Protein 4KF7 (pdb70)

Nearest PDB structures (foldseek):
  4kf7-assembly1_A  TM=1.001E+00  e=0.000E+00  Thermothelomyces thermophilus
  7mvw-assembly1_A  TM=9.666E-01  e=2.489E-74  Thermochaetoides thermophila DSM 1495
  7mvx-assembly1_A  TM=9.685E-01  e=1.131E-71  Thermochaetoides thermophila DSM 1495
  7mvz-assembly1_A  TM=9.599E-01  e=2.080E-70  Thermochaetoides thermophila DSM 1495
  7tbi-assembly1_F1  TM=9.599E-01  e=2.899E-70  Saccharomyces cerevisiae

InterPro domains:
  IPR018864 Nucleoporin Nup188, N-terminal [PF10487] (181-431)
  IPR041634 Nuclear pore protein Nup188, C-terminal [PF18378] (1454-1822)
  IPR044840 Nucleoporin Nup188 [PTHR31431] (7-1796)
  IPR048883 Nucleoporin Nup188, N-terminal subdomain III [PF21093] (710-1151)

Radius of gyration: 33.19 Å; Cα contacts (8 Å, |Δi|>4): 1620; chains: 1; bounding box: 120×56×96 Å

Structure (mmCIF, N/CA/C/O backbone):
data_4KF7
#
_entry.id   4KF7
#
_cell.length_a   169.028
_cell.length_b   94.773
_cell.length_c   91.635
_cell.angle_alpha   90.00
_cell.angle_beta   98.94
_cell.angle_gamma   90.00
#
_symmetry.space_group_name_H-M   'C 1 2 1'
#
loop_
_entity.id
_entity.type
_entity.pdbx_description
1 polymer Nup188
2 water water
#
loop_
_atom_site.group_PDB
_atom_site.id
_atom_site.type_symbol
_atom_site.label_atom_id
_atom_site.label_alt_id
_atom_site.label_comp_id
_atom_site.label_asym_id
_atom_site.label_entity_id
_atom_site.label_seq_id
_atom_site.pdbx_PDB_ins_code
_atom_site.Cartn_x
_atom_site.Cartn_y
_atom_site.Cartn_z
_atom_site.occupancy
_atom_site.B_iso_or_equiv
_atom_site.auth_seq_id
_atom_site.auth_comp_id
_atom_site.auth_asym_id
_atom_site.auth_atom_id
_atom_site.pdbx_PDB_model_num
ATOM 1 N N . MET A 1 1 ? 51.094 13.730 21.985 1.00 146.02 1 MET A N 1
ATOM 2 C CA . MET A 1 1 ? 52.244 13.265 22.751 1.00 146.34 1 MET A CA 1
ATOM 3 C C . MET A 1 1 ? 52.661 14.281 23.810 1.00 145.49 1 MET A C 1
ATOM 4 O O . MET A 1 1 ? 52.232 14.204 24.961 1.00 141.87 1 MET A O 1
ATOM 9 N N . ALA A 1 2 ? 53.496 15.234 23.407 1.00 150.02 2 ALA A N 1
ATOM 10 C CA . ALA A 1 2 ? 54.068 16.211 24.331 1.00 148.54 2 ALA A CA 1
ATOM 11 C C . ALA A 1 2 ? 53.095 17.325 24.720 1.00 149.69 2 ALA A C 1
ATOM 12 O O . ALA A 1 2 ? 52.973 17.664 25.899 1.00 150.53 2 ALA A O 1
ATOM 14 N N . THR A 1 3 ? 52.411 17.893 23.730 1.00 148.04 3 THR A N 1
ATOM 15 C CA . THR A 1 3 ? 51.498 19.011 23.969 1.00 141.56 3 THR A CA 1
ATOM 16 C C . THR A 1 3 ? 50.330 18.610 24.867 1.00 136.56 3 THR A C 1
ATOM 17 O O . THR A 1 3 ? 49.519 17.756 24.504 1.00 142.69 3 THR A O 1
ATOM 21 N N . LEU A 1 4 ? 50.253 19.233 26.039 1.00 122.77 4 LEU A N 1
ATOM 22 C CA . LEU A 1 4 ? 49.190 18.947 26.997 1.00 108.41 4 LEU A CA 1
ATOM 23 C C . LEU A 1 4 ? 47.834 19.401 26.472 1.00 97.77 4 LEU A C 1
ATOM 24 O O . LEU A 1 4 ? 47.648 20.565 26.117 1.00 94.66 4 LEU A O 1
ATOM 29 N N . THR A 1 5 ? 46.889 18.468 26.425 1.00 91.80 5 THR A N 1
ATOM 30 C CA . THR A 1 5 ? 45.591 18.724 25.819 1.00 86.17 5 THR A CA 1
ATOM 31 C C . THR A 1 5 ? 44.682 19.608 26.666 1.00 79.89 5 THR A C 1
ATOM 32 O O . THR A 1 5 ? 44.846 19.718 27.878 1.00 73.29 5 THR A O 1
ATOM 36 N N . ASP A 1 6 ? 43.710 20.217 25.998 1.00 84.91 6 ASP A N 1
ATOM 37 C CA . ASP A 1 6 ? 42.797 21.179 26.601 1.00 79.21 6 ASP A CA 1
ATOM 38 C C . ASP A 1 6 ? 41.483 20.507 27.022 1.00 73.19 6 ASP A C 1
ATOM 39 O O . ASP A 1 6 ? 40.699 21.073 27.786 1.00 71.11 6 ASP A O 1
ATOM 44 N N . ARG A 1 7 ? 41.276 19.278 26.554 1.00 69.97 7 ARG A N 1
ATOM 45 C CA . ARG A 1 7 ? 39.978 18.601 26.659 1.00 83.99 7 ARG A CA 1
ATOM 46 C C . ARG A 1 7 ? 39.439 18.330 28.074 1.00 83.95 7 ARG A C 1
ATOM 47 O O . ARG A 1 7 ? 38.228 18.358 28.289 1.00 92.71 7 ARG A O 1
ATOM 55 N N . SER A 1 8 ? 40.317 18.062 29.033 1.00 73.16 8 SER A N 1
ATOM 56 C CA . SER A 1 8 ? 39.863 17.790 30.397 1.00 69.72 8 SER A CA 1
ATOM 57 C C . SER A 1 8 ? 39.453 19.072 31.129 1.00 68.87 8 SER A C 1
ATOM 58 O O . SER A 1 8 ? 38.520 19.074 31.930 1.00 67.81 8 SER A O 1
ATOM 61 N N . TYR A 1 9 ? 40.162 20.157 30.844 1.00 70.52 9 TYR A N 1
ATOM 62 C CA . TYR A 1 9 ? 39.877 21.467 31.420 1.00 60.19 9 TYR A CA 1
ATOM 63 C C . TYR A 1 9 ? 38.714 22.105 30.676 1.00 58.25 9 TYR A C 1
ATOM 64 O O . TYR A 1 9 ? 37.942 22.878 31.242 1.00 59.17 9 TYR A O 1
ATOM 73 N N . PHE A 1 10 ? 38.600 21.772 29.396 1.00 58.75 10 PHE A N 1
ATOM 74 C CA . PHE A 1 10 ? 37.525 22.281 28.557 1.00 63.59 10 PHE A CA 1
ATOM 75 C C . PHE A 1 10 ? 36.989 21.134 27.709 1.00 68.84 10 PHE A C 1
ATOM 76 O O . PHE A 1 10 ? 37.510 20.860 26.626 1.00 75.66 10 PHE A O 1
ATOM 84 N N . PRO A 1 11 ? 35.945 20.457 28.211 1.00 64.34 11 PRO A N 1
ATOM 85 C CA . PRO A 1 11 ? 35.289 19.328 27.544 1.00 62.25 11 PRO A CA 1
ATOM 86 C C . PRO A 1 11 ? 34.753 19.710 26.166 1.00 63.35 11 PRO A C 1
ATOM 87 O O . PRO A 1 11 ? 34.473 20.888 25.935 1.00 59.20 11 PRO A O 1
ATOM 91 N N . PRO A 1 12 ? 34.626 18.726 25.259 1.00 62.55 12 PRO A N 1
ATOM 92 C CA . PRO A 1 12 ? 34.072 18.954 23.921 1.00 64.52 12 PRO A CA 1
ATOM 93 C C . PRO A 1 12 ? 32.744 19.695 24.012 1.00 67.61 12 PRO A C 1
ATOM 94 O O . PRO A 1 12 ? 31.887 19.315 24.814 1.00 63.46 12 PRO A O 1
ATOM 98 N N . LEU A 1 13 ? 32.598 20.745 23.209 1.00 64.46 13 LEU A N 1
ATOM 99 C CA . LEU A 1 13 ? 31.445 21.640 23.273 1.00 65.98 13 LEU A CA 1
ATOM 100 C C . LEU A 1 13 ? 30.097 20.913 23.343 1.00 75.65 13 LEU A C 1
ATOM 101 O O . LEU A 1 13 ? 29.187 21.341 24.059 1.00 72.75 13 LEU A O 1
ATOM 106 N N . GLY A 1 14 ? 29.981 19.813 22.604 1.00 79.82 14 GLY A N 1
ATOM 107 C CA . GLY A 1 14 ? 28.752 19.040 22.563 1.00 77.74 14 GLY A CA 1
ATOM 108 C C . GLY A 1 14 ? 28.336 18.496 23.916 1.00 77.79 14 GLY A C 1
ATOM 109 O O . GLY A 1 14 ? 27.164 18.565 24.286 1.00 76.73 14 GLY A O 1
ATOM 110 N N . GLU A 1 15 ? 29.298 17.960 24.660 1.00 83.80 15 GLU A N 1
ATOM 111 C CA . GLU A 1 15 ? 29.026 17.402 25.983 1.00 90.60 15 GLU A CA 1
ATOM 112 C C . GLU A 1 15 ? 28.725 18.480 27.026 1.00 81.84 15 GLU A C 1
ATOM 113 O O . GLU A 1 15 ? 28.199 18.182 28.097 1.00 78.51 15 GLU A O 1
ATOM 119 N N . CYS A 1 16 ? 29.065 19.728 26.714 1.00 76.84 16 CYS A N 1
ATOM 120 C CA . CYS A 1 16 ? 28.799 20.841 27.621 1.00 69.90 16 CYS A CA 1
ATOM 121 C C . CYS A 1 16 ? 27.394 21.393 27.409 1.00 70.92 16 CYS A C 1
ATOM 122 O O . CYS A 1 16 ? 26.621 21.541 28.358 1.00 74.33 16 CYS A O 1
ATOM 125 N N . LEU A 1 17 ? 27.071 21.694 26.155 1.00 67.44 17 LEU A N 1
ATOM 126 C CA . LEU A 1 17 ? 25.767 22.247 25.803 1.00 71.31 17 LEU A CA 1
ATOM 127 C C . LEU A 1 17 ? 24.622 21.283 26.117 1.00 82.18 17 LEU A C 1
ATOM 128 O O . LEU A 1 17 ? 23.514 21.706 26.454 1.00 76.65 17 LEU A O 1
ATOM 133 N N . SER A 1 18 ? 24.896 19.987 26.008 1.00 89.28 18 SER A N 1
ATOM 134 C CA . SER A 1 18 ? 23.901 18.971 26.321 1.00 96.62 18 SER A CA 1
ATOM 135 C C . SER A 1 18 ? 23.581 18.967 27.813 1.00 100.62 18 SER A C 1
ATOM 136 O O . SER A 1 18 ? 22.416 18.901 28.209 1.00 104.63 18 SER A O 1
ATOM 139 N N . GLY A 1 19 ? 24.622 19.043 28.637 1.00 95.68 19 GLY A N 1
ATOM 140 C CA . GLY A 1 19 ? 24.457 18.991 30.078 1.00 86.67 19 GLY A CA 1
ATOM 141 C C . GLY A 1 19 ? 25.155 17.786 30.680 1.00 85.08 19 GLY A C 1
ATOM 142 O O . GLY A 1 19 ? 25.203 17.636 31.901 1.00 80.37 19 GLY A O 1
ATOM 143 N N . ASN A 1 20 ? 25.686 16.923 29.816 1.00 89.38 20 ASN A N 1
ATOM 144 C CA . ASN A 1 20 ? 26.470 15.768 30.244 1.00 89.07 20 ASN A CA 1
ATOM 145 C C . ASN A 1 20 ? 27.638 16.198 31.118 1.00 88.41 20 ASN A C 1
ATOM 146 O O . ASN A 1 20 ? 27.771 15.761 32.263 1.00 89.39 20 ASN A O 1
ATOM 151 N N . LYS A 1 21 ? 28.481 17.062 30.561 1.00 81.74 21 LYS A N 1
ATOM 152 C CA . LYS A 1 21 ? 29.629 17.596 31.276 1.00 78.45 21 LYS A CA 1
ATOM 153 C C . LYS A 1 21 ? 29.363 19.020 31.752 1.00 72.26 21 LYS A C 1
ATOM 154 O O . LYS A 1 21 ? 29.123 19.924 30.948 1.00 66.22 21 LYS A O 1
ATOM 160 N N . ILE A 1 22 ? 29.405 19.215 33.064 1.00 66.59 22 ILE A N 1
ATOM 161 C CA . ILE A 1 22 ? 29.326 20.553 33.629 1.00 64.13 22 ILE A CA 1
ATOM 162 C C . ILE A 1 22 ? 30.743 21.075 33.866 1.00 67.12 22 ILE A C 1
ATOM 163 O O . ILE A 1 22 ? 31.496 20.519 34.668 1.00 68.98 22 ILE A O 1
ATOM 168 N N . ILE A 1 23 ? 31.101 22.134 33.147 1.00 64.73 23 ILE A N 1
ATOM 169 C CA . ILE A 1 23 ? 32.445 22.703 33.208 1.00 54.83 23 ILE A CA 1
ATOM 170 C C . ILE A 1 23 ? 32.836 23.152 34.611 1.00 51.54 23 ILE A C 1
ATOM 171 O O . ILE A 1 23 ? 32.149 23.962 35.230 1.00 53.70 23 ILE A O 1
ATOM 176 N N . LEU A 1 24 ? 33.943 22.613 35.109 1.00 45.39 24 LEU A N 1
ATOM 177 C CA . LEU A 1 24 ? 34.492 23.038 36.389 1.00 48.93 24 LEU A CA 1
ATOM 178 C C . LEU A 1 24 ? 35.052 24.450 36.284 1.00 41.75 24 LEU A C 1
ATOM 179 O O . LEU A 1 24 ? 36.226 24.634 35.983 1.00 41.74 24 LEU A O 1
ATOM 184 N N . SER A 1 25 ? 34.207 25.444 36.522 1.00 40.86 25 SER A N 1
ATOM 185 C CA . SER A 1 25 ? 34.642 26.830 36.462 1.00 39.38 25 SER A CA 1
ATOM 186 C C . SER A 1 25 ? 35.571 27.107 37.629 1.00 40.64 25 SER A C 1
ATOM 187 O O . SER A 1 25 ? 35.563 26.375 38.617 1.00 48.86 25 SER A O 1
ATOM 190 N N . TRP A 1 26 ? 36.371 28.162 37.518 1.00 39.01 26 TRP A N 1
ATOM 191 C CA . TRP A 1 26 ? 37.279 28.530 38.598 1.00 37.76 26 TRP A CA 1
ATOM 192 C C . TRP A 1 26 ? 36.522 28.874 39.871 1.00 40.74 26 TRP A C 1
ATOM 193 O O . TRP A 1 26 ? 37.047 28.714 40.970 1.00 40.75 26 TRP A O 1
ATOM 204 N N . ARG A 1 27 ? 35.288 29.347 39.716 1.00 44.32 27 ARG A N 1
ATOM 205 C CA . ARG A 1 27 ? 34.449 29.673 40.862 1.00 38.45 27 ARG A CA 1
ATOM 206 C C . ARG A 1 27 ? 34.182 28.427 41.695 1.00 38.44 27 ARG A C 1
ATOM 207 O O . ARG A 1 27 ? 34.359 28.435 42.908 1.00 32.51 27 ARG A O 1
ATOM 215 N N . LEU A 1 28 ? 33.770 27.352 41.032 1.00 35.18 28 LEU A N 1
ATOM 216 C CA . LEU A 1 28 ? 33.532 26.084 41.709 1.00 45.99 28 LEU A CA 1
ATOM 217 C C . LEU A 1 28 ? 34.820 25.515 42.302 1.00 43.26 28 LEU A C 1
ATOM 218 O O . LEU A 1 28 ? 34.836 25.076 43.450 1.00 42.27 28 LEU A O 1
ATOM 223 N N . VAL A 1 29 ? 35.895 25.535 41.516 1.00 41.12 29 VAL A N 1
ATOM 224 C CA . VAL A 1 29 ? 37.210 25.105 41.987 1.00 40.24 29 VAL A CA 1
ATOM 225 C C . VAL A 1 29 ? 37.609 25.870 43.246 1.00 41.83 29 VAL A C 1
ATOM 226 O O . VAL A 1 29 ? 38.110 25.287 44.209 1.00 45.02 29 VAL A O 1
ATOM 230 N N . ALA A 1 30 ? 37.374 27.178 43.233 1.00 32.04 30 ALA A N 1
ATOM 231 C CA . ALA A 1 30 ? 37.674 28.019 44.382 1.00 30.36 30 ALA A CA 1
ATOM 232 C C . ALA A 1 30 ? 36.851 27.604 45.595 1.00 41.22 30 ALA A C 1
ATOM 233 O O . ALA A 1 30 ? 37.376 27.482 46.702 1.00 43.21 30 ALA A O 1
ATOM 235 N N . THR A 1 31 ? 35.559 27.384 45.382 1.00 35.61 31 THR A N 1
ATOM 236 C CA . THR A 1 31 ? 34.679 26.985 46.468 1.00 41.49 31 THR A CA 1
ATOM 237 C C . THR A 1 31 ? 35.077 25.616 47.009 1.00 43.85 31 THR A C 1
ATOM 238 O O . THR A 1 31 ? 34.993 25.369 48.207 1.00 52.48 31 THR A O 1
ATOM 242 N N . ALA A 1 32 ? 35.526 24.732 46.126 1.00 42.59 32 ALA A N 1
ATOM 243 C CA . ALA A 1 32 ? 35.960 23.403 46.538 1.00 42.65 32 ALA A CA 1
ATOM 244 C C . ALA A 1 32 ? 37.224 23.462 47.398 1.00 50.19 32 ALA A C 1
ATOM 245 O O . ALA A 1 32 ? 37.575 22.492 48.069 1.00 55.74 32 ALA A O 1
ATOM 247 N N . LEU A 1 33 ? 37.907 24.602 47.369 1.00 48.39 33 LEU A N 1
ATOM 248 C CA . LEU A 1 33 ? 39.150 24.764 48.111 1.00 48.56 33 LEU A CA 1
ATOM 249 C C . LEU A 1 33 ? 39.005 25.736 49.277 1.00 59.26 33 LEU A C 1
ATOM 250 O O . LEU A 1 33 ? 39.997 26.102 49.902 1.00 59.17 33 LEU A O 1
ATOM 255 N N . GLU A 1 34 ? 37.774 26.147 49.572 1.00 69.75 34 GLU A N 1
ATOM 256 C CA . GLU A 1 34 ? 37.524 27.111 50.645 1.00 84.58 34 GLU A CA 1
ATOM 257 C C . GLU A 1 34 ? 37.989 26.588 52.007 1.00 93.21 34 GLU A C 1
ATOM 258 O O . GLU A 1 34 ? 38.162 25.382 52.189 1.00 90.84 34 GLU A O 1
ATOM 264 N N . ASP A 1 35 ? 38.187 27.508 52.950 1.00 103.02 35 ASP A N 1
ATOM 265 C CA . ASP A 1 35 ? 38.774 27.203 54.258 1.00 113.98 35 ASP A CA 1
ATOM 266 C C . ASP A 1 35 ? 38.154 25.996 54.972 1.00 118.80 35 ASP A C 1
ATOM 267 O O . ASP A 1 35 ? 38.860 25.230 55.630 1.00 117.70 35 ASP A O 1
ATOM 272 N N . LEU A 1 36 ? 36.842 25.829 54.837 1.00 121.91 36 LEU A N 1
ATOM 273 C CA . LEU A 1 36 ? 36.155 24.672 55.405 1.00 121.28 36 LEU A CA 1
ATOM 274 C C . LEU A 1 36 ? 36.371 23.456 54.513 1.00 118.81 36 LEU A C 1
ATOM 275 O O . LEU A 1 36 ? 36.628 22.355 55.005 1.00 119.66 36 LEU A O 1
ATOM 280 N N . ALA A 1 37 ? 36.276 23.683 53.203 1.00 115.80 37 ALA A N 1
ATOM 281 C CA . ALA A 1 37 ? 36.164 22.622 52.198 1.00 115.40 37 ALA A CA 1
ATOM 282 C C . ALA A 1 37 ? 37.072 21.412 52.400 1.00 113.67 37 ALA A C 1
ATOM 283 O O . ALA A 1 37 ? 38.256 21.544 52.717 1.00 113.50 37 ALA A O 1
ATOM 285 N N . CYS A 1 38 ? 36.489 20.234 52.198 1.00 107.20 38 CYS A N 1
ATOM 286 C CA . CYS A 1 38 ? 37.159 18.966 52.445 1.00 100.62 38 CYS A CA 1
ATOM 287 C C . CYS A 1 38 ? 36.545 17.868 51.581 1.00 91.39 38 CYS A C 1
ATOM 288 O O . CYS A 1 38 ? 37.235 17.230 50.783 1.00 89.72 38 CYS A O 1
ATOM 291 N N . ASP A 1 39 ? 35.242 17.661 51.743 1.00 84.94 39 ASP A N 1
ATOM 292 C CA . ASP A 1 39 ? 34.513 16.660 50.974 1.00 80.74 39 ASP A CA 1
ATOM 293 C C . ASP A 1 39 ? 34.540 16.959 49.476 1.00 78.91 39 ASP A C 1
ATOM 294 O O . ASP A 1 39 ? 34.718 16.054 48.660 1.00 80.92 39 ASP A O 1
ATOM 299 N N . ARG A 1 40 ? 34.365 18.231 49.127 1.00 73.32 40 ARG A N 1
ATOM 300 C CA . ARG A 1 40 ? 34.375 18.672 47.735 1.00 63.54 40 ARG A CA 1
ATOM 301 C C . ARG A 1 40 ? 35.719 18.421 47.068 1.00 68.20 40 ARG A C 1
ATOM 302 O O . ARG A 1 40 ? 35.788 18.141 45.868 1.00 67.16 40 ARG A O 1
ATOM 310 N N . LEU A 1 41 ? 36.787 18.526 47.852 1.00 71.19 41 LEU A N 1
ATOM 311 C CA . LEU A 1 41 ? 38.135 18.367 47.326 1.00 68.63 41 LEU A CA 1
ATOM 312 C C . LEU A 1 41 ? 38.417 16.913 46.967 1.00 65.37 41 LEU A C 1
ATOM 313 O O . LEU A 1 41 ? 39.361 16.614 46.233 1.00 61.04 41 LEU A O 1
ATOM 318 N N . ARG A 1 42 ? 37.586 16.013 47.483 1.00 73.15 42 ARG A N 1
ATOM 319 C CA . ARG A 1 42 ? 37.743 14.585 47.228 1.00 77.96 42 ARG A CA 1
ATOM 320 C C . ARG A 1 42 ? 37.153 14.149 45.886 1.00 74.19 42 ARG A C 1
ATOM 321 O O . ARG A 1 42 ? 37.659 13.218 45.257 1.00 84.54 42 ARG A O 1
ATOM 329 N N . SER A 1 43 ? 36.080 14.816 45.465 1.00 60.92 43 SER A N 1
ATOM 330 C CA . SER A 1 43 ? 35.334 14.432 44.263 1.00 60.62 43 SER A CA 1
ATOM 331 C C . SER A 1 43 ? 36.217 14.196 43.038 1.00 57.75 43 SER A C 1
ATOM 332 O O . SER A 1 43 ? 37.217 14.886 42.840 1.00 60.24 43 SER A O 1
ATOM 335 N N . ALA A 1 44 ? 35.834 13.217 42.225 1.00 50.41 44 ALA A N 1
ATOM 336 C CA . ALA A 1 44 ? 36.596 12.835 41.038 1.00 53.05 44 ALA A CA 1
ATOM 337 C C . ALA A 1 44 ? 36.838 14.008 40.085 1.00 58.38 44 ALA A C 1
ATOM 338 O O . ALA A 1 44 ? 37.922 14.144 39.518 1.00 58.14 44 ALA A O 1
ATOM 340 N N . ALA A 1 45 ? 35.821 14.848 39.919 1.00 56.71 45 ALA A N 1
ATOM 341 C CA . ALA A 1 45 ? 35.906 16.007 39.037 1.00 52.01 45 ALA A CA 1
ATOM 342 C C . ALA A 1 45 ? 37.048 16.931 39.435 1.00 52.97 45 ALA A C 1
ATOM 343 O O . ALA A 1 45 ? 37.877 17.296 38.601 1.00 55.18 45 ALA A O 1
ATOM 345 N N . VAL A 1 46 ? 37.087 17.302 40.713 1.00 44.36 46 VAL A N 1
ATOM 346 C CA . VAL A 1 46 ? 38.112 18.209 41.216 1.00 48.53 46 VAL A CA 1
ATOM 347 C C . VAL A 1 46 ? 39.479 17.534 41.236 1.00 50.62 46 VAL A C 1
ATOM 348 O O . VAL A 1 46 ? 40.488 18.144 40.875 1.00 56.00 46 VAL A O 1
ATOM 352 N N . SER A 1 47 ? 39.506 16.272 41.651 1.00 54.67 47 SER A N 1
ATOM 353 C CA . SER A 1 47 ? 40.744 15.504 41.684 1.00 54.48 47 SER A CA 1
ATOM 354 C C . SER A 1 47 ? 41.364 15.445 40.295 1.00 54.32 47 SER A C 1
ATOM 355 O O . SER A 1 47 ? 42.558 15.668 40.133 1.00 64.09 47 SER A O 1
ATOM 358 N N . ALA A 1 48 ? 40.538 15.164 39.294 1.00 47.98 48 ALA A N 1
ATOM 359 C CA . ALA A 1 48 ? 40.994 15.115 37.909 1.00 48.46 48 ALA A CA 1
ATOM 360 C C . ALA A 1 48 ? 41.485 16.479 37.436 1.00 49.41 48 ALA A C 1
ATOM 361 O O . ALA A 1 48 ? 42.487 16.580 36.732 1.00 55.22 48 ALA A O 1
ATOM 363 N N . PHE A 1 49 ? 40.762 17.522 37.829 1.00 45.75 49 PHE A N 1
ATOM 364 C CA . PHE A 1 49 ? 41.078 18.883 37.431 1.00 44.55 49 PHE A CA 1
ATOM 365 C C . PHE A 1 49 ? 42.449 19.296 37.965 1.00 49.55 49 PHE A C 1
ATOM 366 O O . PHE A 1 49 ? 43.273 19.828 37.222 1.00 46.84 49 PHE A O 1
ATOM 374 N N . LEU A 1 50 ? 42.695 19.038 39.248 1.00 42.08 50 LEU A N 1
ATOM 375 C CA . LEU A 1 50 ? 43.956 19.438 39.871 1.00 54.75 50 LEU A CA 1
ATOM 376 C C . LEU A 1 50 ? 45.137 18.595 39.394 1.00 52.72 50 LEU A C 1
ATOM 377 O O . LEU A 1 50 ? 46.285 19.044 39.430 1.00 48.82 50 LEU A O 1
ATOM 382 N N . ARG A 1 51 ? 44.848 17.378 38.944 1.00 56.22 51 ARG A N 1
ATOM 383 C CA . ARG A 1 51 ? 45.885 16.467 38.477 1.00 45.35 51 ARG A CA 1
ATOM 384 C C . ARG A 1 51 ? 46.147 16.626 36.984 1.00 50.53 51 ARG A C 1
ATOM 385 O O . ARG A 1 51 ? 46.966 15.908 36.416 1.00 50.39 51 ARG A O 1
ATOM 393 N N . ASP A 1 52 ? 45.453 17.567 36.352 1.00 51.70 52 ASP A N 1
ATOM 394 C CA . ASP A 1 52 ? 45.614 17.800 34.920 1.00 55.23 52 ASP A CA 1
ATOM 395 C C . ASP A 1 52 ? 46.902 18.568 34.614 1.00 64.86 52 ASP A C 1
ATOM 396 O O . ASP A 1 52 ? 47.164 19.621 35.200 1.00 64.10 52 ASP A O 1
ATOM 401 N N . GLY A 1 53 ? 47.697 18.031 33.691 1.00 68.34 53 GLY A N 1
ATOM 402 C CA . GLY A 1 53 ? 48.943 18.655 33.283 1.00 63.37 53 GLY A CA 1
ATOM 403 C C . GLY A 1 53 ? 48.730 20.001 32.615 1.00 66.33 53 GLY A C 1
ATOM 404 O O . GLY A 1 53 ? 49.586 20.884 32.687 1.00 65.45 53 GLY A O 1
ATOM 405 N N . TYR A 1 54 ? 47.583 20.160 31.964 1.00 49.49 54 TYR A N 1
ATOM 406 C CA . TYR A 1 54 ? 47.226 21.431 31.352 1.00 59.25 54 TYR A CA 1
ATOM 407 C C . TYR A 1 54 ? 46.978 22.499 32.418 1.00 60.97 54 TYR A C 1
ATOM 408 O O . TYR A 1 54 ? 47.428 23.638 32.283 1.00 63.67 54 TYR A O 1
ATOM 417 N N . VAL A 1 55 ? 46.252 22.130 33.471 1.00 54.06 55 VAL A N 1
ATOM 418 C CA . VAL A 1 55 ? 45.981 23.049 34.573 1.00 48.62 55 VAL A CA 1
ATOM 419 C C . VAL A 1 55 ? 47.286 23.480 35.245 1.00 47.21 55 VAL A C 1
ATOM 420 O O . VAL A 1 55 ? 47.443 24.635 35.652 1.00 46.80 55 VAL A O 1
ATOM 424 N N . HIS A 1 56 ? 48.226 22.544 35.336 1.00 48.32 56 HIS A N 1
ATOM 425 C CA . HIS A 1 56 ? 49.525 22.804 35.938 1.00 41.67 56 HIS A CA 1
ATOM 426 C C . HIS A 1 56 ? 50.279 23.920 35.220 1.00 41.60 56 HIS A C 1
ATOM 427 O O . HIS A 1 56 ? 51.034 24.666 35.842 1.00 42.10 56 HIS A O 1
ATOM 434 N N . GLN A 1 57 ? 50.070 24.033 33.911 1.00 48.92 57 GLN A N 1
ATOM 435 C CA . GLN A 1 57 ? 50.713 25.086 33.133 1.00 48.97 57 GLN A CA 1
ATOM 436 C C . GLN A 1 57 ? 50.135 26.457 33.477 1.00 50.63 57 GLN A C 1
ATOM 437 O O . GLN A 1 57 ? 50.855 27.452 33.505 1.00 40.74 57 GLN A O 1
ATOM 443 N N . LEU A 1 58 ? 48.835 26.505 33.743 1.00 40.90 58 LEU A N 1
ATOM 444 C CA . LEU A 1 58 ? 48.192 27.754 34.134 1.00 46.79 58 LEU A CA 1
ATOM 445 C C . LEU A 1 58 ? 48.635 28.169 35.541 1.00 47.03 58 LEU A C 1
ATOM 446 O O . LEU A 1 58 ? 48.785 29.359 35.830 1.00 40.90 58 LEU A O 1
ATOM 451 N N . LEU A 1 59 ? 48.856 27.185 36.409 1.00 47.90 59 LEU A N 1
ATOM 452 C CA . LEU A 1 59 ? 49.330 27.458 37.763 1.00 47.41 59 LEU A CA 1
ATOM 453 C C . LEU A 1 59 ? 50.705 28.117 37.767 1.00 45.68 59 LEU A C 1
ATOM 454 O O . LEU A 1 59 ? 50.947 29.054 38.529 1.00 41.20 59 LEU A O 1
ATOM 459 N N . ARG A 1 60 ? 51.604 27.628 36.916 1.00 45.82 60 ARG A N 1
ATOM 460 C CA . ARG A 1 60 ? 52.956 28.172 36.851 1.00 42.41 60 ARG A CA 1
ATOM 461 C C . ARG A 1 60 ? 52.995 29.481 36.080 1.00 41.13 60 ARG A C 1
ATOM 462 O O . ARG A 1 60 ? 53.741 30.392 36.432 1.00 48.77 60 ARG A O 1
ATOM 470 N N . GLU A 1 61 ? 52.193 29.569 35.025 1.00 39.26 61 GLU A N 1
ATOM 471 C CA . GLU A 1 61 ? 52.131 30.785 34.228 1.00 45.16 61 GLU A CA 1
ATOM 472 C C . GLU A 1 61 ? 50.696 31.286 34.110 1.00 43.06 61 GLU A C 1
ATOM 473 O O . GLU A 1 61 ? 50.007 30.981 33.134 1.00 44.64 61 GLU A O 1
ATOM 479 N N . PRO A 1 62 ? 50.243 32.058 35.111 1.00 38.22 62 PRO A N 1
ATOM 480 C CA . PRO A 1 62 ? 48.860 32.553 35.194 1.00 39.41 62 PRO A CA 1
ATOM 481 C C . PRO A 1 62 ? 48.442 33.468 34.043 1.00 45.32 62 PRO A C 1
ATOM 482 O O . PRO A 1 62 ? 47.247 33.632 33.816 1.00 54.34 62 PRO A O 1
ATOM 486 N N . THR A 1 63 ? 49.401 34.053 33.333 1.00 50.69 63 THR A N 1
ATOM 487 C CA . THR A 1 63 ? 49.079 34.901 32.186 1.00 48.86 63 THR A CA 1
ATOM 488 C C . THR A 1 63 ? 48.449 34.102 31.053 1.00 46.30 63 THR A C 1
ATOM 489 O O . THR A 1 63 ? 47.788 34.666 30.188 1.00 38.91 63 THR A O 1
ATOM 493 N N . LYS A 1 64 ? 48.661 32.789 31.066 1.00 39.25 64 LYS A N 1
ATOM 494 C CA . LYS A 1 64 ? 48.070 31.901 30.066 1.00 49.73 64 LYS A CA 1
ATOM 495 C C . LYS A 1 64 ? 46.543 31.848 30.133 1.00 40.91 64 LYS A C 1
ATOM 496 O O . LYS A 1 64 ? 45.878 31.881 29.106 1.00 45.24 64 LYS A O 1
ATOM 502 N N . THR A 1 65 ? 46.008 31.782 31.350 1.00 39.25 65 THR A N 1
ATOM 503 C CA . THR A 1 65 ? 44.588 31.521 31.608 1.00 39.03 65 THR A CA 1
ATOM 504 C C . THR A 1 65 ? 43.587 32.366 30.811 1.00 39.36 65 THR A C 1
ATOM 505 O O . THR A 1 65 ? 42.667 31.829 30.199 1.00 40.60 65 THR A O 1
ATOM 509 N N . PHE A 1 66 ? 43.758 33.679 30.835 1.00 38.31 66 PHE A N 1
ATOM 510 C CA . PHE A 1 66 ? 42.938 34.571 30.034 1.00 38.67 66 PHE A CA 1
ATOM 511 C C . PHE A 1 66 ? 43.846 35.368 29.111 1.00 47.68 66 PHE A C 1
ATOM 512 O O . PHE A 1 66 ? 43.721 36.589 28.992 1.00 46.17 66 PHE A O 1
ATOM 520 N N . ALA A 1 67 ? 44.768 34.657 28.469 1.00 40.87 67 ALA A N 1
ATOM 521 C CA . ALA A 1 67 ? 45.754 35.255 27.570 1.00 61.93 67 ALA A CA 1
ATOM 522 C C . ALA A 1 67 ? 45.105 35.979 26.389 1.00 58.71 67 ALA A C 1
ATOM 523 O O . ALA A 1 67 ? 44.047 35.570 25.918 1.00 43.83 67 ALA A O 1
ATOM 525 N N . PRO A 1 68 ? 45.746 37.061 25.910 1.00 60.03 68 PRO A N 1
ATOM 526 C CA . PRO A 1 68 ? 45.280 37.846 24.760 1.00 63.38 68 PRO A CA 1
ATOM 527 C C . PRO A 1 68 ? 45.049 36.984 23.520 1.00 63.66 68 PRO A C 1
ATOM 528 O O . PRO A 1 68 ? 45.682 35.934 23.387 1.00 47.80 68 PRO A O 1
ATOM 532 N N . PRO A 1 69 ? 44.149 37.420 22.621 1.00 64.48 69 PRO A N 1
ATOM 533 C CA . PRO A 1 69 ? 43.836 36.621 21.429 1.00 70.19 69 PRO A CA 1
ATOM 534 C C . PRO A 1 69 ? 45.013 36.506 20.462 1.00 67.70 69 PRO A C 1
ATOM 535 O O . PRO A 1 69 ? 45.820 37.433 20.321 1.00 59.13 69 PRO A O 1
ATOM 539 N N . THR A 1 70 ? 45.113 35.347 19.822 1.00 70.03 70 THR A N 1
ATOM 540 C CA . THR A 1 70 ? 46.099 35.112 18.779 1.00 74.28 70 THR A CA 1
ATOM 541 C C . THR A 1 70 ? 45.450 34.301 17.664 1.00 84.11 70 THR A C 1
ATOM 542 O O . THR A 1 70 ? 44.313 33.835 17.800 1.00 79.10 70 THR A O 1
ATOM 546 N N . ASN A 1 71 ? 46.169 34.136 16.561 1.00 87.56 71 ASN A N 1
ATOM 547 C CA . ASN A 1 71 ? 45.669 33.322 15.466 1.00 89.99 71 ASN A CA 1
ATOM 548 C C . ASN A 1 71 ? 45.727 31.841 15.813 1.00 81.39 71 ASN A C 1
ATOM 549 O O . ASN A 1 71 ? 45.024 31.027 15.216 1.00 88.57 71 ASN A O 1
ATOM 554 N N . GLU A 1 72 ? 46.559 31.498 16.791 1.00 69.72 72 GLU A N 1
ATOM 555 C CA . GLU A 1 72 ? 46.639 30.121 17.259 1.00 66.88 72 GLU A CA 1
ATOM 556 C C . GLU A 1 72 ? 45.363 29.742 18.011 1.00 72.83 72 GLU A C 1
ATOM 557 O O . GLU A 1 72 ? 44.886 28.612 17.909 1.00 75.10 72 GLU A O 1
ATOM 563 N N . THR A 1 73 ? 44.810 30.696 18.756 1.00 69.41 73 THR A N 1
ATOM 564 C CA . THR A 1 73 ? 43.595 30.454 19.531 1.00 67.06 73 THR A CA 1
ATOM 565 C C . THR A 1 73 ? 42.339 30.679 18.702 1.00 73.58 73 THR A C 1
ATOM 566 O O . THR A 1 73 ? 41.297 30.079 18.971 1.00 78.98 73 THR A O 1
ATOM 570 N N . LYS A 1 74 ? 42.435 31.550 17.702 1.00 75.22 74 LYS A N 1
ATOM 571 C CA . LYS A 1 74 ? 41.319 31.766 16.786 1.00 73.14 74 LYS A CA 1
ATOM 572 C C . LYS A 1 74 ? 41.059 30.470 16.040 1.00 70.20 74 LYS A C 1
ATOM 573 O O . LYS A 1 74 ? 39.912 30.079 15.825 1.00 66.86 74 LYS A O 1
ATOM 579 N N . LEU A 1 75 ? 42.147 29.802 15.670 1.00 75.29 75 LEU A N 1
ATOM 580 C CA . LEU A 1 75 ? 42.090 28.515 14.995 1.00 82.24 75 LEU A CA 1
ATOM 581 C C . LEU A 1 75 ? 41.434 27.459 15.878 1.00 78.45 75 LEU A C 1
ATOM 582 O O . LEU A 1 75 ? 40.521 26.757 15.442 1.00 77.29 75 LEU A O 1
ATOM 587 N N . ASP A 1 76 ? 41.895 27.355 17.121 1.00 81.19 76 ASP A N 1
ATOM 588 C CA . ASP A 1 76 ? 41.341 26.377 18.054 1.00 82.33 76 ASP A CA 1
ATOM 589 C C . ASP A 1 76 ? 39.862 26.644 18.350 1.00 74.50 76 ASP A C 1
ATOM 590 O O . ASP A 1 76 ? 39.088 25.714 18.567 1.00 67.79 76 ASP A O 1
ATOM 595 N N . PHE A 1 77 ? 39.479 27.917 18.338 1.00 67.67 77 PHE A N 1
ATOM 596 C CA . PHE A 1 77 ? 38.096 28.319 18.571 1.00 64.61 77 PHE A CA 1
ATOM 597 C C . PHE A 1 77 ? 37.163 27.831 17.465 1.00 75.88 77 PHE A C 1
ATOM 598 O O . PHE A 1 77 ? 35.998 27.514 17.716 1.00 70.72 77 PHE A O 1
ATOM 606 N N . GLU A 1 78 ? 37.677 27.782 16.239 1.00 84.17 78 GLU A N 1
ATOM 607 C CA . GLU A 1 78 ? 36.898 27.294 15.109 1.00 79.16 78 GLU A CA 1
ATOM 608 C C . GLU A 1 78 ? 36.810 25.775 15.157 1.00 75.28 78 GLU A C 1
ATOM 609 O O . GLU A 1 78 ? 35.747 25.196 14.936 1.00 79.68 78 GLU A O 1
ATOM 615 N N . THR A 1 79 ? 37.938 25.139 15.453 1.00 68.33 79 THR A N 1
ATOM 616 C CA . THR A 1 79 ? 37.999 23.689 15.598 1.00 72.83 79 THR A CA 1
ATOM 617 C C . THR A 1 79 ? 37.131 23.202 16.761 1.00 79.19 79 THR A C 1
ATOM 618 O O . THR A 1 79 ? 36.407 22.214 16.634 1.00 78.91 79 THR A O 1
ATOM 622 N N . LYS A 1 80 ? 37.201 23.909 17.887 1.00 85.83 80 LYS A N 1
ATOM 623 C CA . LYS A 1 80 ? 36.471 23.541 19.101 1.00 82.85 80 LYS A CA 1
ATOM 624 C C . LYS A 1 80 ? 34.964 23.482 18.862 1.00 78.83 80 LYS A C 1
ATOM 625 O O . LYS A 1 80 ? 34.222 22.863 19.629 1.00 78.50 80 LYS A O 1
ATOM 631 N N . THR A 1 81 ? 34.519 24.130 17.791 1.00 75.46 81 THR A N 1
ATOM 632 C CA . THR A 1 81 ? 33.093 24.293 17.525 1.00 80.64 81 THR A CA 1
ATOM 633 C C . THR A 1 81 ? 32.718 23.891 16.096 1.00 95.06 81 THR A C 1
ATOM 634 O O . THR A 1 81 ? 31.641 24.232 15.600 1.00 92.46 81 THR A O 1
ATOM 638 N N . GLY A 1 82 ? 33.616 23.170 15.435 1.00 104.07 82 GLY A N 1
ATOM 639 C CA . GLY A 1 82 ? 33.335 22.619 14.125 1.00 110.64 82 GLY A CA 1
ATOM 640 C C . GLY A 1 82 ? 33.004 21.145 14.241 1.00 115.78 82 GLY A C 1
ATOM 641 O O . GLY A 1 82 ? 32.731 20.479 13.242 1.00 118.72 82 GLY A O 1
ATOM 642 N N . ALA A 1 83 ? 33.026 20.640 15.473 1.00 115.59 83 ALA A N 1
ATOM 643 C CA . ALA A 1 83 ? 32.772 19.229 15.742 1.00 118.64 83 ALA A CA 1
ATOM 644 C C . ALA A 1 83 ? 31.286 18.899 15.654 1.00 127.04 83 ALA A C 1
ATOM 645 O O . ALA A 1 83 ? 30.907 17.827 15.177 1.00 131.54 83 ALA A O 1
ATOM 647 N N . ILE A 1 84 ? 30.451 19.828 16.110 1.00 124.79 84 ILE A N 1
ATOM 648 C CA . ILE A 1 84 ? 29.006 19.618 16.161 1.00 119.27 84 ILE A CA 1
ATOM 649 C C . ILE A 1 84 ? 28.408 19.459 14.767 1.00 122.47 84 ILE A C 1
ATOM 650 O O . ILE A 1 84 ? 27.813 18.427 14.452 1.00 123.24 84 ILE A O 1
ATOM 655 N N . ASP A 1 92 ? 17.858 20.320 19.555 1.00 147.25 92 ASP A N 1
ATOM 656 C CA . ASP A 1 92 ? 17.237 21.639 19.607 1.00 145.55 92 ASP A CA 1
ATOM 657 C C . ASP A 1 92 ? 18.279 22.741 19.732 1.00 143.32 92 ASP A C 1
ATOM 658 O O . ASP A 1 92 ? 19.252 22.599 20.474 1.00 140.72 92 ASP A O 1
ATOM 663 N N . PRO A 1 93 ? 18.073 23.847 19.003 1.00 144.45 93 PRO A N 1
ATOM 664 C CA . PRO A 1 93 ? 19.037 24.951 18.999 1.00 140.40 93 PRO A CA 1
ATOM 665 C C . PRO A 1 93 ? 19.170 25.644 20.351 1.00 133.31 93 PRO A C 1
ATOM 666 O O . PRO A 1 93 ? 18.217 26.255 20.838 1.00 137.77 93 PRO A O 1
ATOM 670 N N . TYR A 1 94 ? 20.357 25.545 20.944 1.00 117.73 94 TYR A N 1
ATOM 671 C CA . TYR A 1 94 ? 20.737 26.409 22.053 1.00 100.58 94 TYR A CA 1
ATOM 672 C C . TYR A 1 94 ? 21.264 27.680 21.416 1.00 91.09 94 TYR A C 1
ATOM 673 O O . TYR A 1 94 ? 21.781 28.570 22.092 1.00 97.43 94 TYR A O 1
ATOM 682 N N . ASN A 1 95 ? 21.115 27.736 20.096 1.00 80.99 95 ASN A N 1
ATOM 683 C CA . ASN A 1 95 ? 21.666 28.783 19.251 1.00 84.82 95 ASN A CA 1
ATOM 684 C C . ASN A 1 95 ? 23.188 28.825 19.317 1.00 86.73 95 ASN A C 1
ATOM 685 O O . ASN A 1 95 ? 23.775 29.699 19.956 1.00 88.54 95 ASN A O 1
ATOM 690 N N . LEU A 1 96 ? 23.809 27.853 18.652 1.00 86.24 96 LEU A N 1
ATOM 691 C CA . LEU A 1 96 ? 25.256 27.791 18.492 1.00 79.87 96 LEU A CA 1
ATOM 692 C C . LEU A 1 96 ? 25.791 29.127 17.986 1.00 81.90 96 LEU A C 1
ATOM 693 O O . LEU A 1 96 ? 26.878 29.554 18.369 1.00 86.79 96 LEU A O 1
ATOM 698 N N . ASP A 1 97 ? 25.014 29.790 17.135 1.00 79.34 97 ASP A N 1
ATOM 699 C CA . ASP A 1 97 ? 25.421 31.078 16.586 1.00 86.04 97 ASP A CA 1
ATOM 700 C C . ASP A 1 97 ? 25.353 32.226 17.601 1.00 84.74 97 ASP A C 1
ATOM 701 O O . ASP A 1 97 ? 26.177 33.138 17.558 1.00 78.93 97 ASP A O 1
ATOM 706 N N . THR A 1 98 ? 24.380 32.184 18.508 1.00 67.80 98 THR A N 1
ATOM 707 C CA . THR A 1 98 ? 24.309 33.170 19.587 1.00 69.56 98 THR A CA 1
ATOM 708 C C . THR A 1 98 ? 25.506 33.008 20.527 1.00 69.85 98 THR A C 1
ATOM 709 O O . THR A 1 98 ? 26.142 33.986 20.923 1.00 62.28 98 THR A O 1
ATOM 713 N N . ILE A 1 99 ? 25.806 31.758 20.866 1.00 62.10 99 ILE A N 1
ATOM 714 C CA . ILE A 1 99 ? 26.956 31.417 21.689 1.00 59.59 99 ILE A CA 1
ATOM 715 C C . ILE A 1 99 ? 28.262 31.832 21.017 1.00 59.76 99 ILE A C 1
ATOM 716 O O . ILE A 1 99 ? 29.147 32.397 21.662 1.00 58.07 99 ILE A O 1
ATOM 721 N N . LYS A 1 100 ? 28.369 31.559 19.720 1.00 61.98 100 LYS A N 1
ATOM 722 C CA . LYS A 1 100 ? 29.528 31.975 18.936 1.00 70.65 100 LYS A CA 1
ATOM 723 C C . LYS A 1 100 ? 29.654 33.495 18.875 1.00 71.07 100 LYS A C 1
ATOM 724 O O . LYS A 1 100 ? 30.757 34.045 18.971 1.00 62.25 100 LYS A O 1
ATOM 730 N N . ASP A 1 101 ? 28.518 34.165 18.701 1.00 66.28 101 ASP A N 1
ATOM 731 C CA . ASP A 1 101 ? 28.477 35.621 18.642 1.00 74.80 101 ASP A CA 1
ATOM 732 C C . ASP A 1 101 ? 28.994 36.211 19.955 1.00 80.39 101 ASP A C 1
ATOM 733 O O . ASP A 1 101 ? 29.825 37.124 19.956 1.00 77.48 101 ASP A O 1
ATOM 738 N N . ASP A 1 102 ? 28.511 35.665 21.067 1.00 75.20 102 ASP A N 1
ATOM 739 C CA . ASP A 1 102 ? 28.903 36.122 22.394 1.00 68.30 102 ASP A CA 1
ATOM 740 C C . ASP A 1 102 ? 30.390 35.927 22.691 1.00 71.14 102 ASP A C 1
ATOM 741 O O . ASP A 1 102 ? 31.052 36.840 23.176 1.00 55.73 102 ASP A O 1
ATOM 746 N N . ALA A 1 103 ? 30.900 34.731 22.405 1.00 56.22 103 ALA A N 1
ATOM 747 C CA . ALA A 1 103 ? 32.306 34.411 22.639 1.00 60.76 103 ALA A CA 1
ATOM 748 C C . ALA A 1 103 ? 33.225 35.365 21.887 1.00 61.85 103 ALA A C 1
ATOM 749 O O . ALA A 1 103 ? 34.236 35.817 22.423 1.00 63.43 103 ALA A O 1
ATOM 751 N N . ARG A 1 104 ? 32.869 35.675 20.645 1.00 66.61 104 ARG A N 1
ATOM 752 C CA . ARG A 1 104 ? 33.653 36.615 19.851 1.00 69.63 104 ARG A CA 1
ATOM 753 C C . ARG A 1 104 ? 33.457 38.059 20.322 1.00 73.34 104 ARG A C 1
ATOM 754 O O . ARG A 1 104 ? 34.378 38.872 20.238 1.00 76.45 104 ARG A O 1
ATOM 762 N N . TRP A 1 105 ? 32.266 38.371 20.826 1.00 59.64 105 TRP A N 1
ATOM 763 C CA . TRP A 1 105 ? 32.018 39.673 21.441 1.00 59.47 105 TRP A CA 1
ATOM 764 C C . TRP A 1 105 ? 32.850 39.849 22.718 1.00 72.85 105 TRP A C 1
ATOM 765 O O . TRP A 1 105 ? 33.519 40.870 22.897 1.00 67.18 105 TRP A O 1
ATOM 776 N N . LEU A 1 106 ? 32.796 38.853 23.603 1.00 54.97 106 LEU A N 1
ATOM 777 C CA . LEU A 1 106 ? 33.532 38.903 24.863 1.00 65.41 106 LEU A CA 1
ATOM 778 C C . LEU A 1 106 ? 35.033 39.017 24.630 1.00 67.87 106 LEU A C 1
ATOM 779 O O . LEU A 1 106 ? 35.696 39.882 25.205 1.00 76.55 106 LEU A O 1
ATOM 784 N N . SER A 1 107 ? 35.557 38.139 23.780 1.00 61.01 107 SER A N 1
ATOM 785 C CA . SER A 1 107 ? 36.980 38.112 23.456 1.00 57.10 107 SER A CA 1
ATOM 786 C C . SER A 1 107 ? 37.486 39.456 22.945 1.00 59.00 107 SER A C 1
ATOM 787 O O . SER A 1 107 ? 38.637 39.820 23.169 1.00 63.99 107 SER A O 1
ATOM 790 N N . ARG A 1 108 ? 36.615 40.189 22.266 1.00 55.98 108 ARG A N 1
ATOM 791 C CA . ARG A 1 108 ? 36.960 41.490 21.711 1.00 57.63 108 ARG A CA 1
ATOM 792 C C . ARG A 1 108 ? 36.854 42.591 22.765 1.00 56.70 108 ARG A C 1
ATOM 793 O O . ARG A 1 108 ? 37.653 43.524 22.784 1.00 65.29 108 ARG A O 1
ATOM 801 N N . ASN A 1 109 ? 35.871 42.468 23.649 1.00 58.71 109 ASN A N 1
ATOM 802 C CA . ASN A 1 109 ? 35.587 43.517 24.626 1.00 63.26 109 ASN A CA 1
ATOM 803 C C . ASN A 1 109 ? 36.538 43.596 25.826 1.00 61.79 109 ASN A C 1
ATOM 804 O O . ASN A 1 109 ? 36.866 44.688 26.288 1.00 61.23 109 ASN A O 1
ATOM 809 N N . VAL A 1 110 ? 36.966 42.448 26.339 1.00 57.03 110 VAL A N 1
ATOM 810 C CA . VAL A 1 110 ? 37.916 42.432 27.448 1.00 63.07 110 VAL A CA 1
ATOM 811 C C . VAL A 1 110 ? 39.268 41.899 26.988 1.00 65.88 110 VAL A C 1
ATOM 812 O O . VAL A 1 110 ? 40.169 41.675 27.793 1.00 70.46 110 VAL A O 1
ATOM 816 N N . ASN A 1 111 ? 39.383 41.690 25.681 1.00 68.26 111 ASN A N 1
ATOM 817 C CA . ASN A 1 111 ? 40.634 41.291 25.041 1.00 65.01 111 ASN A CA 1
ATOM 818 C C . ASN A 1 111 ? 41.278 40.010 25.571 1.00 59.06 111 ASN A C 1
ATOM 819 O O . ASN A 1 111 ? 42.468 39.979 25.870 1.00 48.42 111 ASN A O 1
ATOM 824 N N . ILE A 1 112 ? 40.485 38.953 25.676 1.00 51.81 112 ILE A N 1
ATOM 825 C CA . ILE A 1 112 ? 41.026 37.639 25.987 1.00 50.06 112 ILE A CA 1
ATOM 826 C C . ILE A 1 112 ? 40.909 36.780 24.734 1.00 48.79 112 ILE A C 1
ATOM 827 O O . ILE A 1 112 ? 40.258 37.174 23.771 1.00 50.70 112 ILE A O 1
ATOM 832 N N . ASN A 1 113 ? 41.552 35.620 24.735 1.00 51.51 113 ASN A N 1
ATOM 833 C CA . ASN A 1 113 ? 41.511 34.752 23.570 1.00 49.91 113 ASN A CA 1
ATOM 834 C C . ASN A 1 113 ? 40.179 34.020 23.461 1.00 53.38 113 ASN A C 1
ATOM 835 O O . ASN A 1 113 ? 39.547 33.697 24.470 1.00 48.43 113 ASN A O 1
ATOM 840 N N . GLU A 1 114 ? 39.772 33.767 22.221 1.00 56.99 114 GLU A N 1
ATOM 841 C CA . GLU A 1 114 ? 38.456 33.227 21.896 1.00 64.18 114 GLU A CA 1
ATOM 842 C C . GLU A 1 114 ? 38.120 31.929 22.624 1.00 51.63 114 GLU A C 1
ATOM 843 O O . GLU A 1 114 ? 36.973 31.705 22.984 1.00 63.19 114 GLU A O 1
ATOM 849 N N . VAL A 1 115 ? 39.116 31.077 22.840 1.00 62.38 115 VAL A N 1
ATOM 850 C CA . VAL A 1 115 ? 38.894 29.839 23.579 1.00 57.26 115 VAL A CA 1
ATOM 851 C C . VAL A 1 115 ? 38.499 30.142 25.020 1.00 57.10 115 VAL A C 1
ATOM 852 O O . VAL A 1 115 ? 37.549 29.557 25.549 1.00 58.69 115 VAL A O 1
ATOM 856 N N . ALA A 1 116 ? 39.222 31.068 25.645 1.00 58.10 116 ALA A N 1
ATOM 857 C CA . ALA A 1 116 ? 38.929 31.469 27.019 1.00 54.63 116 ALA A CA 1
ATOM 858 C C . ALA A 1 116 ? 37.570 32.162 27.123 1.00 50.92 116 ALA A C 1
ATOM 859 O O . ALA A 1 116 ? 36.842 31.972 28.094 1.00 48.15 116 ALA A O 1
ATOM 861 N N . ALA A 1 117 ? 37.235 32.966 26.119 1.00 55.46 117 ALA A N 1
ATOM 862 C CA . ALA A 1 117 ? 35.933 33.618 26.070 1.00 55.77 117 ALA A CA 1
ATOM 863 C C . ALA A 1 117 ? 34.825 32.586 25.897 1.00 55.93 117 ALA A C 1
ATOM 864 O O . ALA A 1 117 ? 33.763 32.694 26.508 1.00 58.03 117 ALA A O 1
ATOM 866 N N . LEU A 1 118 ? 35.082 31.584 25.063 1.00 52.00 118 LEU A N 1
ATOM 867 C CA . LEU A 1 118 ? 34.120 30.514 24.839 1.00 54.79 118 LEU A CA 1
ATOM 868 C C . LEU A 1 118 ? 33.891 29.734 26.125 1.00 50.69 118 LEU A C 1
ATOM 869 O O . LEU A 1 118 ? 32.780 29.280 26.392 1.00 49.46 118 LEU A O 1
ATOM 874 N N . ARG A 1 119 ? 34.945 29.584 26.923 1.00 49.84 119 ARG A N 1
ATOM 875 C CA . ARG A 1 119 ? 34.825 28.876 28.189 1.00 43.58 119 ARG A CA 1
ATOM 876 C C . ARG A 1 119 ? 33.902 29.626 29.138 1.00 46.53 119 ARG A C 1
ATOM 877 O O . ARG A 1 119 ? 33.096 29.019 29.838 1.00 45.28 119 ARG A O 1
ATOM 885 N N . VAL A 1 120 ? 34.017 30.949 29.146 1.00 43.01 120 VAL A N 1
ATOM 886 C CA . VAL A 1 120 ? 33.181 31.780 30.001 1.00 42.62 120 VAL A CA 1
ATOM 887 C C . VAL A 1 120 ? 31.717 31.742 29.558 1.00 57.81 120 VAL A C 1
ATOM 888 O O . VAL A 1 120 ? 30.814 31.614 30.388 1.00 57.20 120 VAL A O 1
ATOM 892 N N . VAL A 1 121 ? 31.494 31.830 28.249 1.00 46.06 121 VAL A N 1
ATOM 893 C CA . VAL A 1 121 ? 30.153 31.821 27.674 1.00 47.84 121 VAL A CA 1
ATOM 894 C C . VAL A 1 121 ? 29.357 30.572 28.065 1.00 97.79 121 VAL A C 1
ATOM 895 O O . VAL A 1 121 ? 28.171 30.655 28.395 1.00 48.23 121 VAL A O 1
ATOM 899 N N . ILE A 1 122 ? 30.022 29.422 28.044 1.00 46.94 122 ILE A N 1
ATOM 900 C CA . ILE A 1 122 ? 29.397 28.173 28.449 1.00 46.74 122 ILE A CA 1
ATOM 901 C C . ILE A 1 122 ? 29.143 28.145 29.953 1.00 44.98 122 ILE A C 1
ATOM 902 O O . ILE A 1 122 ? 28.107 27.655 30.407 1.00 50.97 122 ILE A O 1
ATOM 907 N N . ILE A 1 123 ? 30.092 28.668 30.723 1.00 43.32 123 ILE A N 1
ATOM 908 C CA . ILE A 1 123 ? 29.936 28.746 32.167 1.00 41.78 123 ILE A CA 1
ATOM 909 C C . ILE A 1 123 ? 28.704 29.572 32.514 1.00 44.93 123 ILE A C 1
ATOM 910 O O . ILE A 1 123 ? 27.876 29.153 33.327 1.00 45.82 123 ILE A O 1
ATOM 915 N N . GLU A 1 124 ? 28.580 30.736 31.884 1.00 46.43 124 GLU A N 1
ATOM 916 C CA . GLU A 1 124 ? 27.390 31.563 32.048 1.00 50.49 124 GLU A CA 1
ATOM 917 C C . GLU A 1 124 ? 26.149 30.764 31.650 1.00 55.26 124 GLU A C 1
ATOM 918 O O . GLU A 1 124 ? 25.146 30.770 32.360 1.00 58.82 124 GLU A O 1
ATOM 924 N N . TYR A 1 125 ? 26.234 30.069 30.518 1.00 47.32 125 TYR A N 1
ATOM 925 C CA . TYR A 1 125 ? 25.113 29.303 29.982 1.00 48.95 125 TYR A CA 1
ATOM 926 C C . TYR A 1 125 ? 24.664 28.158 30.894 1.00 48.18 125 TYR A C 1
ATOM 927 O O . TYR A 1 125 ? 23.472 27.864 30.996 1.00 49.57 125 TYR A O 1
ATOM 936 N N . GLN A 1 126 ? 25.616 27.504 31.547 1.00 46.35 126 GLN A N 1
ATOM 937 C CA . GLN A 1 126 ? 25.292 26.369 32.399 1.00 45.67 126 GLN A CA 1
ATOM 938 C C . GLN A 1 126 ? 24.860 26.788 33.797 1.00 64.70 126 GLN A C 1
ATOM 939 O O . GLN A 1 126 ? 24.553 25.943 34.634 1.00 44.23 126 GLN A O 1
ATOM 945 N N . SER A 1 127 ? 24.827 28.091 34.047 1.00 44.73 127 SER A N 1
ATOM 946 C CA . SER A 1 127 ? 24.462 28.588 35.364 1.00 44.08 127 SER A CA 1
ATOM 947 C C . SER A 1 127 ? 23.380 29.667 35.309 1.00 53.18 127 SER A C 1
ATOM 948 O O . SER A 1 127 ? 23.304 30.521 36.195 1.00 49.70 127 SER A O 1
ATOM 951 N N . ARG A 1 128 ? 22.543 29.617 34.275 1.00 53.88 128 ARG A N 1
ATOM 952 C CA . ARG A 1 128 ? 21.460 30.585 34.112 1.00 58.77 128 ARG A CA 1
ATOM 953 C C . ARG A 1 128 ? 20.415 30.489 35.218 1.00 55.88 128 ARG A C 1
ATOM 954 O O . ARG A 1 128 ? 19.861 31.502 35.642 1.00 56.77 128 ARG A O 1
ATOM 962 N N . ALA A 1 129 ? 20.139 29.271 35.671 1.00 49.57 129 ALA A N 1
ATOM 963 C CA . ALA A 1 129 ? 19.205 29.059 36.771 1.00 50.06 129 ALA A CA 1
ATOM 964 C C . ALA A 1 129 ? 19.640 29.846 38.005 1.00 55.67 129 ALA A C 1
ATOM 965 O O . ALA A 1 129 ? 18.814 30.475 38.670 1.00 54.09 129 ALA A O 1
ATOM 967 N N . HIS A 1 130 ? 20.940 29.812 38.294 1.00 46.87 130 HIS A N 1
ATOM 968 C CA . HIS A 1 130 ? 21.515 30.580 39.394 1.00 45.75 130 HIS A CA 1
ATOM 969 C C . HIS A 1 130 ? 21.357 32.077 39.161 1.00 49.56 130 HIS A C 1
ATOM 970 O O . HIS A 1 130 ? 21.006 32.821 40.076 1.00 50.37 130 HIS A O 1
ATOM 977 N N . SER A 1 131 ? 21.616 32.511 37.930 1.00 50.41 131 SER A N 1
ATOM 978 C CA . SER A 1 131 ? 21.489 33.918 37.563 1.00 52.85 131 SER A CA 1
ATOM 979 C C . SER A 1 131 ? 20.078 34.459 37.792 1.00 53.31 131 SER A C 1
ATOM 980 O O . SER A 1 131 ? 19.912 35.604 38.210 1.00 56.97 131 SER A O 1
ATOM 983 N N . HIS A 1 132 ? 19.069 33.635 37.512 1.00 51.80 132 HIS A N 1
ATOM 984 C CA . HIS A 1 132 ? 17.678 34.019 37.732 1.00 54.06 132 HIS A CA 1
ATOM 985 C C . HIS A 1 132 ? 17.420 34.293 39.208 1.00 53.95 132 HIS A C 1
ATOM 986 O O . HIS A 1 132 ? 16.839 35.316 39.572 1.00 58.34 132 HIS A O 1
ATOM 993 N N . LEU A 1 133 ? 17.857 33.367 40.054 1.00 54.77 133 LEU A N 1
ATOM 994 C CA . LEU A 1 133 ? 17.584 33.445 41.483 1.00 60.31 133 LEU A CA 1
ATOM 995 C C . LEU A 1 133 ? 18.357 34.557 42.188 1.00 63.47 133 LEU A C 1
ATOM 996 O O . LEU A 1 133 ? 17.901 35.084 43.200 1.00 65.06 133 LEU A O 1
ATOM 1001 N N . THR A 1 134 ? 19.518 34.923 41.654 1.00 68.31 134 THR A N 1
ATOM 1002 C CA . THR A 1 134 ? 20.324 35.975 42.272 1.00 67.05 134 THR A CA 1
ATOM 1003 C C . THR A 1 134 ? 19.895 37.364 41.811 1.00 67.53 134 THR A C 1
ATOM 1004 O O . THR A 1 134 ? 20.386 38.372 42.318 1.00 69.56 134 THR A O 1
ATOM 1008 N N . GLY A 1 135 ? 18.975 37.411 40.852 1.00 71.35 135 GLY A N 1
ATOM 1009 C CA . GLY A 1 135 ? 18.408 38.671 40.404 1.00 80.51 135 GLY A CA 1
ATOM 1010 C C . GLY A 1 135 ? 17.448 39.249 41.429 1.00 88.20 135 GLY A C 1
ATOM 1011 O O . GLY A 1 135 ? 17.076 38.570 42.387 1.00 93.68 135 GLY A O 1
ATOM 1012 N N . PRO A 1 136 ? 17.033 40.510 41.233 1.00 91.19 136 PRO A N 1
ATOM 1013 C CA . PRO A 1 136 ? 16.130 41.178 42.176 1.00 89.95 136 PRO A CA 1
ATOM 1014 C C . PRO A 1 136 ? 14.757 40.509 42.229 1.00 90.39 136 PRO A C 1
ATOM 1015 O O . PRO A 1 136 ? 14.321 39.896 41.250 1.00 82.11 136 PRO A O 1
ATOM 1019 N N . LEU A 1 137 ? 14.092 40.625 43.376 1.00 92.51 137 LEU A N 1
ATOM 1020 C CA . LEU A 1 137 ? 12.766 40.051 43.574 1.00 87.44 137 LEU A CA 1
ATOM 1021 C C . LEU A 1 137 ? 11.729 40.739 42.694 1.00 83.49 137 LEU A C 1
ATOM 1022 O O . LEU A 1 137 ? 11.957 41.839 42.198 1.00 81.04 137 LEU A O 1
ATOM 1027 N N . SER A 1 138 ? 10.588 40.087 42.503 1.00 85.63 138 SER A N 1
ATOM 1028 C CA . SER A 1 138 ? 9.470 40.724 41.827 1.00 89.24 138 SER A CA 1
ATOM 1029 C C . SER A 1 138 ? 8.811 41.645 42.842 1.00 97.83 138 SER A C 1
ATOM 1030 O O . SER A 1 138 ? 9.083 41.547 44.040 1.00 100.85 138 SER A O 1
ATOM 1033 N N . THR A 1 139 ? 7.949 42.539 42.371 1.00 101.34 139 THR A N 1
ATOM 1034 C CA . THR A 1 139 ? 7.234 43.437 43.270 1.00 99.67 139 THR A CA 1
ATOM 1035 C C . THR A 1 139 ? 6.326 42.641 44.200 1.00 93.87 139 THR A C 1
ATOM 1036 O O . THR A 1 139 ? 6.211 42.950 45.388 1.00 83.99 139 THR A O 1
ATOM 1040 N N . GLN A 1 140 ? 5.699 41.604 43.655 1.00 90.58 140 GLN A N 1
ATOM 1041 C CA . GLN A 1 140 ? 4.790 40.769 44.433 1.00 94.46 140 GLN A CA 1
ATOM 1042 C C . GLN A 1 140 ? 5.516 40.025 45.548 1.00 89.66 140 GLN A C 1
ATOM 1043 O O . GLN A 1 140 ? 4.979 39.858 46.648 1.00 89.08 140 GLN A O 1
ATOM 1049 N N . ASP A 1 141 ? 6.735 39.581 45.257 1.00 84.29 141 ASP A N 1
ATOM 1050 C CA . ASP A 1 141 ? 7.563 38.905 46.248 1.00 82.56 141 ASP A CA 1
ATOM 1051 C C . ASP A 1 141 ? 7.843 39.837 47.421 1.00 83.68 141 ASP A C 1
ATOM 1052 O O . ASP A 1 141 ? 7.776 39.428 48.581 1.00 79.14 141 ASP A O 1
ATOM 1057 N N . VAL A 1 142 ? 8.145 41.093 47.107 1.00 89.99 142 VAL A N 1
ATOM 1058 C CA . VAL A 1 142 ? 8.384 42.119 48.119 1.00 89.44 142 VAL A CA 1
ATOM 1059 C C . VAL A 1 142 ? 7.154 42.331 49.000 1.00 94.36 142 VAL A C 1
ATOM 1060 O O . VAL A 1 142 ? 7.270 42.485 50.215 1.00 95.17 142 VAL A O 1
ATOM 1064 N N . ALA A 1 143 ? 5.977 42.331 48.380 1.00 84.78 143 ALA A N 1
ATOM 1065 C CA . ALA A 1 143 ? 4.724 42.455 49.118 1.00 96.00 143 ALA A CA 1
ATOM 1066 C C . ALA A 1 143 ? 4.551 41.308 50.113 1.00 94.92 143 ALA A C 1
ATOM 1067 O O . ALA A 1 143 ? 4.036 41.508 51.213 1.00 94.71 143 ALA A O 1
ATOM 1069 N N . ASN A 1 144 ? 4.985 40.111 49.725 1.00 85.12 144 ASN A N 1
ATOM 1070 C CA . ASN A 1 144 ? 4.926 38.951 50.611 1.00 100.53 144 ASN A CA 1
ATOM 1071 C C . ASN A 1 144 ? 5.824 39.097 51.840 1.00 83.06 144 ASN A C 1
ATOM 1072 O O . ASN A 1 144 ? 5.385 38.857 52.966 1.00 84.60 144 ASN A O 1
ATOM 1077 N N . VAL A 1 145 ? 7.079 39.486 51.616 1.00 80.34 145 VAL A N 1
ATOM 1078 C CA . VAL A 1 145 ? 8.036 39.702 52.700 1.00 79.00 145 VAL A CA 1
ATOM 1079 C C . VAL A 1 145 ? 7.526 40.780 53.650 1.00 91.10 145 VAL A C 1
ATOM 1080 O O . VAL A 1 145 ? 7.568 40.624 54.873 1.00 82.81 145 VAL A O 1
ATOM 1084 N N . GLN A 1 146 ? 7.041 41.871 53.065 1.00 91.60 146 GLN A N 1
ATOM 1085 C CA . GLN A 1 146 ? 6.458 42.981 53.808 1.00 94.73 146 GLN A CA 1
ATOM 1086 C C . GLN A 1 146 ? 5.318 42.523 54.713 1.00 90.72 146 GLN A C 1
ATOM 1087 O O . GLN A 1 146 ? 5.208 42.969 55.853 1.00 98.86 146 GLN A O 1
ATOM 1093 N N . GLU A 1 147 ? 4.472 41.632 54.203 1.00 103.78 147 GLU A N 1
ATOM 1094 C CA . GLU A 1 147 ? 3.326 41.142 54.967 1.00 104.43 147 GLU A CA 1
ATOM 1095 C C . GLU A 1 147 ? 3.756 40.136 56.032 1.00 92.77 147 GLU A C 1
ATOM 1096 O O . GLU A 1 147 ? 3.175 40.078 57.115 1.00 95.28 147 GLU A O 1
ATOM 1102 N N . ALA A 1 148 ? 4.781 39.349 55.720 1.00 94.71 148 ALA A N 1
ATOM 1103 C CA . ALA A 1 148 ? 5.347 38.414 56.685 1.00 95.54 148 ALA A CA 1
ATOM 1104 C C . ALA A 1 148 ? 5.954 39.170 57.862 1.00 100.04 148 ALA A C 1
ATOM 1105 O O . ALA A 1 148 ? 5.860 38.729 59.010 1.00 103.92 148 ALA A O 1
ATOM 1107 N N . ALA A 1 149 ? 6.584 40.304 57.569 1.00 98.79 149 ALA A N 1
ATOM 1108 C CA . ALA A 1 149 ? 7.125 41.172 58.608 1.00 101.83 149 ALA A CA 1
ATOM 1109 C C . ALA A 1 149 ? 5.986 41.811 59.396 1.00 110.05 149 ALA A C 1
ATOM 1110 O O . ALA A 1 149 ? 5.787 41.497 60.568 1.00 110.04 149 ALA A O 1
ATOM 1112 N N . GLY A 1 150 ? 5.255 42.710 58.738 1.00 121.39 150 GLY A N 1
ATOM 1113 C CA . GLY A 1 150 ? 4.020 43.282 59.257 1.00 135.66 150 GLY A CA 1
ATOM 1114 C C . GLY A 1 150 ? 4.009 43.772 60.694 1.00 146.89 150 GLY A C 1
ATOM 1115 O O . GLY A 1 150 ? 3.359 43.173 61.553 1.00 150.92 150 GLY A O 1
ATOM 1116 N N . VAL A 1 151 ? 4.724 44.862 60.960 1.00 151.36 151 VAL A N 1
ATOM 1117 C CA . VAL A 1 151 ? 4.754 45.463 62.292 1.00 156.24 151 VAL A CA 1
ATOM 1118 C C . VAL A 1 151 ? 4.458 46.962 62.193 1.00 161.19 151 VAL A C 1
ATOM 1119 O O . VAL A 1 151 ? 4.756 47.593 61.177 1.00 160.88 151 VAL A O 1
ATOM 1123 N N . GLY A 1 152 ? 3.863 47.525 63.242 1.00 166.09 152 GLY A N 1
ATOM 1124 C CA . GLY A 1 152 ? 3.549 48.943 63.277 1.00 171.47 152 GLY A CA 1
ATOM 1125 C C . GLY A 1 152 ? 4.762 49.839 63.470 1.00 173.54 152 GLY A C 1
ATOM 1126 O O . GLY A 1 152 ? 4.735 51.016 63.104 1.00 174.49 152 GLY A O 1
ATOM 1127 N N . ASP A 1 153 ? 5.826 49.287 64.047 1.00 174.26 153 ASP A N 1
ATOM 1128 C CA . ASP A 1 153 ? 7.064 50.035 64.267 1.00 172.94 153 ASP A CA 1
ATOM 1129 C C . ASP A 1 153 ? 8.260 49.360 63.608 1.00 167.48 153 ASP A C 1
ATOM 1130 O O . ASP A 1 153 ? 9.058 50.007 62.924 1.00 164.22 153 ASP A O 1
ATOM 1135 N N . ALA A 1 154 ? 8.382 48.054 63.823 1.00 166.56 154 ALA A N 1
ATOM 1136 C CA . ALA A 1 154 ? 9.577 47.317 63.416 1.00 165.28 154 ALA A CA 1
ATOM 1137 C C . ALA A 1 154 ? 9.614 46.962 61.929 1.00 169.57 154 ALA A C 1
ATOM 1138 O O . ALA A 1 154 ? 10.444 46.158 61.496 1.00 167.33 154 ALA A O 1
ATOM 1140 N N . GLN A 1 155 ? 8.719 47.562 61.149 1.00 175.62 155 GLN A N 1
ATOM 1141 C CA . GLN A 1 155 ? 8.769 47.405 59.702 1.00 173.84 155 GLN A CA 1
ATOM 1142 C C . GLN A 1 155 ? 9.860 48.291 59.109 1.00 174.40 155 GLN A C 1
ATOM 1143 O O . GLN A 1 155 ? 10.260 48.102 57.954 1.00 170.39 155 GLN A O 1
ATOM 1149 N N . ALA A 1 156 ? 10.343 49.247 59.900 1.00 179.15 156 ALA A N 1
ATOM 1150 C CA . ALA A 1 156 ? 11.457 50.095 59.485 1.00 178.03 156 ALA A CA 1
ATOM 1151 C C . ALA A 1 156 ? 12.708 49.259 59.225 1.00 176.06 156 ALA A C 1
ATOM 1152 O O . ALA A 1 156 ? 13.321 49.364 58.160 1.00 174.29 156 ALA A O 1
ATOM 1154 N N . SER A 1 157 ? 13.059 48.407 60.188 1.00 175.10 157 SER A N 1
ATOM 1155 C CA . SER A 1 157 ? 14.173 47.478 60.022 1.00 169.93 157 SER A CA 1
ATOM 1156 C C . SER A 1 157 ? 13.880 46.496 58.894 1.00 169.11 157 SER A C 1
ATOM 1157 O O . SER A 1 157 ? 14.791 46.027 58.207 1.00 166.52 157 SER A O 1
ATOM 1160 N N . ALA A 1 158 ? 12.601 46.181 58.715 1.00 170.13 158 ALA A N 1
ATOM 1161 C CA . ALA A 1 158 ? 12.174 45.349 57.601 1.00 165.47 158 ALA A CA 1
ATOM 1162 C C . ALA A 1 158 ? 12.276 46.142 56.299 1.00 163.44 158 ALA A C 1
ATOM 1163 O O . ALA A 1 158 ? 12.679 45.605 55.269 1.00 159.34 158 ALA A O 1
ATOM 1165 N N . ILE A 1 159 ? 11.932 47.427 56.355 1.00 165.39 159 ILE A N 1
ATOM 1166 C CA . ILE A 1 159 ? 12.028 48.291 55.179 1.00 164.62 159 ILE A CA 1
ATOM 1167 C C . ILE A 1 159 ? 13.469 48.496 54.704 1.00 160.83 159 ILE A C 1
ATOM 1168 O O . ILE A 1 159 ? 13.741 48.399 53.508 1.00 158.17 159 ILE A O 1
ATOM 1173 N N . VAL A 1 160 ? 14.393 48.761 55.627 1.00 161.77 160 VAL A N 1
ATOM 1174 C CA . VAL A 1 160 ? 15.787 48.961 55.231 1.00 160.85 160 VAL A CA 1
ATOM 1175 C C . VAL A 1 160 ? 16.350 47.703 54.574 1.00 158.19 160 VAL A C 1
ATOM 1176 O O . VAL A 1 160 ? 17.219 47.782 53.703 1.00 155.56 160 VAL A O 1
ATOM 1180 N N . ALA A 1 161 ? 15.834 46.547 54.980 1.00 158.82 161 ALA A N 1
ATOM 1181 C CA . ALA A 1 161 ? 16.274 45.278 54.417 1.00 157.06 161 ALA A CA 1
ATOM 1182 C C . ALA A 1 161 ? 15.676 45.063 53.031 1.00 159.53 161 ALA A C 1
ATOM 1183 O O . ALA A 1 161 ? 16.366 44.607 52.115 1.00 156.46 161 ALA A O 1
ATOM 1185 N N . LEU A 1 162 ? 14.397 45.401 52.876 1.00 165.11 162 LEU A N 1
ATOM 1186 C CA . LEU A 1 162 ? 13.744 45.282 51.576 1.00 168.54 162 LEU A CA 1
ATOM 1187 C C . LEU A 1 162 ? 14.321 46.281 50.574 1.00 173.26 162 LEU A C 1
ATOM 1188 O O . LEU A 1 162 ? 14.512 45.953 49.403 1.00 173.59 162 LEU A O 1
ATOM 1193 N N . LEU A 1 163 ? 14.611 47.493 51.040 1.00 175.79 163 LEU A N 1
ATOM 1194 C CA . LEU A 1 163 ? 15.218 48.506 50.180 1.00 175.47 163 LEU A CA 1
ATOM 1195 C C . LEU A 1 163 ? 16.551 48.011 49.621 1.00 176.03 163 LEU A C 1
ATOM 1196 O O . LEU A 1 163 ? 16.876 48.252 48.456 1.00 175.14 163 LEU A O 1
ATOM 1201 N N . ASN A 1 164 ? 17.307 47.302 50.454 1.00 178.41 164 ASN A N 1
ATOM 1202 C CA . ASN A 1 164 ? 18.609 46.775 50.055 1.00 179.87 164 ASN A CA 1
ATOM 1203 C C . ASN A 1 164 ? 18.531 45.505 49.207 1.00 177.04 164 ASN A C 1
ATOM 1204 O O . ASN A 1 164 ? 19.463 45.190 48.465 1.00 173.70 164 ASN A O 1
ATOM 1209 N N . VAL A 1 165 ? 17.421 44.779 49.307 1.00 177.64 165 VAL A N 1
ATOM 1210 C CA . VAL A 1 165 ? 17.257 43.555 48.525 1.00 173.99 165 VAL A CA 1
ATOM 1211 C C . VAL A 1 165 ? 17.069 43.880 47.042 1.00 170.57 165 VAL A C 1
ATOM 1212 O O . VAL A 1 165 ? 17.139 42.993 46.191 1.00 167.05 165 VAL A O 1
ATOM 1216 N N . THR A 1 166 ? 16.856 45.164 46.748 1.00 169.39 166 THR A N 1
ATOM 1217 C CA . THR A 1 166 ? 16.633 45.667 45.384 1.00 163.97 166 THR A CA 1
ATOM 1218 C C . THR A 1 166 ? 15.368 45.057 44.750 1.00 157.67 166 THR A C 1
ATOM 1219 O O . THR A 1 166 ? 15.287 43.852 44.519 1.00 156.30 166 THR A O 1
ATOM 1223 N N . THR A 1 167 ? 14.393 45.914 44.452 1.00 153.61 167 THR A N 1
ATOM 1224 C CA . THR A 1 167 ? 12.984 45.510 44.497 1.00 149.00 167 THR A CA 1
ATOM 1225 C C . THR A 1 167 ? 12.094 45.509 43.241 1.00 143.18 167 THR A C 1
ATOM 1226 O O . THR A 1 167 ? 11.092 44.797 43.211 1.00 142.96 167 THR A O 1
ATOM 1230 N N . VAL A 1 168 ? 12.417 46.306 42.229 1.00 137.71 168 VAL A N 1
ATOM 1231 C CA . VAL A 1 168 ? 11.440 46.569 41.167 1.00 132.17 168 VAL A CA 1
ATOM 1232 C C . VAL A 1 168 ? 11.414 45.523 40.046 1.00 123.77 168 VAL A C 1
ATOM 1233 O O . VAL A 1 168 ? 12.410 45.337 39.347 1.00 120.48 168 VAL A O 1
ATOM 1237 N N . ALA A 1 169 ? 10.265 44.863 39.874 1.00 121.24 169 ALA A N 1
ATOM 1238 C CA . ALA A 1 169 ? 10.074 43.883 38.801 1.00 122.11 169 ALA A CA 1
ATOM 1239 C C . ALA A 1 169 ? 8.636 43.380 38.665 1.00 130.17 169 ALA A C 1
ATOM 1240 O O . ALA A 1 169 ? 7.991 43.034 39.656 1.00 133.61 169 ALA A O 1
ATOM 1242 N N . ASP A 1 170 ? 8.139 43.344 37.431 1.00 133.58 170 ASP A N 1
ATOM 1243 C CA . ASP A 1 170 ? 6.996 42.496 37.107 1.00 135.18 170 ASP A CA 1
ATOM 1244 C C . ASP A 1 170 ? 7.565 41.245 36.437 1.00 131.32 170 ASP A C 1
ATOM 1245 O O . ASP A 1 170 ? 8.215 41.329 35.393 1.00 131.59 170 ASP A O 1
ATOM 1250 N N . ALA A 1 171 ? 7.332 40.093 37.061 1.00 127.91 171 ALA A N 1
ATOM 1251 C CA . ALA A 1 171 ? 8.016 38.847 36.707 1.00 123.96 171 ALA A CA 1
ATOM 1252 C C . ALA A 1 171 ? 8.013 38.504 35.215 1.00 126.16 171 ALA A C 1
ATOM 1253 O O . ALA A 1 171 ? 8.948 37.870 34.718 1.00 126.06 171 ALA A O 1
ATOM 1255 N N . ASP A 1 172 ? 6.967 38.921 34.509 1.00 126.95 172 ASP A N 1
ATOM 1256 C CA . ASP A 1 172 ? 6.857 38.639 33.083 1.00 125.71 172 ASP A CA 1
ATOM 1257 C C . ASP A 1 172 ? 7.924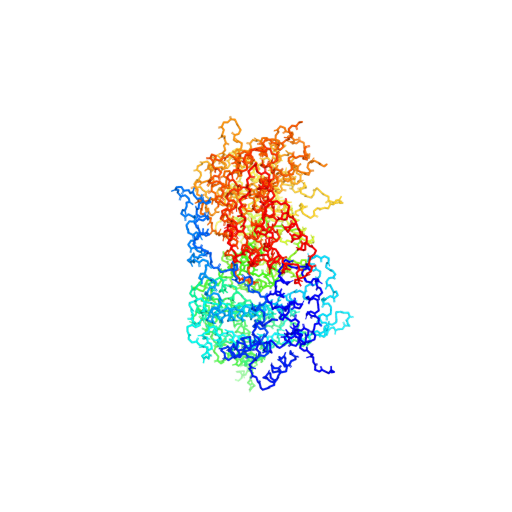 39.386 32.287 1.00 123.48 172 ASP A C 1
ATOM 1258 O O . ASP A 1 172 ? 8.555 38.819 31.394 1.00 122.50 172 ASP A O 1
ATOM 1263 N N . SER A 1 173 ? 8.125 40.659 32.617 1.00 124.38 173 SER A N 1
ATOM 1264 C CA . SER A 1 173 ? 9.109 41.484 31.921 1.00 126.01 173 SER A CA 1
ATOM 1265 C C . SER A 1 173 ? 10.523 41.199 32.416 1.00 117.22 173 SER A C 1
ATOM 1266 O O . SER A 1 173 ? 11.499 41.480 31.722 1.00 110.62 173 SER A O 1
ATOM 1269 N N . ALA A 1 174 ? 10.626 40.651 33.624 1.00 115.60 174 ALA A N 1
ATOM 1270 C CA . ALA A 1 174 ? 11.919 40.297 34.192 1.00 109.25 174 ALA A CA 1
ATOM 1271 C C . ALA A 1 174 ? 12.573 39.227 33.326 1.00 107.22 174 ALA A C 1
ATOM 1272 O O . ALA A 1 174 ? 13.794 39.204 33.161 1.00 108.66 174 ALA A O 1
ATOM 1274 N N . TRP A 1 175 ? 11.747 38.349 32.766 1.00 103.44 175 TRP A N 1
ATOM 1275 C CA . TRP A 1 175 ? 12.224 37.343 31.828 1.00 103.45 175 TRP A CA 1
ATOM 1276 C C . TRP A 1 175 ? 12.595 37.994 30.499 1.00 100.18 175 TRP A C 1
ATOM 1277 O O . TRP A 1 175 ? 13.518 37.549 29.816 1.00 97.38 175 TRP A O 1
ATOM 1288 N N . ALA A 1 176 ? 11.871 39.051 30.136 1.00 99.64 176 ALA A N 1
ATOM 1289 C CA . ALA A 1 176 ? 12.167 39.792 28.913 1.00 98.59 176 ALA A CA 1
ATOM 1290 C C . ALA A 1 176 ? 13.511 40.505 29.023 1.00 96.69 176 ALA A C 1
ATOM 1291 O O . ALA A 1 176 ? 14.272 40.557 28.057 1.00 98.31 176 ALA A O 1
ATOM 1293 N N . ASP A 1 177 ? 13.794 41.056 30.202 1.00 92.17 177 ASP A N 1
ATOM 1294 C CA . ASP A 1 177 ? 15.102 41.643 30.477 1.00 89.23 177 ASP A CA 1
ATOM 1295 C C . ASP A 1 177 ? 16.179 40.577 30.368 1.00 81.57 177 ASP A C 1
ATOM 1296 O O . ASP A 1 177 ? 17.120 40.711 29.595 1.00 65.82 177 ASP A O 1
ATOM 1301 N N . PHE A 1 178 ? 16.009 39.512 31.146 1.00 78.74 178 PHE A N 1
ATOM 1302 C CA . PHE A 1 178 ? 16.978 38.424 31.253 1.00 62.68 178 PHE A CA 1
ATOM 1303 C C . PHE A 1 178 ? 17.409 37.841 29.906 1.00 68.06 178 PHE A C 1
ATOM 1304 O O . PHE A 1 178 ? 18.548 37.404 29.749 1.00 72.97 178 PHE A O 1
ATOM 1312 N N . GLU A 1 179 ? 16.498 37.833 28.939 1.00 71.73 179 GLU A N 1
ATOM 1313 C CA . GLU A 1 179 ? 16.770 37.220 27.642 1.00 79.78 179 GLU A CA 1
ATOM 1314 C C . GLU A 1 179 ? 17.369 38.201 26.641 1.00 77.95 179 GLU A C 1
ATOM 1315 O O . GLU A 1 179 ? 17.770 37.809 25.545 1.00 74.11 179 GLU A O 1
ATOM 1321 N N . SER A 1 180 ? 17.430 39.473 27.024 1.00 67.03 180 SER A N 1
ATOM 1322 C CA . SER A 1 180 ? 17.955 40.517 26.153 1.00 68.07 180 SER A CA 1
ATOM 1323 C C . SER A 1 180 ? 19.424 40.275 25.822 1.00 82.71 180 SER A C 1
ATOM 1324 O O . SER A 1 180 ? 20.115 39.548 26.533 1.00 84.23 180 SER A O 1
ATOM 1327 N N . GLU A 1 181 ? 19.901 40.879 24.739 1.00 86.88 181 GLU A N 1
ATOM 1328 C CA . GLU A 1 181 ? 21.307 40.761 24.369 1.00 85.74 181 GLU A CA 1
ATOM 1329 C C . GLU A 1 181 ? 22.186 41.534 25.350 1.00 83.19 181 GLU A C 1
ATOM 1330 O O . GLU A 1 181 ? 23.294 41.105 25.677 1.00 77.68 181 GLU A O 1
ATOM 1336 N N . THR A 1 182 ? 21.682 42.674 25.815 1.00 83.96 182 THR A N 1
ATOM 1337 C CA . THR A 1 182 ? 22.422 43.531 26.735 1.00 80.44 182 THR A CA 1
ATOM 1338 C C . THR A 1 182 ? 22.594 42.869 28.097 1.00 76.63 182 THR A C 1
ATOM 1339 O O . THR A 1 182 ? 23.697 42.815 28.638 1.00 75.28 182 THR A O 1
ATOM 1343 N N . THR A 1 183 ? 21.493 42.363 28.641 1.00 62.40 183 THR A N 1
ATOM 1344 C CA . THR A 1 183 ? 21.512 41.750 29.960 1.00 59.02 183 THR A CA 1
ATOM 1345 C C . THR A 1 183 ? 22.358 40.484 29.977 1.00 61.51 183 THR A C 1
ATOM 1346 O O . THR A 1 183 ? 23.074 40.227 30.942 1.00 53.97 183 THR A O 1
ATOM 1350 N N . ARG A 1 184 ? 22.277 39.697 28.909 1.00 56.90 184 ARG A N 1
ATOM 1351 C CA . ARG A 1 184 ? 23.048 38.463 28.834 1.00 71.36 184 ARG A CA 1
ATOM 1352 C C . ARG A 1 184 ? 24.544 38.756 28.809 1.00 74.85 184 ARG A C 1
ATOM 1353 O O . ARG A 1 184 ? 25.339 38.032 29.411 1.00 80.97 184 ARG A O 1
ATOM 1361 N N . ARG A 1 185 ? 24.929 39.824 28.120 1.00 72.35 185 ARG A N 1
ATOM 1362 C CA . ARG A 1 185 ? 26.345 40.142 27.971 1.00 69.83 185 ARG A CA 1
ATOM 1363 C C . ARG A 1 185 ? 26.947 40.809 29.211 1.00 64.47 185 ARG A C 1
ATOM 1364 O O . ARG A 1 185 ? 28.139 40.677 29.470 1.00 66.38 185 ARG A O 1
ATOM 1372 N N . ARG A 1 186 ? 26.120 41.511 29.978 1.00 51.81 186 ARG A N 1
ATOM 1373 C CA . ARG A 1 186 ? 26.539 42.004 31.279 1.00 49.61 186 ARG A CA 1
ATOM 1374 C C . ARG A 1 186 ? 26.833 40.814 32.183 1.00 48.68 186 ARG A C 1
ATOM 1375 O O . ARG A 1 186 ? 27.806 40.821 32.951 1.00 47.90 186 ARG A O 1
ATOM 1383 N N . ARG A 1 187 ? 25.989 39.791 32.081 1.00 46.37 187 ARG A N 1
ATOM 1384 C CA . ARG A 1 187 ? 26.198 38.547 32.808 1.00 51.62 187 ARG A CA 1
ATOM 1385 C C . ARG A 1 187 ? 27.490 37.881 32.359 1.00 57.26 187 ARG A C 1
ATOM 1386 O O . ARG A 1 187 ? 28.179 37.251 33.161 1.00 60.88 187 ARG A O 1
ATOM 1394 N N . LEU A 1 188 ? 27.821 38.034 31.079 1.00 57.59 188 LEU A N 1
ATOM 1395 C CA . LEU A 1 188 ? 29.072 37.500 30.549 1.00 51.94 188 LEU A CA 1
ATOM 1396 C C . LEU A 1 188 ? 30.282 38.207 31.148 1.00 53.09 188 LEU A C 1
ATOM 1397 O O . LEU A 1 188 ? 31.250 37.560 31.549 1.00 58.24 188 LEU A O 1
ATOM 1402 N N . LEU A 1 189 ? 30.218 39.534 31.207 1.00 46.73 189 LEU A N 1
ATOM 1403 C CA . LEU A 1 189 ? 31.267 40.324 31.833 1.00 44.71 189 LEU A CA 1
ATOM 1404 C C . LEU A 1 189 ? 31.419 39.968 33.300 1.00 38.35 189 LEU A C 1
ATOM 1405 O O . LEU A 1 189 ? 32.533 39.871 33.806 1.00 36.41 189 LEU A O 1
ATOM 1410 N N . ALA A 1 190 ? 30.291 39.788 33.981 1.00 38.35 190 ALA A N 1
ATOM 1411 C CA . ALA A 1 190 ? 30.302 39.496 35.408 1.00 36.10 190 ALA A CA 1
ATOM 1412 C C . ALA A 1 190 ? 30.832 38.093 35.655 1.00 45.08 190 ALA A C 1
ATOM 1413 O O . ALA A 1 190 ? 31.518 37.851 36.646 1.00 42.49 190 ALA A O 1
ATOM 1415 N N . THR A 1 191 ? 30.513 37.176 34.746 1.00 43.49 191 THR A N 1
ATOM 1416 C CA . THR A 1 191 ? 31.028 35.810 34.809 1.00 40.73 191 THR A CA 1
ATOM 1417 C C . THR A 1 191 ? 32.536 35.794 34.570 1.00 39.41 191 THR A C 1
ATOM 1418 O O . THR A 1 191 ? 33.275 35.060 35.229 1.00 38.02 191 THR A O 1
ATOM 1422 N N . TYR A 1 192 ? 32.984 36.615 33.626 1.00 41.61 192 TYR A N 1
ATOM 1423 C CA . TYR A 1 192 ? 34.409 36.771 33.350 1.00 38.73 192 TYR A CA 1
ATOM 1424 C C . TYR A 1 192 ? 35.169 37.323 34.562 1.00 38.85 192 TYR A C 1
ATOM 1425 O O . TYR A 1 192 ? 36.208 36.790 34.953 1.00 29.98 192 TYR A O 1
ATOM 1434 N N . LEU A 1 193 ? 34.649 38.398 35.144 1.00 38.03 193 LEU A N 1
ATOM 1435 C CA . LEU A 1 193 ? 35.255 38.994 36.327 1.00 36.36 193 LEU A CA 1
ATOM 1436 C C . LEU A 1 193 ? 35.237 38.018 37.500 1.00 40.93 193 LEU A C 1
ATOM 1437 O O . LEU A 1 193 ? 36.187 37.958 38.282 1.00 40.15 193 LEU A O 1
ATOM 1442 N N . SER A 1 194 ? 34.156 37.250 37.609 1.00 40.57 194 SER A N 1
ATOM 1443 C CA . SER A 1 194 ? 34.050 36.217 38.630 1.00 26.94 194 SER A CA 1
ATOM 1444 C C . SER A 1 194 ? 35.132 35.155 38.460 1.00 29.68 194 SER A C 1
ATOM 1445 O O . SER A 1 194 ? 35.796 34.772 39.428 1.00 24.63 194 SER A O 1
ATOM 1448 N N . GLU A 1 195 ? 35.312 34.690 37.226 1.00 27.16 195 GLU A N 1
ATOM 1449 C CA . GLU A 1 195 ? 36.327 33.683 36.919 1.00 35.13 195 GLU A CA 1
ATOM 1450 C C . GLU A 1 195 ? 37.756 34.160 37.198 1.00 31.95 195 GLU A C 1
ATOM 1451 O O . GLU A 1 195 ? 38.583 33.391 37.680 1.00 36.99 195 GLU A O 1
ATOM 1457 N N . ARG A 1 196 ? 38.041 35.422 36.894 1.00 29.72 196 ARG A N 1
ATOM 1458 C CA . ARG A 1 196 ? 39.345 36.001 37.213 1.00 33.12 196 ARG A CA 1
ATOM 1459 C C . ARG A 1 196 ? 39.624 35.984 38.713 1.00 29.18 196 ARG A C 1
ATOM 1460 O O . ARG A 1 196 ? 40.691 35.545 39.137 1.00 28.71 196 ARG A O 1
ATOM 1468 N N . ARG A 1 197 ? 38.674 36.475 39.507 1.00 26.62 197 ARG A N 1
ATOM 1469 C CA . ARG A 1 197 ? 38.817 36.453 40.963 1.00 23.34 197 ARG A CA 1
ATOM 1470 C C . ARG A 1 197 ? 39.062 35.029 41.449 1.00 27.67 197 ARG A C 1
ATOM 1471 O O . ARG A 1 197 ? 39.973 34.776 42.234 1.00 24.04 197 ARG A O 1
ATOM 1479 N N . SER A 1 198 ? 38.248 34.102 40.961 1.00 21.95 198 SER A N 1
ATOM 1480 C CA . SER A 1 198 ? 38.292 32.726 41.426 1.00 21.75 198 SER A CA 1
ATOM 1481 C C . SER A 1 198 ? 39.572 32.005 41.014 1.00 33.88 198 SER A C 1
ATOM 1482 O O . SER A 1 198 ? 40.051 31.135 41.744 1.00 29.27 198 SER A O 1
ATOM 1485 N N . PHE A 1 199 ? 40.114 32.349 39.844 1.00 25.74 199 PHE A N 1
ATOM 1486 C CA . PHE A 1 199 ? 41.359 31.735 39.387 1.00 25.69 199 PHE A CA 1
ATOM 1487 C C . PHE A 1 199 ? 42.504 31.995 40.373 1.00 31.58 199 PHE A C 1
ATOM 1488 O O . PHE A 1 199 ? 43.132 31.057 40.861 1.00 27.73 199 PHE A O 1
ATOM 1496 N N . LEU A 1 200 ? 42.765 33.263 40.674 1.00 20.88 200 LEU A N 1
ATOM 1497 C CA . LEU A 1 200 ? 43.787 33.603 41.662 1.00 33.14 200 LEU A CA 1
ATOM 1498 C C . LEU A 1 200 ? 43.466 33.098 43.070 1.00 32.10 200 LEU A C 1
ATOM 1499 O O . LEU A 1 200 ? 44.371 32.724 43.820 1.00 29.71 200 LEU A O 1
ATOM 1504 N N . ALA A 1 201 ? 42.184 33.085 43.423 1.00 26.33 201 ALA A N 1
ATOM 1505 C CA . ALA A 1 201 ? 41.772 32.573 44.721 1.00 18.68 201 ALA A CA 1
ATOM 1506 C C . ALA A 1 201 ? 42.058 31.079 44.803 1.00 19.30 201 ALA A C 1
ATOM 1507 O O . ALA A 1 201 ? 42.490 30.574 45.838 1.00 30.03 201 ALA A O 1
ATOM 1509 N N . ALA A 1 202 ? 41.835 30.385 43.695 1.00 30.75 202 ALA A N 1
ATOM 1510 C CA . ALA A 1 202 ? 42.081 28.952 43.623 1.00 25.60 202 ALA A CA 1
ATOM 1511 C C . ALA A 1 202 ? 43.561 28.653 43.801 1.00 25.83 202 ALA A C 1
ATOM 1512 O O . ALA A 1 202 ? 43.934 27.793 44.593 1.00 29.92 202 ALA A O 1
ATOM 1514 N N . VAL A 1 203 ? 44.402 29.376 43.068 1.00 26.18 203 VAL A N 1
ATOM 1515 C CA . VAL A 1 203 ? 45.844 29.177 43.158 1.00 26.70 203 VAL A CA 1
ATOM 1516 C C . VAL A 1 203 ? 46.349 29.393 44.578 1.00 25.32 203 VAL A C 1
ATOM 1517 O O . VAL A 1 203 ? 47.058 28.548 45.122 1.00 28.36 203 VAL A O 1
ATOM 1521 N N . ASP A 1 204 ? 45.971 30.520 45.172 1.00 26.43 204 ASP A N 1
ATOM 1522 C CA . ASP A 1 204 ? 46.283 30.813 46.572 1.00 29.81 204 ASP A CA 1
ATOM 1523 C C . ASP A 1 204 ? 45.850 29.684 47.520 1.00 29.82 204 ASP A C 1
ATOM 1524 O O . ASP A 1 204 ? 46.658 29.173 48.297 1.00 28.57 204 ASP A O 1
ATOM 1529 N N . ALA A 1 205 ? 44.584 29.289 47.439 1.00 19.56 205 ALA A N 1
ATOM 1530 C CA . ALA A 1 205 ? 44.057 28.216 48.287 1.00 21.54 205 ALA A CA 1
ATOM 1531 C C . ALA A 1 205 ? 44.704 26.859 48.010 1.00 26.12 205 ALA A C 1
ATOM 1532 O O . ALA A 1 205 ? 44.827 26.027 48.914 1.00 25.43 205 ALA A O 1
ATOM 1534 N N . LEU A 1 206 ? 45.100 26.630 46.762 1.00 22.41 206 LEU A N 1
ATOM 1535 C CA . LEU A 1 206 ? 45.727 25.365 46.401 1.00 35.26 206 LEU A CA 1
ATOM 1536 C C . LEU A 1 206 ? 47.081 25.220 47.077 1.00 34.27 206 LEU A C 1
ATOM 1537 O O . LEU A 1 206 ? 47.406 24.159 47.607 1.00 33.94 206 LEU A O 1
ATOM 1542 N N . LEU A 1 207 ? 47.865 26.295 47.053 1.00 30.01 207 LEU A N 1
ATOM 1543 C CA . LEU A 1 207 ? 49.183 26.288 47.672 1.00 32.88 207 LEU A CA 1
ATOM 1544 C C . LEU A 1 207 ? 49.076 26.085 49.174 1.00 33.57 207 LEU A C 1
ATOM 1545 O O . LEU A 1 207 ? 49.854 25.334 49.764 1.00 25.28 207 LEU A O 1
ATOM 1550 N N . ALA A 1 208 ? 48.097 26.741 49.786 1.00 27.60 208 ALA A N 1
ATOM 1551 C CA . ALA A 1 208 ? 47.877 26.583 51.213 1.00 22.96 208 ALA A CA 1
ATOM 1552 C C . ALA A 1 208 ? 47.580 25.117 51.508 1.00 37.82 208 ALA A C 1
ATOM 1553 O O . ALA A 1 208 ? 48.021 24.566 52.515 1.00 34.66 208 ALA A O 1
ATOM 1555 N N . PHE A 1 209 ? 46.854 24.485 50.592 1.00 35.08 209 PHE A N 1
ATOM 1556 C CA . PHE A 1 209 ? 46.499 23.082 50.724 1.00 32.26 209 PHE A CA 1
ATOM 1557 C C . PHE A 1 209 ? 47.703 22.154 50.568 1.00 41.75 209 PHE A C 1
ATOM 1558 O O . PHE A 1 209 ? 47.835 21.177 51.307 1.00 44.82 209 PHE A O 1
ATOM 1566 N N . LEU A 1 210 ? 48.578 22.460 49.613 1.00 40.03 210 LEU A N 1
ATOM 1567 C CA . LEU A 1 210 ? 49.749 21.625 49.354 1.00 39.38 210 LEU A CA 1
ATOM 1568 C C . LEU A 1 210 ? 50.830 21.786 50.429 1.00 40.83 210 LEU A C 1
ATOM 1569 O O . LEU A 1 210 ? 51.420 20.806 50.890 1.00 40.03 210 LEU A O 1
ATOM 1574 N N . LEU A 1 211 ? 51.085 23.027 50.828 1.00 38.46 211 LEU A N 1
ATOM 1575 C CA . LEU A 1 211 ? 52.185 23.323 51.740 1.00 41.69 211 LEU A CA 1
ATOM 1576 C C . LEU A 1 211 ? 51.836 23.099 53.207 1.00 46.00 211 LEU A C 1
ATOM 1577 O O . LEU A 1 211 ? 52.615 23.448 54.088 1.00 52.41 211 LEU A O 1
ATOM 1582 N N . HIS A 1 212 ? 50.672 22.524 53.480 1.00 53.29 212 HIS A N 1
ATOM 1583 C CA . HIS A 1 212 ? 50.273 22.312 54.867 1.00 73.23 212 HIS A CA 1
ATOM 1584 C C . HIS A 1 212 ? 49.804 20.893 55.131 1.00 89.01 212 HIS A C 1
ATOM 1585 O O . HIS A 1 212 ? 48.603 20.627 55.198 1.00 91.43 212 HIS A O 1
ATOM 1592 N N . SER A 1 213 ? 50.766 19.988 55.288 1.00 102.94 213 SER A N 1
ATOM 1593 C CA . SER A 1 213 ? 50.468 18.587 55.556 1.00 115.07 213 SER A CA 1
ATOM 1594 C C . SER A 1 213 ? 49.835 18.419 56.934 1.00 125.01 213 SER A C 1
ATOM 1595 O O . SER A 1 213 ? 50.108 19.195 57.853 1.00 125.47 213 SER A O 1
ATOM 1598 N N . ARG A 1 214 ? 48.982 17.405 57.056 1.00 133.35 214 ARG A N 1
ATOM 1599 C CA . ARG A 1 214 ? 48.287 17.087 58.302 1.00 140.60 214 ARG A CA 1
ATOM 1600 C C . ARG A 1 214 ? 47.321 18.188 58.750 1.00 141.02 214 ARG A C 1
ATOM 1601 O O . ARG A 1 214 ? 47.174 18.451 59.944 1.00 140.57 214 ARG A O 1
ATOM 1609 N N . ALA A 1 215 ? 46.664 18.819 57.780 1.00 141.83 215 ALA A N 1
ATOM 1610 C CA . ALA A 1 215 ? 45.588 19.771 58.051 1.00 143.51 215 ALA A CA 1
ATOM 1611 C C . ALA A 1 215 ? 44.400 19.016 58.659 1.00 150.18 215 ALA A C 1
ATOM 1612 O O . ALA A 1 215 ? 44.362 17.792 58.597 1.00 153.43 215 ALA A O 1
ATOM 1614 N N . PRO A 1 216 ? 43.437 19.732 59.270 1.00 151.98 216 PRO A N 1
ATOM 1615 C CA . PRO A 1 216 ? 42.350 19.011 59.948 1.00 154.63 216 PRO A CA 1
ATOM 1616 C C . PRO A 1 216 ? 41.102 18.746 59.100 1.00 156.44 216 PRO A C 1
ATOM 1617 O O . PRO A 1 216 ? 40.005 18.735 59.659 1.00 157.50 216 PRO A O 1
ATOM 1621 N N . GLY A 1 217 ? 41.254 18.531 57.796 1.00 156.18 217 GLY A N 1
ATOM 1622 C CA . GLY A 1 217 ? 40.114 18.241 56.938 1.00 156.81 217 GLY A CA 1
ATOM 1623 C C . GLY A 1 217 ? 39.467 16.893 57.218 1.00 161.72 217 GLY A C 1
ATOM 1624 O O . GLY A 1 217 ? 39.777 16.242 58.216 1.00 164.47 217 GLY A O 1
ATOM 1625 N N . THR A 1 218 ? 38.559 16.469 56.342 1.00 162.71 218 THR A N 1
ATOM 1626 C CA . THR A 1 218 ? 37.895 15.175 56.501 1.00 164.14 218 THR A CA 1
ATOM 1627 C C . THR A 1 218 ? 38.758 14.063 55.920 1.00 165.50 218 THR A C 1
ATOM 1628 O O . THR A 1 218 ? 39.113 14.101 54.741 1.00 167.44 218 THR A O 1
ATOM 1632 N N . GLY A 1 219 ? 39.089 13.082 56.757 1.00 163.65 219 GLY A N 1
ATOM 1633 C CA . GLY A 1 219 ? 39.929 11.961 56.366 1.00 160.75 219 GLY A CA 1
ATOM 1634 C C . GLY A 1 219 ? 41.186 12.394 55.637 1.00 155.19 219 GLY A C 1
ATOM 1635 O O . GLY A 1 219 ? 41.371 12.065 54.463 1.00 153.89 219 GLY A O 1
ATOM 1636 N N . VAL A 1 220 ? 42.056 13.126 56.328 1.00 150.99 220 VAL A N 1
ATOM 1637 C CA . VAL A 1 220 ? 43.215 13.751 55.690 1.00 142.54 220 VAL A CA 1
ATOM 1638 C C . VAL A 1 220 ? 44.252 12.749 55.191 1.00 141.35 220 VAL A C 1
ATOM 1639 O O . VAL A 1 220 ? 45.432 12.817 55.540 1.00 141.58 220 VAL A O 1
ATOM 1643 N N . GLU A 1 221 ? 43.783 11.799 54.392 1.00 137.12 221 GLU A N 1
ATOM 1644 C CA . GLU A 1 221 ? 44.645 11.124 53.449 1.00 128.97 221 GLU A CA 1
ATOM 1645 C C . GLU A 1 221 ? 44.277 11.720 52.102 1.00 117.58 221 GLU A C 1
ATOM 1646 O O . GLU A 1 221 ? 43.962 11.017 51.145 1.00 119.44 221 GLU A O 1
ATOM 1652 N N . LEU A 1 222 ? 44.270 13.051 52.080 1.00 101.02 222 LEU A N 1
ATOM 1653 C CA . LEU A 1 222 ? 44.261 13.823 50.852 1.00 82.48 222 LEU A CA 1
ATOM 1654 C C . LEU A 1 222 ? 45.714 13.942 50.408 1.00 75.20 222 LEU A C 1
ATOM 1655 O O . LEU A 1 222 ? 46.023 14.593 49.409 1.00 70.65 222 LEU A O 1
ATOM 1660 N N . ASP A 1 223 ? 46.596 13.305 51.178 1.00 76.44 223 ASP A N 1
ATOM 1661 C CA . ASP A 1 223 ? 48.008 13.162 50.831 1.00 80.86 223 ASP A CA 1
ATOM 1662 C C . ASP A 1 223 ? 48.261 12.592 49.422 1.00 77.49 223 ASP A C 1
ATOM 1663 O O . ASP A 1 223 ? 49.166 13.062 48.734 1.00 78.89 223 ASP A O 1
ATOM 1668 N N . PRO A 1 224 ? 47.485 11.572 48.991 1.00 72.56 224 PRO A N 1
ATOM 1669 C CA . PRO A 1 224 ? 47.672 11.130 47.604 1.00 66.13 224 PRO A CA 1
ATOM 1670 C C . PRO A 1 224 ? 47.456 12.255 46.599 1.00 61.76 224 PRO A C 1
ATOM 1671 O O . PRO A 1 224 ? 48.175 12.324 45.606 1.00 72.77 224 PRO A O 1
ATOM 1675 N N . LEU A 1 225 ? 46.489 13.127 46.857 1.00 53.53 225 LEU A N 1
ATOM 1676 C CA . LEU A 1 225 ? 46.240 14.254 45.969 1.00 49.06 225 LEU A CA 1
ATOM 1677 C C . LEU A 1 225 ? 47.334 15.303 46.120 1.00 53.46 225 LEU A C 1
ATOM 1678 O O . LEU A 1 225 ? 47.803 15.872 45.134 1.00 58.27 225 LEU A O 1
ATOM 1683 N N . ARG A 1 226 ? 47.736 15.551 47.362 1.00 54.37 226 ARG A N 1
ATOM 1684 C CA . ARG A 1 226 ? 48.789 16.515 47.654 1.00 51.67 226 ARG A CA 1
ATOM 1685 C C . ARG A 1 226 ? 50.084 16.129 46.943 1.00 58.11 226 ARG A C 1
ATOM 1686 O O . ARG A 1 226 ? 50.628 16.917 46.169 1.00 58.85 226 ARG A O 1
ATOM 1694 N N . ASN A 1 227 ? 50.557 14.909 47.193 1.00 61.75 227 ASN A N 1
ATOM 1695 C CA . ASN A 1 227 ? 51.771 14.399 46.557 1.00 61.65 227 ASN A CA 1
ATOM 1696 C C . ASN A 1 227 ? 51.690 14.392 45.035 1.00 59.22 227 ASN A C 1
ATOM 1697 O O . ASN A 1 227 ? 52.675 14.679 44.355 1.00 68.04 227 ASN A O 1
ATOM 1702 N N . ALA A 1 228 ? 50.517 14.061 44.504 1.00 51.70 228 ALA A N 1
ATOM 1703 C CA . ALA A 1 228 ? 50.323 14.007 43.057 1.00 56.81 228 ALA A CA 1
ATOM 1704 C C . ALA A 1 228 ? 50.506 15.377 42.412 1.00 55.52 228 ALA A C 1
ATOM 1705 O O . ALA A 1 228 ? 51.127 15.498 41.357 1.00 63.05 228 ALA A O 1
ATOM 1707 N N . VAL A 1 229 ? 49.962 16.406 43.050 1.00 51.87 229 VAL A N 1
ATOM 1708 C CA . VAL A 1 229 ? 50.052 17.762 42.523 1.00 55.90 229 VAL A CA 1
ATOM 1709 C C . VAL A 1 229 ? 51.458 18.330 42.685 1.00 58.41 229 VAL A C 1
ATOM 1710 O O . VAL A 1 229 ? 51.987 18.971 41.778 1.00 59.43 229 VAL A O 1
ATOM 1714 N N . LEU A 1 230 ? 52.058 18.082 43.845 1.00 60.27 230 LEU A N 1
ATOM 1715 C CA . LEU A 1 230 ? 53.403 18.567 44.137 1.00 57.66 230 LEU A CA 1
ATOM 1716 C C . LEU A 1 230 ? 54.440 18.035 43.151 1.00 57.68 230 LEU A C 1
ATOM 1717 O O . LEU A 1 230 ? 55.227 18.804 42.602 1.00 59.90 230 LEU A O 1
ATOM 1722 N N . GLN A 1 231 ? 54.439 16.725 42.925 1.00 58.27 231 GLN A N 1
ATOM 1723 C CA . GLN A 1 231 ? 55.375 16.129 41.975 1.00 62.12 231 GLN A CA 1
ATOM 1724 C C . GLN A 1 231 ? 55.019 16.516 40.543 1.00 63.51 231 GLN A C 1
ATOM 1725 O O . GLN A 1 231 ? 55.889 16.893 39.758 1.00 65.57 231 GLN A O 1
ATOM 1731 N N . GLY A 1 232 ? 53.735 16.444 40.213 1.00 47.92 232 GLY A N 1
ATOM 1732 C CA . GLY A 1 232 ? 53.280 16.713 38.861 1.00 68.38 232 GLY A CA 1
ATOM 1733 C C . GLY A 1 232 ? 53.428 18.148 38.385 1.00 63.84 232 GLY A C 1
ATOM 1734 O O . GLY A 1 232 ? 53.753 18.395 37.222 1.00 63.86 232 GLY A O 1
ATOM 1735 N N . ALA A 1 233 ? 53.188 19.099 39.280 1.00 58.13 233 ALA A N 1
ATOM 1736 C CA . ALA A 1 233 ? 53.171 20.506 38.897 1.00 48.73 233 ALA A CA 1
ATOM 1737 C C . ALA A 1 233 ? 54.431 21.257 39.310 1.00 49.74 233 ALA A C 1
ATOM 1738 O O . ALA A 1 233 ? 54.761 22.290 38.729 1.00 49.03 233 ALA A O 1
ATOM 1740 N N . PHE A 1 234 ? 55.134 20.745 40.314 1.00 52.96 234 PHE A N 1
ATOM 1741 C CA . PHE A 1 234 ? 56.280 21.468 40.857 1.00 48.70 234 PHE A CA 1
ATOM 1742 C C . PHE A 1 234 ? 57.531 20.606 41.032 1.00 51.65 234 PHE A C 1
ATOM 1743 O O . PHE A 1 234 ? 58.542 21.074 41.551 1.00 61.34 234 PHE A O 1
ATOM 1751 N N . GLY A 1 235 ? 57.462 19.352 40.597 1.00 56.60 235 GLY A N 1
ATOM 1752 C CA . GLY A 1 235 ? 58.600 18.451 40.676 1.00 58.29 235 GLY A CA 1
ATOM 1753 C C . GLY A 1 235 ? 59.075 18.228 42.099 1.00 58.16 235 GLY A C 1
ATOM 1754 O O . GLY A 1 235 ? 60.238 17.899 42.337 1.00 57.75 235 GLY A O 1
ATOM 1755 N N . PHE A 1 236 ? 58.169 18.416 43.051 1.00 62.01 236 PHE A N 1
ATOM 1756 C CA . PHE A 1 236 ? 58.510 18.268 44.455 1.00 68.90 236 PHE A CA 1
ATOM 1757 C C . PHE A 1 236 ? 58.162 16.874 44.955 1.00 74.35 236 PHE A C 1
ATOM 1758 O O . PHE A 1 236 ? 56.989 16.524 45.097 1.00 66.63 236 PHE A O 1
ATOM 1766 N N . ASP A 1 237 ? 59.195 16.084 45.214 1.00 85.88 237 ASP A N 1
ATOM 1767 C CA . ASP A 1 237 ? 59.021 14.759 45.780 1.00 91.44 237 ASP A CA 1
ATOM 1768 C C . ASP A 1 237 ? 59.462 14.787 47.236 1.00 92.85 237 ASP A C 1
ATOM 1769 O O . ASP A 1 237 ? 60.651 14.906 47.531 1.00 96.03 237 A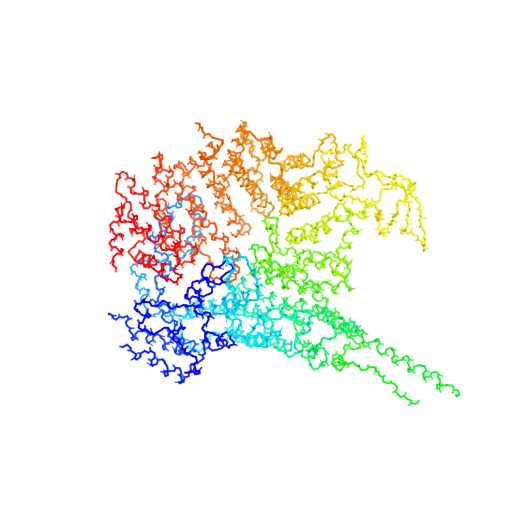SP A O 1
ATOM 1774 N N . GLN A 1 238 ? 58.494 14.696 48.141 1.00 94.31 238 GLN A N 1
ATOM 1775 C CA . GLN A 1 238 ? 58.775 14.697 49.571 1.00 101.56 238 GLN A CA 1
ATOM 1776 C C . GLN A 1 238 ? 59.600 13.478 49.963 1.00 110.18 238 GLN A C 1
ATOM 1777 O O . GLN A 1 238 ? 60.447 13.548 50.857 1.00 114.65 238 GLN A O 1
ATOM 1783 N N . ASN A 1 239 ? 59.357 12.367 49.276 1.00 110.79 239 ASN A N 1
ATOM 1784 C CA . ASN A 1 239 ? 60.039 11.114 49.571 1.00 112.09 239 ASN A CA 1
ATOM 1785 C C . ASN A 1 239 ? 61.417 11.021 48.924 1.00 112.28 239 ASN A C 1
ATOM 1786 O O . ASN A 1 239 ? 62.157 10.063 49.153 1.00 114.65 239 ASN A O 1
ATOM 1791 N N . ALA A 1 240 ? 61.755 12.017 48.111 1.00 110.02 240 ALA A N 1
ATOM 1792 C CA . ALA A 1 240 ? 63.079 12.084 47.504 1.00 110.36 240 ALA A CA 1
ATOM 1793 C C . ALA A 1 240 ? 64.112 12.476 48.557 1.00 113.01 240 ALA A C 1
ATOM 1794 O O . ALA A 1 240 ? 63.762 13.021 49.606 1.00 108.04 240 ALA A O 1
ATOM 1796 N N . ALA A 1 241 ? 65.380 12.187 48.275 1.00 117.76 241 ALA A N 1
ATOM 1797 C CA . ALA A 1 241 ? 66.468 12.521 49.188 1.00 120.13 241 ALA A CA 1
ATOM 1798 C C . ALA A 1 241 ? 66.472 14.014 49.498 1.00 118.55 241 ALA A C 1
ATOM 1799 O O . ALA A 1 241 ? 66.202 14.426 50.628 1.00 114.97 241 ALA A O 1
ATOM 1801 N N . LYS A 1 242 ? 66.770 14.817 48.483 1.00 120.04 242 LYS A N 1
ATOM 1802 C CA . LYS A 1 242 ? 66.728 16.268 48.615 1.00 115.48 242 LYS A CA 1
ATOM 1803 C C . LYS A 1 242 ? 65.776 16.865 47.580 1.00 106.27 242 LYS A C 1
ATOM 1804 O O . LYS A 1 242 ? 66.164 17.108 46.436 1.00 103.80 242 LYS A O 1
ATOM 1810 N N . PRO A 1 243 ? 64.517 17.092 47.991 1.00 99.36 243 PRO A N 1
ATOM 1811 C CA . PRO A 1 243 ? 63.406 17.553 47.148 1.00 91.71 243 PRO A CA 1
ATOM 1812 C C . PRO A 1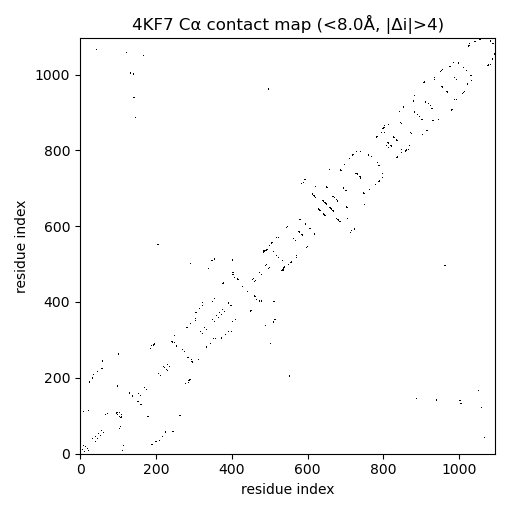 243 ? 63.727 18.827 46.375 1.00 80.63 243 PRO A C 1
ATOM 1813 O O . PRO A 1 243 ? 64.265 19.772 46.949 1.00 83.67 243 PRO A O 1
ATOM 1817 N N . ASP A 1 244 ? 63.390 18.849 45.090 1.00 70.13 244 ASP A N 1
ATOM 1818 C CA . ASP A 1 244 ? 63.637 20.019 44.257 1.00 69.48 244 ASP A CA 1
ATOM 1819 C C . ASP A 1 244 ? 62.544 21.071 44.443 1.00 71.58 244 ASP A C 1
ATOM 1820 O O . ASP A 1 244 ? 61.368 20.814 44.174 1.00 79.65 244 ASP A O 1
ATOM 1825 N N . THR A 1 245 ? 62.939 22.259 44.895 1.00 63.42 245 THR A N 1
ATOM 1826 C CA . THR A 1 245 ? 61.979 23.315 45.202 1.00 54.45 245 THR A CA 1
ATOM 1827 C C . THR A 1 245 ? 62.049 24.484 44.224 1.00 44.74 245 THR A C 1
ATOM 1828 O O . THR A 1 245 ? 61.377 25.498 44.419 1.00 42.21 245 THR A O 1
ATOM 1832 N N . THR A 1 246 ? 62.854 24.347 43.175 1.00 49.98 246 THR A N 1
ATOM 1833 C CA . THR A 1 246 ? 63.069 25.453 42.242 1.00 53.62 246 THR A CA 1
ATOM 1834 C C . THR A 1 246 ? 61.779 25.896 41.550 1.00 50.19 246 THR A C 1
ATOM 1835 O O . THR A 1 246 ? 61.596 27.078 41.265 1.00 48.58 246 THR A O 1
ATOM 1839 N N . GLN A 1 247 ? 60.880 24.952 41.302 1.00 37.73 247 GLN A N 1
ATOM 1840 C CA . GLN A 1 247 ? 59.603 25.280 40.673 1.00 58.44 247 GLN A CA 1
ATOM 1841 C C . GLN A 1 247 ? 58.684 26.064 41.608 1.00 47.54 247 GLN A C 1
ATOM 1842 O O . GLN A 1 247 ? 58.126 27.087 41.217 1.00 50.16 247 GLN A O 1
ATOM 1848 N N . LEU A 1 248 ? 58.528 25.576 42.836 1.00 35.91 248 LEU A N 1
ATOM 1849 C CA . LEU A 1 248 ? 57.765 26.288 43.855 1.00 30.65 248 LEU A CA 1
ATOM 1850 C C . LEU A 1 248 ? 58.328 27.683 44.062 1.00 41.74 248 LEU A C 1
ATOM 1851 O O . LEU A 1 248 ? 57.577 28.658 44.110 1.00 41.97 248 LEU A O 1
ATOM 1856 N N . ASP A 1 249 ? 59.650 27.774 44.183 1.00 38.48 249 ASP A N 1
ATOM 1857 C CA . ASP A 1 249 ? 60.310 29.063 44.357 1.00 35.66 249 ASP A CA 1
ATOM 1858 C C . ASP A 1 249 ? 59.966 30.011 43.218 1.00 31.20 249 ASP A C 1
ATOM 1859 O O . ASP A 1 249 ? 59.751 31.201 43.435 1.00 31.93 249 ASP A O 1
ATOM 1864 N N . ALA A 1 250 ? 59.891 29.466 42.008 1.00 34.55 250 ALA A N 1
ATOM 1865 C CA . ALA A 1 250 ? 59.655 30.272 40.815 1.00 36.21 250 ALA A CA 1
ATOM 1866 C C . ALA A 1 250 ? 58.281 30.950 40.795 1.00 34.32 250 ALA A C 1
ATOM 1867 O O . ALA A 1 250 ? 58.077 31.912 40.052 1.00 33.87 250 ALA A O 1
ATOM 1869 N N . LEU A 1 251 ? 57.350 30.451 41.609 1.00 31.33 251 LEU A N 1
ATOM 1870 C CA . LEU A 1 251 ? 56.016 31.047 41.719 1.00 30.21 251 LEU A CA 1
ATOM 1871 C C . LEU A 1 251 ? 56.058 32.507 42.168 1.00 31.90 251 LEU A C 1
ATOM 1872 O O . LEU A 1 251 ? 55.281 33.334 41.687 1.00 32.35 251 LEU A O 1
ATOM 1877 N N . ALA A 1 252 ? 56.967 32.822 43.085 1.00 22.57 252 ALA A N 1
ATOM 1878 C CA . ALA A 1 252 ? 57.044 34.177 43.633 1.00 21.13 252 ALA A CA 1
ATOM 1879 C C . ALA A 1 252 ? 57.372 35.271 42.607 1.00 23.76 252 ALA A C 1
ATOM 1880 O O . ALA A 1 252 ? 56.615 36.236 42.498 1.00 28.96 252 ALA A O 1
ATOM 1882 N N . PRO A 1 253 ? 58.483 35.133 41.846 1.00 29.36 253 PRO A N 1
ATOM 1883 C CA . PRO A 1 253 ? 58.734 36.162 40.829 1.00 30.26 253 PRO A CA 1
ATOM 1884 C C . PRO A 1 253 ? 57.621 36.194 39.786 1.00 31.99 253 PRO A C 1
ATOM 1885 O O . PRO A 1 253 ? 57.268 37.257 39.273 1.00 36.82 253 PRO A O 1
ATOM 1889 N N . THR A 1 254 ? 57.074 35.025 39.480 1.00 24.25 254 THR A N 1
ATOM 1890 C CA . THR A 1 254 ? 56.003 34.920 38.500 1.00 31.74 254 THR A CA 1
ATOM 1891 C C . THR A 1 254 ? 54.772 35.725 38.912 1.00 27.61 254 THR A C 1
ATOM 1892 O O . THR A 1 254 ? 54.307 36.592 38.173 1.00 28.87 254 THR A O 1
ATOM 1896 N N . TYR A 1 255 ? 54.253 35.451 40.102 1.00 23.35 255 TYR A N 1
ATOM 1897 C CA . TYR A 1 255 ? 53.046 36.138 40.554 1.00 29.01 255 TYR A CA 1
ATOM 1898 C C . TYR A 1 255 ? 53.281 37.594 40.948 1.00 33.12 255 TYR A C 1
ATOM 1899 O O . TYR A 1 255 ? 52.348 38.397 40.937 1.00 35.58 255 TYR A O 1
ATOM 1908 N N . ILE A 1 256 ? 54.524 37.938 41.274 1.00 25.82 256 ILE A N 1
ATOM 1909 C CA . ILE A 1 256 ? 54.864 39.339 41.474 1.00 22.34 256 ILE A CA 1
ATOM 1910 C C . ILE A 1 256 ? 54.655 40.112 40.178 1.00 32.24 256 ILE A C 1
ATOM 1911 O O . ILE A 1 256 ? 54.147 41.230 40.197 1.00 38.44 256 ILE A O 1
ATOM 1916 N N . ARG A 1 257 ? 55.018 39.506 39.049 1.00 36.33 257 ARG A N 1
ATOM 1917 C CA . ARG A 1 257 ? 54.779 40.136 37.751 1.00 37.94 257 ARG A CA 1
ATOM 1918 C C . ARG A 1 257 ? 53.302 40.445 37.500 1.00 35.62 257 ARG A C 1
ATOM 1919 O O . ARG A 1 257 ? 52.980 41.502 36.966 1.00 41.70 257 ARG A O 1
ATOM 1927 N N . THR A 1 258 ? 52.406 39.547 37.901 1.00 23.03 258 THR A N 1
ATOM 1928 C CA . THR A 1 258 ? 50.973 39.774 37.672 1.00 23.14 258 THR A CA 1
ATOM 1929 C C . THR A 1 258 ? 50.436 41.013 38.396 1.00 34.07 258 THR A C 1
ATOM 1930 O O . THR A 1 258 ? 49.371 41.520 38.051 1.00 36.34 258 THR A O 1
ATOM 1934 N N . LEU A 1 259 ? 51.165 41.495 39.400 1.00 32.86 259 LEU A N 1
ATOM 1935 C CA . LEU A 1 259 ? 50.677 42.591 40.234 1.00 25.87 259 LEU A CA 1
ATOM 1936 C C . LEU A 1 259 ? 50.630 43.927 39.507 1.00 22.16 259 LEU A C 1
ATOM 1937 O O . LEU A 1 259 ? 49.747 44.742 39.762 1.00 36.18 259 LEU A O 1
ATOM 1942 N N . GLU A 1 260 ? 51.588 44.153 38.613 1.00 33.16 260 GLU A N 1
ATOM 1943 C CA . GLU A 1 260 ? 51.597 45.353 37.782 1.00 40.45 260 GLU A CA 1
ATOM 1944 C C . GLU A 1 260 ? 50.299 45.437 36.976 1.00 42.49 260 GLU A C 1
ATOM 1945 O O . GLU A 1 260 ? 49.667 46.493 36.894 1.00 36.71 260 GLU A O 1
ATOM 1951 N N . GLY A 1 261 ? 49.905 44.308 36.396 1.00 35.35 261 GLY A N 1
ATOM 1952 C CA . GLY A 1 261 ? 48.631 44.203 35.709 1.00 43.82 261 GLY A CA 1
ATOM 1953 C C . GLY A 1 261 ? 47.442 44.624 36.557 1.00 44.95 261 GLY A C 1
ATOM 1954 O O . GLY A 1 261 ? 46.680 45.504 36.155 1.00 45.76 261 GLY A O 1
ATOM 1955 N N . CYS A 1 262 ? 47.286 44.004 37.728 1.00 36.82 262 CYS A N 1
ATOM 1956 C CA . CYS A 1 262 ? 46.195 44.338 38.651 1.00 31.33 262 CYS A CA 1
ATOM 1957 C C . CYS A 1 262 ? 46.129 45.831 38.944 1.00 36.05 262 CYS A C 1
ATOM 1958 O O . CYS A 1 262 ? 45.045 46.408 39.052 1.00 42.51 262 CYS A O 1
ATOM 1961 N N . PHE A 1 263 ? 47.296 46.450 39.083 1.00 34.23 263 PHE A N 1
ATOM 1962 C CA . PHE A 1 263 ? 47.357 47.871 39.390 1.00 34.63 263 PHE A CA 1
ATOM 1963 C C . PHE A 1 263 ? 46.900 48.717 38.201 1.00 32.48 263 PHE A C 1
ATOM 1964 O O . PHE A 1 263 ? 46.226 49.728 38.380 1.00 34.37 263 PHE A O 1
ATOM 1972 N N . ASP A 1 264 ? 47.268 48.298 36.994 1.00 29.82 264 ASP A N 1
ATOM 1973 C CA . ASP A 1 264 ? 46.825 48.972 35.775 1.00 48.42 264 ASP A CA 1
ATOM 1974 C C . ASP A 1 264 ? 45.300 48.904 35.619 1.00 52.88 264 ASP A C 1
ATOM 1975 O O . ASP A 1 264 ? 44.638 49.925 35.426 1.00 59.34 264 ASP A O 1
ATOM 1980 N N . ARG A 1 265 ? 44.753 47.694 35.704 1.00 45.48 265 ARG A N 1
ATOM 1981 C CA . ARG A 1 265 ? 43.318 47.478 35.553 1.00 44.61 265 ARG A CA 1
ATOM 1982 C C . ARG A 1 265 ? 42.512 48.230 36.603 1.00 46.24 265 ARG A C 1
ATOM 1983 O O . ARG A 1 265 ? 41.399 48.683 36.349 1.00 51.65 265 ARG A O 1
ATOM 1991 N N . MET A 1 266 ? 43.092 48.366 37.786 1.00 45.94 266 MET A N 1
ATOM 1992 C CA . MET A 1 266 ? 42.459 49.072 38.887 1.00 46.81 266 MET A CA 1
ATOM 1993 C C . MET A 1 266 ? 42.303 50.562 38.575 1.00 53.67 266 MET A C 1
ATOM 1994 O O . MET A 1 266 ? 41.577 51.276 39.268 1.00 56.42 266 MET A O 1
ATOM 1999 N N . GLN A 1 267 ? 42.987 51.028 37.532 1.00 55.95 267 GLN A N 1
ATOM 2000 C CA . GLN A 1 267 ? 42.928 52.435 37.147 1.00 64.92 267 GLN A CA 1
ATOM 2001 C C . GLN A 1 267 ? 42.060 52.686 35.913 1.00 67.09 267 GLN A C 1
ATOM 2002 O O . GLN A 1 267 ? 41.593 53.806 35.700 1.00 71.24 267 GLN A O 1
ATOM 2008 N N . MET A 1 268 ? 41.851 51.657 35.096 1.00 62.46 268 MET A N 1
ATOM 2009 C CA . MET A 1 268 ? 41.030 51.814 33.895 1.00 70.66 268 MET A CA 1
ATOM 2010 C C . MET A 1 268 ? 40.419 50.511 33.375 1.00 64.47 268 MET A C 1
ATOM 2011 O O . MET A 1 268 ? 41.072 49.466 33.346 1.00 61.95 268 MET A O 1
ATOM 2016 N N . ALA A 1 269 ? 39.156 50.585 32.968 1.00 58.54 269 ALA A N 1
ATOM 2017 C CA . ALA A 1 269 ? 38.528 49.501 32.230 1.00 55.99 269 ALA A CA 1
ATOM 2018 C C . ALA A 1 269 ? 39.176 49.472 30.852 1.00 64.60 269 ALA A C 1
ATOM 2019 O O . ALA A 1 269 ? 39.666 50.500 30.386 1.00 74.47 269 ALA A O 1
ATOM 2021 N N . PRO A 1 270 ? 39.187 48.303 30.189 1.00 66.04 270 PRO A N 1
ATOM 2022 C CA . PRO A 1 270 ? 39.836 48.240 28.873 1.00 61.60 270 PRO A CA 1
ATOM 2023 C C . PRO A 1 270 ? 39.121 49.135 27.870 1.00 67.06 270 PRO A C 1
ATOM 2024 O O . PRO A 1 270 ? 37.934 48.925 27.620 1.00 65.29 270 PRO A O 1
ATOM 2028 N N . GLU A 1 271 ? 39.819 50.120 27.312 1.00 78.64 271 GLU A N 1
ATOM 2029 C CA . GLU A 1 271 ? 39.228 50.969 26.280 1.00 95.55 271 GLU A CA 1
ATOM 2030 C C . GLU A 1 271 ? 39.062 50.183 24.981 1.00 93.59 271 GLU A C 1
ATOM 2031 O O . GLU A 1 271 ? 39.672 50.497 23.959 1.00 100.70 271 GLU A O 1
ATOM 2037 N N . SER A 1 272 ? 38.221 49.156 25.057 1.00 83.46 272 SER A N 1
ATOM 2038 C CA . SER A 1 272 ? 37.942 48.238 23.966 1.00 76.99 272 SER A CA 1
ATOM 2039 C C . SER A 1 272 ? 36.616 47.592 24.320 1.00 77.17 272 SER A C 1
ATOM 2040 O O . SER A 1 272 ? 36.160 46.650 23.668 1.00 82.79 272 SER A O 1
ATOM 2043 N N . LEU A 1 273 ? 36.007 48.120 25.376 1.00 69.78 273 LEU A N 1
ATOM 2044 C CA . LEU A 1 273 ? 34.743 47.615 25.887 1.00 66.08 273 LEU A CA 1
ATOM 2045 C C . LEU A 1 273 ? 33.613 48.552 25.473 1.00 66.35 273 LEU A C 1
ATOM 2046 O O . LEU A 1 273 ? 33.757 49.774 25.540 1.00 66.49 273 LEU A O 1
ATOM 2051 N N . ASP A 1 274 ? 32.496 47.975 25.040 1.00 68.61 274 ASP A N 1
ATOM 2052 C CA . ASP A 1 274 ? 31.358 48.758 24.567 1.00 72.29 274 ASP A CA 1
ATOM 2053 C C . ASP A 1 274 ? 30.764 49.643 25.666 1.00 73.70 274 ASP A C 1
ATOM 2054 O O . ASP A 1 274 ? 30.632 49.217 26.812 1.00 77.25 274 ASP A O 1
ATOM 2059 N N . ASN A 1 275 ? 30.420 50.876 25.308 1.00 76.91 275 ASN A N 1
ATOM 2060 C CA . ASN A 1 275 ? 29.822 51.815 26.248 1.00 78.39 275 ASN A CA 1
ATOM 2061 C C . ASN A 1 275 ? 28.508 51.279 26.812 1.00 86.72 275 ASN A C 1
ATOM 2062 O O . ASN A 1 275 ? 27.851 50.443 26.187 1.00 93.14 275 ASN A O 1
ATOM 2067 N N . GLN A 1 276 ? 28.142 51.760 27.997 1.00 89.05 276 GLN A N 1
ATOM 2068 C CA . GLN A 1 276 ? 26.926 51.336 28.702 1.00 96.76 276 GLN A CA 1
ATOM 2069 C C . GLN A 1 276 ? 26.912 49.853 29.092 1.00 90.97 276 GLN A C 1
ATOM 2070 O O . GLN A 1 276 ? 25.883 49.312 29.501 1.00 91.99 276 GLN A O 1
ATOM 2076 N N . MET A 1 277 ? 28.062 49.204 28.946 1.00 84.41 277 MET A N 1
ATOM 2077 C CA . MET A 1 277 ? 28.363 48.009 29.712 1.00 75.27 277 MET A CA 1
ATOM 2078 C C . MET A 1 277 ? 28.894 48.577 31.009 1.00 73.71 277 MET A C 1
ATOM 2079 O O . MET A 1 277 ? 28.814 47.960 32.072 1.00 76.02 277 MET A O 1
ATOM 2084 N N . LEU A 1 278 ? 29.418 49.792 30.889 1.00 71.82 278 LEU A N 1
ATOM 2085 C CA . LEU A 1 278 ? 30.027 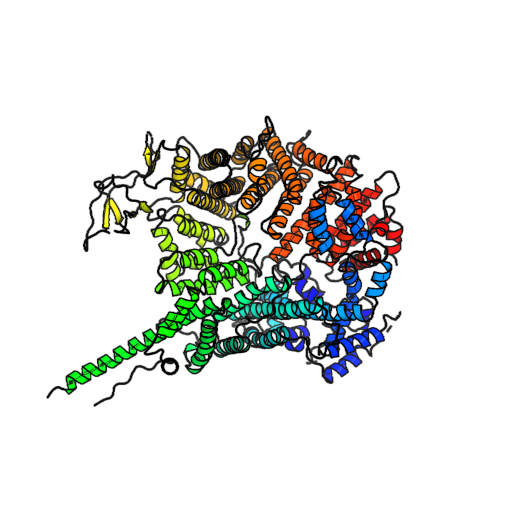50.527 31.982 1.00 67.62 278 LEU A CA 1
ATOM 2086 C C . LEU A 1 278 ? 28.993 51.123 32.934 1.00 62.83 278 LEU A C 1
ATOM 2087 O O . LEU A 1 278 ? 28.931 52.337 33.112 1.00 61.04 278 LEU A O 1
ATOM 2092 N N . THR A 1 279 ? 28.185 50.264 33.545 1.00 64.51 279 THR A N 1
ATOM 2093 C CA . THR A 1 279 ? 27.267 50.691 34.594 1.00 69.69 279 THR A CA 1
ATOM 2094 C C . THR A 1 279 ? 28.036 51.003 35.877 1.00 80.02 279 THR A C 1
ATOM 2095 O O . THR A 1 279 ? 29.247 50.779 35.960 1.00 52.69 279 THR A O 1
ATOM 2099 N N . GLU A 1 280 ? 27.330 51.522 36.876 1.00 83.17 280 GLU A N 1
ATOM 2100 C CA . GLU A 1 280 ? 27.926 51.737 38.186 1.00 80.34 280 GLU A CA 1
ATOM 2101 C C . GLU A 1 280 ? 28.293 50.389 38.798 1.00 77.55 280 GLU A C 1
ATOM 2102 O O . GLU A 1 280 ? 29.307 50.265 39.484 1.00 74.11 280 GLU A O 1
ATOM 2108 N N . GLN A 1 281 ? 27.466 49.381 38.533 1.00 77.65 281 GLN A N 1
ATOM 2109 C CA . GLN A 1 281 ? 27.701 48.037 39.046 1.00 45.96 281 GLN A CA 1
ATOM 2110 C C . GLN A 1 281 ? 28.951 47.421 38.430 1.00 59.27 281 GLN A C 1
ATOM 2111 O O . GLN A 1 281 ? 29.725 46.752 39.119 1.00 57.14 281 GLN A O 1
ATOM 2117 N N . PHE A 1 282 ? 29.156 47.651 37.137 1.00 56.59 282 PHE A N 1
ATOM 2118 C CA . PHE A 1 282 ? 30.334 47.109 36.468 1.00 56.59 282 PHE A CA 1
ATOM 2119 C C . PHE A 1 282 ? 31.652 47.734 36.952 1.00 52.01 282 PHE A C 1
ATOM 2120 O O . PHE A 1 282 ? 32.650 47.031 37.106 1.00 46.73 282 PHE A O 1
ATOM 2128 N N . GLU A 1 283 ? 31.660 49.046 37.175 1.00 53.39 283 GLU A N 1
ATOM 2129 C CA . GLU A 1 283 ? 32.875 49.724 37.616 1.00 55.93 283 GLU A CA 1
ATOM 2130 C C . GLU A 1 283 ? 33.352 49.177 38.957 1.00 50.97 283 GLU A C 1
ATOM 2131 O O . GLU A 1 283 ? 34.542 48.922 39.143 1.00 42.89 283 GLU A O 1
ATOM 2137 N N . VAL A 1 284 ? 32.415 48.994 39.882 1.00 39.86 284 VAL A N 1
ATOM 2138 C CA . VAL A 1 284 ? 32.724 48.433 41.190 1.00 50.02 284 VAL A CA 1
ATOM 2139 C C . VAL A 1 284 ? 33.266 47.015 41.051 1.00 51.65 284 VAL A C 1
ATOM 2140 O O . VAL A 1 284 ? 34.280 46.668 41.653 1.00 46.68 284 VAL A O 1
ATOM 2144 N N . ASP A 1 285 ? 32.594 46.205 40.243 1.00 52.32 285 ASP A N 1
ATOM 2145 C CA . ASP A 1 285 ? 33.004 44.823 40.041 1.00 45.56 285 ASP A CA 1
ATOM 2146 C C . ASP A 1 285 ? 34.390 44.751 39.407 1.00 46.24 285 ASP A C 1
ATOM 2147 O O . ASP A 1 285 ? 35.204 43.900 39.767 1.00 46.12 285 ASP A O 1
ATOM 2152 N N . TRP A 1 286 ? 34.648 45.651 38.464 1.00 42.79 286 TRP A N 1
ATOM 2153 C CA . TRP A 1 286 ? 35.936 45.704 37.781 1.00 42.18 286 TRP A CA 1
ATOM 2154 C C . TRP A 1 286 ? 37.078 45.978 38.763 1.00 35.23 286 TRP A C 1
ATOM 2155 O O . TRP A 1 286 ? 38.089 45.279 38.762 1.00 34.01 286 TRP A O 1
ATOM 2166 N N . ILE A 1 287 ? 36.899 46.998 39.595 1.00 32.13 287 ILE A N 1
ATOM 2167 C CA . ILE A 1 287 ? 37.884 47.369 40.604 1.00 42.65 287 ILE A CA 1
ATOM 2168 C C . ILE A 1 287 ? 38.038 46.280 41.671 1.00 43.49 287 ILE A C 1
ATOM 2169 O O . ILE A 1 287 ? 39.155 45.907 42.030 1.00 40.88 287 ILE A O 1
ATOM 2174 N N . ARG A 1 288 ? 36.910 45.768 42.157 1.00 28.03 288 ARG A N 1
ATOM 2175 C CA . ARG A 1 288 ? 36.891 44.712 43.166 1.00 28.10 288 ARG A CA 1
ATOM 2176 C C . ARG A 1 288 ? 37.668 43.479 42.719 1.00 30.78 288 ARG A C 1
ATOM 2177 O O . ARG A 1 288 ? 38.294 42.795 43.534 1.00 22.94 288 ARG A O 1
ATOM 2185 N N . THR A 1 289 ? 37.627 43.200 41.419 1.00 30.39 289 THR A N 1
ATOM 2186 C CA . THR A 1 289 ? 38.304 42.031 40.865 1.00 27.38 289 THR A CA 1
ATOM 2187 C C . THR A 1 289 ? 39.812 42.232 40.839 1.00 27.70 289 THR A C 1
ATOM 2188 O O . THR A 1 289 ? 40.580 41.346 41.235 1.00 22.33 289 THR A O 1
ATOM 2192 N N . ALA A 1 290 ? 40.223 43.405 40.369 1.00 24.80 290 ALA A N 1
ATOM 2193 C CA . ALA A 1 290 ? 41.631 43.774 40.340 1.00 24.23 290 ALA A CA 1
ATOM 2194 C C . ALA A 1 290 ? 42.255 43.688 41.743 1.00 33.59 290 ALA A C 1
ATOM 2195 O O . ALA A 1 290 ? 43.329 43.116 41.918 1.00 30.79 290 ALA A O 1
ATOM 2197 N N . LEU A 1 291 ? 41.562 44.244 42.735 1.00 32.85 291 LEU A N 1
ATOM 2198 C CA . LEU A 1 291 ? 42.013 44.206 44.123 1.00 31.18 291 LEU A CA 1
ATOM 2199 C C . LEU A 1 291 ? 42.094 42.783 44.669 1.00 28.60 291 LEU A C 1
ATOM 2200 O O . LEU A 1 291 ? 43.068 42.422 45.334 1.00 30.65 291 LEU A O 1
ATOM 2205 N N . THR A 1 292 ? 41.061 41.991 44.395 1.00 21.85 292 THR A N 1
ATOM 2206 C CA . THR A 1 292 ? 40.998 40.597 44.833 1.00 23.87 292 THR A CA 1
ATOM 2207 C C . THR A 1 292 ? 42.136 39.782 44.233 1.00 27.73 292 THR A C 1
ATOM 2208 O O . THR A 1 292 ? 42.754 38.970 44.918 1.00 33.02 292 THR A O 1
ATOM 2212 N N . GLU A 1 293 ? 42.407 40.003 42.951 1.00 27.78 293 GLU A N 1
ATOM 2213 C CA . GLU A 1 293 ? 43.513 39.338 42.281 1.00 22.19 293 GLU A CA 1
ATOM 2214 C C . GLU A 1 293 ? 44.828 39.710 42.946 1.00 22.22 293 GLU A C 1
ATOM 2215 O O . GLU A 1 293 ? 45.670 38.854 43.188 1.00 30.95 293 GLU A O 1
ATOM 2221 N N . ALA A 1 294 ? 44.995 40.994 43.246 1.00 19.26 294 ALA A N 1
ATOM 2222 C CA . ALA A 1 294 ? 46.180 41.468 43.949 1.00 17.69 294 ALA A CA 1
ATOM 2223 C C . ALA A 1 294 ? 46.341 40.792 45.324 1.00 33.36 294 ALA A C 1
ATOM 2224 O O . ALA A 1 294 ? 47.428 40.313 45.671 1.00 20.96 294 ALA A O 1
ATOM 2226 N N . ILE A 1 295 ? 45.254 40.740 46.090 1.00 16.42 295 ILE A N 1
ATOM 2227 C CA . ILE A 1 295 ? 45.273 40.131 47.417 1.00 15.67 295 ILE A CA 1
ATOM 2228 C C . ILE A 1 295 ? 45.648 38.643 47.414 1.00 19.83 295 ILE A C 1
ATOM 2229 O O . ILE A 1 295 ? 46.480 38.209 48.205 1.00 27.45 295 ILE A O 1
ATOM 2234 N N . HIS A 1 296 ? 45.053 37.866 46.518 1.00 20.59 296 HIS A N 1
ATOM 2235 C CA . HIS A 1 296 ? 45.334 36.431 46.462 1.00 21.43 296 HIS A CA 1
ATOM 2236 C C . HIS A 1 296 ? 46.725 36.132 45.906 1.00 23.93 296 HIS A C 1
ATOM 2237 O O . HIS A 1 296 ? 47.367 35.167 46.316 1.00 26.68 296 HIS A O 1
ATOM 2244 N N . ALA A 1 297 ? 47.190 36.963 44.979 1.00 16.45 297 ALA A N 1
ATOM 2245 C CA . ALA A 1 297 ? 48.552 36.839 44.470 1.00 16.73 297 ALA A CA 1
ATOM 2246 C C . ALA A 1 297 ? 49.557 37.088 45.591 1.00 26.79 297 ALA A C 1
ATOM 2247 O O . ALA A 1 297 ? 50.484 36.312 45.790 1.00 24.51 297 ALA A O 1
ATOM 2249 N N . MET A 1 298 ? 49.367 38.179 46.322 1.00 15.47 298 MET A N 1
ATOM 2250 C CA . MET A 1 298 ? 50.222 38.483 47.458 1.00 18.30 298 MET A CA 1
ATOM 2251 C C . MET A 1 298 ? 50.200 37.401 48.540 1.00 16.69 298 MET A C 1
ATOM 2252 O O . MET A 1 298 ? 51.233 37.111 49.139 1.00 23.60 298 MET A O 1
ATOM 2257 N N . SER A 1 299 ? 49.038 36.798 48.780 1.00 14.88 299 SER A N 1
ATOM 2258 C CA . SER A 1 299 ? 48.949 35.686 49.725 1.00 20.28 299 SER A CA 1
ATOM 2259 C C . SER A 1 299 ? 49.853 34.551 49.260 1.00 26.60 299 SER A C 1
ATOM 2260 O O . SER A 1 299 ? 50.630 34.011 50.042 1.00 37.36 299 SER A O 1
ATOM 2263 N N . LEU A 1 300 ? 49.750 34.207 47.977 1.00 19.52 300 LEU A N 1
ATOM 2264 C CA . LEU A 1 300 ? 50.597 33.184 47.372 1.00 21.17 300 LEU A CA 1
ATOM 2265 C C . LEU A 1 300 ? 52.076 33.534 47.538 1.00 30.90 300 LEU A C 1
ATOM 2266 O O . LEU A 1 300 ? 52.880 32.694 47.957 1.00 18.19 300 LEU A O 1
ATOM 2271 N N . ILE A 1 301 ? 52.427 34.768 47.192 1.00 16.79 301 ILE A N 1
ATOM 2272 C CA . ILE A 1 301 ? 53.812 35.217 47.247 1.00 17.95 301 ILE A CA 1
ATOM 2273 C C . ILE A 1 301 ? 54.373 35.045 48.649 1.00 17.82 301 ILE A C 1
ATOM 2274 O O . ILE A 1 301 ? 55.493 34.560 48.822 1.00 17.57 301 ILE A O 1
ATOM 2279 N N . PHE A 1 302 ? 53.569 35.410 49.644 1.00 20.56 302 PHE A N 1
ATOM 2280 C CA . PHE A 1 302 ? 53.971 35.252 51.035 1.00 20.75 302 PHE A CA 1
ATOM 2281 C C . PHE A 1 302 ? 54.232 33.795 51.409 1.00 20.10 302 PHE A C 1
ATOM 2282 O O . PHE A 1 302 ? 55.241 33.495 52.043 1.00 24.23 302 PHE A O 1
ATOM 2290 N N . GLN A 1 303 ? 53.319 32.903 51.033 1.00 18.93 303 GLN A N 1
ATOM 2291 C CA . GLN A 1 303 ? 53.473 31.482 51.331 1.00 23.21 303 GLN A CA 1
ATOM 2292 C C . GLN A 1 303 ? 54.776 30.950 50.763 1.00 24.82 303 GLN A C 1
ATOM 2293 O O . GLN A 1 303 ? 55.433 30.118 51.380 1.00 38.68 303 GLN A O 1
ATOM 2299 N N . ILE A 1 304 ? 55.142 31.436 49.580 1.00 20.11 304 ILE A N 1
ATOM 2300 C CA . ILE A 1 304 ? 56.381 31.025 48.939 1.00 24.95 304 ILE A CA 1
ATOM 2301 C C . ILE A 1 304 ? 57.597 31.596 49.664 1.00 23.42 304 ILE A C 1
ATOM 2302 O O . ILE A 1 304 ? 58.540 30.870 49.951 1.00 31.00 304 ILE A O 1
ATOM 2307 N N . LEU A 1 305 ? 57.575 32.892 49.960 1.00 19.96 305 LEU A N 1
ATOM 2308 C CA . LEU A 1 305 ? 58.652 33.504 50.731 1.00 19.96 305 LEU A CA 1
ATOM 2309 C C . LEU A 1 305 ? 58.819 32.802 52.071 1.00 24.39 305 LEU A C 1
ATOM 2310 O O . LEU A 1 305 ? 59.939 32.597 52.540 1.00 26.43 305 LEU A O 1
ATOM 2315 N N . ASP A 1 306 ? 57.699 32.423 52.679 1.00 27.58 306 ASP A N 1
ATOM 2316 C CA . ASP A 1 306 ? 57.720 31.857 54.020 1.00 33.92 306 ASP A CA 1
ATOM 2317 C C . ASP A 1 306 ? 58.220 30.425 54.006 1.00 29.91 306 ASP A C 1
ATOM 2318 O O . ASP A 1 306 ? 58.439 29.819 55.053 1.00 41.82 306 ASP A O 1
ATOM 2323 N N . LEU A 1 307 ? 58.408 29.892 52.809 1.00 26.23 307 LEU A N 1
ATOM 2324 C CA . LEU A 1 307 ? 58.986 28.569 52.641 1.00 33.16 307 LEU A CA 1
ATOM 2325 C C . LEU A 1 307 ? 60.462 28.565 53.018 1.00 41.98 307 LEU A C 1
ATOM 2326 O O . LEU A 1 307 ? 61.000 27.537 53.423 1.00 51.40 307 LEU A O 1
ATOM 2331 N N . LYS A 1 308 ? 61.114 29.717 52.876 1.00 50.30 308 LYS A N 1
ATOM 2332 C CA . LYS A 1 308 ? 62.542 29.845 53.166 1.00 55.64 308 LYS A CA 1
ATOM 2333 C C . LYS A 1 308 ? 62.802 30.841 54.289 1.00 63.34 308 LYS A C 1
ATOM 2334 O O . LYS A 1 308 ? 63.821 31.532 54.290 1.00 66.02 308 LYS A O 1
ATOM 2340 N N . ALA A 1 309 ? 61.876 30.905 55.241 1.00 71.53 309 ALA A N 1
ATOM 2341 C CA . ALA A 1 309 ? 61.959 31.854 56.351 1.00 70.97 309 ALA A CA 1
ATOM 2342 C C . ALA A 1 309 ? 63.218 31.653 57.192 1.00 78.19 309 ALA A C 1
ATOM 2343 O O . ALA A 1 309 ? 63.877 30.613 57.102 1.00 82.37 309 ALA A O 1
ATOM 2345 N N . SER A 1 310 ? 63.536 32.657 58.007 1.00 76.30 310 SER A N 1
ATOM 2346 C CA . SER A 1 310 ? 64.769 32.683 58.790 1.00 80.02 310 SER A CA 1
ATOM 2347 C C . SER A 1 310 ? 65.989 32.575 57.880 1.00 74.25 310 SER A C 1
ATOM 2348 O O . SER A 1 310 ? 66.926 31.825 58.169 1.00 81.89 310 SER A O 1
ATOM 2351 N N . GLN A 1 311 ? 65.970 33.337 56.790 1.00 55.62 311 GLN A N 1
ATOM 2352 C CA . GLN A 1 311 ? 67.003 33.270 55.759 1.00 42.19 311 GLN A CA 1
ATOM 2353 C C . GLN A 1 311 ? 66.740 34.364 54.735 1.00 40.37 311 GLN A C 1
ATOM 2354 O O . GLN A 1 311 ? 65.591 34.601 54.361 1.00 47.57 311 GLN A O 1
ATOM 2360 N N . PHE A 1 312 ? 67.798 35.033 54.291 1.00 37.71 312 PHE A N 1
ATOM 2361 C CA . PHE A 1 312 ? 67.676 36.081 53.280 1.00 28.51 312 PHE A CA 1
ATOM 2362 C C . PHE A 1 312 ? 67.022 35.582 51.990 1.00 31.66 312 PHE A C 1
ATOM 2363 O O . PHE A 1 312 ? 67.356 34.511 51.484 1.00 38.57 312 PHE A O 1
ATOM 2371 N N . ALA A 1 313 ? 66.077 36.361 51.476 1.00 23.13 313 ALA A N 1
ATOM 2372 C CA . ALA A 1 313 ? 65.489 36.095 50.174 1.00 23.04 313 ALA A CA 1
ATOM 2373 C C . ALA A 1 313 ? 66.544 36.357 49.110 1.00 33.32 313 ALA A C 1
ATOM 2374 O O . ALA A 1 313 ? 67.550 37.014 49.384 1.00 38.59 313 ALA A O 1
ATOM 2376 N N . ALA A 1 314 ? 66.331 35.844 47.901 1.00 29.56 314 ALA A N 1
ATOM 2377 C CA . ALA A 1 314 ? 67.235 36.159 46.798 1.00 26.06 314 ALA A CA 1
ATOM 2378 C C . ALA A 1 314 ? 67.148 37.656 46.542 1.00 29.93 314 ALA A C 1
ATOM 2379 O O . ALA A 1 314 ? 66.052 38.218 46.514 1.00 24.74 314 ALA A O 1
ATOM 2381 N N . PRO A 1 315 ? 68.305 38.315 46.381 1.00 27.29 315 PRO A N 1
ATOM 2382 C CA . PRO A 1 315 ? 68.320 39.773 46.218 1.00 27.62 315 PRO A CA 1
ATOM 2383 C C . PRO A 1 315 ? 67.469 40.229 45.040 1.00 27.56 315 PRO A C 1
ATOM 2384 O O . PRO A 1 315 ? 66.842 41.282 45.113 1.00 37.48 315 PRO A O 1
ATOM 2388 N N . ALA A 1 316 ? 67.435 39.430 43.980 1.00 28.60 316 ALA A N 1
ATOM 2389 C CA . ALA A 1 316 ? 66.636 39.747 42.803 1.00 28.37 316 ALA A CA 1
ATOM 2390 C C . ALA A 1 316 ? 65.163 39.834 43.182 1.00 33.58 316 ALA A C 1
ATOM 2391 O O . ALA A 1 316 ? 64.425 40.689 42.686 1.00 37.88 316 ALA A O 1
ATOM 2393 N N . LEU A 1 317 ? 64.744 38.953 44.080 1.00 23.28 317 LEU A N 1
ATOM 2394 C CA . LEU A 1 317 ? 63.373 38.960 44.565 1.00 23.23 317 LEU A CA 1
ATOM 2395 C C . LEU A 1 317 ? 63.112 40.235 45.361 1.00 24.44 317 LEU A C 1
ATOM 2396 O O . LEU A 1 317 ? 62.058 40.857 45.229 1.00 24.88 317 LEU A O 1
ATOM 2401 N N . VAL A 1 318 ? 64.088 40.631 46.175 1.00 24.83 318 VAL A N 1
ATOM 2402 C CA . VAL A 1 318 ? 63.940 41.806 47.027 1.00 19.35 318 VAL A CA 1
ATOM 2403 C C . VAL A 1 318 ? 63.797 43.079 46.193 1.00 24.70 318 VAL A C 1
ATOM 2404 O O . VAL A 1 318 ? 62.937 43.909 46.461 1.00 35.82 318 VAL A O 1
ATOM 2408 N N . THR A 1 319 ? 64.627 43.221 45.169 1.00 22.12 319 THR A N 1
ATOM 2409 C CA . THR A 1 319 ? 64.567 44.408 44.324 1.00 21.34 319 THR A CA 1
ATOM 2410 C C . THR A 1 319 ? 63.388 44.394 43.350 1.00 21.48 319 THR A C 1
ATOM 2411 O O . THR A 1 319 ? 62.829 45.441 43.037 1.00 21.98 319 THR A O 1
ATOM 2415 N N . GLN A 1 320 ? 63.009 43.215 42.872 1.00 21.73 320 GLN A N 1
ATOM 2416 C CA . GLN A 1 320 ? 61.821 43.111 42.042 1.00 21.85 320 GLN A CA 1
ATOM 2417 C C . GLN A 1 320 ? 60.602 43.661 42.784 1.00 34.94 320 GLN A C 1
ATOM 2418 O O . GLN A 1 320 ? 59.862 44.486 42.252 1.00 32.08 320 GLN A O 1
ATOM 2424 N N . TRP A 1 321 ? 60.409 43.215 44.021 1.00 19.24 321 TRP A N 1
ATOM 2425 C CA . TRP A 1 321 ? 59.293 43.684 44.836 1.00 18.12 321 TRP A CA 1
ATOM 2426 C C . TRP A 1 321 ? 59.295 45.195 45.069 1.00 32.82 321 TRP A C 1
ATOM 2427 O O . TRP A 1 321 ? 58.258 45.848 44.946 1.00 18.13 321 TRP A O 1
ATOM 2438 N N . PHE A 1 322 ? 60.446 45.758 45.413 1.00 18.42 322 PHE A N 1
ATOM 2439 C CA . PHE A 1 322 ? 60.483 47.191 45.701 1.00 23.02 322 PHE A CA 1
ATOM 2440 C C . PHE A 1 322 ? 60.413 48.059 44.453 1.00 24.66 322 PHE A C 1
ATOM 2441 O O . PHE A 1 322 ? 59.960 49.200 44.510 1.00 33.56 322 PHE A O 1
ATOM 2449 N N . ALA A 1 323 ? 60.847 47.511 43.324 1.00 22.72 323 ALA A N 1
ATOM 2450 C CA . ALA A 1 323 ? 60.636 48.168 42.043 1.00 22.60 323 ALA A CA 1
ATOM 2451 C C . ALA A 1 323 ? 59.132 48.205 41.756 1.00 48.53 323 ALA A C 1
ATOM 2452 O O . ALA A 1 323 ? 58.602 49.208 41.288 1.00 23.60 323 ALA A O 1
ATOM 2454 N N . LEU A 1 324 ? 58.444 47.112 42.066 1.00 21.42 324 LEU A N 1
ATOM 2455 C CA . LEU A 1 324 ? 56.997 47.057 41.905 1.00 24.52 324 LEU A CA 1
ATOM 2456 C C . LEU A 1 324 ? 56.269 48.046 42.821 1.00 26.75 324 LEU A C 1
ATOM 2457 O O . LEU A 1 324 ? 55.357 48.751 42.375 1.00 23.40 324 LEU A O 1
ATOM 2462 N N . MET A 1 325 ? 56.666 48.093 44.095 1.00 19.65 325 MET A N 1
ATOM 2463 C CA . MET A 1 325 ? 56.082 49.054 45.031 1.00 22.96 325 MET A CA 1
ATOM 2464 C C . MET A 1 325 ? 56.336 50.483 44.566 1.00 25.94 325 MET A C 1
ATOM 2465 O O . MET A 1 325 ? 55.564 51.384 44.877 1.00 33.31 325 MET A O 1
ATOM 2470 N N . ASP A 1 326 ? 57.425 50.690 43.833 1.00 21.85 326 ASP A N 1
ATOM 2471 C CA . ASP A 1 326 ? 57.765 52.024 43.363 1.00 30.29 326 ASP A CA 1
ATOM 2472 C C . ASP A 1 326 ? 56.828 52.440 42.236 1.00 33.70 326 ASP A C 1
ATOM 2473 O O . ASP A 1 326 ? 56.315 53.556 42.232 1.00 35.61 326 ASP A O 1
ATOM 2478 N N . THR A 1 327 ? 56.598 51.537 41.286 1.00 34.79 327 THR A N 1
ATOM 2479 C CA . THR A 1 327 ? 55.751 51.859 40.144 1.00 37.28 327 THR A CA 1
ATOM 2480 C C . THR A 1 327 ? 54.281 51.891 40.541 1.00 31.40 327 THR A C 1
ATOM 2481 O O . THR A 1 327 ? 53.493 52.646 39.970 1.00 34.70 327 THR A O 1
ATOM 2485 N N . CYS A 1 328 ? 53.919 51.092 41.537 1.00 30.83 328 CYS A N 1
ATOM 2486 C CA . CYS A 1 328 ? 52.530 51.021 41.978 1.00 34.33 328 CYS A CA 1
ATOM 2487 C C . CYS A 1 328 ? 52.255 51.904 43.190 1.00 35.53 328 CYS A C 1
ATOM 2488 O O . CYS A 1 328 ? 51.153 51.874 43.740 1.00 31.81 328 CYS A O 1
ATOM 2491 N N . GLU A 1 329 ? 53.256 52.685 43.594 1.00 34.02 329 GLU A N 1
ATOM 2492 C CA . GLU A 1 329 ? 53.158 53.558 44.765 1.00 27.29 329 GLU A CA 1
ATOM 2493 C C . GLU A 1 329 ? 52.639 52.805 45.986 1.00 25.86 329 GLU A C 1
ATOM 2494 O O . GLU A 1 329 ? 51.734 53.264 46.679 1.00 25.41 329 GLU A O 1
ATOM 2500 N N . PHE A 1 330 ? 53.210 51.632 46.219 1.00 18.44 330 PHE A N 1
ATOM 2501 C CA . PHE A 1 330 ? 52.851 50.797 47.363 1.00 25.82 330 PHE A CA 1
ATOM 2502 C C . PHE A 1 330 ? 51.380 50.369 47.414 1.00 28.29 330 PHE A C 1
ATOM 2503 O O . PHE A 1 330 ? 50.878 49.978 48.472 1.00 27.11 330 PHE A O 1
ATOM 2511 N N . PHE A 1 331 ? 50.714 50.426 46.263 1.00 27.21 331 PHE A N 1
ATOM 2512 C CA . PHE A 1 331 ? 49.297 50.069 46.150 1.00 33.54 331 PHE A CA 1
ATOM 2513 C C . PHE A 1 331 ? 48.389 50.959 46.983 1.00 39.54 331 PHE A C 1
ATOM 2514 O O . PHE A 1 331 ? 47.312 50.541 47.400 1.00 42.54 331 PHE A O 1
ATOM 2522 N N . GLU A 1 332 ? 48.829 52.187 47.218 1.00 44.94 332 GLU A N 1
ATOM 2523 C CA . GLU A 1 332 ? 48.019 53.155 47.948 1.00 55.64 332 GLU A CA 1
ATOM 2524 C C . GLU A 1 332 ? 46.972 53.898 47.089 1.00 54.04 332 GLU A C 1
ATOM 2525 O O . GLU A 1 332 ? 45.849 54.112 47.544 1.00 61.69 332 GLU A O 1
ATOM 2531 N N . PRO A 1 333 ? 47.325 54.300 45.852 1.00 48.43 333 PRO A N 1
ATOM 2532 C CA . PRO A 1 333 ? 46.306 55.047 45.104 1.00 50.94 333 PRO A CA 1
ATOM 2533 C C . PRO A 1 333 ? 45.268 54.156 44.424 1.00 61.49 333 PRO A C 1
ATOM 2534 O O . PRO A 1 333 ? 45.470 53.728 43.288 1.00 61.99 333 PRO A O 1
ATOM 2538 N N . VAL A 1 334 ? 44.165 53.882 45.115 1.00 64.61 334 VAL A N 1
ATOM 2539 C CA . VAL A 1 334 ? 43.085 53.093 44.534 1.00 71.76 334 VAL A CA 1
ATOM 2540 C C . VAL A 1 334 ? 41.753 53.839 44.646 1.00 82.91 334 VAL A C 1
ATOM 2541 O O . VAL A 1 334 ? 41.521 54.568 45.615 1.00 87.55 334 VAL A O 1
ATOM 2545 N N . PRO A 1 335 ? 40.887 53.689 43.630 1.00 87.73 335 PRO A N 1
ATOM 2546 C CA . PRO A 1 335 ? 39.532 54.256 43.667 1.00 89.54 335 PRO A CA 1
ATOM 2547 C C . PRO A 1 335 ? 38.699 53.521 44.710 1.00 92.66 335 PRO A C 1
ATOM 2548 O O . PRO A 1 335 ? 38.494 52.317 44.571 1.00 96.22 335 PRO A O 1
ATOM 2552 N N . ARG A 1 336 ? 38.220 54.232 45.728 1.00 96.10 336 ARG A N 1
ATOM 2553 C CA . ARG A 1 336 ? 37.716 53.584 46.940 1.00 99.23 336 ARG A CA 1
ATOM 2554 C C . ARG A 1 336 ? 36.267 53.902 47.307 1.00 104.91 336 ARG A C 1
ATOM 2555 O O . ARG A 1 336 ? 35.911 53.900 48.487 1.00 110.83 336 ARG A O 1
ATOM 2563 N N . GLY A 1 337 ? 35.433 54.161 46.307 1.00 98.31 337 GLY A N 1
ATOM 2564 C CA . GLY A 1 337 ? 34.050 54.534 46.552 1.00 98.11 337 GLY A CA 1
ATOM 2565 C C . GLY A 1 337 ? 33.236 53.545 47.372 1.00 92.40 337 GLY A C 1
ATOM 2566 O O . GLY A 1 337 ? 32.932 53.795 48.539 1.00 93.43 337 GLY A O 1
ATOM 2567 N N . HIS A 1 338 ? 32.894 52.415 46.761 1.00 85.03 338 HIS A N 1
ATOM 2568 C CA . HIS A 1 338 ? 31.936 51.470 47.337 1.00 79.14 338 HIS A CA 1
ATOM 2569 C C . HIS A 1 338 ? 32.440 50.742 48.589 1.00 71.33 338 HIS A C 1
ATOM 2570 O O . HIS A 1 338 ? 33.624 50.792 48.917 1.00 73.96 338 HIS A O 1
ATOM 2577 N N . GLU A 1 339 ? 31.525 50.068 49.280 1.00 68.23 339 GLU A N 1
ATOM 2578 C CA . GLU A 1 339 ? 31.848 49.324 50.492 1.00 69.17 339 GLU A CA 1
ATOM 2579 C C . GLU A 1 339 ? 32.582 48.026 50.164 1.00 71.89 339 GLU A C 1
ATOM 2580 O O . GLU A 1 339 ? 33.480 47.600 50.904 1.00 64.27 339 GLU A O 1
ATOM 2586 N N . LEU A 1 340 ? 32.183 47.401 49.057 1.00 68.22 340 LEU A N 1
ATOM 2587 C CA . LEU A 1 340 ? 32.838 46.193 48.563 1.00 57.61 340 LEU A CA 1
ATOM 2588 C C . LEU A 1 340 ? 34.328 46.437 48.378 1.00 51.93 340 LEU A C 1
ATOM 2589 O O . LEU A 1 340 ? 35.149 45.582 48.704 1.00 48.92 340 LEU A O 1
ATOM 2594 N N . ILE A 1 341 ? 34.661 47.612 47.847 1.00 49.90 341 ILE A N 1
ATOM 2595 C CA . ILE A 1 341 ? 36.044 48.005 47.625 1.00 34.34 341 ILE A CA 1
ATOM 2596 C C . ILE A 1 341 ? 36.713 48.339 48.949 1.00 36.14 341 ILE A C 1
ATOM 2597 O O . ILE A 1 341 ? 37.880 48.028 49.164 1.00 36.50 341 ILE A O 1
ATOM 2602 N N . ALA A 1 342 ? 35.947 48.960 49.838 1.00 44.76 342 ALA A N 1
ATOM 2603 C CA . ALA A 1 342 ? 36.452 49.447 51.116 1.00 32.02 342 ALA A CA 1
ATOM 2604 C C . ALA A 1 342 ? 36.993 48.341 52.026 1.00 33.32 342 ALA A C 1
ATOM 2605 O O . ALA A 1 342 ? 38.030 48.506 52.663 1.00 38.47 342 ALA A O 1
ATOM 2607 N N . GLU A 1 343 ? 36.286 47.221 52.098 1.00 35.75 343 GLU A N 1
ATOM 2608 C CA . GLU A 1 343 ? 36.664 46.156 53.020 1.00 33.89 343 GLU A CA 1
ATOM 2609 C C . GLU A 1 343 ? 37.873 45.353 52.521 1.00 39.43 343 GLU A C 1
ATOM 2610 O O . GLU A 1 343 ? 38.354 44.455 53.212 1.00 33.07 343 GLU A O 1
ATOM 2616 N N . LEU A 1 344 ? 38.358 45.682 51.326 1.00 41.27 344 LEU A N 1
ATOM 2617 C CA . LEU A 1 344 ? 39.510 45.002 50.742 1.00 25.42 344 LEU A CA 1
ATOM 2618 C C . LEU A 1 344 ? 40.807 45.792 50.935 1.00 29.70 344 LEU A C 1
ATOM 2619 O O . LEU A 1 344 ? 41.899 45.258 50.751 1.00 32.43 344 LEU A O 1
ATOM 2624 N N . LEU A 1 345 ? 40.680 47.061 51.306 1.00 27.45 345 LEU A N 1
ATOM 2625 C CA . LEU A 1 345 ? 41.835 47.930 51.489 1.00 22.83 345 LEU A CA 1
ATOM 2626 C C . LEU A 1 345 ? 42.777 47.465 52.599 1.00 26.86 345 LEU A C 1
ATOM 2627 O O . LEU A 1 345 ? 43.973 47.294 52.362 1.00 24.34 345 LEU A O 1
ATOM 2632 N N . MET A 1 346 ? 42.245 47.250 53.799 1.00 21.02 346 MET A N 1
ATOM 2633 C CA . MET A 1 346 ? 43.066 46.762 54.907 1.00 19.54 346 MET A CA 1
ATOM 2634 C C . MET A 1 346 ? 43.794 45.430 54.627 1.00 29.03 346 MET A C 1
ATOM 2635 O O . MET A 1 346 ? 45.005 45.342 54.839 1.00 25.76 346 MET A O 1
ATOM 2640 N N . PRO A 1 347 ? 43.070 44.397 54.147 1.00 19.84 347 PRO A N 1
ATOM 2641 C CA . PRO A 1 347 ? 43.767 43.164 53.756 1.00 28.34 347 PRO A CA 1
ATOM 2642 C C . PRO A 1 347 ? 44.886 43.396 52.734 1.00 37.34 347 PRO A C 1
ATOM 2643 O O . PRO A 1 347 ? 45.970 42.828 52.872 1.00 36.31 347 PRO A O 1
ATOM 2647 N N . LEU A 1 348 ? 44.625 44.217 51.723 1.00 18.62 348 LEU A N 1
ATOM 2648 C CA . LEU A 1 348 ? 45.629 44.501 50.705 1.00 21.66 348 LEU A CA 1
ATOM 2649 C C . LEU A 1 348 ? 46.861 45.170 51.300 1.00 22.32 348 LEU A C 1
ATOM 2650 O O . LEU A 1 348 ? 48.000 44.777 51.022 1.00 23.94 348 LEU A O 1
ATOM 2655 N N . HIS A 1 349 ? 46.618 46.193 52.113 1.00 16.76 349 HIS A N 1
ATOM 2656 C CA . HIS A 1 349 ? 47.683 46.916 52.782 1.00 15.70 349 HIS A CA 1
ATOM 2657 C C . HIS A 1 349 ? 48.456 46.047 53.778 1.00 25.94 349 HIS A C 1
ATOM 2658 O O . HIS A 1 349 ? 49.676 46.168 53.889 1.00 28.17 349 HIS A O 1
ATOM 2665 N N . SER A 1 350 ? 47.751 45.167 54.482 1.00 14.82 350 SER A N 1
ATOM 2666 C CA . SER A 1 350 ? 48.387 44.243 55.409 1.00 16.10 350 SER A CA 1
ATOM 2667 C C . SER A 1 350 ? 49.383 43.349 54.683 1.00 18.95 350 SER A C 1
ATOM 2668 O O . SER A 1 350 ? 50.517 43.190 55.120 1.00 19.01 350 SER A O 1
ATOM 2671 N N . LEU A 1 351 ? 48.961 42.763 53.572 1.00 15.21 351 LEU A N 1
ATOM 2672 C CA . LEU A 1 351 ? 49.856 41.913 52.800 1.00 14.37 351 LEU A CA 1
ATOM 2673 C C . LEU A 1 351 ? 51.049 42.696 52.259 1.00 16.63 351 LEU A C 1
ATOM 2674 O O . LEU A 1 351 ? 52.176 42.212 52.281 1.00 20.15 351 LEU A O 1
ATOM 2679 N N . VAL A 1 352 ? 50.791 43.909 51.786 1.00 19.08 352 VAL A N 1
ATOM 2680 C CA . VAL A 1 352 ? 51.843 44.790 51.288 1.00 19.13 352 VAL A CA 1
ATOM 2681 C C . VAL A 1 352 ? 52.899 45.084 52.358 1.00 20.86 352 VAL A C 1
ATOM 2682 O O . VAL A 1 352 ? 54.097 45.032 52.090 1.00 21.31 352 VAL A O 1
ATOM 2686 N N . ALA A 1 353 ? 52.447 45.383 53.572 1.00 21.00 353 ALA A N 1
ATOM 2687 C CA . ALA A 1 353 ? 53.356 45.646 54.685 1.00 21.07 353 ALA A CA 1
ATOM 2688 C C . ALA A 1 353 ? 54.127 44.387 55.070 1.00 25.99 353 ALA A C 1
ATOM 2689 O O . ALA A 1 353 ? 55.353 44.401 55.146 1.00 29.10 353 ALA A O 1
ATOM 2691 N N . ALA A 1 354 ? 53.398 43.300 55.301 1.00 19.81 354 ALA A N 1
ATOM 2692 C CA . ALA A 1 354 ? 53.999 42.031 55.692 1.00 16.20 354 ALA A CA 1
ATOM 2693 C C . ALA A 1 354 ? 55.037 41.518 54.691 1.00 18.20 354 ALA A C 1
ATOM 2694 O O . ALA A 1 354 ? 56.127 41.106 55.092 1.00 17.70 354 ALA A O 1
ATOM 2696 N N . ILE A 1 355 ? 54.712 41.548 53.398 1.00 16.15 355 ILE A N 1
ATOM 2697 C CA . ILE A 1 355 ? 55.656 41.087 52.372 1.00 15.94 355 ILE A CA 1
ATOM 2698 C C . ILE A 1 355 ? 56.918 41.964 52.337 1.00 23.71 355 ILE A C 1
ATOM 2699 O O . ILE A 1 355 ? 58.043 41.460 52.302 1.00 23.79 355 ILE A O 1
ATOM 2704 N N . SER A 1 356 ? 56.724 43.277 52.350 1.00 14.94 356 SER A N 1
ATOM 2705 C CA . SER A 1 356 ? 57.849 44.203 52.392 1.00 20.43 356 SER A CA 1
ATOM 2706 C C . SER A 1 356 ? 58.759 43.950 53.608 1.00 20.54 356 SER A C 1
ATOM 2707 O O . SER A 1 356 ? 59.984 43.914 53.482 1.00 18.41 356 SER A O 1
ATOM 2710 N N . LEU A 1 357 ? 58.151 43.765 54.777 1.00 18.45 357 LEU A N 1
ATOM 2711 C CA . LEU A 1 357 ? 58.892 43.467 55.997 1.00 11.03 357 LEU A CA 1
ATOM 2712 C C . LEU A 1 357 ? 59.620 42.134 55.909 1.00 18.37 357 LEU A C 1
ATOM 2713 O O . LEU A 1 357 ? 60.780 42.033 56.292 1.00 23.33 357 LEU A O 1
ATOM 2718 N N . LYS A 1 358 ? 58.919 41.115 55.426 1.00 14.35 358 LYS A N 1
ATOM 2719 C CA . LYS A 1 358 ? 59.486 39.790 55.226 1.00 17.80 358 LYS A CA 1
ATOM 2720 C C . LYS A 1 358 ? 60.771 39.897 54.415 1.00 23.97 358 LYS A C 1
ATOM 2721 O O . LYS A 1 358 ? 61.780 39.282 54.750 1.00 30.88 358 LYS A O 1
ATOM 2727 N N . LEU A 1 359 ? 60.725 40.701 53.356 1.00 21.92 359 LEU A N 1
ATOM 2728 C CA . LEU A 1 359 ? 61.858 40.853 52.445 1.00 23.47 359 LEU A CA 1
ATOM 2729 C C . LEU A 1 359 ? 62.981 41.740 52.995 1.00 24.91 359 LEU A C 1
ATOM 2730 O O . LEU A 1 359 ? 64.157 41.498 52.715 1.00 22.01 359 LEU A O 1
ATOM 2735 N N . LEU A 1 360 ? 62.624 42.765 53.766 1.00 20.29 360 LEU A N 1
ATOM 2736 C CA . LEU A 1 360 ? 63.633 43.574 54.445 1.00 18.96 360 LEU A CA 1
ATOM 2737 C C . LEU A 1 360 ? 64.328 42.722 55.496 1.00 25.20 360 LEU A C 1
ATOM 2738 O O . LEU A 1 360 ? 65.538 42.832 55.706 1.00 27.60 360 LEU A O 1
ATOM 2743 N N . ASN A 1 361 ? 63.538 41.870 56.144 1.00 23.43 361 ASN A N 1
ATOM 2744 C CA . ASN A 1 361 ? 64.027 40.942 57.151 1.00 23.15 361 ASN A CA 1
ATOM 2745 C C . ASN A 1 361 ? 64.866 41.652 58.205 1.00 25.81 361 ASN A C 1
ATOM 2746 O O . ASN A 1 361 ? 66.035 41.317 58.410 1.00 24.21 361 ASN A O 1
ATOM 2751 N N . VAL A 1 362 ? 64.256 42.633 58.867 1.00 20.17 362 VAL A N 1
ATOM 2752 C CA . VAL A 1 362 ? 64.984 43.542 59.744 1.00 13.28 362 VAL A CA 1
ATOM 2753 C C . VAL A 1 362 ? 65.848 42.820 60.789 1.00 26.82 362 VAL A C 1
ATOM 2754 O O . VAL A 1 362 ? 66.934 43.285 61.128 1.00 20.26 362 VAL A O 1
ATOM 2758 N N . ASP A 1 363 ? 65.379 41.668 61.262 1.00 21.26 363 ASP A N 1
ATOM 2759 C CA . ASP A 1 363 ? 66.070 40.928 62.312 1.00 22.85 363 ASP A CA 1
ATOM 2760 C C . ASP A 1 363 ? 67.385 40.328 61.819 1.00 26.95 363 ASP A C 1
ATOM 2761 O O . ASP A 1 363 ? 68.441 40.555 62.410 1.00 36.99 363 ASP A O 1
ATOM 2766 N N . ARG A 1 364 ? 67.325 39.568 60.735 1.00 22.72 364 ARG A N 1
ATOM 2767 C CA . ARG A 1 364 ? 68.531 38.968 60.171 1.00 23.36 364 ARG A CA 1
ATOM 2768 C C . ARG A 1 364 ? 69.450 40.030 59.570 1.00 19.06 364 ARG A C 1
ATOM 2769 O O . ARG A 1 364 ? 70.664 39.862 59.519 1.00 27.54 364 ARG A O 1
ATOM 2777 N N . THR A 1 365 ? 68.861 41.129 59.120 1.00 23.48 365 THR A N 1
ATOM 2778 C CA . THR A 1 365 ? 69.634 42.206 58.523 1.00 17.37 365 THR A CA 1
ATOM 2779 C C . THR A 1 365 ? 70.509 42.893 59.573 1.00 23.56 365 THR A C 1
ATOM 2780 O O . THR A 1 365 ? 71.711 43.048 59.373 1.00 26.26 365 THR A O 1
ATOM 2784 N N . LEU A 1 366 ? 69.905 43.290 60.692 1.00 18.48 366 LEU A N 1
ATOM 2785 C CA . LEU A 1 366 ? 70.651 43.868 61.812 1.00 22.06 366 LEU A CA 1
ATOM 2786 C C . LEU A 1 366 ? 71.730 42.927 62.357 1.00 27.40 366 LEU A C 1
ATOM 2787 O O . LEU A 1 366 ? 72.844 43.361 62.646 1.00 32.44 366 LEU A O 1
ATOM 2792 N N . SER A 1 367 ? 71.406 41.646 62.491 1.00 22.90 367 SER A N 1
ATOM 2793 C CA . SER A 1 367 ? 72.385 40.665 62.958 1.00 29.49 367 SER A CA 1
ATOM 2794 C C . SER A 1 367 ? 73.565 40.540 62.004 1.00 29.99 367 SER A C 1
ATOM 2795 O O . SER A 1 367 ? 74.712 40.464 62.435 1.00 27.06 367 SER A O 1
ATOM 2798 N N . TYR A 1 368 ? 73.274 40.516 60.708 1.00 30.87 368 TYR A N 1
ATOM 2799 C CA . TYR A 1 368 ? 74.313 40.425 59.692 1.00 24.39 368 TYR A CA 1
ATOM 2800 C C . TYR A 1 368 ? 75.202 41.664 59.708 1.00 29.85 368 TYR A C 1
ATOM 2801 O O . TYR A 1 368 ? 76.422 41.560 59.561 1.00 32.52 368 TYR A O 1
ATOM 2810 N N . LEU A 1 369 ? 74.591 42.832 59.890 1.00 22.83 369 LEU A N 1
ATOM 2811 C CA . LEU A 1 369 ? 75.352 44.074 59.963 1.00 32.34 369 LEU A CA 1
ATOM 2812 C C . LEU A 1 369 ? 76.312 44.077 61.165 1.00 37.05 369 LEU A C 1
ATOM 2813 O O . LEU A 1 369 ? 77.386 44.667 61.105 1.00 36.32 369 LEU A O 1
ATOM 2818 N N . ASP A 1 370 ? 75.921 43.403 62.245 1.00 33.61 370 ASP A N 1
ATOM 2819 C CA . ASP A 1 370 ? 76.777 43.262 63.414 1.00 43.56 370 ASP A CA 1
ATOM 2820 C C . ASP A 1 370 ? 77.675 42.038 63.311 1.00 46.79 370 ASP A C 1
ATOM 2821 O O . ASP A 1 370 ? 78.204 41.567 64.318 1.00 51.94 370 ASP A O 1
ATOM 2826 N N . GLN A 1 371 ? 77.837 41.531 62.091 1.00 39.74 371 GLN A N 1
ATOM 2827 C CA . GLN A 1 371 ? 78.693 40.376 61.821 1.00 45.50 371 GLN A CA 1
ATOM 2828 C C . GLN A 1 371 ? 78.422 39.235 62.793 1.00 42.30 371 GLN A C 1
ATOM 2829 O O . GLN A 1 371 ? 79.332 38.534 63.220 1.00 47.74 371 GLN A O 1
ATOM 2835 N N . ASP A 1 372 ? 77.149 39.056 63.120 1.00 45.13 372 ASP A N 1
ATOM 2836 C CA . ASP A 1 372 ? 76.728 38.139 64.166 1.00 56.50 372 ASP A CA 1
ATOM 2837 C C . ASP A 1 372 ? 75.905 36.989 63.585 1.00 61.66 372 ASP A C 1
ATOM 2838 O O . ASP A 1 372 ? 75.180 36.301 64.305 1.00 72.86 372 ASP A O 1
ATOM 2843 N N . VAL A 1 373 ? 76.009 36.783 62.277 1.00 52.22 373 VAL A N 1
ATOM 2844 C CA . VAL A 1 373 ? 75.307 35.672 61.648 1.00 50.62 373 VAL A CA 1
ATOM 2845 C C . VAL A 1 373 ? 76.124 35.068 60.506 1.00 54.52 373 VAL A C 1
ATOM 2846 O O . VAL A 1 373 ? 76.835 35.777 59.787 1.00 54.41 373 VAL A O 1
ATOM 2850 N N . ASP A 1 374 ? 76.032 33.750 60.364 1.00 56.60 374 ASP A N 1
ATOM 2851 C CA . ASP A 1 374 ? 76.749 33.029 59.319 1.00 65.17 374 ASP A CA 1
ATOM 2852 C C . ASP A 1 374 ? 75.798 32.575 58.215 1.00 59.80 374 ASP A C 1
ATOM 2853 O O . ASP A 1 374 ? 74.875 31.795 58.457 1.00 61.94 374 ASP A O 1
ATOM 2858 N N . LEU A 1 375 ? 76.025 33.073 57.003 1.00 53.85 375 LEU A N 1
ATOM 2859 C CA . LEU A 1 375 ? 75.156 32.766 55.875 1.00 48.04 375 LEU A CA 1
ATOM 2860 C C . LEU A 1 375 ? 75.181 31.280 55.539 1.00 58.09 375 LEU A C 1
ATOM 2861 O O . LEU A 1 375 ? 76.178 30.598 55.771 1.00 64.49 375 LEU A O 1
ATOM 2866 N N . LEU A 1 376 ? 74.079 30.783 54.989 1.00 60.28 376 LEU A N 1
ATOM 2867 C CA . LEU A 1 376 ? 74.013 29.396 54.552 1.00 71.70 376 LEU A CA 1
ATOM 2868 C C . LEU A 1 376 ? 74.562 29.290 53.129 1.00 83.47 376 LEU A C 1
ATOM 2869 O O . LEU A 1 376 ? 75.002 30.291 52.560 1.00 84.53 376 LEU A O 1
ATOM 2874 N N . GLU A 1 377 ? 74.532 28.082 52.567 1.00 90.66 377 GLU A N 1
ATOM 2875 C CA . GLU A 1 377 ? 75.152 27.789 51.269 1.00 97.64 377 GLU A CA 1
ATOM 2876 C C . GLU A 1 377 ? 74.897 28.826 50.175 1.00 92.09 377 GLU A C 1
ATOM 2877 O O . GLU A 1 377 ? 75.826 29.483 49.700 1.00 89.02 377 GLU A O 1
ATOM 2883 N N . GLU A 1 378 ? 73.638 28.968 49.780 1.00 88.29 378 GLU A N 1
ATOM 2884 C CA . GLU A 1 378 ? 73.290 29.830 48.656 1.00 88.55 378 GLU A CA 1
ATOM 2885 C C . GLU A 1 378 ? 72.543 31.078 49.121 1.00 77.56 378 GLU A C 1
ATOM 2886 O O . GLU A 1 378 ? 71.762 31.664 48.370 1.00 74.31 378 GLU A O 1
ATOM 2892 N N . GLU A 1 379 ? 72.789 31.480 50.363 1.00 68.29 379 GLU A N 1
ATOM 2893 C CA . GLU A 1 379 ? 72.156 32.667 50.919 1.00 49.95 379 GLU A CA 1
ATOM 2894 C C . GLU A 1 379 ? 72.943 33.919 50.533 1.00 41.39 379 GLU A C 1
ATOM 2895 O O . GLU A 1 379 ? 74.169 33.940 50.592 1.00 40.28 379 GLU A O 1
ATOM 2901 N N . GLU A 1 380 ? 72.230 34.961 50.127 1.00 38.91 380 GLU A N 1
ATOM 2902 C CA . GLU A 1 380 ? 72.865 36.211 49.735 1.00 39.19 380 GLU A CA 1
ATOM 2903 C C . GLU A 1 380 ? 71.960 37.388 50.090 1.00 38.05 380 GLU A C 1
ATOM 2904 O O . GLU A 1 380 ? 70.864 37.518 49.551 1.00 40.85 380 GLU A O 1
ATOM 2910 N N . PRO A 1 381 ? 72.412 38.245 51.015 1.00 34.11 381 PRO A N 1
ATOM 2911 C CA . PRO A 1 381 ? 71.559 39.351 51.455 1.00 28.77 381 PRO A CA 1
ATOM 2912 C C . PRO A 1 381 ? 71.584 40.492 50.449 1.00 29.50 381 PRO A C 1
ATOM 2913 O O . PRO A 1 381 ? 72.597 40.706 49.787 1.00 27.75 381 PRO A O 1
ATOM 2917 N N . TYR A 1 382 ? 70.481 41.222 50.337 1.00 29.76 382 TYR A N 1
ATOM 2918 C CA . TYR A 1 382 ? 70.420 42.354 49.425 1.00 30.33 382 TYR A CA 1
ATOM 2919 C C . TYR A 1 382 ? 71.415 43.446 49.830 1.00 31.05 382 TYR A C 1
ATOM 2920 O O . TYR A 1 382 ? 71.750 44.322 49.033 1.00 37.90 382 TYR A O 1
ATOM 2929 N N . LEU A 1 383 ? 71.890 43.378 51.069 1.00 36.37 383 LEU A N 1
ATOM 2930 C CA . LEU A 1 383 ? 72.816 44.369 51.611 1.00 38.93 383 LEU A CA 1
ATOM 2931 C C . LEU A 1 383 ? 74.188 44.289 50.978 1.00 31.60 383 LEU A C 1
ATOM 2932 O O . LEU A 1 383 ? 74.951 45.248 51.023 1.00 38.07 383 LEU A O 1
ATOM 2937 N N . ALA A 1 384 ? 74.504 43.136 50.403 1.00 34.10 384 ALA A N 1
ATOM 2938 C CA . ALA A 1 384 ? 75.788 42.935 49.741 1.00 32.58 384 ALA A CA 1
ATOM 2939 C C . ALA A 1 384 ? 76.045 43.946 48.620 1.00 36.99 384 ALA A C 1
ATOM 2940 O O . ALA A 1 384 ? 77.194 44.235 48.298 1.00 50.19 384 ALA A O 1
ATOM 2942 N N . SER A 1 385 ? 74.976 44.485 48.037 1.00 28.94 385 SER A N 1
ATOM 2943 C CA . SER A 1 385 ? 75.099 45.440 46.941 1.00 34.96 385 SER A CA 1
ATOM 2944 C C . SER A 1 385 ? 74.576 46.829 47.287 1.00 38.87 385 SER A C 1
ATOM 2945 O O . SER A 1 385 ? 73.461 46.980 47.784 1.00 40.40 385 SER A O 1
ATOM 2948 N N . SER A 1 386 ? 75.390 47.841 47.007 1.00 25.19 386 SER A N 1
ATOM 2949 C CA . SER A 1 386 ? 74.998 49.229 47.206 1.00 31.00 386 SER A CA 1
ATOM 2950 C C . SER A 1 386 ? 73.939 49.656 46.198 1.00 33.93 386 SER A C 1
ATOM 2951 O O . SER A 1 386 ? 73.100 50.504 46.499 1.00 29.06 386 SER A O 1
ATOM 2954 N N . ASP A 1 387 ? 73.986 49.069 45.003 1.00 25.17 387 ASP A N 1
ATOM 2955 C CA . ASP A 1 387 ? 73.013 49.378 43.957 1.00 35.28 387 ASP A CA 1
ATOM 2956 C C . ASP A 1 387 ? 71.599 48.982 44.374 1.00 32.00 387 ASP A C 1
ATOM 2957 O O . ASP A 1 387 ? 70.656 49.758 44.212 1.00 23.49 387 ASP A O 1
ATOM 2962 N N . ASN A 1 388 ? 71.464 47.774 44.915 1.00 22.79 388 ASN A N 1
ATOM 2963 C CA . ASN A 1 388 ? 70.210 47.330 45.508 1.00 25.27 388 ASN A CA 1
ATOM 2964 C C . ASN A 1 388 ? 69.678 48.323 46.535 1.00 22.64 388 ASN A C 1
ATOM 2965 O O . ASN A 1 388 ? 68.520 48.744 46.472 1.00 35.70 388 ASN A O 1
ATOM 2970 N N . LEU A 1 389 ? 70.543 48.703 47.467 1.00 24.28 389 LEU A N 1
ATOM 2971 C CA . LEU A 1 389 ? 70.162 49.601 48.545 1.00 25.84 389 LEU A CA 1
ATOM 2972 C C . LEU A 1 389 ? 69.716 50.956 48.021 1.00 22.82 389 LEU A C 1
ATOM 2973 O O . LEU A 1 389 ? 68.771 51.546 48.537 1.00 33.19 389 LEU A O 1
ATOM 2978 N N . ALA A 1 390 ? 70.390 51.441 46.987 1.00 20.15 390 ALA A N 1
ATOM 2979 C CA . ALA A 1 390 ? 70.067 52.747 46.429 1.00 30.74 390 ALA A CA 1
ATOM 2980 C C . ALA A 1 390 ? 68.636 52.785 45.884 1.00 23.45 390 ALA A C 1
ATOM 2981 O O . ALA A 1 390 ? 67.911 53.752 46.100 1.00 24.95 390 ALA A O 1
ATOM 2983 N N . GLN A 1 391 ? 68.232 51.720 45.200 1.00 20.32 391 GLN A N 1
ATOM 2984 C CA . GLN A 1 391 ? 66.881 51.619 44.639 1.00 33.49 391 GLN A CA 1
ATOM 2985 C C . GLN A 1 391 ? 65.822 51.501 45.729 1.00 24.04 391 GLN A C 1
ATOM 2986 O O . GLN A 1 391 ? 64.866 52.266 45.760 1.00 30.83 391 GLN A O 1
ATOM 2992 N N . MET A 1 392 ? 66.009 50.546 46.629 1.00 20.09 392 MET A N 1
ATOM 2993 C CA . MET A 1 392 ? 65.105 50.369 47.757 1.00 18.95 392 MET A CA 1
ATOM 2994 C C . MET A 1 392 ? 64.961 51.638 48.582 1.00 20.85 392 MET A C 1
ATOM 2995 O O . MET A 1 392 ? 63.857 51.987 49.008 1.00 16.28 392 MET A O 1
ATOM 3000 N N . HIS A 1 393 ? 66.072 52.339 48.792 1.00 16.88 393 HIS A N 1
ATOM 3001 C CA . HIS A 1 393 ? 66.041 53.546 49.606 1.00 18.45 393 HIS A CA 1
ATOM 3002 C C . HIS A 1 393 ? 65.095 54.627 49.088 1.00 16.95 393 HIS A C 1
ATOM 3003 O O . HIS A 1 393 ? 64.245 55.110 49.827 1.00 24.31 393 HIS A O 1
ATOM 3010 N N . THR A 1 394 ? 65.253 55.012 47.828 1.00 23.26 394 THR A N 1
ATOM 3011 C CA . THR A 1 394 ? 64.437 56.085 47.263 1.00 29.80 394 THR A CA 1
ATOM 3012 C C . THR A 1 394 ? 62.949 55.735 47.260 1.00 29.04 394 THR A C 1
ATOM 3013 O O . THR A 1 394 ? 62.108 56.605 47.451 1.00 25.69 394 THR A O 1
ATOM 3017 N N . THR A 1 395 ? 62.631 54.461 47.062 1.00 17.80 395 THR A N 1
ATOM 3018 C CA . THR A 1 395 ? 61.253 54.003 47.150 1.00 27.38 395 THR A CA 1
ATOM 3019 C C . THR A 1 395 ? 60.682 54.195 48.560 1.00 24.57 395 THR A C 1
ATOM 3020 O O . THR A 1 395 ? 59.636 54.825 48.734 1.00 20.76 395 THR A O 1
ATOM 3024 N N . ILE A 1 396 ? 61.369 53.645 49.560 1.00 19.85 396 ILE A N 1
ATOM 3025 C CA . ILE A 1 396 ? 60.903 53.730 50.940 1.00 14.42 396 ILE A CA 1
ATOM 3026 C C . ILE A 1 396 ? 60.922 55.170 51.449 1.00 25.31 396 ILE A C 1
ATOM 3027 O O . ILE A 1 396 ? 60.048 55.580 52.214 1.00 22.44 396 ILE A O 1
ATOM 3032 N N . ALA A 1 397 ? 61.917 55.937 51.017 1.00 16.07 397 ALA A N 1
ATOM 3033 C CA . ALA A 1 397 ? 62.015 57.334 51.407 1.00 18.37 397 ALA A CA 1
ATOM 3034 C C . ALA A 1 397 ? 60.864 58.141 50.807 1.00 27.79 397 ALA A C 1
ATOM 3035 O O . ALA A 1 397 ? 60.336 59.059 51.443 1.00 26.00 397 ALA A O 1
ATOM 3037 N N . ALA A 1 398 ? 60.468 57.789 49.588 1.00 23.61 398 ALA A N 1
ATOM 3038 C CA . ALA A 1 398 ? 59.352 58.470 48.932 1.00 25.83 398 ALA A CA 1
ATOM 3039 C C . ALA A 1 398 ? 58.046 58.199 49.676 1.00 24.38 398 ALA A C 1
ATOM 3040 O O . ALA A 1 398 ? 57.237 59.103 49.885 1.00 24.25 398 ALA A O 1
ATOM 3042 N N . ALA A 1 399 ? 57.852 56.949 50.084 1.00 22.59 399 ALA A N 1
ATOM 3043 C CA . ALA A 1 399 ? 56.682 56.575 50.869 1.00 17.40 399 ALA A CA 1
ATOM 3044 C C . ALA A 1 399 ? 56.633 57.341 52.193 1.00 28.59 399 ALA A C 1
ATOM 3045 O O . ALA A 1 399 ? 55.566 57.760 52.639 1.00 41.82 399 ALA A O 1
ATOM 3047 N N . ALA A 1 400 ? 57.795 57.533 52.810 1.00 24.32 400 ALA A N 1
ATOM 3048 C CA . ALA A 1 400 ? 57.876 58.237 54.087 1.00 23.36 400 ALA A CA 1
ATOM 3049 C C . ALA A 1 400 ? 57.618 59.728 53.924 1.00 27.19 400 ALA A C 1
ATOM 3050 O O . ALA A 1 400 ? 57.107 60.369 54.838 1.00 34.19 400 ALA A O 1
ATOM 3052 N N . SER A 1 401 ? 57.976 60.269 52.760 1.00 29.12 401 SER A N 1
ATOM 3053 C CA . SER A 1 401 ? 57.811 61.694 52.467 1.00 24.39 401 SER A CA 1
ATOM 3054 C C . SER A 1 401 ? 56.382 62.043 52.070 1.00 32.21 401 SER A C 1
ATOM 3055 O O . SER A 1 401 ? 55.925 63.162 52.293 1.00 37.57 401 SER A O 1
ATOM 3058 N N . ALA A 1 402 ? 55.694 61.084 51.457 1.00 28.31 402 ALA A N 1
ATOM 3059 C CA . ALA A 1 402 ? 54.309 61.262 51.040 1.00 29.96 402 ALA A CA 1
ATOM 3060 C C . ALA A 1 402 ? 53.380 60.935 52.194 1.00 39.44 402 ALA A C 1
ATOM 3061 O O . ALA A 1 402 ? 52.189 61.236 52.150 1.00 44.05 402 ALA A O 1
ATOM 3063 N N . GLY A 1 403 ? 53.936 60.303 53.223 1.00 41.49 403 GLY A N 1
ATOM 3064 C CA . GLY A 1 403 ? 53.165 59.898 54.381 1.00 35.04 403 GLY A CA 1
ATOM 3065 C C . GLY A 1 403 ? 52.116 58.846 54.075 1.00 34.08 403 GLY A C 1
ATOM 3066 O O . GLY A 1 403 ? 51.020 58.891 54.624 1.00 39.89 403 GLY A O 1
ATOM 3067 N N . LEU A 1 404 ? 52.442 57.902 53.197 1.00 29.93 404 LEU A N 1
ATOM 3068 C CA . LEU A 1 404 ? 51.536 56.790 52.922 1.00 25.93 404 LEU A CA 1
ATOM 3069 C C . LEU A 1 404 ? 51.396 55.943 54.181 1.00 26.12 404 LEU A C 1
ATOM 3070 O O . LEU A 1 404 ? 52.316 55.214 54.558 1.00 29.20 404 LEU A O 1
ATOM 3075 N N . ILE A 1 405 ? 50.239 56.046 54.825 1.00 36.77 405 ILE A N 1
ATOM 3076 C CA . ILE A 1 405 ? 49.992 55.384 56.102 1.00 43.53 405 ILE A CA 1
ATOM 3077 C C . ILE A 1 405 ? 50.365 53.903 56.134 1.00 40.08 405 ILE A C 1
ATOM 3078 O O . ILE A 1 405 ? 51.102 53.465 57.016 1.00 41.07 405 ILE A O 1
ATOM 3083 N N . SER A 1 406 ? 49.870 53.137 55.170 1.00 31.21 406 SER A N 1
ATOM 3084 C CA . SER A 1 406 ? 50.059 51.688 55.190 1.00 29.17 406 SER A CA 1
ATOM 3085 C C . SER A 1 406 ? 51.525 51.246 55.104 1.00 26.06 406 SER A C 1
ATOM 3086 O O . SER A 1 406 ? 51.839 50.085 55.358 1.00 31.09 406 SER A O 1
ATOM 3089 N N . THR A 1 407 ? 52.418 52.165 54.750 1.00 21.32 407 THR A N 1
ATOM 3090 C CA . THR A 1 407 ? 53.819 51.807 54.553 1.00 23.21 407 THR A CA 1
ATOM 3091 C C . THR A 1 407 ? 54.683 52.106 55.773 1.00 21.89 407 THR A C 1
ATOM 3092 O O . THR A 1 407 ? 55.876 51.810 55.780 1.00 15.98 407 THR A O 1
ATOM 3096 N N . MET A 1 408 ? 54.073 52.696 56.796 1.00 20.35 408 MET A N 1
ATOM 3097 C CA . MET A 1 408 ? 54.788 53.091 58.005 1.00 17.55 408 MET A CA 1
ATOM 3098 C C . MET A 1 408 ? 55.618 51.981 58.675 1.00 19.09 408 MET A C 1
ATOM 3099 O O . MET A 1 408 ? 56.738 52.239 59.122 1.00 20.06 408 MET A O 1
ATOM 3104 N N . PRO A 1 409 ? 55.088 50.746 58.742 1.00 17.11 409 PRO A N 1
ATOM 3105 C CA . PRO A 1 409 ? 55.955 49.677 59.253 1.00 11.23 409 PRO A CA 1
ATOM 3106 C C . PRO A 1 409 ? 57.224 49.496 58.419 1.00 23.55 409 PRO A C 1
ATOM 3107 O O . PRO A 1 409 ? 58.280 49.222 58.977 1.00 26.65 409 PRO A O 1
ATOM 3111 N N . VAL A 1 410 ? 57.112 49.644 57.103 1.00 19.85 410 VAL A N 1
ATOM 3112 C CA . VAL A 1 410 ? 58.254 49.484 56.210 1.00 15.56 410 VAL A CA 1
ATOM 3113 C C . VAL A 1 410 ? 59.236 50.634 56.416 1.00 21.44 410 VAL A C 1
ATOM 3114 O O . VAL A 1 410 ? 60.453 50.439 56.434 1.00 17.67 410 VAL A O 1
ATOM 3118 N N . VAL A 1 411 ? 58.689 51.832 56.590 1.00 18.14 411 VAL A N 1
ATOM 3119 C CA . VAL A 1 411 ? 59.489 53.016 56.873 1.00 12.19 411 VAL A CA 1
ATOM 3120 C C . VAL A 1 411 ? 60.241 52.855 58.195 1.00 22.15 411 VAL A C 1
ATOM 3121 O O . VAL A 1 411 ? 61.441 53.123 58.277 1.00 19.19 411 VAL A O 1
ATOM 3125 N N . PHE A 1 412 ? 59.525 52.403 59.220 1.00 15.22 412 PHE A N 1
ATOM 3126 C CA . PHE A 1 412 ? 60.097 52.176 60.537 1.00 12.09 412 PHE A CA 1
ATOM 3127 C C . PHE A 1 412 ? 61.241 51.156 60.471 1.00 20.49 412 PHE A C 1
ATOM 3128 O O . PHE A 1 412 ? 62.345 51.424 60.940 1.00 16.76 412 PHE A O 1
ATOM 3136 N N . ALA A 1 413 ? 60.977 49.991 59.886 1.00 16.11 413 ALA A N 1
ATOM 3137 C CA . ALA A 1 413 ? 61.993 48.945 59.778 1.00 17.66 413 ALA A CA 1
ATOM 3138 C C . ALA A 1 413 ? 63.233 49.437 59.046 1.00 15.33 413 ALA A C 1
ATOM 3139 O O . ALA A 1 413 ? 64.354 49.152 59.449 1.00 25.13 413 ALA A O 1
ATOM 3141 N N . TRP A 1 414 ? 63.019 50.185 57.972 1.00 14.39 414 TRP A N 1
ATOM 3142 C CA . TRP A 1 414 ? 64.111 50.712 57.176 1.00 11.95 414 TRP A CA 1
ATOM 3143 C C . TRP A 1 414 ? 64.938 51.746 57.934 1.00 30.53 414 TRP A C 1
ATOM 3144 O O . TRP A 1 414 ? 66.154 51.816 57.757 1.00 31.02 414 TRP A O 1
ATOM 3155 N N . SER A 1 415 ? 64.290 52.549 58.773 1.00 12.75 415 SER A N 1
ATOM 3156 C CA . SER A 1 415 ? 65.027 53.528 59.568 1.00 19.44 415 SER A CA 1
ATOM 3157 C C . SER A 1 415 ? 66.038 52.849 60.499 1.00 23.21 415 SER A C 1
ATOM 3158 O O . SER A 1 415 ? 67.110 53.397 60.751 1.00 25.75 415 SER A O 1
ATOM 3161 N N . LEU A 1 416 ? 65.701 51.655 60.984 1.00 13.44 416 LEU A N 1
ATOM 3162 C CA . LEU A 1 416 ? 66.597 50.883 61.844 1.00 13.98 416 LEU A CA 1
ATOM 3163 C C . LEU A 1 416 ? 67.801 50.390 61.062 1.00 21.49 416 LEU A C 1
ATOM 3164 O O . LEU A 1 416 ? 68.940 50.498 61.514 1.00 31.70 416 LEU A O 1
ATOM 3169 N N . ILE A 1 417 ? 67.533 49.836 59.887 1.00 24.44 417 ILE A N 1
ATOM 3170 C CA . ILE A 1 417 ? 68.569 49.342 58.996 1.00 16.83 417 ILE A CA 1
ATOM 3171 C C . ILE A 1 417 ? 69.533 50.461 58.606 1.00 21.29 417 ILE A C 1
ATOM 3172 O O . ILE A 1 417 ? 70.747 50.268 58.596 1.00 25.91 417 ILE A O 1
ATOM 3177 N N . LEU A 1 418 ? 68.992 51.636 58.312 1.00 14.88 418 LEU A N 1
ATOM 3178 C CA . LEU A 1 418 ? 69.815 52.799 57.991 1.00 23.39 418 LEU A CA 1
ATOM 3179 C C . LEU A 1 418 ? 70.713 53.195 59.157 1.00 26.47 418 LEU A C 1
ATOM 3180 O O . LEU A 1 418 ? 71.915 53.395 58.990 1.00 25.92 418 LEU A O 1
ATOM 3185 N N . HIS A 1 419 ? 70.117 53.304 60.339 1.00 21.03 419 HIS A N 1
ATOM 3186 C CA . HIS A 1 419 ? 70.856 53.687 61.525 1.00 17.72 419 HIS A CA 1
ATOM 3187 C C . HIS A 1 419 ? 72.003 52.712 61.792 1.00 30.40 419 HIS A C 1
ATOM 3188 O O . HIS A 1 419 ? 73.123 53.123 62.093 1.00 28.87 419 HIS A O 1
ATOM 3195 N N . GLN A 1 420 ? 71.727 51.422 61.656 1.00 17.86 420 GLN A N 1
ATOM 3196 C CA . GLN A 1 420 ? 72.749 50.409 61.880 1.00 18.84 420 GLN A CA 1
ATOM 3197 C C . GLN A 1 420 ? 73.899 50.494 60.883 1.00 19.73 420 GLN A C 1
ATOM 3198 O O . GLN A 1 420 ? 75.036 50.178 61.222 1.00 36.09 420 GLN A O 1
ATOM 3204 N N . MET A 1 421 ? 73.606 50.913 59.655 1.00 19.11 421 MET A N 1
ATOM 3205 C CA . MET A 1 421 ? 74.661 51.073 58.657 1.00 23.87 421 MET A CA 1
ATOM 3206 C C . MET A 1 421 ? 75.514 52.280 58.997 1.00 23.78 421 MET A C 1
ATOM 3207 O O . MET A 1 421 ? 76.728 52.266 58.819 1.00 28.84 421 MET A O 1
ATOM 3212 N N . HIS A 1 422 ? 74.858 53.320 59.496 1.00 20.96 422 HIS A N 1
ATOM 3213 C CA . HIS A 1 422 ? 75.525 54.544 59.888 1.00 22.25 422 HIS A CA 1
ATOM 3214 C C . HIS A 1 422 ? 76.463 54.282 61.061 1.00 30.49 422 HIS A C 1
ATOM 3215 O O . HIS A 1 422 ? 77.588 54.778 61.091 1.00 33.13 422 HIS A O 1
ATOM 3222 N N . VAL A 1 423 ? 75.990 53.494 62.020 1.00 23.10 423 VAL A N 1
ATOM 3223 C CA . VAL A 1 423 ? 76.781 53.140 63.189 1.00 26.61 423 VAL A CA 1
ATOM 3224 C C . VAL A 1 423 ? 78.020 52.339 62.780 1.00 27.49 423 VAL A C 1
ATOM 3225 O O . VAL A 1 423 ? 79.135 52.650 63.204 1.00 27.71 423 VAL A O 1
ATOM 3229 N N . GLY A 1 424 ? 77.810 51.318 61.950 1.00 25.09 424 GLY A N 1
ATOM 3230 C CA . GLY A 1 424 ? 78.890 50.512 61.416 1.00 26.45 424 GLY A CA 1
ATOM 3231 C C . GLY A 1 424 ? 79.940 51.363 60.728 1.00 41.50 424 GLY A C 1
ATOM 3232 O O . GLY A 1 424 ? 81.140 51.115 60.857 1.00 46.16 424 GLY A O 1
ATOM 3233 N N . TYR A 1 425 ? 79.493 52.382 60.004 1.00 26.98 425 TYR A N 1
ATOM 3234 C CA . TYR A 1 425 ? 80.416 53.243 59.284 1.00 28.37 425 TYR A CA 1
ATOM 3235 C C . TYR A 1 425 ? 81.225 54.112 60.242 1.00 39.16 425 TYR A C 1
ATOM 3236 O O . TYR A 1 425 ? 82.435 54.268 60.077 1.00 34.59 425 TYR A O 1
ATOM 3245 N N . GLN A 1 426 ? 80.549 54.686 61.232 1.00 29.48 426 GLN A N 1
ATOM 3246 C CA . GLN A 1 426 ? 81.208 55.529 62.222 1.00 34.04 426 GLN A CA 1
ATOM 3247 C C . GLN A 1 426 ? 82.242 54.749 63.034 1.00 36.25 426 GLN A C 1
ATOM 3248 O O . GLN A 1 426 ? 83.296 55.280 63.391 1.00 35.49 426 GLN A O 1
ATOM 3254 N N . GLU A 1 427 ? 81.927 53.490 63.318 1.00 32.32 427 GLU A N 1
ATOM 3255 C CA . GLU A 1 427 ? 82.822 52.601 64.043 1.00 34.15 427 GLU A CA 1
ATOM 3256 C C . GLU A 1 427 ? 84.107 52.365 63.249 1.00 50.97 427 GLU A C 1
ATOM 3257 O O . GLU A 1 427 ? 85.211 52.514 63.779 1.00 57.64 427 GLU A O 1
ATOM 3263 N N . ARG A 1 428 ? 83.960 52.011 61.976 1.00 41.25 428 ARG A N 1
ATOM 3264 C CA . ARG A 1 428 ? 85.107 51.798 61.102 1.00 36.98 428 ARG A CA 1
ATOM 3265 C C . ARG A 1 428 ? 85.873 53.093 60.831 1.00 63.99 428 ARG A C 1
ATOM 3266 O O . ARG A 1 428 ? 87.088 53.075 60.621 1.00 40.79 428 ARG A O 1
ATOM 3274 N N . ALA A 1 429 ? 85.158 54.213 60.840 1.00 37.16 429 ALA A N 1
ATOM 3275 C CA . ALA A 1 429 ? 85.775 55.514 60.612 1.00 38.59 429 ALA A CA 1
ATOM 3276 C C . ALA A 1 429 ? 86.646 55.935 61.794 1.00 40.85 429 ALA A C 1
ATOM 3277 O O . ALA A 1 429 ? 87.712 56.520 61.610 1.00 53.45 429 ALA A O 1
ATOM 3279 N N . GLU A 1 430 ? 86.185 55.639 63.006 1.00 45.46 430 GLU A N 1
ATOM 3280 C CA . GLU A 1 430 ? 86.955 55.940 64.207 1.00 51.42 430 GLU A CA 1
ATOM 3281 C C . GLU A 1 430 ? 88.122 54.974 64.355 1.00 48.60 430 GLU A C 1
ATOM 3282 O O . GLU A 1 430 ? 89.236 55.383 6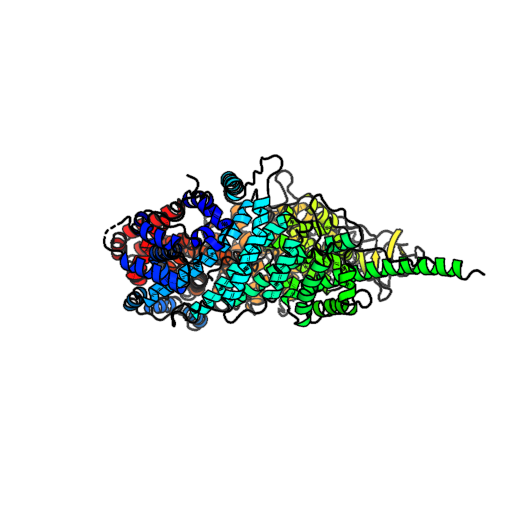4.683 1.00 51.41 430 GLU A O 1
ATOM 3288 N N . ARG A 1 431 ? 87.859 53.696 64.099 1.00 47.03 431 ARG A N 1
ATOM 3289 C CA . ARG A 1 431 ? 88.908 52.682 64.082 1.00 50.17 431 ARG A CA 1
ATOM 3290 C C . ARG A 1 431 ? 90.049 53.098 63.144 1.00 48.34 431 ARG A C 1
ATOM 3291 O O . ARG A 1 431 ? 91.218 52.888 63.451 1.00 64.68 431 ARG A O 1
ATOM 3299 N N . ARG A 1 432 ? 89.702 53.714 62.018 1.00 47.01 432 ARG A N 1
ATOM 3300 C CA . ARG A 1 432 ? 90.688 54.150 61.034 1.00 48.90 432 ARG A CA 1
ATOM 3301 C C . ARG A 1 432 ? 91.341 55.465 61.425 1.00 63.81 432 ARG A C 1
ATOM 3302 O O . ARG A 1 432 ? 92.539 55.654 61.218 1.00 69.40 432 ARG A O 1
ATOM 3310 N N . ASP A 1 433 ? 90.552 56.380 61.975 1.00 65.88 433 ASP A N 1
ATOM 3311 C CA . ASP A 1 433 ? 91.068 57.691 62.348 1.00 81.81 433 ASP A CA 1
ATOM 3312 C C . ASP A 1 433 ? 91.967 57.572 63.575 1.00 83.32 433 ASP A C 1
ATOM 3313 O O . ASP A 1 433 ? 92.767 58.463 63.871 1.00 85.74 433 ASP A O 1
ATOM 3318 N N . LEU A 1 434 ? 91.830 56.453 64.278 1.00 75.78 434 LEU A N 1
ATOM 3319 C CA . LEU A 1 434 ? 92.663 56.152 65.431 1.00 70.09 434 LEU A CA 1
ATOM 3320 C C . LEU A 1 434 ? 94.068 55.780 64.976 1.00 66.94 434 LEU A C 1
ATOM 3321 O O . LEU A 1 434 ? 95.056 56.231 65.550 1.00 73.19 434 LEU A O 1
ATOM 3326 N N . LEU A 1 435 ? 94.144 54.944 63.945 1.00 58.84 435 LEU A N 1
ATOM 3327 C CA . LEU A 1 435 ? 95.416 54.548 63.350 1.00 61.81 435 LEU A CA 1
ATOM 3328 C C . LEU A 1 435 ? 96.105 55.766 62.766 1.00 63.44 435 LEU A C 1
ATOM 3329 O O . LEU A 1 435 ? 97.327 55.863 62.768 1.00 66.81 435 LEU A O 1
ATOM 3334 N N . GLN A 1 436 ? 95.301 56.693 62.261 1.00 77.89 436 GLN A N 1
ATOM 3335 C CA . GLN A 1 436 ? 95.802 57.915 61.650 1.00 83.03 436 GLN A CA 1
ATOM 3336 C C . GLN A 1 436 ? 96.467 58.804 62.697 1.00 84.89 436 GLN A C 1
ATOM 3337 O O . GLN A 1 436 ? 97.399 59.552 62.393 1.00 85.84 436 GLN A O 1
ATOM 3343 N N . ASN A 1 437 ? 95.988 58.710 63.935 1.00 80.20 437 ASN A N 1
ATOM 3344 C CA . ASN A 1 437 ? 96.531 59.506 65.030 1.00 78.70 437 ASN A CA 1
ATOM 3345 C C . ASN A 1 437 ? 97.720 58.850 65.724 1.00 81.59 437 ASN A C 1
ATOM 3346 O O . ASN A 1 437 ? 98.578 59.543 66.273 1.00 87.81 437 ASN A O 1
ATOM 3351 N N . GLN A 1 438 ? 97.769 57.520 65.712 1.00 77.34 438 GLN A N 1
ATOM 3352 C CA . GLN A 1 438 ? 98.929 56.808 66.244 1.00 81.72 438 GLN A CA 1
ATOM 3353 C C . GLN A 1 438 ? 100.122 57.043 65.327 1.00 89.64 438 GLN A C 1
ATOM 3354 O O . GLN A 1 438 ? 101.244 57.262 65.785 1.00 80.45 438 GLN A O 1
ATOM 3360 N N . ARG A 1 439 ? 99.866 56.996 64.024 1.00 87.00 439 ARG A N 1
ATOM 3361 C CA . ARG A 1 439 ? 100.902 57.256 63.034 1.00 88.27 439 ARG A CA 1
ATOM 3362 C C . ARG A 1 439 ? 101.215 58.748 62.952 1.00 96.03 439 ARG A C 1
ATOM 3363 O O . ARG A 1 439 ? 102.278 59.143 62.475 1.00 100.38 439 ARG A O 1
ATOM 3371 N N . ALA A 1 440 ? 100.286 59.571 63.429 1.00 100.70 440 ALA A N 1
ATOM 3372 C CA . ALA A 1 440 ? 100.536 61.000 63.567 1.00 104.22 440 ALA A CA 1
ATOM 3373 C C . ALA A 1 440 ? 101.548 61.233 64.680 1.00 104.06 440 ALA A C 1
ATOM 3374 O O . ALA A 1 440 ? 102.551 61.912 64.478 1.00 104.08 440 ALA A O 1
ATOM 3376 N N . GLN A 1 441 ? 101.285 60.652 65.849 1.00 105.97 441 GLN A N 1
ATOM 3377 C CA . GLN A 1 441 ? 102.170 60.793 67.006 1.00 110.45 441 GLN A CA 1
ATOM 3378 C C . GLN A 1 441 ? 103.596 60.322 66.731 1.00 111.00 441 GLN A C 1
ATOM 3379 O O . GLN A 1 441 ? 104.559 60.977 67.127 1.00 117.53 441 GLN A O 1
ATOM 3385 N N . ALA A 1 442 ? 103.726 59.184 66.056 1.00 106.42 442 ALA A N 1
ATOM 3386 C CA . ALA A 1 442 ? 105.038 58.619 65.758 1.00 106.04 442 ALA A CA 1
ATOM 3387 C C . ALA A 1 442 ? 105.775 59.437 64.703 1.00 103.38 442 ALA A C 1
ATOM 3388 O O . ALA A 1 442 ? 106.996 59.359 64.586 1.00 103.63 442 ALA A O 1
ATOM 3390 N N . GLY A 1 443 ? 105.024 60.226 63.941 1.00 101.77 443 GLY A N 1
ATOM 3391 C CA . GLY A 1 443 ? 105.585 60.999 62.848 1.00 101.88 443 GLY A CA 1
ATOM 3392 C C . GLY A 1 443 ? 106.067 62.384 63.238 1.00 101.57 443 GLY A C 1
ATOM 3393 O O . GLY A 1 443 ? 107.019 62.902 62.650 1.00 105.07 443 GLY A O 1
ATOM 3394 N N . PHE A 1 444 ? 105.411 62.993 64.224 1.00 100.00 444 PHE A N 1
ATOM 3395 C CA . PHE A 1 444 ? 105.803 64.322 64.684 1.00 101.60 444 PHE A CA 1
ATOM 3396 C C . PHE A 1 444 ? 106.973 64.229 65.664 1.00 106.57 444 PHE A C 1
ATOM 3397 O O . PHE A 1 444 ? 107.425 65.238 66.209 1.00 104.67 444 PHE A O 1
ATOM 3405 N N . GLU A 1 445 ? 107.458 63.010 65.882 1.00 108.93 445 GLU A N 1
ATOM 3406 C CA . GLU A 1 445 ? 108.681 62.793 66.640 1.00 118.05 445 GLU A CA 1
ATOM 3407 C C . GLU A 1 445 ? 109.853 63.343 65.832 1.00 121.60 445 GLU A C 1
ATOM 3408 O O . GLU A 1 445 ? 109.984 63.044 64.644 1.00 121.49 445 GLU A O 1
ATOM 3414 N N . LEU A 1 446 ? 110.694 64.144 66.483 1.00 128.01 446 LEU A N 1
ATOM 3415 C CA . LEU A 1 446 ? 111.782 64.861 65.814 1.00 132.37 446 LEU A CA 1
ATOM 3416 C C . LEU A 1 446 ? 111.284 65.706 64.644 1.00 130.20 446 LEU A C 1
ATOM 3417 O O . LEU A 1 446 ? 110.581 66.697 64.837 1.00 129.19 446 LEU A O 1
ATOM 3422 N N . GLY A 1 460 ? 104.022 58.168 56.464 1.00 99.27 460 GLY A N 1
ATOM 3423 C CA . GLY A 1 460 ? 103.740 58.530 55.087 1.00 104.95 460 GLY A CA 1
ATOM 3424 C C . GLY A 1 460 ? 102.667 57.664 54.453 1.00 106.87 460 GLY A C 1
ATOM 3425 O O . GLY A 1 460 ? 102.301 57.862 53.294 1.00 103.81 460 GLY A O 1
ATOM 3426 N N . SER A 1 461 ? 102.161 56.701 55.216 1.00 112.46 461 SER A N 1
ATOM 3427 C CA . SER A 1 461 ? 101.142 55.781 54.721 1.00 115.84 461 SER A CA 1
ATOM 3428 C C . SER A 1 461 ? 99.735 56.313 54.973 1.00 108.94 461 SER A C 1
ATOM 3429 O O . SER A 1 461 ? 99.308 56.437 56.123 1.00 111.64 461 SER A O 1
ATOM 3432 N N . ILE A 1 462 ? 99.014 56.621 53.899 1.00 99.90 462 ILE A N 1
ATOM 3433 C CA . ILE A 1 462 ? 97.643 57.112 54.023 1.00 95.01 462 ILE A CA 1
ATOM 3434 C C . ILE A 1 462 ? 96.662 55.971 54.327 1.00 86.35 462 ILE A C 1
ATOM 3435 O O . ILE A 1 462 ? 96.196 55.265 53.430 1.00 79.75 462 ILE A O 1
ATOM 3440 N N . VAL A 1 463 ? 96.369 55.795 55.613 1.00 87.43 463 VAL A N 1
ATOM 3441 C CA . VAL A 1 463 ? 95.536 54.690 56.081 1.00 85.59 463 VAL A CA 1
ATOM 3442 C C . VAL A 1 463 ? 94.063 54.860 55.709 1.00 81.32 463 VAL A C 1
ATOM 3443 O O . VAL A 1 463 ? 93.418 55.840 56.090 1.00 87.19 463 VAL A O 1
ATOM 3447 N N . SER A 1 464 ? 93.536 53.895 54.962 1.00 69.78 464 SER A N 1
ATOM 3448 C CA . SER A 1 464 ? 92.148 53.946 54.520 1.00 64.46 464 SER A CA 1
ATOM 3449 C C . SER A 1 464 ? 91.205 53.218 55.475 1.00 63.13 464 SER A C 1
ATOM 3450 O O . SER A 1 464 ? 91.639 52.522 56.399 1.00 59.85 464 SER A O 1
ATOM 3453 N N . ILE A 1 465 ? 89.909 53.383 55.234 1.00 58.01 465 ILE A N 1
ATOM 3454 C CA . ILE A 1 465 ? 88.885 52.771 56.064 1.00 49.01 465 ILE A CA 1
ATOM 3455 C C . ILE A 1 465 ? 88.655 51.314 55.665 1.00 46.59 465 ILE A C 1
ATOM 3456 O O . ILE A 1 465 ? 88.907 50.919 54.527 1.00 56.69 465 ILE A O 1
ATOM 3461 N N . GLU A 1 466 ? 88.198 50.516 56.622 1.00 51.44 466 GLU A N 1
ATOM 3462 C CA . GLU A 1 466 ? 87.797 49.143 56.358 1.00 53.07 466 GLU A CA 1
ATOM 3463 C C . GLU A 1 466 ? 86.589 49.156 55.428 1.00 48.90 466 GLU A C 1
ATOM 3464 O O . GLU A 1 466 ? 85.652 49.933 55.623 1.00 41.56 466 GLU A O 1
ATOM 3470 N N . ALA A 1 467 ? 86.619 48.304 54.409 1.00 55.62 467 ALA A N 1
ATOM 3471 C CA . ALA A 1 467 ? 85.602 48.328 53.361 1.00 46.49 467 ALA A CA 1
ATOM 3472 C C . ALA A 1 467 ? 84.333 47.597 53.760 1.00 48.65 467 ALA A C 1
ATOM 3473 O O . ALA A 1 467 ? 84.389 46.507 54.326 1.00 54.84 467 ALA A O 1
ATOM 3475 N N . SER A 1 468 ? 83.187 48.199 53.465 1.00 33.67 468 SER A N 1
ATOM 3476 C CA . SER A 1 468 ? 81.924 47.498 53.621 1.00 34.06 468 SER A CA 1
ATOM 3477 C C . SER A 1 468 ? 81.234 47.412 52.266 1.00 37.66 468 SER A C 1
ATOM 3478 O O . SER A 1 468 ? 81.644 48.063 51.308 1.00 34.52 468 SER A O 1
ATOM 3481 N N . SER A 1 469 ? 80.186 46.603 52.193 1.00 35.79 469 SER A N 1
ATOM 3482 C CA . SER A 1 469 ? 79.462 46.418 50.950 1.00 31.91 469 SER A CA 1
ATOM 3483 C C . SER A 1 469 ? 78.288 47.391 50.823 1.00 33.07 469 SER A C 1
ATOM 3484 O O . SER A 1 469 ? 77.432 47.217 49.960 1.00 28.10 469 SER A O 1
ATOM 3487 N N . TYR A 1 470 ? 78.244 48.411 51.676 1.00 26.76 470 TYR A N 1
ATOM 3488 C CA . TYR A 1 470 ? 77.140 49.365 51.646 1.00 24.33 470 TYR A CA 1
ATOM 3489 C C . TYR A 1 470 ? 77.583 50.824 51.718 1.00 24.85 470 TYR A C 1
ATOM 3490 O O . TYR A 1 470 ? 76.753 51.730 51.709 1.00 34.76 470 TYR A O 1
ATOM 3499 N N . ASP A 1 471 ? 78.890 51.052 51.780 1.00 36.04 471 ASP A N 1
ATOM 3500 C CA . ASP A 1 471 ? 79.413 52.397 52.000 1.00 27.48 471 ASP A CA 1
ATOM 3501 C C . ASP A 1 471 ? 79.081 53.395 50.894 1.00 57.22 471 ASP A C 1
ATOM 3502 O O . ASP A 1 471 ? 78.673 54.525 51.167 1.00 27.34 471 ASP A O 1
ATOM 3507 N N . VAL A 1 472 ? 79.251 52.981 49.646 1.00 28.53 472 VAL A N 1
ATOM 3508 C CA . VAL A 1 472 ? 79.072 53.909 48.538 1.00 37.23 472 VAL A CA 1
ATOM 3509 C C . VAL A 1 472 ? 77.598 54.328 48.402 1.00 27.48 472 VAL A C 1
ATOM 3510 O O . VAL A 1 472 ? 77.304 55.448 47.996 1.00 39.51 472 VAL A O 1
ATOM 3514 N N . PHE A 1 473 ? 76.679 53.450 48.794 1.00 25.74 473 PHE A N 1
ATOM 3515 C CA . PHE A 1 473 ? 75.282 53.854 48.967 1.00 24.11 473 PHE A CA 1
ATOM 3516 C C . PHE A 1 473 ? 75.108 54.888 50.084 1.00 31.31 473 PHE A C 1
ATOM 3517 O O . PHE A 1 473 ? 74.425 55.900 49.908 1.00 28.31 473 PHE A O 1
ATOM 3525 N N . LEU A 1 474 ? 75.705 54.611 51.237 1.00 23.59 474 LEU A N 1
ATOM 3526 C CA . LEU A 1 474 ? 75.688 55.545 52.358 1.00 26.98 474 LEU A CA 1
ATOM 3527 C C . LEU A 1 474 ? 76.155 56.948 51.972 1.00 29.06 474 LEU A C 1
ATOM 3528 O O . LEU A 1 474 ? 75.476 57.935 52.256 1.00 29.61 474 LEU A O 1
ATOM 3533 N N . VAL A 1 475 ? 77.315 57.036 51.334 1.00 26.76 475 VAL A N 1
ATOM 3534 C CA . VAL A 1 475 ? 77.841 58.328 50.905 1.00 28.53 475 VAL A CA 1
ATOM 3535 C C . VAL A 1 475 ? 76.914 59.050 49.911 1.00 28.55 475 VAL A C 1
ATOM 3536 O O . VAL A 1 475 ? 76.757 60.272 49.972 1.00 33.81 475 VAL A O 1
ATOM 3540 N N . SER A 1 476 ? 76.284 58.294 49.015 1.00 30.15 476 SER A N 1
ATOM 3541 C CA . SER A 1 476 ? 75.436 58.891 47.980 1.00 29.70 476 SER A CA 1
ATOM 3542 C C . SER A 1 476 ? 74.252 59.662 48.558 1.00 36.19 476 SER A C 1
ATOM 3543 O O . SER A 1 476 ? 73.754 60.600 47.934 1.00 39.32 476 SER A O 1
ATOM 3546 N N . GLN A 1 477 ? 73.810 59.265 49.749 1.00 38.86 477 GLN A N 1
ATOM 3547 C CA . GLN A 1 477 ? 72.686 59.915 50.417 1.00 32.93 477 GLN A CA 1
ATOM 3548 C C . GLN A 1 477 ? 73.132 60.740 51.619 1.00 31.20 477 GLN A C 1
ATOM 3549 O O . GLN A 1 477 ? 72.303 61.285 52.342 1.00 40.77 477 GLN A O 1
ATOM 3555 N N . GLN A 1 478 ? 74.445 60.821 51.819 1.00 31.38 478 GLN A N 1
ATOM 3556 C CA . GLN A 1 478 ? 75.048 61.522 52.957 1.00 38.13 478 GLN A CA 1
ATOM 3557 C C . GLN A 1 478 ? 74.700 60.914 54.318 1.00 41.50 478 GLN A C 1
ATOM 3558 O O . GLN A 1 478 ? 74.841 61.571 55.348 1.00 40.41 478 GLN A O 1
ATOM 3564 N N . LEU A 1 479 ? 74.263 59.659 54.328 1.00 24.45 479 LEU A N 1
ATOM 3565 C CA . LEU A 1 479 ? 73.903 58.996 55.574 1.00 25.98 479 LEU A CA 1
ATOM 3566 C C . LEU A 1 479 ? 75.115 58.563 56.413 1.00 35.08 479 LEU A C 1
ATOM 3567 O O . LEU A 1 479 ? 74.962 58.101 57.542 1.00 42.95 479 LEU A O 1
ATOM 3572 N N . GLU A 1 480 ? 76.318 58.706 55.872 1.00 31.68 480 GLU A N 1
ATOM 3573 C CA . GLU A 1 480 ? 77.504 58.330 56.629 1.00 28.52 480 GLU A CA 1
ATOM 3574 C C . GLU A 1 480 ? 77.896 59.449 57.586 1.00 27.89 480 GLU A C 1
ATOM 3575 O O . GLU A 1 480 ? 78.447 59.198 58.652 1.00 51.88 480 GLU A O 1
ATOM 3581 N N . ARG A 1 481 ? 77.589 60.683 57.206 1.00 33.67 481 ARG A N 1
ATOM 3582 C CA . ARG A 1 481 ? 77.940 61.837 58.018 1.00 33.72 481 ARG A CA 1
ATOM 3583 C C . ARG A 1 481 ? 76.699 62.537 58.573 1.00 40.01 481 ARG A C 1
ATOM 3584 O O . ARG A 1 481 ? 76.801 63.424 59.417 1.00 49.54 481 ARG A O 1
ATOM 3592 N N . ASN A 1 482 ? 75.527 62.130 58.099 1.00 38.18 482 ASN A N 1
ATOM 3593 C CA . ASN A 1 482 ? 74.278 62.753 58.517 1.00 32.34 482 ASN A CA 1
ATOM 3594 C C . ASN A 1 482 ? 73.133 61.745 58.568 1.00 26.50 482 ASN A C 1
ATOM 3595 O O . ASN A 1 482 ? 72.600 61.346 57.536 1.00 37.68 482 ASN A O 1
ATOM 3600 N N . ILE A 1 483 ? 72.757 61.342 59.776 1.00 28.89 483 ILE A N 1
ATOM 3601 C CA . ILE A 1 483 ? 71.755 60.300 59.947 1.00 24.52 483 ILE A CA 1
ATOM 3602 C C . ILE A 1 483 ? 70.341 60.853 60.223 1.00 30.04 483 ILE A C 1
ATOM 3603 O O . ILE A 1 483 ? 69.405 60.091 60.473 1.00 30.32 483 ILE A O 1
ATOM 3608 N N . GLU A 1 484 ? 70.185 62.175 60.149 1.00 34.90 484 GLU A N 1
ATOM 3609 C CA . GLU A 1 484 ? 68.877 62.817 60.346 1.00 38.33 484 GLU A CA 1
ATOM 3610 C C . GLU A 1 484 ? 67.725 62.255 59.497 1.00 39.47 484 GLU A C 1
ATOM 3611 O O . GLU A 1 484 ? 66.618 62.095 60.012 1.00 44.74 484 GLU A O 1
ATOM 3617 N N . PRO A 1 485 ? 67.966 61.972 58.200 1.00 36.00 485 PRO A N 1
ATOM 3618 C CA . PRO A 1 485 ? 66.898 61.332 57.420 1.00 31.43 485 PRO A CA 1
ATOM 3619 C C . PRO A 1 485 ? 66.337 60.056 58.050 1.00 30.46 485 PRO A C 1
ATOM 3620 O O . PRO A 1 485 ? 65.120 59.866 58.035 1.00 29.79 485 PRO A O 1
ATOM 3624 N N . ALA A 1 486 ? 67.196 59.211 58.609 1.00 27.56 486 ALA A N 1
ATOM 3625 C CA . ALA A 1 486 ? 66.726 57.978 59.240 1.00 27.73 486 ALA A CA 1
ATOM 3626 C C . ALA A 1 486 ? 65.981 58.245 60.541 1.00 28.55 486 ALA A C 1
ATOM 3627 O O . ALA A 1 486 ? 65.006 57.568 60.856 1.00 35.40 486 ALA A O 1
ATOM 3629 N N . GLU A 1 487 ? 66.450 59.224 61.301 1.00 28.32 487 GLU A N 1
ATOM 3630 C CA . GLU A 1 487 ? 65.795 59.585 62.550 1.00 25.35 487 GLU A CA 1
ATOM 3631 C C . GLU A 1 487 ? 64.412 60.156 62.268 1.00 25.17 487 GLU A C 1
ATOM 3632 O O . GLU A 1 487 ? 63.449 59.853 62.971 1.00 29.85 487 GLU A O 1
ATOM 3638 N N . ASN A 1 488 ? 64.319 60.971 61.223 1.00 24.66 488 ASN A N 1
ATOM 3639 C CA . ASN A 1 488 ? 63.042 61.539 60.808 1.00 24.08 488 ASN A CA 1
ATOM 3640 C C . ASN A 1 488 ? 62.023 60.512 60.308 1.00 24.48 488 ASN A C 1
ATOM 3641 O O . ASN A 1 488 ? 60.829 60.646 60.568 1.00 27.77 488 ASN A O 1
ATOM 3646 N N . MET A 1 489 ? 62.486 59.487 59.599 1.00 19.03 489 MET A N 1
ATOM 3647 C CA . MET A 1 489 ? 61.591 58.415 59.169 1.00 20.20 489 MET A CA 1
ATOM 3648 C C . MET A 1 489 ? 60.952 57.719 60.368 1.00 26.48 489 MET A C 1
ATOM 3649 O O . MET A 1 489 ? 59.765 57.402 60.348 1.00 28.03 489 MET A O 1
ATOM 3654 N N . ALA A 1 490 ? 61.744 57.481 61.409 1.00 26.85 490 ALA A N 1
ATOM 3655 C CA . ALA A 1 490 ? 61.240 56.827 62.607 1.00 16.05 490 ALA A CA 1
ATOM 3656 C C . ALA A 1 490 ? 60.275 57.759 63.317 1.00 24.82 490 ALA A C 1
ATOM 3657 O O . ALA A 1 490 ? 59.295 57.318 63.919 1.00 27.11 490 ALA A O 1
ATOM 3659 N N . ARG A 1 491 ? 60.557 59.055 63.237 1.00 21.61 491 ARG A N 1
ATOM 3660 C CA . ARG A 1 491 ? 59.706 60.063 63.851 1.00 33.31 491 ARG A CA 1
ATOM 3661 C C . ARG A 1 491 ? 58.355 60.152 63.142 1.00 37.48 491 ARG A C 1
ATOM 3662 O O . ARG A 1 491 ? 57.313 60.266 63.787 1.00 39.77 491 ARG A O 1
ATOM 3670 N N . ILE A 1 492 ? 58.382 60.104 61.814 1.00 31.90 492 ILE A N 1
ATOM 3671 C CA . ILE A 1 492 ? 57.163 60.116 61.013 1.00 28.33 492 ILE A CA 1
ATOM 3672 C C . ILE A 1 492 ? 56.314 58.895 61.340 1.00 37.10 492 ILE A C 1
ATOM 3673 O O . ILE A 1 492 ? 55.112 59.013 61.594 1.00 45.84 492 ILE A O 1
ATOM 3678 N N . ALA A 1 493 ? 56.948 57.725 61.352 1.00 22.09 493 ALA A N 1
ATOM 3679 C CA . ALA A 1 493 ? 56.228 56.470 61.540 1.00 16.07 493 ALA A CA 1
ATOM 3680 C C . ALA A 1 493 ? 55.649 56.281 62.943 1.00 25.76 493 ALA A C 1
ATOM 3681 O O . ALA A 1 493 ? 54.550 55.747 63.098 1.00 31.84 493 ALA A O 1
ATOM 3683 N N . THR A 1 494 ? 56.375 56.709 63.965 1.00 23.86 494 THR A N 1
ATOM 3684 C CA . THR A 1 494 ? 55.869 56.548 65.326 1.00 28.17 494 THR A CA 1
ATOM 3685 C C . THR A 1 494 ? 54.929 57.691 65.709 1.00 37.99 494 THR A C 1
ATOM 3686 O O . THR A 1 494 ? 54.092 57.549 66.599 1.00 48.94 494 THR A O 1
ATOM 3690 N N . GLY A 1 495 ? 55.061 58.820 65.021 1.00 35.23 495 GLY A N 1
ATOM 3691 C CA . GLY A 1 495 ? 54.255 59.990 65.319 1.00 28.80 495 GLY A CA 1
ATOM 3692 C C . GLY A 1 495 ? 52.973 60.056 64.512 1.00 36.08 495 GLY A C 1
ATOM 3693 O O . GLY A 1 495 ? 52.022 59.322 64.785 1.00 37.57 495 GLY A O 1
ATOM 3694 N N . ARG A 1 496 ? 52.953 60.935 63.512 1.00 42.32 496 ARG A N 1
ATOM 3695 C CA . ARG A 1 496 ? 51.783 61.118 62.658 1.00 45.33 496 ARG A CA 1
ATOM 3696 C C . ARG A 1 496 ? 51.432 59.854 61.870 1.00 44.68 496 ARG A C 1
ATOM 3697 O O . ARG A 1 496 ? 50.282 59.656 61.487 1.00 49.90 496 ARG A O 1
ATOM 3705 N N . GLY A 1 497 ? 52.424 58.999 61.636 1.00 43.28 497 GLY A N 1
ATOM 3706 C CA . GLY A 1 497 ? 52.213 57.761 60.907 1.00 34.09 497 GLY A CA 1
ATOM 3707 C C . GLY A 1 497 ? 51.474 56.695 61.700 1.00 34.42 497 GLY A C 1
ATOM 3708 O O . GLY A 1 497 ? 50.997 55.716 61.126 1.00 30.42 497 GLY A O 1
ATOM 3709 N N . GLN A 1 498 ? 51.390 56.888 63.015 1.00 32.78 498 GLN A N 1
ATOM 3710 C CA . GLN A 1 498 ? 50.694 55.973 63.925 1.00 32.16 498 GLN A CA 1
ATOM 3711 C C . GLN A 1 498 ? 50.933 54.485 63.659 1.00 23.38 498 GLN A C 1
ATOM 3712 O O . GLN A 1 498 ? 49.990 53.696 63.658 1.00 19.91 498 GLN A O 1
ATOM 3718 N N . VAL A 1 499 ? 52.194 54.109 63.455 1.00 18.89 499 VAL A N 1
ATOM 3719 C CA . VAL A 1 499 ? 52.550 52.746 63.064 1.00 15.17 499 VAL A CA 1
ATOM 3720 C C . VAL A 1 499 ? 52.138 51.687 64.093 1.00 29.46 499 VAL A C 1
ATOM 3721 O O . VAL A 1 499 ? 51.869 50.540 63.737 1.00 28.49 499 VAL A O 1
ATOM 3725 N N . TYR A 1 500 ? 52.071 52.076 65.363 1.00 25.68 500 TYR A N 1
ATOM 3726 C CA . TYR A 1 500 ? 51.720 51.140 66.432 1.00 26.25 500 TYR A CA 1
ATOM 3727 C C . TYR A 1 500 ? 50.246 50.752 66.397 1.00 21.26 500 TYR A C 1
ATOM 3728 O O . TYR A 1 500 ? 49.898 49.576 66.519 1.00 27.90 500 TYR A O 1
ATOM 3737 N N . GLU A 1 501 ? 49.380 51.746 66.245 1.00 20.64 501 GLU A N 1
ATOM 3738 C CA . GLU A 1 501 ? 47.964 51.478 66.052 1.00 27.26 501 GLU A CA 1
ATOM 3739 C C . GLU A 1 501 ? 47.753 50.769 64.720 1.00 30.31 501 GLU A C 1
ATOM 3740 O O . GLU A 1 501 ? 46.921 49.865 64.615 1.00 25.64 501 GLU A O 1
ATOM 3746 N N . LEU A 1 502 ? 48.518 51.173 63.706 1.00 21.07 502 LEU A N 1
ATOM 3747 C CA . LEU A 1 502 ? 48.382 50.581 62.384 1.00 18.04 502 LEU A CA 1
ATOM 3748 C C . LEU A 1 502 ? 48.639 49.077 62.406 1.00 21.90 502 LEU A C 1
ATOM 3749 O O . LEU A 1 502 ? 47.821 48.299 61.918 1.00 24.09 502 LEU A O 1
ATOM 3754 N N . MET A 1 503 ? 49.764 48.671 62.986 1.00 14.74 503 MET A N 1
ATOM 3755 C CA . MET A 1 503 ? 50.100 47.254 63.064 1.00 20.03 503 MET A CA 1
ATOM 3756 C C . MET A 1 503 ? 49.068 46.470 63.869 1.00 25.72 503 MET A C 1
ATOM 3757 O O . MET A 1 503 ? 48.783 45.318 63.552 1.00 28.02 503 MET A O 1
ATOM 3762 N N . ALA A 1 504 ? 48.504 47.100 64.899 1.00 20.49 504 ALA A N 1
ATOM 3763 C CA . ALA A 1 504 ? 47.447 46.464 65.694 1.00 28.55 504 ALA A CA 1
ATOM 3764 C C . ALA A 1 504 ? 46.211 46.134 64.851 1.00 30.09 504 ALA A C 1
ATOM 3765 O O . ALA A 1 504 ? 45.635 45.057 64.987 1.00 28.02 504 ALA A O 1
ATOM 3767 N N . ASP A 1 505 ? 45.807 47.063 63.988 1.00 17.91 505 ASP A N 1
ATOM 3768 C CA . ASP A 1 505 ? 44.741 46.802 63.019 1.00 18.43 505 ASP A CA 1
ATOM 3769 C C . ASP A 1 505 ? 45.110 45.718 62.004 1.00 28.30 505 ASP A C 1
ATOM 3770 O O . ASP A 1 505 ? 44.311 44.828 61.723 1.00 24.44 505 ASP A O 1
ATOM 3775 N N . MET A 1 506 ? 46.307 45.795 61.436 1.00 16.19 506 MET A N 1
ATOM 3776 C CA . MET A 1 506 ? 46.726 44.769 60.496 1.00 15.50 506 MET A CA 1
ATOM 3777 C C . MET A 1 506 ? 46.756 43.406 61.167 1.00 27.92 506 MET A C 1
ATOM 3778 O O . MET A 1 506 ? 46.526 42.385 60.519 1.00 27.20 506 MET A O 1
ATOM 3783 N N . ALA A 1 507 ? 47.028 43.391 62.468 1.00 15.94 507 ALA A N 1
ATOM 3784 C CA . ALA A 1 507 ? 47.082 42.133 63.204 1.00 28.12 507 ALA A CA 1
ATOM 3785 C C . ALA A 1 507 ? 45.698 41.515 63.402 1.00 30.09 507 ALA A C 1
ATOM 3786 O O . ALA A 1 507 ? 45.581 40.302 63.492 1.00 30.17 507 ALA A O 1
ATOM 3788 N N . VAL A 1 508 ? 44.658 42.341 63.483 1.00 18.56 508 VAL A N 1
ATOM 3789 C CA . VAL A 1 508 ? 43.289 41.831 63.525 1.00 25.38 508 VAL A CA 1
ATOM 3790 C C . VAL A 1 508 ? 42.909 41.244 62.167 1.00 25.14 508 VAL A C 1
ATOM 3791 O O . VAL A 1 508 ? 42.380 40.132 62.071 1.00 28.54 508 VAL A O 1
ATOM 3795 N N . CYS A 1 509 ? 43.186 42.017 61.125 1.00 19.19 509 CYS A N 1
ATOM 3796 C CA . CYS A 1 509 ? 43.022 41.586 59.751 1.00 26.22 509 CYS A CA 1
ATOM 3797 C C . CYS A 1 509 ? 43.760 40.275 59.478 1.00 21.14 509 CYS A C 1
ATOM 3798 O O . CYS A 1 509 ? 43.241 39.377 58.811 1.00 27.49 509 CYS A O 1
ATOM 3801 N N . LEU A 1 510 ? 44.980 40.175 59.990 1.00 21.79 510 LEU A N 1
ATOM 3802 C CA . LEU A 1 510 ? 45.772 38.962 59.840 1.00 25.68 510 LEU A CA 1
ATOM 3803 C C . LEU A 1 510 ? 45.629 38.091 61.085 1.00 29.36 510 LEU A C 1
ATOM 3804 O O . LEU A 1 510 ? 46.515 37.305 61.420 1.00 29.93 510 LEU A O 1
ATOM 3809 N N . GLY A 1 511 ? 44.502 38.234 61.772 1.00 26.85 511 GLY A N 1
ATOM 3810 C CA . GLY A 1 511 ? 44.326 37.594 63.059 1.00 20.60 511 GLY A CA 1
ATOM 3811 C C . GLY A 1 511 ? 43.687 36.230 63.009 1.00 28.51 511 GLY A C 1
ATOM 3812 O O . GLY A 1 511 ? 43.730 35.539 61.991 1.00 33.29 511 GLY A O 1
ATOM 3813 N N . SER A 1 512 ? 43.084 35.850 64.128 1.00 34.85 512 SER A N 1
ATOM 3814 C CA . SER A 1 512 ? 42.440 34.557 64.259 1.00 43.28 512 SER A CA 1
ATOM 3815 C C . SER A 1 512 ? 41.074 34.757 64.887 1.00 46.52 512 SER A C 1
ATOM 3816 O O . SER A 1 512 ? 40.548 33.867 65.554 1.00 57.94 512 SER A O 1
ATOM 3819 N N . GLY A 1 513 ? 40.510 35.941 64.680 1.00 40.58 513 GLY A N 1
ATOM 3820 C CA . GLY A 1 513 ? 39.182 36.244 65.177 1.00 44.83 513 GLY A CA 1
ATOM 3821 C C . GLY A 1 513 ? 38.166 36.264 64.054 1.00 47.66 513 GLY A C 1
ATOM 3822 O O . GLY A 1 513 ? 38.483 35.941 62.910 1.00 47.20 513 GLY A O 1
ATOM 3823 N N . GLN A 1 514 ? 36.942 36.662 64.379 1.00 48.74 514 GLN A N 1
ATOM 3824 C CA . GLN A 1 514 ? 35.851 36.630 63.417 1.00 43.89 514 GLN A CA 1
ATOM 3825 C C . GLN A 1 514 ? 35.956 37.728 62.362 1.00 46.13 514 GLN A C 1
ATOM 3826 O O . GLN A 1 514 ? 35.304 37.653 61.317 1.00 41.58 514 GLN A O 1
ATOM 3832 N N . LEU A 1 515 ? 36.768 38.745 62.633 1.00 38.68 515 LEU A N 1
ATOM 3833 C CA . LEU A 1 515 ? 36.945 39.838 61.681 1.00 30.24 515 LEU A CA 1
ATOM 3834 C C . LEU A 1 515 ? 38.168 39.603 60.817 1.00 28.13 515 LEU A C 1
ATOM 3835 O O . LEU A 1 515 ? 38.558 40.468 60.035 1.00 32.19 515 LEU A O 1
ATOM 3840 N N . ALA A 1 516 ? 38.778 38.432 60.962 1.00 27.10 516 ALA A N 1
ATOM 3841 C CA . ALA A 1 516 ? 39.982 38.117 60.204 1.00 25.42 516 ALA A CA 1
ATOM 3842 C C . ALA A 1 516 ? 39.667 37.917 58.726 1.00 24.18 516 ALA A C 1
ATOM 3843 O O . ALA A 1 516 ? 38.673 37.291 58.373 1.00 35.09 516 ALA A O 1
ATOM 3845 N N . ALA A 1 517 ? 40.524 38.457 57.870 1.00 22.85 517 ALA A N 1
ATOM 3846 C CA . ALA A 1 517 ? 40.350 38.350 56.426 1.00 31.31 517 ALA A CA 1
ATOM 3847 C C . ALA A 1 517 ? 40.957 37.074 55.842 1.00 23.24 517 ALA A C 1
ATOM 3848 O O . ALA A 1 517 ? 40.487 36.561 54.836 1.00 28.80 517 ALA A O 1
ATOM 3850 N N . PHE A 1 518 ? 42.001 36.562 56.477 1.00 27.13 518 PHE A N 1
ATOM 3851 C CA . PHE A 1 518 ? 42.773 35.469 55.898 1.00 22.81 518 PHE A CA 1
ATOM 3852 C C . PHE A 1 518 ? 42.664 34.188 56.710 1.00 23.57 518 PHE A C 1
ATOM 3853 O O . PHE A 1 518 ? 42.185 34.205 57.841 1.00 33.09 518 PHE A O 1
ATOM 3861 N N . ARG A 1 519 ? 43.103 33.079 56.119 1.00 28.79 519 ARG A N 1
ATOM 3862 C CA . ARG A 1 519 ? 43.301 31.833 56.858 1.00 30.34 519 ARG A CA 1
ATOM 3863 C C . ARG A 1 519 ? 44.182 32.102 58.066 1.00 28.74 519 ARG A C 1
ATOM 3864 O O . ARG A 1 519 ? 45.177 32.820 57.953 1.00 32.21 519 ARG A O 1
ATOM 3872 N N . PRO A 1 520 ? 43.828 31.516 59.221 1.00 32.59 520 PRO A N 1
ATOM 3873 C CA . PRO A 1 520 ? 44.590 31.702 60.463 1.00 24.93 520 PRO A CA 1
ATOM 3874 C C . PRO A 1 520 ? 46.070 31.379 60.281 1.00 24.28 520 PRO A C 1
ATOM 3875 O O . PRO A 1 520 ? 46.916 32.061 60.858 1.00 42.77 520 PRO A O 1
ATOM 3879 N N . VAL A 1 521 ? 46.372 30.364 59.479 1.00 25.28 521 VAL A N 1
ATOM 3880 C CA . VAL A 1 521 ? 47.751 29.963 59.227 1.00 27.81 521 VAL A CA 1
ATOM 3881 C C . VAL A 1 521 ? 48.554 31.072 58.569 1.00 34.64 521 VAL A C 1
ATOM 3882 O O . VAL A 1 521 ? 49.657 31.405 59.014 1.00 37.18 521 VAL A O 1
ATOM 3886 N N . LEU A 1 522 ? 48.004 31.634 57.500 1.00 22.55 522 LEU A N 1
ATOM 3887 C CA . LEU A 1 522 ? 48.659 32.734 56.818 1.00 20.90 522 LEU A CA 1
ATOM 3888 C C . LEU A 1 522 ? 48.838 33.917 57.761 1.00 23.45 522 LEU A C 1
ATOM 3889 O O . LEU A 1 522 ? 49.911 34.505 57.829 1.00 31.90 522 LEU A O 1
ATOM 3894 N N . GLY A 1 523 ? 47.782 34.257 58.490 1.00 23.05 523 GLY A N 1
ATOM 3895 C CA . GLY A 1 523 ? 47.824 35.388 59.395 1.00 32.15 523 GLY A CA 1
ATOM 3896 C C . GLY A 1 523 ? 48.858 35.242 60.497 1.00 30.62 523 GLY A C 1
ATOM 3897 O O . GLY A 1 523 ? 49.560 36.198 60.838 1.00 25.22 523 GLY A O 1
ATOM 3898 N N . ALA A 1 524 ? 48.954 34.035 61.046 1.00 28.85 524 ALA A N 1
ATOM 3899 C CA . ALA A 1 524 ? 49.900 33.738 62.114 1.00 20.14 524 ALA A CA 1
ATOM 3900 C C . ALA A 1 524 ? 51.354 33.841 61.651 1.00 34.81 524 ALA A C 1
ATOM 3901 O O . ALA A 1 524 ? 52.225 34.265 62.411 1.00 39.88 524 ALA A O 1
ATOM 3903 N N . ARG A 1 525 ? 51.616 33.454 60.406 1.00 38.94 525 ARG A N 1
ATOM 3904 C CA . ARG A 1 525 ? 52.957 33.583 59.838 1.00 18.85 525 ARG A CA 1
ATOM 3905 C C . ARG A 1 525 ? 53.262 35.020 59.422 1.00 17.12 525 ARG A C 1
ATOM 3906 O O . ARG A 1 525 ? 54.413 35.444 59.449 1.00 36.53 525 ARG A O 1
ATOM 3914 N N . ALA A 1 526 ? 52.237 35.767 59.030 1.00 16.50 526 ALA A N 1
ATOM 3915 C CA . ALA A 1 526 ? 52.439 37.148 58.605 1.00 23.07 526 ALA A CA 1
ATOM 3916 C C . ALA A 1 526 ? 52.695 38.063 59.796 1.00 21.02 526 ALA A C 1
ATOM 3917 O O . ALA A 1 526 ? 53.567 38.930 59.738 1.00 31.34 526 ALA A O 1
ATOM 3919 N N . ARG A 1 527 ? 51.941 37.861 60.877 1.00 18.51 527 ARG A N 1
ATOM 3920 C CA . ARG A 1 527 ? 52.068 38.696 62.071 1.00 25.89 527 ARG A CA 1
ATOM 3921 C C . ARG A 1 527 ? 53.486 38.619 62.629 1.00 24.91 527 ARG A C 1
ATOM 3922 O O . ARG A 1 527 ? 53.947 39.532 63.314 1.00 18.73 527 ARG A O 1
ATOM 3930 N N . LEU A 1 528 ? 54.163 37.521 62.304 1.00 15.48 528 LEU A N 1
ATOM 3931 C CA . LEU A 1 528 ? 55.566 37.301 62.625 1.00 18.11 528 LEU A CA 1
ATOM 3932 C C . LEU A 1 528 ? 56.471 38.441 62.156 1.00 24.85 528 LEU A C 1
ATOM 3933 O O . LEU A 1 528 ? 57.429 38.802 62.845 1.00 31.42 528 LEU A O 1
ATOM 3938 N N . THR A 1 529 ? 56.178 39.000 60.984 1.00 16.14 529 THR A N 1
ATOM 3939 C CA . THR A 1 529 ? 56.973 40.109 60.464 1.00 20.29 529 THR A CA 1
ATOM 3940 C C . THR A 1 529 ? 56.826 41.325 61.374 1.00 24.83 529 THR A C 1
ATOM 3941 O O . THR A 1 529 ? 57.778 42.068 61.603 1.00 22.19 529 THR A O 1
ATOM 3945 N N . PHE A 1 530 ? 55.622 41.523 61.891 1.00 25.45 530 PHE A N 1
ATOM 3946 C CA . PHE A 1 530 ? 55.347 42.677 62.728 1.00 17.67 530 PHE A CA 1
ATOM 3947 C C . PHE A 1 530 ? 56.066 42.537 64.061 1.00 22.79 530 PHE A C 1
ATOM 3948 O O . PHE A 1 530 ? 56.607 43.502 64.594 1.00 20.96 530 PHE A O 1
ATOM 3956 N N . GLN A 1 531 ? 56.052 41.321 64.595 1.00 20.29 531 GLN A N 1
ATOM 3957 C CA . GLN A 1 531 ? 56.751 41.000 65.830 1.00 25.23 531 GLN A CA 1
ATOM 3958 C C . GLN A 1 531 ? 58.269 41.219 65.722 1.00 30.29 531 GLN A C 1
ATOM 3959 O O . GLN A 1 531 ? 58.910 41.651 66.680 1.00 28.26 531 GLN A O 1
ATOM 3965 N N . ASP A 1 532 ? 58.843 40.917 64.559 1.00 28.68 532 ASP A N 1
ATOM 3966 C CA . ASP A 1 532 ? 60.270 41.150 64.338 1.00 18.19 532 ASP A CA 1
ATOM 3967 C C . ASP A 1 532 ? 60.622 42.637 64.399 1.00 16.00 532 ASP A C 1
ATOM 3968 O O . ASP A 1 532 ? 61.664 43.023 64.927 1.00 27.35 532 ASP A O 1
ATOM 3973 N N . LEU A 1 533 ? 59.744 43.471 63.860 1.00 12.84 533 LEU A N 1
ATOM 3974 C CA . LEU A 1 533 ? 59.940 44.912 63.922 1.00 12.48 533 LEU A CA 1
ATOM 3975 C C . LEU A 1 533 ? 59.964 45.414 65.370 1.00 22.25 533 LEU A C 1
ATOM 3976 O O . LEU A 1 533 ? 60.753 46.296 65.708 1.00 26.38 533 LEU A O 1
ATOM 3981 N N . LEU A 1 534 ? 59.103 44.853 66.217 1.00 13.83 534 LEU A N 1
ATOM 3982 C CA . LEU A 1 534 ? 59.018 45.276 67.614 1.00 23.06 534 LEU A CA 1
ATOM 3983 C C . LEU A 1 534 ? 60.163 44.700 68.447 1.00 30.75 534 LEU A C 1
ATOM 3984 O O . LEU A 1 534 ? 60.627 45.323 69.403 1.00 33.32 534 LEU A O 1
ATOM 3989 N N . LYS A 1 535 ? 60.606 43.505 68.067 1.00 25.26 535 LYS A N 1
ATOM 3990 C CA . LYS A 1 535 ? 61.787 42.891 68.643 1.00 17.95 535 LYS A CA 1
ATOM 3991 C C . LYS A 1 535 ? 62.996 43.805 68.507 1.00 27.58 535 LYS A C 1
ATOM 3992 O O . LYS A 1 535 ? 63.761 43.982 69.454 1.00 33.55 535 LYS A O 1
ATOM 3998 N N . ARG A 1 536 ? 63.154 44.399 67.327 1.00 23.94 536 ARG A N 1
ATOM 3999 C CA . ARG A 1 536 ? 64.325 45.220 67.030 1.00 21.15 536 ARG A CA 1
ATOM 4000 C C . ARG A 1 536 ? 64.191 46.678 67.445 1.00 25.32 536 ARG A C 1
ATOM 4001 O O . ARG A 1 536 ? 65.180 47.314 67.792 1.00 40.93 536 ARG A O 1
ATOM 4009 N N . SER A 1 537 ? 62.981 47.216 67.400 1.00 15.35 537 SER A N 1
ATOM 4010 C CA . SER A 1 537 ? 62.787 48.621 67.745 1.00 16.33 537 SER A CA 1
ATOM 4011 C C . SER A 1 537 ? 62.891 48.836 69.253 1.00 19.24 537 SER A C 1
ATOM 4012 O O . SER A 1 537 ? 63.049 49.969 69.718 1.00 22.63 537 SER A O 1
ATOM 4015 N N . ALA A 1 538 ? 62.809 47.745 70.011 1.00 25.71 538 ALA A N 1
ATOM 4016 C CA . ALA A 1 538 ? 62.916 47.814 71.470 1.00 33.74 538 ALA A CA 1
ATOM 4017 C C . ALA A 1 538 ? 64.282 48.315 71.915 1.00 32.39 538 ALA A C 1
ATOM 4018 O O . ALA A 1 538 ? 64.445 48.784 73.031 1.00 32.50 538 ALA A O 1
ATOM 4020 N N . HIS A 1 539 ? 65.274 48.194 71.047 1.00 40.34 539 HIS A N 1
ATOM 4021 C CA . HIS A 1 539 ? 66.600 48.695 71.368 1.00 36.22 539 HIS A CA 1
ATOM 4022 C C . HIS A 1 539 ? 66.588 50.221 71.437 1.00 39.15 539 HIS A C 1
ATOM 4023 O O . HIS A 1 539 ? 67.216 50.810 72.310 1.00 38.79 539 HIS A O 1
ATOM 4030 N N . TYR A 1 540 ? 65.846 50.850 70.526 1.00 41.31 540 TYR A N 1
ATOM 4031 C CA . TYR A 1 540 ? 65.787 52.309 70.435 1.00 29.31 540 TYR A CA 1
ATOM 4032 C C . TYR A 1 540 ? 64.667 52.894 71.296 1.00 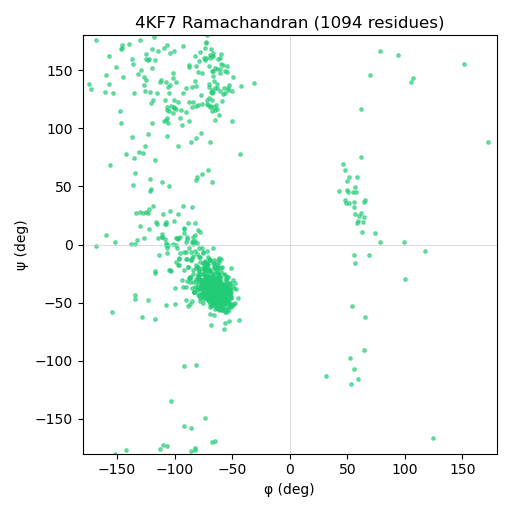26.73 540 TYR A C 1
ATOM 4033 O O . TYR A 1 540 ? 64.804 53.970 71.873 1.00 34.80 540 TYR A O 1
ATOM 4042 N N . VAL A 1 541 ? 63.548 52.189 71.358 1.00 33.26 541 VAL A N 1
ATOM 4043 C CA . VAL A 1 541 ? 62.412 52.623 72.162 1.00 35.03 541 VAL A CA 1
ATOM 4044 C C . VAL A 1 541 ? 62.452 51.803 73.435 1.00 43.11 541 VAL A C 1
ATOM 4045 O O . VAL A 1 541 ? 62.809 50.637 73.399 1.00 60.83 541 VAL A O 1
ATOM 4049 N N . GLY A 1 542 ? 62.096 52.384 74.568 1.00 32.51 542 GLY A N 1
ATOM 4050 C CA . GLY A 1 542 ? 62.140 51.609 75.792 1.00 44.95 542 GLY A CA 1
ATOM 4051 C C . GLY A 1 542 ? 61.022 50.584 75.895 1.00 46.16 542 GLY A C 1
ATOM 4052 O O . GLY A 1 542 ? 60.553 50.038 74.900 1.00 32.88 542 GLY A O 1
ATOM 4053 N N . TYR A 1 543 ? 60.602 50.309 77.121 1.00 53.38 543 TYR A N 1
ATOM 4054 C CA . TYR A 1 543 ? 59.398 49.539 77.349 1.00 36.54 543 TYR A CA 1
ATOM 4055 C C . TYR A 1 543 ? 58.325 50.592 77.589 1.00 45.76 543 TYR A C 1
ATOM 4056 O O . TYR A 1 543 ? 58.049 50.984 78.719 1.00 57.16 543 TYR A O 1
ATOM 4065 N N . GLN A 1 544 ? 57.764 51.086 76.491 1.00 41.33 544 GLN A N 1
ATOM 4066 C CA . GLN A 1 544 ? 56.809 52.184 76.528 1.00 30.98 544 GLN A CA 1
ATOM 4067 C C . GLN A 1 544 ? 55.406 51.650 76.321 1.00 27.92 544 GLN A C 1
ATOM 4068 O O . GLN A 1 544 ? 55.236 50.515 75.882 1.00 36.85 544 GLN A O 1
ATOM 4074 N N . ALA A 1 545 ? 54.403 52.469 76.627 1.00 30.40 545 ALA A N 1
ATOM 4075 C CA . ALA A 1 545 ? 53.004 52.051 76.525 1.00 27.81 545 ALA A CA 1
ATOM 4076 C C . ALA A 1 545 ? 52.608 51.590 75.121 1.00 33.45 545 ALA A C 1
ATOM 4077 O O . ALA A 1 545 ? 51.960 50.557 74.965 1.00 36.26 545 ALA A O 1
ATOM 4079 N N . GLU A 1 546 ? 53.001 52.348 74.101 1.00 31.75 546 GLU A N 1
ATOM 4080 C CA . GLU A 1 546 ? 52.614 52.019 72.728 1.00 27.94 546 GLU A CA 1
ATOM 4081 C C . GLU A 1 546 ? 53.176 50.705 72.165 1.00 28.56 546 GLU A C 1
ATOM 4082 O O . GLU A 1 546 ? 52.396 49.864 71.717 1.00 30.65 546 GLU A O 1
ATOM 4088 N N . PRO A 1 547 ? 54.514 50.518 72.178 1.00 32.41 547 PRO A N 1
ATOM 4089 C CA . PRO A 1 547 ? 55.034 49.256 71.625 1.00 27.52 547 PRO A CA 1
ATOM 4090 C C . PRO A 1 547 ? 54.498 48.038 72.371 1.00 28.26 547 PRO A C 1
ATOM 4091 O O . PRO A 1 547 ? 54.157 47.037 71.747 1.00 34.78 547 PRO A O 1
ATOM 4095 N N . VAL A 1 548 ? 54.418 48.136 73.694 1.00 28.19 548 VAL A N 1
ATOM 4096 C CA . VAL A 1 548 ? 53.908 47.045 74.513 1.00 31.30 548 VAL A CA 1
ATOM 4097 C C . VAL A 1 548 ? 52.468 46.699 74.146 1.00 29.65 548 VAL A C 1
ATOM 4098 O O . VAL A 1 548 ? 52.160 45.552 73.830 1.00 29.73 548 VAL A O 1
ATOM 4102 N N . SER A 1 549 ? 51.595 47.698 74.181 1.00 23.43 549 SER A N 1
ATOM 4103 C CA . SER A 1 549 ? 50.208 47.515 73.784 1.00 28.06 549 SER A CA 1
ATOM 4104 C C . SER A 1 549 ? 50.095 46.929 72.376 1.00 28.77 549 SER A C 1
ATOM 4105 O O . SER A 1 549 ? 49.288 46.029 72.131 1.00 27.88 549 SER A O 1
ATOM 4108 N N . CYS A 1 550 ? 50.912 47.437 71.458 1.00 20.34 550 CYS A N 1
ATOM 4109 C CA . CYS A 1 550 ? 50.892 46.972 70.080 1.00 18.80 550 CYS A CA 1
ATOM 4110 C C . CYS A 1 550 ? 51.290 45.504 70.005 1.00 26.21 550 CYS A C 1
ATOM 4111 O O . CYS A 1 550 ? 50.663 44.716 69.300 1.00 26.44 550 CYS A O 1
ATOM 4114 N N . LEU A 1 551 ? 52.338 45.141 70.736 1.00 19.11 551 LEU A N 1
ATOM 4115 C CA . LEU A 1 551 ? 52.792 43.758 70.787 1.00 18.86 551 LEU A CA 1
ATOM 4116 C C . LEU A 1 551 ? 51.700 42.827 71.311 1.00 26.64 551 LEU A C 1
ATOM 4117 O O . LEU A 1 551 ? 51.486 41.747 70.765 1.00 25.55 551 LEU A O 1
ATOM 4122 N N . LEU A 1 552 ? 51.015 43.248 72.371 1.00 21.49 552 LEU A N 1
ATOM 4123 C CA . LEU A 1 552 ? 49.895 42.484 72.905 1.00 22.89 552 LEU A CA 1
ATOM 4124 C C . LEU A 1 552 ? 48.795 42.278 71.849 1.00 28.29 552 LEU A C 1
ATOM 4125 O O . LEU A 1 552 ? 48.201 41.199 71.752 1.00 25.74 552 LEU A O 1
ATOM 4130 N N . SER A 1 553 ? 48.551 43.312 71.046 1.00 31.33 553 SER A N 1
ATOM 4131 C CA . SER A 1 553 ? 47.562 43.255 69.975 1.00 20.82 553 SER A CA 1
ATOM 4132 C C . SER A 1 553 ? 47.982 42.297 68.862 1.00 31.04 553 SER A C 1
ATOM 4133 O O . SER A 1 553 ? 47.172 41.522 68.354 1.00 35.59 553 SER A O 1
ATOM 4136 N N . ILE A 1 554 ? 49.249 42.369 68.478 1.00 18.50 554 ILE A N 1
ATOM 4137 C CA . ILE A 1 554 ? 49.806 41.469 67.475 1.00 28.35 554 ILE A CA 1
ATOM 4138 C C . ILE A 1 554 ? 49.700 40.012 67.910 1.00 28.25 554 ILE A C 1
ATOM 4139 O O . ILE A 1 554 ? 49.409 39.130 67.101 1.00 36.34 554 ILE A O 1
ATOM 4144 N N . LEU A 1 555 ? 49.927 39.763 69.194 1.00 30.99 555 LEU A N 1
ATOM 4145 C CA . LEU A 1 555 ? 49.787 38.421 69.740 1.00 29.82 555 LEU A CA 1
ATOM 4146 C C . LEU A 1 555 ? 48.327 38.003 69.776 1.00 28.69 555 LEU A C 1
ATOM 4147 O O . LEU A 1 555 ? 47.977 36.900 69.363 1.00 31.10 555 LEU A O 1
ATOM 4152 N N . SER A 1 556 ? 47.482 38.893 70.283 1.00 34.47 556 SER A N 1
ATOM 4153 C CA . SER A 1 556 ? 46.065 38.602 70.447 1.00 33.70 556 SER A CA 1
ATOM 4154 C C . SER A 1 556 ? 45.399 38.333 69.104 1.00 30.25 556 SER A C 1
ATOM 4155 O O . SER A 1 556 ? 44.594 37.414 68.978 1.00 39.68 556 SER A O 1
ATOM 4158 N N . GLY A 1 557 ? 45.747 39.136 68.103 1.00 33.13 557 GLY A N 1
ATOM 4159 C CA . GLY A 1 557 ? 45.209 38.980 66.762 1.00 38.49 557 GLY A CA 1
ATOM 4160 C C . GLY A 1 557 ? 43.690 39.016 66.701 1.00 40.22 557 GLY A C 1
ATOM 4161 O O . GLY A 1 557 ? 43.075 38.354 65.868 1.00 29.74 557 GLY A O 1
ATOM 4162 N N . GLY A 1 558 ? 43.081 39.784 67.598 1.00 38.44 558 GLY A N 1
ATOM 4163 C CA . GLY A 1 558 ? 41.641 39.942 67.603 1.00 24.92 558 GLY A CA 1
ATOM 4164 C C . GLY A 1 558 ? 40.869 38.745 68.123 1.00 36.76 558 GLY A C 1
ATOM 4165 O O . GLY A 1 558 ? 39.648 38.697 68.000 1.00 40.91 558 GLY A O 1
ATOM 4166 N N . SER A 1 559 ? 41.568 37.777 68.704 1.00 40.78 559 SER A N 1
ATOM 4167 C CA . SER A 1 559 ? 40.900 36.628 69.310 1.00 47.82 559 SER A CA 1
ATOM 4168 C C . SER A 1 559 ? 40.204 37.011 70.609 1.00 54.31 559 SER A C 1
ATOM 4169 O O . SER A 1 559 ? 40.345 38.133 71.097 1.00 61.54 559 SER A O 1
ATOM 4172 N N . GLN A 1 560 ? 39.449 36.070 71.160 1.00 51.30 560 GLN A N 1
ATOM 4173 C CA . GLN A 1 560 ? 38.795 36.264 72.445 1.00 49.83 560 GLN A CA 1
ATOM 4174 C C . GLN A 1 560 ? 38.621 34.914 73.131 1.00 47.17 560 GLN A C 1
ATOM 4175 O O . GLN A 1 560 ? 39.023 33.883 72.590 1.00 41.61 560 GLN A O 1
ATOM 4181 N N . TYR A 1 561 ? 38.034 34.919 74.322 1.00 39.40 561 TYR A N 1
ATOM 4182 C CA . TYR A 1 561 ? 37.886 33.688 75.095 1.00 41.71 561 TYR A CA 1
ATOM 4183 C C . TYR A 1 561 ? 37.118 32.594 74.341 1.00 50.72 561 TYR A C 1
ATOM 4184 O O . TYR A 1 561 ? 37.418 31.411 74.479 1.00 52.68 561 TYR A O 1
ATOM 4193 N N . TRP A 1 562 ? 36.138 32.991 73.539 1.00 42.53 562 TRP A N 1
ATOM 4194 C CA . TRP A 1 562 ? 35.273 32.023 72.869 1.00 55.75 562 TRP A CA 1
ATOM 4195 C C . TRP A 1 562 ? 35.979 31.270 71.749 1.00 45.97 562 TRP A C 1
ATOM 4196 O O . TRP A 1 562 ? 35.527 30.204 71.331 1.00 47.55 562 TRP A O 1
ATOM 4207 N N . ASP A 1 563 ? 37.095 31.823 71.285 1.00 46.42 563 ASP A N 1
ATOM 4208 C CA . ASP A 1 563 ? 37.874 31.228 70.205 1.00 38.26 563 ASP A CA 1
ATOM 4209 C C . ASP A 1 563 ? 38.838 30.147 70.681 1.00 47.49 563 ASP A C 1
ATOM 4210 O O . ASP A 1 563 ? 39.429 29.449 69.858 1.00 46.64 563 ASP A O 1
ATOM 4215 N N . ILE A 1 564 ? 39.002 30.016 71.998 1.00 48.12 564 ILE A N 1
ATOM 4216 C CA . ILE A 1 564 ? 39.959 29.061 72.564 1.00 48.18 564 ILE A CA 1
ATOM 4217 C C . ILE A 1 564 ? 39.702 27.637 72.084 1.00 54.21 564 ILE A C 1
ATOM 4218 O O . ILE A 1 564 ? 38.574 27.148 72.132 1.00 58.33 564 ILE A O 1
ATOM 4223 N N . SER A 1 565 ? 40.760 26.987 71.610 1.00 59.93 565 SER A N 1
ATOM 4224 C CA . SER A 1 565 ? 40.641 25.688 70.963 1.00 66.16 565 SER A CA 1
ATOM 4225 C C . SER A 1 565 ? 41.713 24.713 71.426 1.00 66.78 565 SER A C 1
ATOM 4226 O O . SER A 1 565 ? 42.792 25.117 71.858 1.00 67.61 565 SER A O 1
ATOM 4229 N N . ALA A 1 566 ? 41.411 23.424 71.318 1.00 74.98 566 ALA A N 1
ATOM 4230 C CA . ALA A 1 566 ? 42.354 22.382 71.698 1.00 80.33 566 ALA A CA 1
ATOM 4231 C C . ALA A 1 566 ? 43.382 22.131 70.597 1.00 82.42 566 ALA A C 1
ATOM 4232 O O . ALA A 1 566 ? 44.355 21.405 70.796 1.00 85.05 566 ALA A O 1
ATOM 4234 N N . GLU A 1 567 ? 43.166 22.741 69.439 1.00 84.89 567 GLU A N 1
ATOM 4235 C CA . GLU A 1 567 ? 44.017 22.492 68.284 1.00 89.83 567 GLU A CA 1
ATOM 4236 C C . GLU A 1 567 ? 44.755 23.755 67.847 1.00 86.09 567 GLU A C 1
ATOM 4237 O O . GLU A 1 567 ? 44.343 24.870 68.174 1.00 87.05 567 GLU A O 1
ATOM 4243 N N . ALA A 1 568 ? 45.856 23.569 67.123 1.00 79.77 568 ALA A N 1
ATOM 4244 C CA . ALA A 1 568 ? 46.615 24.678 66.556 1.00 72.53 568 ALA A CA 1
ATOM 4245 C C . ALA A 1 568 ? 45.962 25.113 65.246 1.00 69.61 568 ALA A C 1
ATOM 4246 O O . ALA A 1 568 ? 45.164 24.363 64.686 1.00 66.91 568 ALA A O 1
ATOM 4248 N N . PRO A 1 569 ? 46.276 26.333 64.767 1.00 72.83 569 PRO A N 1
ATOM 4249 C CA . PRO A 1 569 ? 45.815 26.792 63.448 1.00 76.27 569 PRO A CA 1
ATOM 4250 C C . PRO A 1 569 ? 46.108 25.780 62.340 1.00 78.68 569 PRO A C 1
ATOM 4251 O O . PRO A 1 569 ? 47.263 25.631 61.936 1.00 76.65 569 PRO A O 1
ATOM 4255 N N . SER A 1 570 ? 45.064 25.100 61.867 1.00 84.92 570 SER A N 1
ATOM 4256 C CA . SER A 1 570 ? 45.183 24.041 60.861 1.00 93.23 570 SER A CA 1
ATOM 4257 C C . SER A 1 570 ? 46.228 22.982 61.218 1.00 98.01 570 SER A C 1
ATOM 4258 O O . SER A 1 570 ? 46.919 22.462 60.340 1.00 102.08 570 SER A O 1
ATOM 4261 N N . ASN A 1 571 ? 46.338 22.680 62.509 1.00 97.88 571 ASN A N 1
ATOM 4262 C CA . ASN A 1 571 ? 47.266 21.665 63.007 1.00 93.34 571 ASN A CA 1
ATOM 4263 C C . ASN A 1 571 ? 48.728 21.917 62.620 1.00 73.16 571 ASN A C 1
ATOM 4264 O O . ASN A 1 571 ? 49.528 20.984 62.540 1.00 60.34 571 ASN A O 1
ATOM 4269 N N . GLU A 1 572 ? 49.073 23.180 62.389 1.00 73.88 572 GLU A N 1
ATOM 4270 C CA . GLU A 1 572 ? 50.435 23.539 61.999 1.00 82.34 572 GLU A CA 1
ATOM 4271 C C . GLU A 1 572 ? 51.320 23.903 63.193 1.00 77.00 572 GLU A C 1
ATOM 4272 O O . GLU A 1 572 ? 50.946 24.717 64.038 1.00 69.44 572 GLU A O 1
ATOM 4278 N N . LYS A 1 573 ? 52.499 23.291 63.243 1.00 81.06 573 LYS A N 1
ATOM 4279 C CA . LYS A 1 573 ? 53.435 23.472 64.349 1.00 79.93 573 LYS A CA 1
ATOM 4280 C C . LYS A 1 573 ? 54.113 24.839 64.298 1.00 69.01 573 LYS A C 1
ATOM 4281 O O . LYS A 1 573 ? 54.276 25.504 65.322 1.00 59.52 573 LYS A O 1
ATOM 4287 N N . SER A 1 574 ? 54.511 25.247 63.097 1.00 58.34 574 SER A N 1
ATOM 4288 C CA . SER A 1 574 ? 55.238 26.495 62.914 1.00 51.43 574 SER A CA 1
ATOM 4289 C C . SER A 1 574 ? 54.310 27.708 62.952 1.00 48.30 574 SER A C 1
ATOM 4290 O O . SER A 1 574 ? 54.766 28.851 63.014 1.00 49.34 574 SER A O 1
ATOM 4293 N N . ALA A 1 575 ? 53.007 27.459 62.920 1.00 41.43 575 ALA A N 1
ATOM 4294 C CA . ALA A 1 575 ? 52.029 28.537 62.991 1.00 31.96 575 ALA A CA 1
ATOM 4295 C C . ALA A 1 575 ? 52.019 29.178 64.377 1.00 39.52 575 ALA A C 1
ATOM 4296 O O . ALA A 1 575 ? 51.588 30.319 64.539 1.00 42.40 575 ALA A O 1
ATOM 4298 N N . LEU A 1 576 ? 52.500 28.436 65.372 1.00 40.26 576 LEU A N 1
ATOM 4299 C CA . LEU A 1 576 ? 52.533 28.916 66.750 1.00 37.87 576 LEU A CA 1
ATOM 4300 C C . LEU A 1 576 ? 53.823 29.665 67.110 1.00 33.28 576 LEU A C 1
ATOM 4301 O O . LEU A 1 576 ? 54.025 30.021 68.275 1.00 34.49 576 LEU A O 1
ATOM 4306 N N . ASP A 1 577 ? 54.684 29.898 66.119 1.00 26.93 577 ASP A N 1
ATOM 4307 C CA . ASP A 1 577 ? 55.969 30.561 66.349 1.00 26.21 577 ASP A CA 1
ATOM 4308 C C . ASP A 1 577 ? 55.787 31.895 67.054 1.00 27.54 577 ASP A C 1
ATOM 4309 O O . ASP A 1 577 ? 56.434 32.164 68.057 1.00 36.33 577 ASP A O 1
ATOM 4314 N N . ILE A 1 578 ? 54.883 32.719 66.537 1.00 23.14 578 ILE A N 1
ATOM 4315 C CA . ILE A 1 578 ? 54.668 34.055 67.079 1.00 35.18 578 ILE A CA 1
ATOM 4316 C C . ILE A 1 578 ? 54.355 34.013 68.576 1.00 36.95 578 ILE A C 1
ATOM 4317 O O . ILE A 1 578 ? 54.678 34.938 69.320 1.00 39.04 578 ILE A O 1
ATOM 4322 N N . TYR A 1 579 ? 53.741 32.918 69.009 1.00 41.26 579 TYR A N 1
ATOM 4323 C CA . TYR A 1 579 ? 53.418 32.727 70.409 1.00 34.61 579 TYR A CA 1
ATOM 4324 C C . TYR A 1 579 ? 54.603 32.141 71.168 1.00 31.98 579 TYR A C 1
ATOM 4325 O O . TYR A 1 579 ? 54.975 32.652 72.221 1.00 32.80 579 TYR A O 1
ATOM 4334 N N . THR A 1 580 ? 55.202 31.080 70.631 1.00 31.14 580 THR A N 1
ATOM 4335 C CA . THR A 1 580 ? 56.326 30.428 71.306 1.00 31.28 580 THR A CA 1
ATOM 4336 C C . THR A 1 580 ? 57.578 31.302 71.377 1.00 30.75 580 THR A C 1
ATOM 4337 O O . THR A 1 580 ? 58.386 31.150 72.290 1.00 40.04 580 THR A O 1
ATOM 4341 N N . ARG A 1 581 ? 57.737 32.217 70.423 1.00 31.14 581 ARG A N 1
ATOM 4342 C CA . ARG A 1 581 ? 58.900 33.104 70.413 1.00 34.35 581 ARG A CA 1
ATOM 4343 C C . ARG A 1 581 ? 58.930 34.030 71.634 1.00 33.40 581 ARG A C 1
ATOM 4344 O O . ARG A 1 581 ? 59.987 34.534 72.008 1.00 30.24 581 ARG A O 1
ATOM 4352 N N . MET A 1 582 ? 57.778 34.250 72.262 1.00 32.67 582 MET A N 1
ATOM 4353 C CA . MET A 1 582 ? 57.745 35.056 73.479 1.00 35.36 582 MET A CA 1
ATOM 4354 C C . MET A 1 582 ? 58.506 34.360 74.604 1.00 46.62 582 MET A C 1
ATOM 4355 O O . MET A 1 582 ? 58.911 34.997 75.576 1.00 52.29 582 MET A O 1
ATOM 4360 N N . LEU A 1 583 ? 58.703 33.053 74.460 1.00 42.59 583 LEU A N 1
ATOM 4361 C CA . LEU A 1 583 ? 59.482 32.283 75.420 1.00 40.03 583 LEU A CA 1
ATOM 4362 C C . LEU A 1 583 ? 60.900 32.043 74.910 1.00 46.33 583 LEU A C 1
ATOM 4363 O O . LEU A 1 583 ? 61.875 32.320 75.607 1.00 52.81 583 LEU A O 1
ATOM 4368 N N . SER A 1 584 ? 61.006 31.542 73.682 1.00 50.91 584 SER A N 1
ATOM 4369 C CA . SER A 1 584 ? 62.275 31.033 73.166 1.00 47.80 584 SER A CA 1
ATOM 4370 C C . SER A 1 584 ? 63.242 32.107 72.674 1.00 45.96 584 SER A C 1
ATOM 4371 O O . SER A 1 584 ? 64.454 31.887 72.660 1.00 53.65 584 SER A O 1
ATOM 4374 N N . ASP A 1 585 ? 62.720 33.260 72.269 1.00 36.57 585 ASP A N 1
ATOM 4375 C CA . ASP A 1 585 ? 63.577 34.308 71.716 1.00 30.01 585 ASP A CA 1
ATOM 4376 C C . ASP A 1 585 ? 64.141 35.229 72.792 1.00 34.34 585 ASP A C 1
ATOM 4377 O O . ASP A 1 585 ? 63.390 35.856 73.540 1.00 41.41 585 ASP A O 1
ATOM 4382 N N . ASP A 1 586 ? 65.468 35.321 72.840 1.00 33.53 586 ASP A N 1
ATOM 4383 C CA . ASP A 1 586 ? 66.158 36.027 73.915 1.00 39.15 586 ASP A CA 1
ATOM 4384 C C . ASP A 1 586 ? 65.756 37.490 74.048 1.00 37.75 586 ASP A C 1
ATOM 4385 O O . ASP A 1 586 ? 65.632 38.001 75.157 1.00 53.93 586 ASP A O 1
ATOM 4390 N N . THR A 1 587 ? 65.545 38.159 72.922 1.00 30.87 587 THR A N 1
ATOM 4391 C CA . THR A 1 587 ? 65.231 39.583 72.942 1.00 29.06 587 THR A CA 1
ATOM 4392 C C . THR A 1 587 ? 63.793 39.851 73.375 1.00 37.49 587 THR A C 1
ATOM 4393 O O . THR A 1 587 ? 63.553 40.678 74.249 1.00 46.73 587 THR A O 1
ATOM 4397 N N . LEU A 1 588 ? 62.840 39.158 72.756 1.00 35.63 588 LEU A N 1
ATOM 4398 C CA . LEU A 1 588 ? 61.427 39.342 73.075 1.00 28.55 588 LEU A CA 1
ATOM 4399 C C . LEU A 1 588 ? 61.171 38.938 74.517 1.00 35.16 588 LEU A C 1
ATOM 4400 O O . LEU A 1 588 ? 60.487 39.644 75.263 1.00 28.31 588 LEU A O 1
ATOM 4405 N N . ASN A 1 589 ? 61.734 37.799 74.907 1.00 28.41 589 ASN A N 1
ATOM 4406 C CA . ASN A 1 589 ? 61.533 37.298 76.254 1.00 39.09 589 ASN A CA 1
ATOM 4407 C C . ASN A 1 589 ? 62.050 38.253 77.315 1.00 40.88 589 ASN A C 1
ATOM 4408 O O . ASN A 1 589 ? 61.370 38.503 78.303 1.00 49.23 589 ASN A O 1
ATOM 4413 N N . VAL A 1 590 ? 63.247 38.791 77.104 1.00 42.14 590 VAL A N 1
ATOM 4414 C CA . VAL A 1 590 ? 63.866 39.676 78.087 1.00 41.52 590 VAL A CA 1
ATOM 4415 C C . VAL A 1 590 ? 63.312 41.095 78.024 1.00 38.69 590 VAL A C 1
ATOM 4416 O O . VAL A 1 590 ? 63.029 41.704 79.053 1.00 47.25 590 VAL A O 1
ATOM 4420 N N . GLN A 1 591 ? 63.140 41.619 76.818 1.00 39.23 591 GLN A N 1
ATOM 4421 C CA . GLN A 1 591 ? 62.719 43.007 76.671 1.00 37.02 591 GLN A CA 1
ATOM 4422 C C . GLN A 1 591 ? 61.218 43.216 76.883 1.00 40.53 591 GLN A C 1
ATOM 4423 O O . GLN A 1 591 ? 60.795 44.296 77.286 1.00 39.18 591 GLN A O 1
ATOM 4429 N N . TYR A 1 592 ? 60.415 42.190 76.619 1.00 34.49 592 TYR A N 1
ATOM 4430 C CA . TYR A 1 592 ? 58.964 42.325 76.757 1.00 37.29 592 TYR A CA 1
ATOM 4431 C C . TYR A 1 592 ? 58.334 41.416 77.809 1.00 33.69 592 TYR A C 1
ATOM 4432 O O . TYR A 1 592 ? 57.755 41.893 78.782 1.00 33.82 592 TYR A O 1
ATOM 4441 N N . ALA A 1 593 ? 58.428 40.111 77.585 1.00 33.68 593 ALA A N 1
ATOM 4442 C CA . ALA A 1 593 ? 57.755 39.133 78.425 1.00 33.79 593 ALA A CA 1
ATOM 4443 C C . ALA A 1 593 ? 58.231 39.185 79.875 1.00 36.95 593 ALA A C 1
ATOM 4444 O O . ALA A 1 593 ? 57.422 39.346 80.794 1.00 35.73 593 ALA A O 1
ATOM 4446 N N . SER A 1 594 ? 59.539 39.046 80.084 1.00 35.31 594 SER A N 1
ATOM 4447 C CA . SER A 1 594 ? 60.084 39.041 81.433 1.00 36.24 594 SER A CA 1
ATOM 4448 C C . SER A 1 594 ? 60.016 40.444 82.021 1.00 40.19 594 SER A C 1
ATOM 4449 O O . SER A 1 594 ? 59.913 40.617 83.237 1.00 41.88 594 SER A O 1
ATOM 4452 N N . GLN A 1 595 ? 60.051 41.444 81.146 1.00 41.00 595 GLN A N 1
ATOM 4453 C CA . GLN A 1 595 ? 59.926 42.833 81.568 1.00 35.89 595 GLN A CA 1
ATOM 4454 C C . GLN A 1 595 ? 58.557 43.119 82.170 1.00 43.81 595 GLN A C 1
ATOM 4455 O O . GLN A 1 595 ? 58.434 43.919 83.090 1.00 36.42 595 GLN A O 1
ATOM 4461 N N . SER A 1 596 ? 57.528 42.467 81.640 1.00 36.18 596 SER A N 1
ATOM 4462 C CA . SER A 1 596 ? 56.168 42.667 82.124 1.00 35.18 596 SER A CA 1
ATOM 4463 C C . SER A 1 596 ? 56.005 42.010 83.488 1.00 36.09 596 SER A C 1
ATOM 4464 O O . SER A 1 596 ? 55.310 42.531 84.359 1.00 44.48 596 SER A O 1
ATOM 4467 N N . ARG A 1 597 ? 56.654 40.863 83.663 1.00 47.62 597 ARG A N 1
ATOM 4468 C CA . ARG A 1 597 ? 56.590 40.147 84.927 1.00 47.67 597 ARG A CA 1
ATOM 4469 C C . ARG A 1 597 ? 57.301 40.933 86.028 1.00 42.23 597 ARG A C 1
ATOM 4470 O O . ARG A 1 597 ? 56.822 40.995 87.158 1.00 44.76 597 ARG A O 1
ATOM 4478 N N . ASN A 1 598 ? 58.428 41.549 85.680 1.00 38.29 598 ASN A N 1
ATOM 4479 C CA . ASN A 1 598 ? 59.202 42.356 86.622 1.00 39.20 598 ASN A CA 1
ATOM 4480 C C . ASN A 1 598 ? 58.441 43.557 87.173 1.00 41.38 598 ASN A C 1
ATOM 4481 O O . ASN A 1 598 ? 58.896 44.201 88.123 1.00 45.12 598 ASN A O 1
ATOM 4486 N N . ARG A 1 599 ? 57.292 43.869 86.579 1.00 38.95 599 ARG A N 1
ATOM 4487 C CA . ARG A 1 599 ? 56.495 44.992 87.057 1.00 46.49 599 ARG A CA 1
ATOM 4488 C C . ARG A 1 599 ? 55.062 44.630 87.396 1.00 51.47 599 ARG A C 1
ATOM 4489 O O . ARG A 1 599 ? 54.165 45.463 87.332 1.00 59.17 599 ARG A O 1
ATOM 4497 N N . PHE A 1 600 ? 54.874 43.376 87.782 1.00 40.11 600 PHE A N 1
ATOM 4498 C CA . PHE A 1 600 ? 53.573 42.857 88.167 1.00 41.34 600 PHE A CA 1
ATOM 4499 C C . PHE A 1 600 ? 53.565 42.528 89.665 1.00 42.45 600 PHE A C 1
ATOM 4500 O O . PHE A 1 600 ? 54.543 41.987 90.178 1.00 49.59 600 PHE A O 1
ATOM 4508 N N . PRO A 1 601 ? 52.459 42.834 90.368 1.00 51.78 601 PRO A N 1
ATOM 4509 C CA . PRO A 1 601 ? 51.226 43.431 89.846 1.00 46.59 601 PRO A CA 1
ATOM 4510 C C . PRO A 1 601 ? 51.169 44.955 89.905 1.00 43.65 601 PRO A C 1
ATOM 4511 O O . PRO A 1 601 ? 50.088 45.493 89.666 1.00 47.39 601 PRO A O 1
ATOM 4515 N N . TYR A 1 602 ? 52.269 45.633 90.224 1.00 43.89 602 TYR A N 1
ATOM 4516 C CA . TYR A 1 602 ? 52.253 47.096 90.263 1.00 57.36 602 TYR A CA 1
ATOM 4517 C C . TYR A 1 602 ? 51.665 47.661 88.974 1.00 55.38 602 TYR A C 1
ATOM 4518 O O . TYR A 1 602 ? 50.842 48.575 88.999 1.00 50.89 602 TYR A O 1
ATOM 4527 N N . GLU A 1 603 ? 52.114 47.110 87.853 1.00 55.71 603 GLU A N 1
ATOM 4528 C CA . GLU A 1 603 ? 51.431 47.278 86.583 1.00 40.45 603 GLU A CA 1
ATOM 4529 C C . GLU A 1 603 ? 50.773 45.939 86.299 1.00 42.24 603 GLU A C 1
ATOM 4530 O O . GLU A 1 603 ? 51.453 44.927 86.145 1.00 39.10 603 GLU A O 1
ATOM 4536 N N . PHE A 1 604 ? 49.446 45.928 86.257 1.00 42.28 604 PHE A N 1
ATOM 4537 C CA . PHE A 1 604 ? 48.711 44.673 86.193 1.00 42.06 604 PHE A CA 1
ATOM 4538 C C . PHE A 1 604 ? 48.442 44.203 84.762 1.00 47.79 604 PHE A C 1
ATOM 4539 O O . PHE A 1 604 ? 48.669 43.038 84.440 1.00 46.15 604 PHE A O 1
ATOM 4547 N N . LEU A 1 605 ? 47.953 45.101 83.913 1.00 37.73 605 LEU A N 1
ATOM 4548 C CA . LEU A 1 605 ? 47.478 44.701 82.589 1.00 46.24 605 LEU A CA 1
ATOM 4549 C C . LEU A 1 605 ? 48.475 43.902 81.734 1.00 42.84 605 LEU A C 1
ATOM 4550 O O . LEU A 1 605 ? 48.161 42.784 81.330 1.00 43.90 605 LEU A O 1
ATOM 4555 N N . PRO A 1 606 ? 49.674 44.455 81.466 1.00 34.95 606 PRO A N 1
ATOM 4556 C CA . PRO A 1 606 ? 50.513 43.803 80.451 1.00 34.91 606 PRO A CA 1
ATOM 4557 C C . PRO A 1 606 ? 50.887 42.359 80.767 1.00 33.77 606 PRO A C 1
ATOM 4558 O O . PRO A 1 606 ? 50.763 41.506 79.894 1.00 39.20 606 PRO A O 1
ATOM 4562 N N . PHE A 1 607 ? 51.334 42.083 81.985 1.00 41.49 607 PHE A N 1
ATOM 4563 C CA . PHE A 1 607 ? 51.722 40.721 82.326 1.00 37.43 607 PHE A CA 1
ATOM 4564 C C . PHE A 1 607 ? 50.529 39.771 82.305 1.00 39.24 607 PHE A C 1
ATOM 4565 O O . PHE A 1 607 ? 50.648 38.619 81.888 1.00 46.04 607 PHE A O 1
ATOM 4573 N N . ALA A 1 608 ? 49.380 40.253 82.760 1.00 36.26 608 ALA A N 1
ATOM 4574 C CA . ALA A 1 608 ? 48.201 39.408 82.836 1.00 35.57 608 ALA A CA 1
ATOM 4575 C C . ALA A 1 608 ? 47.635 39.145 81.442 1.00 34.30 608 ALA A C 1
ATOM 4576 O O . ALA A 1 608 ? 47.216 38.027 81.139 1.00 38.81 608 ALA A O 1
ATOM 4578 N N . SER A 1 609 ? 47.637 40.173 80.596 1.00 41.71 609 SER A N 1
ATOM 4579 C CA . SER A 1 609 ? 47.205 40.035 79.206 1.00 39.68 609 SER A CA 1
ATOM 4580 C C . SER A 1 609 ? 48.042 39.002 78.483 1.00 31.85 609 SER A C 1
ATOM 4581 O O . SER A 1 609 ? 47.517 38.165 77.755 1.00 58.87 609 SER A O 1
ATOM 4584 N N . MET A 1 610 ? 49.350 39.062 78.695 1.00 39.37 610 MET A N 1
ATOM 4585 C CA . MET A 1 610 ? 50.276 38.221 77.953 1.00 31.64 610 MET A CA 1
ATOM 4586 C C . MET A 1 610 ? 50.179 36.751 78.329 1.00 38.01 610 MET A C 1
ATOM 4587 O O . MET A 1 610 ? 50.291 35.882 77.471 1.00 42.82 610 MET A O 1
ATOM 4592 N N . CYS A 1 611 ? 49.961 36.462 79.603 1.00 33.05 611 CYS A N 1
ATOM 4593 C CA . CYS A 1 611 ? 49.817 35.073 80.007 1.00 35.85 611 CYS A CA 1
ATOM 4594 C C . CYS A 1 611 ? 48.503 34.504 79.488 1.00 39.08 611 CYS A C 1
ATOM 4595 O O . CYS A 1 611 ? 48.449 33.361 79.027 1.00 39.79 611 CYS A O 1
ATOM 4598 N N . ARG A 1 612 ? 47.449 35.308 79.562 1.00 33.25 612 ARG A N 1
ATOM 4599 C CA . ARG A 1 612 ? 46.150 34.900 79.050 1.00 49.31 612 ARG A CA 1
ATOM 4600 C C . ARG A 1 612 ? 46.244 34.568 77.563 1.00 50.88 612 ARG A C 1
ATOM 4601 O O . ARG A 1 612 ? 45.837 33.487 77.133 1.00 59.45 612 ARG A O 1
ATOM 4609 N N . ILE A 1 613 ? 46.803 35.498 76.791 1.00 45.01 613 ILE A N 1
ATOM 4610 C CA . ILE A 1 613 ? 46.915 35.351 75.344 1.00 30.17 613 ILE A CA 1
ATOM 4611 C C . ILE A 1 613 ? 47.745 34.136 74.952 1.00 33.15 613 ILE A C 1
ATOM 4612 O O . ILE A 1 613 ? 47.347 33.358 74.087 1.00 32.90 613 ILE A O 1
ATOM 4617 N N . LEU A 1 614 ? 48.898 33.968 75.590 1.00 33.56 614 LEU A N 1
ATOM 4618 C CA . LEU A 1 614 ? 49.782 32.860 75.246 1.00 35.66 614 LEU A CA 1
ATOM 4619 C C . LEU A 1 614 ? 49.192 31.500 75.620 1.00 43.32 614 LEU A C 1
ATOM 4620 O O . LEU A 1 614 ? 49.220 30.571 74.813 1.00 50.70 614 LEU A O 1
ATOM 4625 N N . SER A 1 615 ? 48.652 31.380 76.831 1.00 46.85 615 SER A N 1
ATOM 4626 C CA . SER A 1 615 ? 48.076 30.108 77.273 1.00 53.42 615 SER A CA 1
ATOM 4627 C C . SER A 1 615 ? 46.855 29.715 76.436 1.00 52.80 615 SER A C 1
ATOM 4628 O O . SER A 1 615 ? 46.644 28.537 76.142 1.00 52.95 615 SER A O 1
ATOM 4631 N N . ALA A 1 616 ? 46.061 30.707 76.048 1.00 47.85 616 ALA A N 1
ATOM 4632 C CA . ALA A 1 616 ? 44.909 30.465 75.188 1.00 44.10 616 ALA A CA 1
ATOM 4633 C C . ALA A 1 616 ? 45.353 29.935 73.830 1.00 44.01 616 ALA A C 1
ATOM 4634 O O . ALA A 1 616 ? 44.691 29.089 73.233 1.00 51.94 616 ALA A O 1
ATOM 4636 N N . ALA A 1 617 ? 46.485 30.435 73.352 1.00 30.90 617 ALA A N 1
ATOM 4637 C CA . ALA A 1 617 ? 46.960 30.119 72.014 1.00 36.73 617 ALA A CA 1
ATOM 4638 C C . ALA A 1 617 ? 47.828 28.867 71.969 1.00 41.04 617 ALA A C 1
ATOM 4639 O O . ALA A 1 617 ? 48.017 28.276 70.905 1.00 41.54 617 ALA A O 1
ATOM 4641 N N . LEU A 1 618 ? 48.359 28.464 73.119 1.00 43.10 618 LEU A N 1
ATOM 4642 C CA . LEU A 1 618 ? 49.350 27.390 73.152 1.00 45.35 618 LEU A CA 1
ATOM 4643 C C . LEU A 1 618 ? 48.821 26.076 73.713 1.00 35.11 618 LEU A C 1
ATOM 4644 O O . LEU A 1 618 ? 49.600 25.210 74.114 1.00 48.33 618 LEU A O 1
ATOM 4649 N N . VAL A 1 619 ? 47.498 25.932 73.715 1.00 40.57 619 VAL A N 1
ATOM 4650 C CA . VAL A 1 619 ? 46.841 24.746 74.259 1.00 46.18 619 VAL A CA 1
ATOM 4651 C C . VAL A 1 619 ? 47.385 23.452 73.657 1.00 53.02 619 VAL A C 1
ATOM 4652 O O . VAL A 1 619 ? 47.616 22.476 74.373 1.00 62.81 619 VAL A O 1
ATOM 4656 N N . SER A 1 620 ? 47.603 23.455 72.346 1.00 46.73 620 SER A N 1
ATOM 4657 C CA . SER A 1 620 ? 48.068 22.261 71.642 1.00 44.89 620 SER A CA 1
ATOM 4658 C C . SER A 1 620 ? 49.542 21.919 71.894 1.00 46.63 620 SER A C 1
ATOM 4659 O O . SER A 1 620 ? 49.984 20.817 71.568 1.00 52.59 620 SER A O 1
ATOM 4662 N N . ASP A 1 621 ? 50.302 22.852 72.463 1.00 47.15 621 ASP A N 1
ATOM 4663 C CA . ASP A 1 621 ? 51.708 22.586 72.775 1.00 53.13 621 ASP A CA 1
ATOM 4664 C C . ASP A 1 621 ? 51.937 22.427 74.282 1.00 55.18 621 ASP A C 1
ATOM 4665 O O . ASP A 1 621 ? 51.908 23.404 75.038 1.00 48.15 621 ASP A O 1
ATOM 4670 N N . ASN A 1 622 ? 52.172 21.187 74.703 1.00 56.21 622 ASN A N 1
ATOM 4671 C CA . ASN A 1 622 ? 52.329 20.857 76.118 1.00 55.16 622 ASN A CA 1
ATOM 4672 C C . ASN A 1 622 ? 53.518 21.539 76.785 1.00 51.53 622 ASN A C 1
ATOM 4673 O O . ASN A 1 622 ? 53.394 22.095 77.875 1.00 52.15 622 ASN A O 1
ATOM 4678 N N . GLU A 1 623 ? 54.666 21.488 76.120 1.00 53.42 623 GLU A N 1
ATOM 4679 C CA . GLU A 1 623 ? 55.910 22.017 76.666 1.00 49.28 623 GLU A CA 1
ATOM 4680 C C . GLU A 1 623 ? 55.834 23.525 76.869 1.00 53.37 623 GLU A C 1
ATOM 4681 O O . GLU A 1 623 ? 56.490 24.075 77.751 1.00 58.83 623 GLU A O 1
ATOM 4687 N N . SER A 1 624 ? 55.026 24.188 76.049 1.00 58.78 624 SER A N 1
ATOM 4688 C CA . SER A 1 624 ? 54.846 25.630 76.165 1.00 58.19 624 SER A CA 1
ATOM 4689 C C . SER A 1 624 ? 53.812 25.967 77.230 1.00 50.10 624 SER A C 1
ATOM 4690 O O . SER A 1 624 ? 53.991 26.910 77.999 1.00 42.09 624 SER A O 1
ATOM 4693 N N . SER A 1 625 ? 52.729 25.196 77.269 1.00 50.86 625 SER A N 1
ATOM 4694 C CA . SER A 1 625 ? 51.682 25.410 78.263 1.00 49.71 625 SER A CA 1
ATOM 4695 C C . SER A 1 625 ? 52.206 25.238 79.687 1.00 49.89 625 SER A C 1
ATOM 4696 O O . SER A 1 625 ? 51.861 26.017 80.577 1.00 49.02 625 SER A O 1
ATOM 4699 N N . GLU A 1 626 ? 53.042 24.222 79.894 1.00 46.38 626 GLU A N 1
ATOM 4700 C CA . GLU A 1 626 ? 53.615 23.954 81.208 1.00 53.65 626 GLU A CA 1
ATOM 4701 C C . GLU A 1 626 ? 54.514 25.091 81.676 1.00 51.72 626 GLU A C 1
ATOM 4702 O O . GLU A 1 626 ? 54.567 25.398 82.866 1.00 52.53 626 GLU A O 1
ATOM 4708 N N . LEU A 1 627 ? 55.218 25.717 80.739 1.00 45.68 627 LEU A N 1
ATOM 4709 C CA . LEU A 1 627 ? 56.092 26.833 81.077 1.00 48.78 627 LEU A CA 1
ATOM 4710 C C . LEU A 1 627 ? 55.301 28.063 81.504 1.00 49.84 627 LEU A C 1
ATOM 4711 O O . LEU A 1 627 ? 55.737 28.815 82.377 1.00 61.39 627 LEU A O 1
ATOM 4716 N N . ILE A 1 628 ? 54.137 28.263 80.895 1.00 44.53 628 ILE A N 1
ATOM 4717 C CA . ILE A 1 628 ? 53.296 29.412 81.219 1.00 47.94 628 ILE A CA 1
ATOM 4718 C C . ILE A 1 628 ? 52.537 29.184 82.523 1.00 55.26 628 ILE A C 1
ATOM 4719 O O . ILE A 1 628 ? 52.525 30.049 83.401 1.00 56.24 628 ILE A O 1
ATOM 4724 N N . THR A 1 629 ? 51.907 28.020 82.646 1.00 61.75 629 THR A N 1
ATOM 4725 C CA . THR A 1 629 ? 51.195 27.664 83.870 1.00 68.46 629 THR A CA 1
ATOM 4726 C C . THR A 1 629 ? 52.171 27.563 85.038 1.00 67.28 629 THR A C 1
ATOM 4727 O O . THR A 1 629 ? 51.922 28.105 86.119 1.00 64.98 629 THR A O 1
ATOM 4731 N N . GLY A 1 630 ? 53.287 26.878 84.803 1.00 60.44 630 GLY A N 1
ATOM 4732 C CA . GLY A 1 630 ? 54.323 26.729 85.806 1.00 60.27 630 GLY A CA 1
ATOM 4733 C C . GLY A 1 630 ? 54.817 28.065 86.323 1.00 61.65 630 GLY A C 1
ATOM 4734 O O . GLY A 1 630 ? 55.132 28.208 87.505 1.00 68.38 630 GLY A O 1
ATOM 4735 N N . LEU A 1 631 ? 54.878 29.051 85.434 1.00 58.01 631 LEU A N 1
ATOM 4736 C CA . LEU A 1 631 ? 55.304 30.389 85.818 1.00 56.06 631 LEU A CA 1
ATOM 4737 C C . LEU A 1 631 ? 54.255 31.069 86.696 1.00 57.43 631 LEU A C 1
ATOM 4738 O O . LEU A 1 631 ? 54.595 31.793 87.632 1.00 60.20 631 LEU A O 1
ATOM 4743 N N . LEU A 1 632 ? 52.983 30.831 86.390 1.00 50.94 632 LEU A N 1
ATOM 4744 C CA . LEU A 1 632 ? 51.891 31.397 87.175 1.00 52.12 632 LEU A CA 1
ATOM 4745 C C . LEU A 1 632 ? 51.824 30.798 88.582 1.00 60.53 632 LEU A C 1
ATOM 4746 O O . LEU A 1 632 ? 51.359 31.443 89.522 1.00 62.49 632 LEU A O 1
ATOM 4751 N N . VAL A 1 633 ? 52.298 29.564 88.715 1.00 61.83 633 VAL A N 1
ATOM 4752 C CA . VAL A 1 633 ? 52.254 28.849 89.982 1.00 66.11 633 VAL A CA 1
ATOM 4753 C C . VAL A 1 633 ? 53.551 29.045 90.761 1.00 74.45 633 VAL A C 1
ATOM 4754 O O . VAL A 1 633 ? 53.557 29.053 91.994 1.00 79.99 633 VAL A O 1
ATOM 4758 N N . LYS A 1 634 ? 54.648 29.223 90.033 1.00 73.27 634 LYS A N 1
ATOM 4759 C CA . LYS A 1 634 ? 55.960 29.411 90.645 1.00 62.11 634 LYS A CA 1
ATOM 4760 C C . LYS A 1 634 ? 56.610 30.677 90.089 1.00 54.05 634 LYS A C 1
ATOM 4761 O O . LYS A 1 634 ? 57.476 30.612 89.217 1.00 55.24 634 LYS A O 1
ATOM 4767 N N . ASN A 1 635 ? 56.178 31.828 90.598 1.00 52.30 635 ASN A N 1
ATOM 4768 C CA . ASN A 1 635 ? 56.637 33.130 90.109 1.00 54.91 635 ASN A CA 1
ATOM 4769 C C . ASN A 1 635 ? 57.691 33.736 91.043 1.00 64.96 635 ASN A C 1
ATOM 4770 O O . ASN A 1 635 ? 57.388 34.089 92.183 1.00 74.48 635 ASN A O 1
ATOM 4775 N N . PRO A 1 636 ? 58.934 33.861 90.546 1.00 53.14 636 PRO A N 1
ATOM 4776 C CA . PRO A 1 636 ? 60.146 34.289 91.263 1.00 53.71 636 PRO A CA 1
ATOM 4777 C C . PRO A 1 636 ? 60.081 35.634 91.984 1.00 54.54 636 PRO A C 1
ATOM 4778 O O . PRO A 1 636 ? 60.663 35.758 93.065 1.00 63.57 636 PRO A O 1
ATOM 4782 N N . SER A 1 637 ? 59.415 36.627 91.409 1.00 50.34 637 SER A N 1
ATOM 4783 C CA . SER A 1 637 ? 59.396 37.948 92.031 1.00 51.09 637 SER A CA 1
ATOM 4784 C C . SER A 1 637 ? 57.994 38.535 92.164 1.00 55.14 637 SER A C 1
ATOM 4785 O O . SER A 1 637 ? 57.015 37.948 91.709 1.00 45.91 637 SER A O 1
ATOM 4788 N N . LEU A 1 638 ? 57.917 39.697 92.803 1.00 46.74 638 LEU A N 1
ATOM 4789 C CA . LEU A 1 638 ? 56.662 40.408 93.000 1.00 57.56 638 LEU A CA 1
ATOM 4790 C C . LEU A 1 638 ? 56.989 41.891 93.137 1.00 52.81 638 LEU A C 1
ATOM 4791 O O . LEU A 1 638 ? 57.867 42.270 93.907 1.00 49.66 638 LEU A O 1
ATOM 4796 N N . THR A 1 639 ? 56.291 42.728 92.381 1.00 56.43 639 THR A N 1
ATOM 4797 C CA . THR A 1 639 ? 56.579 44.157 92.370 1.00 51.00 639 THR A CA 1
ATOM 4798 C C . THR A 1 639 ? 55.354 44.937 92.814 1.00 56.93 639 THR A C 1
ATOM 4799 O O . THR A 1 639 ? 54.290 44.831 92.207 1.00 61.30 639 THR A O 1
ATOM 4803 N N . LEU A 1 640 ? 55.503 45.722 93.873 1.00 59.77 640 LEU A N 1
ATOM 4804 C CA . LEU A 1 640 ? 54.362 46.410 94.457 1.00 58.20 640 LEU A CA 1
ATOM 4805 C C . LEU A 1 640 ? 54.756 47.765 95.011 1.00 61.84 640 LEU A C 1
ATOM 4806 O O . LEU A 1 640 ? 55.935 48.103 95.071 1.00 60.66 640 LEU A O 1
ATOM 4811 N N . ASN A 1 641 ? 53.754 48.537 95.413 1.00 70.95 641 ASN A N 1
ATOM 4812 C CA . ASN A 1 641 ? 53.991 49.780 96.129 1.00 72.37 641 ASN A CA 1
ATOM 4813 C C . ASN A 1 641 ? 54.517 49.488 97.522 1.00 71.48 641 ASN A C 1
ATOM 4814 O O . ASN A 1 641 ? 54.009 48.607 98.214 1.00 75.11 641 ASN A O 1
ATOM 4819 N N . TRP A 1 642 ? 55.539 50.227 97.930 1.00 69.68 642 TRP A N 1
ATOM 4820 C CA . TRP A 1 642 ? 56.117 50.037 99.248 1.00 73.77 642 TRP A CA 1
ATOM 4821 C C . TRP A 1 642 ? 55.274 50.720 100.314 1.00 77.99 642 TRP A C 1
ATOM 4822 O O . TRP A 1 642 ? 55.068 51.934 100.275 1.00 76.00 642 TRP A O 1
ATOM 4833 N N . ASP A 1 643 ? 54.776 49.927 101.258 1.00 83.41 643 ASP A N 1
ATOM 4834 C CA . ASP A 1 643 ? 54.048 50.457 102.402 1.00 81.61 643 ASP A CA 1
ATOM 4835 C C . ASP A 1 643 ? 55.039 51.196 103.287 1.00 81.39 643 ASP A C 1
ATOM 4836 O O . ASP A 1 643 ? 55.976 50.590 103.803 1.00 81.54 643 ASP A O 1
ATOM 4841 N N . PRO A 1 644 ? 54.838 52.512 103.468 1.00 87.44 644 PRO A N 1
ATOM 4842 C CA . PRO A 1 644 ? 55.757 53.339 104.262 1.00 92.16 644 PRO A CA 1
ATOM 4843 C C . PRO A 1 644 ? 55.841 52.875 105.715 1.00 92.09 644 PRO A C 1
ATOM 4844 O O . PRO A 1 644 ? 56.759 53.263 106.437 1.00 95.53 644 PRO A O 1
ATOM 4848 N N . ARG A 1 645 ? 54.888 52.042 106.124 1.00 91.19 645 ARG A N 1
ATOM 4849 C CA . ARG A 1 645 ? 54.877 51.457 107.457 1.00 98.05 645 ARG A CA 1
ATOM 4850 C C . ARG A 1 645 ? 55.785 50.228 107.536 1.00 96.15 645 ARG A C 1
ATOM 4851 O O . ARG A 1 645 ? 55.662 49.407 108.444 1.00 99.24 645 ARG A O 1
ATOM 4859 N N . TRP A 1 646 ? 56.699 50.113 106.577 1.00 92.05 646 TRP A N 1
ATOM 4860 C CA . TRP A 1 646 ? 57.662 49.020 106.546 1.00 85.88 646 TRP A CA 1
ATOM 4861 C C . TRP A 1 646 ? 59.080 49.567 106.546 1.00 78.80 646 TRP A C 1
ATOM 4862 O O . TRP A 1 646 ? 60.028 48.835 106.279 1.00 74.96 646 TRP A O 1
ATOM 4873 N N . ASP A 1 647 ? 59.223 50.854 106.847 1.00 85.67 647 ASP A N 1
ATOM 4874 C CA . ASP A 1 647 ? 60.519 51.526 106.756 1.00 94.82 647 ASP A CA 1
ATOM 4875 C C . ASP A 1 647 ? 61.551 51.024 107.767 1.00 96.68 647 ASP A C 1
ATOM 4876 O O . ASP A 1 647 ? 62.700 51.471 107.764 1.00 100.84 647 ASP A O 1
ATOM 4881 N N . ARG A 1 648 ? 61.141 50.096 108.625 1.00 96.32 648 ARG A N 1
ATOM 4882 C CA . ARG A 1 648 ? 62.027 49.567 109.654 1.00 96.11 648 ARG A CA 1
ATOM 4883 C C . ARG A 1 648 ? 62.091 48.047 109.606 1.00 94.14 648 ARG A C 1
ATOM 4884 O O . ARG A 1 648 ? 62.709 47.415 110.463 1.00 99.79 648 ARG A O 1
ATOM 4892 N N . SER A 1 649 ? 61.452 47.465 108.599 1.00 84.58 649 SER A N 1
ATOM 4893 C CA . SER A 1 649 ? 61.457 46.018 108.435 1.00 83.89 649 SER A CA 1
ATOM 4894 C C . SER A 1 649 ? 62.457 45.586 107.368 1.00 77.65 649 SER A C 1
ATOM 4895 O O . SER A 1 649 ? 62.356 44.485 106.825 1.00 69.78 649 SER A O 1
ATOM 4898 N N . TYR A 1 650 ? 63.427 46.449 107.074 1.00 72.00 650 TYR A N 1
ATOM 4899 C CA . TYR A 1 650 ? 64.421 46.145 106.047 1.00 71.32 650 TYR A CA 1
ATOM 4900 C C . TYR A 1 650 ? 65.775 46.804 106.298 1.00 81.80 650 TYR A C 1
ATOM 4901 O O . TYR A 1 650 ? 65.861 47.861 106.926 1.00 85.98 650 TYR A O 1
ATOM 4910 N N . GLU A 1 651 ? 66.826 46.165 105.792 1.00 86.74 651 GLU A N 1
ATOM 4911 C CA . GLU A 1 651 ? 68.174 46.723 105.821 1.00 82.93 651 GLU A CA 1
ATOM 4912 C C . GLU A 1 651 ? 68.729 46.758 104.404 1.00 73.26 651 GLU A C 1
ATOM 4913 O O . GLU A 1 651 ? 68.493 45.843 103.619 1.00 62.17 651 GLU A O 1
ATOM 4919 N N . LEU A 1 652 ? 69.456 47.819 104.075 1.00 67.81 652 LEU A N 1
ATOM 4920 C CA . LEU A 1 652 ? 70.107 47.927 102.776 1.00 60.55 652 LEU A CA 1
ATOM 4921 C C . LEU A 1 652 ? 71.242 46.917 102.596 1.00 81.90 652 LEU A C 1
ATOM 4922 O O . LEU A 1 652 ? 72.247 46.965 103.306 1.00 87.56 652 LEU A O 1
ATOM 4927 N N . VAL A 1 653 ? 71.076 45.993 101.655 1.00 82.85 653 VAL A N 1
ATOM 4928 C CA . VAL A 1 653 ? 72.219 45.271 101.114 1.00 87.97 653 VAL A CA 1
ATOM 4929 C C . VAL A 1 653 ? 72.882 46.309 100.219 1.00 93.12 653 VAL A C 1
ATOM 4930 O O . VAL A 1 653 ? 72.251 47.294 99.842 1.00 91.21 653 VAL A O 1
ATOM 4934 N N . PHE A 1 654 ? 74.147 46.112 99.880 1.00 105.54 654 PHE A N 1
ATOM 4935 C CA . PHE A 1 654 ? 74.975 47.243 99.497 1.00 112.84 654 PHE A CA 1
ATOM 4936 C C . PHE A 1 654 ? 75.611 47.195 98.107 1.00 101.50 654 PHE A C 1
ATOM 4937 O O . PHE A 1 654 ? 75.695 46.136 97.479 1.00 91.97 654 PHE A O 1
ATOM 4945 N N . GLU A 1 655 ? 75.983 48.397 97.659 1.00 104.54 655 GLU A N 1
ATOM 4946 C CA . GLU A 1 655 ? 76.883 48.728 96.552 1.00 114.09 655 GLU A CA 1
ATOM 4947 C C . GLU A 1 655 ? 76.395 50.075 96.035 1.00 122.34 655 GLU A C 1
ATOM 4948 O O . GLU A 1 655 ? 75.228 50.418 96.232 1.00 128.58 655 GLU A O 1
ATOM 4954 N N . GLU A 1 656 ? 77.279 50.839 95.396 1.00 124.29 656 GLU A N 1
ATOM 4955 C CA . GLU A 1 656 ? 76.919 52.135 94.813 1.00 124.19 656 GLU A CA 1
ATOM 4956 C C . GLU A 1 656 ? 76.489 53.150 95.872 1.00 132.11 656 GLU A C 1
ATOM 4957 O O . GLU A 1 656 ? 77.302 53.888 96.431 1.00 133.89 656 GLU A O 1
ATOM 4963 N N . GLU A 1 657 ? 75.184 53.148 96.121 1.00 137.97 657 GLU A N 1
ATOM 4964 C CA . GLU A 1 657 ? 74.471 54.062 97.006 1.00 139.81 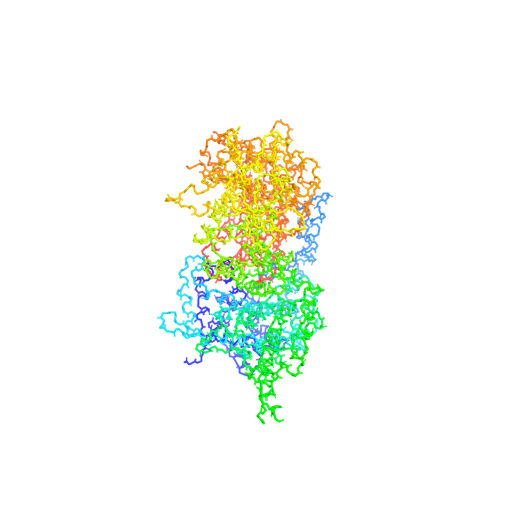657 GLU A CA 1
ATOM 4965 C C . GLU A 1 657 ? 73.029 53.692 96.721 1.00 134.67 657 GLU A C 1
ATOM 4966 O O . GLU A 1 657 ? 72.392 54.266 95.836 1.00 129.42 657 GLU A O 1
ATOM 4972 N N . ASN A 1 658 ? 72.517 52.707 97.446 1.00 136.85 658 ASN A N 1
ATOM 4973 C CA . ASN A 1 658 ? 71.366 51.973 96.939 1.00 141.76 658 ASN A CA 1
ATOM 4974 C C . ASN A 1 658 ? 69.970 52.496 97.229 1.00 145.90 658 ASN A C 1
ATOM 4975 O O . ASN A 1 658 ? 69.462 52.401 98.345 1.00 148.89 658 ASN A O 1
ATOM 4980 N N . THR A 1 659 ? 69.362 53.042 96.182 1.00 146.11 659 THR A N 1
ATOM 4981 C CA . THR A 1 659 ? 67.918 53.092 96.080 1.00 141.21 659 THR A CA 1
ATOM 4982 C C . THR A 1 659 ? 67.535 51.668 95.722 1.00 134.47 659 THR A C 1
ATOM 4983 O O . THR A 1 659 ? 66.388 51.272 95.841 1.00 137.18 659 THR A O 1
ATOM 4987 N N . ASN A 1 660 ? 68.528 50.901 95.285 1.00 124.47 660 ASN A N 1
ATOM 4988 C CA . ASN A 1 660 ? 68.322 49.528 94.861 1.00 116.05 660 ASN A CA 1
ATOM 4989 C C . ASN A 1 660 ? 68.265 48.519 96.003 1.00 91.92 660 ASN A C 1
ATOM 4990 O O . ASN A 1 660 ? 67.264 48.427 96.709 1.00 85.94 660 ASN A O 1
ATOM 4995 N N . SER A 1 661 ? 69.350 47.774 96.174 1.00 78.36 661 SER A N 1
ATOM 4996 C CA . SER A 1 661 ? 69.348 46.580 97.009 1.00 62.78 661 SER A CA 1
ATOM 4997 C C . SER A 1 661 ? 68.993 46.819 98.478 1.00 57.96 661 SER A C 1
ATOM 4998 O O . SER A 1 661 ? 69.496 47.743 99.118 1.00 56.57 661 SER A O 1
ATOM 5001 N N . PHE A 1 662 ? 68.089 45.981 98.977 1.00 56.22 662 PHE A N 1
ATOM 5002 C CA . PHE A 1 662 ? 67.786 45.898 100.397 1.00 56.80 662 PHE A CA 1
ATOM 5003 C C . PHE A 1 662 ? 67.444 44.462 100.777 1.00 61.09 662 PHE A C 1
ATOM 5004 O O . PHE A 1 662 ? 67.217 43.608 99.915 1.00 56.52 662 PHE A O 1
ATOM 5012 N N . ARG A 1 663 ? 67.375 44.216 102.078 1.00 61.34 663 ARG A N 1
ATOM 5013 C CA . ARG A 1 663 ? 67.034 42.903 102.597 1.00 67.02 663 ARG A CA 1
ATOM 5014 C C . ARG A 1 663 ? 66.022 43.049 103.722 1.00 69.07 663 ARG A C 1
ATOM 5015 O O . ARG A 1 663 ? 66.210 43.849 104.638 1.00 69.24 663 ARG A O 1
ATOM 5023 N N . LEU A 1 664 ? 64.946 42.275 103.653 1.00 68.14 664 LEU A N 1
ATOM 5024 C CA . LEU A 1 664 ? 63.955 42.282 104.721 1.00 72.86 664 LEU A CA 1
ATOM 5025 C C . LEU A 1 664 ? 64.541 41.726 106.013 1.00 76.73 664 LEU A C 1
ATOM 5026 O O . LEU A 1 664 ? 64.964 40.569 106.068 1.00 69.30 664 LEU A O 1
ATOM 5031 N N . THR A 1 665 ? 64.566 42.569 107.044 1.00 75.31 665 THR A N 1
ATOM 5032 C CA . THR A 1 665 ? 65.036 42.173 108.371 1.00 79.21 665 THR A CA 1
ATOM 5033 C C . THR A 1 665 ? 63.957 41.414 109.128 1.00 75.86 665 THR A C 1
ATOM 5034 O O . THR A 1 665 ? 64.251 40.461 109.844 1.00 92.94 665 THR A O 1
ATOM 5038 N N . LYS A 1 666 ? 62.710 41.849 108.968 1.00 87.71 666 LYS A N 1
ATOM 5039 C CA . LYS A 1 666 ? 61.568 41.182 109.583 1.00 89.06 666 LYS A CA 1
ATOM 5040 C C . LYS A 1 666 ? 60.704 40.490 108.534 1.00 85.80 666 LYS A C 1
ATOM 5041 O O . LYS A 1 666 ? 61.062 40.422 107.361 1.00 86.45 666 LYS A O 1
ATOM 5047 N N . ASP A 1 667 ? 59.560 39.980 108.973 1.00 89.57 667 ASP A N 1
ATOM 5048 C CA . ASP A 1 667 ? 58.568 39.413 108.074 1.00 85.06 667 ASP A CA 1
ATOM 5049 C C . ASP A 1 667 ? 57.480 40.450 107.824 1.00 84.99 667 ASP A C 1
ATOM 5050 O O . ASP A 1 667 ? 57.078 41.172 108.741 1.00 81.37 667 ASP A O 1
ATOM 5055 N N . ILE A 1 668 ? 57.013 40.532 106.582 1.00 82.27 668 ILE A N 1
ATOM 5056 C CA . ILE A 1 668 ? 55.939 41.454 106.236 1.00 77.47 668 ILE A CA 1
ATOM 5057 C C . ILE A 1 668 ? 54.743 40.711 105.652 1.00 81.93 668 ILE A C 1
ATOM 5058 O O . ILE A 1 668 ? 54.891 39.876 104.760 1.00 88.13 668 ILE A O 1
ATOM 5063 N N . ASP A 1 669 ? 53.557 41.010 106.167 1.00 81.17 669 ASP A N 1
ATOM 5064 C CA . ASP A 1 669 ? 52.344 40.379 105.668 1.00 80.40 669 ASP A CA 1
ATOM 5065 C C . ASP A 1 669 ? 51.647 41.280 104.659 1.00 78.85 669 ASP A C 1
ATOM 5066 O O . ASP A 1 669 ? 51.298 42.420 104.967 1.00 87.74 669 ASP A O 1
ATOM 5071 N N . LEU A 1 670 ? 51.449 40.760 103.452 1.00 70.54 670 LEU A N 1
ATOM 5072 C CA . LEU A 1 670 ? 50.740 41.490 102.408 1.00 73.05 670 LEU A CA 1
ATOM 5073 C C . LEU A 1 670 ? 49.302 41.761 102.823 1.00 79.03 670 LEU A C 1
ATOM 5074 O O . LEU A 1 670 ? 48.730 42.797 102.477 1.00 75.43 670 LEU A O 1
ATOM 5079 N N . PHE A 1 671 ? 48.724 40.822 103.567 1.00 84.47 671 PHE A N 1
ATOM 5080 C CA . PHE A 1 671 ? 47.344 40.942 104.012 1.00 87.40 671 PHE A CA 1
ATOM 5081 C C . PHE A 1 671 ? 47.239 40.961 105.531 1.00 93.15 671 PHE A C 1
ATOM 5082 O O . PHE A 1 671 ? 47.709 40.047 106.211 1.00 89.19 671 PHE A O 1
ATOM 5090 N N . ASP A 1 672 ? 46.618 42.014 106.054 1.00 105.86 672 ASP A N 1
ATOM 5091 C CA . ASP A 1 672 ? 46.408 42.152 107.489 1.00 119.39 672 ASP A CA 1
ATOM 5092 C C . ASP A 1 672 ? 44.919 42.237 107.817 1.00 118.82 672 ASP A C 1
ATOM 5093 O O . ASP A 1 672 ? 44.114 42.683 106.996 1.00 114.63 672 ASP A O 1
ATOM 5098 N N . ALA A 1 673 ? 44.555 41.802 109.018 1.00 121.03 673 ALA A N 1
ATOM 5099 C CA . ALA A 1 673 ? 43.178 41.912 109.484 1.00 119.59 673 ALA A CA 1
ATOM 5100 C C . ALA A 1 673 ? 42.898 43.334 109.964 1.00 119.25 673 ALA A C 1
ATOM 5101 O O . ALA A 1 673 ? 43.824 44.071 110.306 1.00 119.63 673 ALA A O 1
ATOM 5103 N N . ALA A 1 674 ? 41.621 43.707 109.984 1.00 119.89 674 ALA A N 1
ATOM 5104 C CA . ALA A 1 674 ? 41.195 45.058 110.350 1.00 120.23 674 ALA A CA 1
ATOM 5105 C C . ALA A 1 674 ? 41.853 46.126 109.478 1.00 117.54 674 ALA A C 1
ATOM 5106 O O . ALA A 1 674 ? 41.336 46.485 108.418 1.00 109.70 674 ALA A O 1
ATOM 5108 N N . PRO A 1 683 ? 43.881 34.452 111.822 1.00 121.55 683 PRO A N 1
ATOM 5109 C CA . PRO A 1 683 ? 43.788 33.718 110.556 1.00 118.17 683 PRO A CA 1
ATOM 5110 C C . PRO A 1 683 ? 45.166 33.316 110.036 1.00 127.17 683 PRO A C 1
ATOM 5111 O O . PRO A 1 683 ? 46.108 34.101 110.142 1.00 134.11 683 PRO A O 1
ATOM 5115 N N . GLU A 1 684 ? 45.285 32.108 109.490 1.00 127.68 684 GLU A N 1
ATOM 5116 C CA . GLU A 1 684 ? 46.554 31.660 108.917 1.00 127.69 684 GLU A CA 1
ATOM 5117 C C . GLU A 1 684 ? 46.516 31.700 107.397 1.00 127.38 684 GLU A C 1
ATOM 5118 O O . GLU A 1 684 ? 47.205 30.938 106.715 1.00 130.49 684 GLU A O 1
ATOM 5124 N N . GLU A 1 685 ? 45.704 32.615 106.884 1.00 122.27 685 GLU A N 1
ATOM 5125 C CA . GLU A 1 685 ? 45.460 32.766 105.459 1.00 107.45 685 GLU A CA 1
ATOM 5126 C C . GLU A 1 685 ? 46.088 34.067 104.994 1.00 98.35 685 GLU A C 1
ATOM 5127 O O . GLU A 1 685 ? 45.425 34.909 104.393 1.00 98.13 685 GLU A O 1
ATOM 5133 N N . LYS A 1 686 ? 47.370 34.237 105.285 1.00 96.53 686 LYS A N 1
ATOM 5134 C CA . LYS A 1 686 ? 48.031 35.509 105.033 1.00 91.41 686 LYS A CA 1
ATOM 5135 C C . LYS A 1 686 ? 49.237 35.352 104.120 1.00 90.85 686 LYS A C 1
ATOM 5136 O O . LYS A 1 686 ? 49.788 34.259 103.979 1.00 96.49 686 LYS A O 1
ATOM 5142 N N . CYS A 1 687 ? 49.636 36.452 103.495 1.00 83.76 687 CYS A N 1
ATOM 5143 C CA . CYS A 1 687 ? 50.784 36.442 102.604 1.00 88.31 687 CYS A CA 1
ATOM 5144 C C . CYS A 1 687 ? 51.953 37.126 103.272 1.00 91.53 687 CYS A C 1
ATOM 5145 O O . CYS A 1 687 ? 52.098 38.347 103.201 1.00 90.08 687 CYS A O 1
ATOM 5148 N N . THR A 1 688 ? 52.784 36.335 103.934 1.00 98.28 688 THR A N 1
ATOM 5149 C CA . THR A 1 688 ? 53.957 36.886 104.581 1.00 98.98 688 THR A CA 1
ATOM 5150 C C . THR A 1 688 ? 55.217 36.509 103.817 1.00 95.54 688 THR A C 1
ATOM 5151 O O . THR A 1 688 ? 55.347 35.394 103.312 1.00 69.34 688 THR A O 1
ATOM 5155 N N . ILE A 1 689 ? 56.134 37.463 103.718 1.00 68.42 689 ILE A N 1
ATOM 5156 C CA . ILE A 1 689 ? 57.394 37.249 103.029 1.00 72.63 689 ILE A CA 1
ATOM 5157 C C . ILE A 1 689 ? 58.516 37.206 104.055 1.00 75.54 689 ILE A C 1
ATOM 5158 O O . ILE A 1 689 ? 58.898 38.235 104.614 1.00 76.68 689 ILE A O 1
ATOM 5163 N N . SER A 1 690 ? 59.024 36.001 104.302 1.00 79.50 690 SER A N 1
ATOM 5164 C CA . SER A 1 690 ? 60.002 35.754 105.359 1.00 80.12 690 SER A CA 1
ATOM 5165 C C . SER A 1 690 ? 61.227 36.654 105.256 1.00 77.78 690 SER A C 1
ATOM 5166 O O . SER A 1 690 ? 61.634 37.049 104.162 1.00 77.53 690 SER A O 1
ATOM 5169 N N . ARG A 1 691 ? 61.806 36.976 106.408 1.00 78.57 691 ARG A N 1
ATOM 5170 C CA . ARG A 1 691 ? 62.986 37.827 106.465 1.00 79.90 691 ARG A CA 1
ATOM 5171 C C . ARG A 1 691 ? 64.151 37.197 105.708 1.00 75.25 691 ARG A C 1
ATOM 5172 O O . ARG A 1 691 ? 64.242 35.974 105.596 1.00 76.00 691 ARG A O 1
ATOM 5180 N N . GLY A 1 692 ? 65.029 38.036 105.172 1.00 71.81 692 GLY A N 1
ATOM 5181 C CA . GLY A 1 692 ? 66.144 37.550 104.381 1.00 75.71 692 GLY A CA 1
ATOM 5182 C C . GLY A 1 692 ? 65.910 37.670 102.887 1.00 77.46 692 GLY A C 1
ATOM 5183 O O . GLY A 1 692 ? 66.862 37.814 102.117 1.00 77.19 692 GLY A O 1
ATOM 5184 N N . THR A 1 693 ? 64.647 37.599 102.474 1.00 72.16 693 THR A N 1
ATOM 5185 C CA . THR A 1 693 ? 64.294 37.781 101.071 1.00 68.97 693 THR A CA 1
ATOM 5186 C C . THR A 1 693 ? 64.780 39.141 100.587 1.00 68.31 693 THR A C 1
ATOM 5187 O O . THR A 1 693 ? 64.538 40.164 101.231 1.00 61.37 693 THR A O 1
ATOM 5191 N N . PHE A 1 694 ? 65.480 39.142 99.458 1.00 57.66 694 PHE A N 1
ATOM 5192 C CA . PHE A 1 694 ? 66.106 40.353 98.953 1.00 56.22 694 PHE A CA 1
ATOM 5193 C C . PHE A 1 694 ? 65.143 41.147 98.084 1.00 58.02 694 PHE A C 1
ATOM 5194 O O . PHE A 1 694 ? 64.231 40.588 97.482 1.00 53.56 694 PHE A O 1
ATOM 5202 N N . GLY A 1 695 ? 65.353 42.455 98.025 1.00 61.86 695 GLY A N 1
ATOM 5203 C CA . GLY A 1 695 ? 64.500 43.321 97.238 1.00 52.26 695 GLY A CA 1
ATOM 5204 C C . GLY A 1 695 ? 65.279 44.430 96.566 1.00 64.53 695 GLY A C 1
ATOM 5205 O O . GLY A 1 695 ? 66.503 44.496 96.672 1.00 71.44 695 GLY A O 1
ATOM 5206 N N . ARG A 1 696 ? 64.560 45.306 95.874 1.00 61.16 696 ARG A N 1
ATOM 5207 C CA . ARG A 1 696 ? 65.156 46.434 95.173 1.00 49.19 696 ARG A CA 1
ATOM 5208 C C . ARG A 1 696 ? 64.079 47.478 94.916 1.00 53.87 696 ARG A C 1
ATOM 5209 O O . ARG A 1 696 ? 63.001 47.136 94.435 1.00 49.01 696 ARG A O 1
ATOM 5217 N N . PHE A 1 697 ? 64.345 48.741 95.241 1.00 49.50 697 PHE A N 1
ATOM 5218 C CA . PHE A 1 697 ? 63.407 49.798 94.868 1.00 52.05 697 PHE A CA 1
ATOM 5219 C C . PHE A 1 697 ? 63.652 50.193 93.421 1.00 50.70 697 PHE A C 1
ATOM 5220 O O . PHE A 1 697 ? 64.799 50.289 92.984 1.00 49.38 697 PHE A O 1
ATOM 5228 N N . VAL A 1 698 ? 62.560 50.437 92.699 1.00 47.05 698 VAL A N 1
ATOM 5229 C CA . VAL A 1 698 ? 62.569 50.433 91.240 1.00 54.53 698 VAL A CA 1
ATOM 5230 C C . VAL A 1 698 ? 62.276 51.817 90.635 1.00 68.54 698 VAL A C 1
ATOM 5231 O O . VAL A 1 698 ? 62.149 51.969 89.423 1.00 77.48 698 VAL A O 1
ATOM 5235 N N . THR A 1 699 ? 62.175 52.847 91.462 1.00 79.45 699 THR A N 1
ATOM 5236 C CA . THR A 1 699 ? 61.886 54.161 90.891 1.00 93.46 699 THR A CA 1
ATOM 5237 C C . THR A 1 699 ? 62.825 55.285 91.314 1.00 109.09 699 THR A C 1
ATOM 5238 O O . THR A 1 699 ? 63.504 55.875 90.469 1.00 108.16 699 THR A O 1
ATOM 5242 N N . ASP A 1 700 ? 62.833 55.580 92.615 1.00 121.64 700 ASP A N 1
ATOM 5243 C CA . ASP A 1 700 ? 63.366 56.832 93.172 1.00 131.79 700 ASP A CA 1
ATOM 5244 C C . ASP A 1 700 ? 62.466 58.009 92.766 1.00 135.37 700 ASP A C 1
ATOM 5245 O O . ASP A 1 700 ? 62.623 59.131 93.251 1.00 136.95 700 ASP A O 1
ATOM 5250 N N . VAL A 1 701 ? 61.526 57.722 91.869 1.00 134.80 701 VAL A N 1
ATOM 5251 C CA . VAL A 1 701 ? 60.444 58.620 91.501 1.00 132.53 701 VAL A CA 1
ATOM 5252 C C . VAL A 1 701 ? 59.159 57.906 91.913 1.00 125.45 701 VAL A C 1
ATOM 5253 O O . VAL A 1 701 ? 58.410 57.399 91.074 1.00 123.52 701 VAL A O 1
ATOM 5257 N N . GLY A 1 702 ? 58.924 57.852 93.220 1.00 117.97 702 GLY A N 1
ATOM 5258 C CA . GLY A 1 702 ? 57.856 57.046 93.781 1.00 107.62 702 GLY A CA 1
ATOM 5259 C C . GLY A 1 702 ? 58.421 56.096 94.821 1.00 99.70 702 GLY A C 1
ATOM 5260 O O . GLY A 1 702 ? 59.564 56.248 95.254 1.00 93.89 702 GLY A O 1
ATOM 5261 N N . ARG A 1 703 ? 57.625 55.112 95.227 1.00 96.75 703 ARG A N 1
ATOM 5262 C CA . ARG A 1 703 ? 58.052 54.155 96.242 1.00 92.16 703 ARG A CA 1
ATOM 5263 C C . ARG A 1 703 ? 57.719 52.727 95.831 1.00 83.38 703 ARG A C 1
ATOM 5264 O O . ARG A 1 703 ? 56.955 52.045 96.511 1.00 86.61 703 ARG A O 1
ATOM 5272 N N . VAL A 1 704 ? 58.289 52.271 94.723 1.00 76.86 704 VAL A N 1
ATOM 5273 C CA . VAL A 1 704 ? 57.989 50.936 94.223 1.00 49.66 704 VAL A CA 1
ATOM 5274 C C . VAL A 1 704 ? 59.147 49.981 94.468 1.00 66.90 704 VAL A C 1
ATOM 5275 O O . VAL A 1 704 ? 60.306 50.323 94.235 1.00 68.73 704 VAL A O 1
ATOM 5279 N N . ALA A 1 705 ? 58.826 48.780 94.934 1.00 49.53 705 ALA A N 1
ATOM 5280 C CA . ALA A 1 705 ? 59.844 47.786 95.236 1.00 49.50 705 ALA A CA 1
ATOM 5281 C C . ALA A 1 705 ? 59.590 46.457 94.538 1.00 48.33 705 ALA A C 1
ATOM 5282 O O . ALA A 1 705 ? 58.460 45.974 94.496 1.00 48.36 705 ALA A O 1
ATOM 5284 N N . LYS A 1 706 ? 60.651 45.870 93.996 1.00 47.46 706 LYS A N 1
ATOM 5285 C CA . LYS A 1 706 ? 60.590 44.520 93.455 1.00 52.66 706 LYS A CA 1
ATOM 5286 C C . LYS A 1 706 ? 61.179 43.533 94.466 1.00 52.75 706 LYS A C 1
ATOM 5287 O O . LYS A 1 706 ? 62.356 43.613 94.810 1.00 50.25 706 LYS A O 1
ATOM 5293 N N . LEU A 1 707 ? 60.351 42.608 94.942 1.00 53.94 707 LEU A N 1
ATOM 5294 C CA . LEU A 1 707 ? 60.759 41.646 95.962 1.00 50.69 707 LEU A CA 1
ATOM 5295 C C . LEU A 1 707 ? 60.995 40.267 95.364 1.00 57.61 707 LEU A C 1
ATOM 5296 O O . LEU A 1 707 ? 60.153 39.753 94.634 1.00 61.25 707 LEU A O 1
ATOM 5301 N N . GLU A 1 708 ? 62.133 39.659 95.681 1.00 59.76 708 GLU A N 1
ATOM 5302 C CA . GLU A 1 708 ? 62.454 38.335 95.153 1.00 62.05 708 GLU A CA 1
ATOM 5303 C C . GLU A 1 708 ? 61.741 37.240 95.938 1.00 63.14 708 GLU A C 1
ATOM 5304 O O . GLU A 1 708 ? 62.368 36.333 96.485 1.00 66.04 708 GLU A O 1
ATOM 5310 N N . PHE A 1 709 ? 60.419 37.335 95.976 1.00 52.69 709 PHE A N 1
ATOM 5311 C CA . PHE A 1 709 ? 59.591 36.415 96.736 1.00 54.54 709 PHE A CA 1
ATOM 5312 C C . PHE A 1 709 ? 58.884 35.438 95.804 1.00 62.71 709 PHE A C 1
ATOM 5313 O O . PHE A 1 709 ? 57.927 35.802 95.115 1.00 56.80 709 PHE A O 1
ATOM 5321 N N . GLU A 1 710 ? 59.372 34.201 95.774 1.00 54.64 710 GLU A N 1
ATOM 5322 C CA . GLU A 1 710 ? 58.759 33.151 94.972 1.00 54.21 710 GLU A CA 1
ATOM 5323 C C . GLU A 1 710 ? 57.387 32.810 95.530 1.00 55.43 710 GLU A C 1
ATOM 5324 O O . GLU A 1 710 ? 57.230 32.634 96.735 1.00 57.75 710 GLU A O 1
ATOM 5330 N N . HIS A 1 711 ? 56.394 32.727 94.651 1.00 58.37 711 HIS A N 1
ATOM 5331 C CA . HIS A 1 711 ? 55.015 32.535 95.073 1.00 60.44 711 HIS A CA 1
ATOM 5332 C C . HIS A 1 711 ? 54.120 32.188 93.893 1.00 61.04 711 HIS A C 1
ATOM 5333 O O . HIS A 1 711 ? 54.556 32.189 92.741 1.00 59.61 711 HIS A O 1
ATOM 5340 N N . SER A 1 712 ? 52.859 31.907 94.196 1.00 59.01 712 SER A N 1
ATOM 5341 C CA . SER A 1 712 ? 51.875 31.590 93.175 1.00 56.90 712 SER A CA 1
ATOM 5342 C C . SER A 1 712 ? 51.027 32.805 92.845 1.00 55.69 712 SER A C 1
ATOM 5343 O O . SER A 1 712 ? 50.296 33.316 93.694 1.00 52.80 712 SER A O 1
ATOM 5346 N N . THR A 1 713 ? 51.135 33.260 91.602 1.00 52.65 713 THR A N 1
ATOM 5347 C CA . THR A 1 713 ? 50.361 34.392 91.116 1.00 48.32 713 THR A CA 1
ATOM 5348 C C . THR A 1 713 ? 48.863 34.113 91.213 1.00 52.79 713 THR A C 1
ATOM 5349 O O . THR A 1 713 ? 48.088 34.968 91.656 1.00 59.26 713 THR A O 1
ATOM 5353 N N . LEU A 1 714 ? 48.462 32.907 90.820 1.00 51.46 714 LEU A N 1
ATOM 5354 C CA . LEU A 1 714 ? 47.055 32.531 90.862 1.00 54.86 714 LEU A CA 1
ATOM 5355 C C . LEU A 1 714 ? 46.536 32.534 92.290 1.00 60.18 714 LEU A C 1
ATOM 5356 O O . LEU A 1 714 ? 45.514 33.155 92.582 1.00 64.02 714 LEU A O 1
ATOM 5361 N N . ALA A 1 715 ? 47.252 31.846 93.174 1.00 61.59 715 ALA A N 1
ATOM 5362 C CA . ALA A 1 715 ? 46.869 31.773 94.577 1.00 56.94 715 ALA A CA 1
ATOM 5363 C C . ALA A 1 715 ? 46.755 33.173 95.160 1.00 61.71 715 ALA A C 1
ATOM 5364 O O . ALA A 1 715 ? 45.830 33.466 95.920 1.00 61.44 715 ALA A O 1
ATOM 5366 N N . LEU A 1 716 ? 47.688 34.041 94.778 1.00 59.79 716 LEU A N 1
ATOM 5367 C CA . LEU A 1 716 ? 47.689 35.415 95.262 1.00 62.49 716 LEU A CA 1
ATOM 5368 C C . LEU A 1 716 ? 46.502 36.212 94.739 1.00 66.23 716 LEU A C 1
ATOM 5369 O O . LEU A 1 716 ? 45.832 36.903 95.509 1.00 65.61 716 LEU A O 1
ATOM 5374 N N . PHE A 1 717 ? 46.242 36.121 93.435 1.00 68.44 717 PHE A N 1
ATOM 5375 C CA . PHE A 1 717 ? 45.121 36.851 92.853 1.00 51.50 717 PHE A CA 1
ATOM 5376 C C . PHE A 1 717 ? 43.796 36.412 93.469 1.00 67.74 717 PHE A C 1
ATOM 5377 O O . PHE A 1 717 ? 42.898 37.229 93.667 1.00 70.40 717 PHE A O 1
ATOM 5385 N N . GLY A 1 718 ? 43.685 35.121 93.768 1.00 54.83 718 GLY A N 1
ATOM 5386 C CA . GLY A 1 718 ? 42.491 34.581 94.389 1.00 57.15 718 GLY A CA 1
ATOM 5387 C C . GLY A 1 718 ? 42.189 35.259 95.712 1.00 59.85 718 GLY A C 1
ATOM 5388 O O . GLY A 1 718 ? 41.043 35.594 96.002 1.00 61.23 718 GLY A O 1
ATOM 5389 N N . LYS A 1 719 ? 43.229 35.470 96.510 1.00 60.72 719 LYS A N 1
ATOM 5390 C CA . LYS A 1 719 ? 43.081 36.101 97.814 1.00 71.42 719 LYS A CA 1
ATOM 5391 C C . LYS A 1 719 ? 42.814 37.597 97.669 1.00 67.91 719 LYS A C 1
ATOM 5392 O O . LYS A 1 719 ? 42.053 38.175 98.442 1.00 64.98 719 LYS A O 1
ATOM 5398 N N . ARG A 1 720 ? 43.445 38.220 96.677 1.00 64.59 720 ARG A N 1
ATOM 5399 C CA . ARG A 1 720 ? 43.184 39.624 96.385 1.00 63.91 720 ARG A CA 1
ATOM 5400 C C . ARG A 1 720 ? 41.717 39.785 96.033 1.00 63.83 720 ARG A C 1
ATOM 5401 O O . ARG A 1 720 ? 41.066 40.748 96.438 1.00 66.46 720 ARG A O 1
ATOM 5409 N N . LEU A 1 721 ? 41.215 38.821 95.271 1.00 61.95 721 LEU A N 1
ATOM 5410 C CA . LEU A 1 721 ? 39.827 38.790 94.844 1.00 60.45 721 LEU A CA 1
ATOM 5411 C C . LEU A 1 721 ? 38.904 38.745 96.057 1.00 69.22 721 LEU A C 1
ATOM 5412 O O . LEU A 1 721 ? 37.921 39.481 96.127 1.00 67.49 721 LEU A O 1
ATOM 5417 N N . GLU A 1 722 ? 39.245 37.885 97.014 1.00 77.77 722 GLU A N 1
ATOM 5418 C CA . GLU A 1 722 ? 38.460 37.705 98.235 1.00 85.37 722 GLU A CA 1
ATOM 5419 C C . GLU A 1 722 ? 38.421 38.958 99.110 1.00 87.32 722 GLU A C 1
ATOM 5420 O O . GLU A 1 722 ? 37.377 39.298 99.668 1.00 72.50 722 GLU A O 1
ATOM 5426 N N . VAL A 1 723 ? 39.560 39.634 99.228 1.00 85.57 723 VAL A N 1
ATOM 5427 C CA . VAL A 1 723 ? 39.651 40.867 100.004 1.00 70.62 723 VAL A CA 1
ATOM 5428 C C . VAL A 1 723 ? 38.716 41.938 99.455 1.00 70.31 723 VAL A C 1
ATOM 5429 O O . VAL A 1 723 ? 38.048 42.641 100.216 1.00 93.50 723 VAL A O 1
ATOM 5433 N N . ASN A 1 724 ? 38.666 42.052 98.131 1.00 67.20 724 ASN A N 1
ATOM 5434 C CA . ASN A 1 724 ? 37.805 43.031 97.470 1.00 70.87 724 ASN A CA 1
ATOM 5435 C C . ASN A 1 724 ? 36.324 42.920 97.829 1.00 75.40 724 ASN A C 1
ATOM 5436 O O . ASN A 1 724 ? 35.592 43.902 97.755 1.00 70.27 724 ASN A O 1
ATOM 5441 N N . LEU A 1 725 ? 35.894 41.726 98.222 1.00 79.39 725 LEU A N 1
ATOM 5442 C CA . LEU A 1 725 ? 34.503 41.492 98.597 1.00 92.48 725 LEU A CA 1
ATOM 5443 C C . LEU A 1 725 ? 34.173 42.026 99.990 1.00 107.36 725 LEU A C 1
ATOM 5444 O O . LEU A 1 725 ? 33.077 42.536 100.232 1.00 111.55 725 LEU A O 1
ATOM 5449 N N . MET A 1 726 ? 35.131 41.909 100.902 1.00 112.20 726 MET A N 1
ATOM 5450 C CA . MET A 1 726 ? 34.891 42.204 102.310 1.00 122.75 726 MET A CA 1
ATOM 5451 C C . MET A 1 726 ? 34.903 43.698 102.631 1.00 131.13 726 MET A C 1
ATOM 5452 O O . MET A 1 726 ? 34.658 44.096 103.771 1.00 136.44 726 MET A O 1
ATOM 5457 N N . ALA A 1 727 ? 35.195 44.511 101.618 1.00 128.81 727 ALA A N 1
ATOM 5458 C CA . ALA A 1 727 ? 35.024 45.965 101.685 1.00 129.53 727 ALA A CA 1
ATOM 5459 C C . ALA A 1 727 ? 35.632 46.654 102.911 1.00 130.56 727 ALA A C 1
ATOM 5460 O O . ALA A 1 727 ? 34.938 47.375 103.629 1.00 131.09 727 ALA A O 1
ATOM 5462 N N . GLY A 1 728 ? 36.923 46.436 103.147 1.00 126.31 728 GLY A N 1
ATOM 5463 C CA . GLY A 1 728 ? 37.622 47.135 104.213 1.00 120.57 728 GLY A CA 1
ATOM 5464 C C . GLY A 1 728 ? 37.794 46.347 105.499 1.00 115.59 728 GLY A C 1
ATOM 5465 O O . GLY A 1 728 ? 38.335 46.861 106.478 1.00 118.76 728 GLY A O 1
ATOM 5466 N N . ALA A 1 729 ? 37.336 45.100 105.500 1.00 107.42 729 ALA A N 1
ATOM 5467 C CA . ALA A 1 729 ? 37.521 44.215 106.646 1.00 102.40 729 ALA A CA 1
ATOM 5468 C C . ALA A 1 729 ? 38.945 43.675 106.666 1.00 106.55 729 ALA A C 1
ATOM 5469 O O . ALA A 1 729 ? 39.377 43.065 107.646 1.00 102.42 729 ALA A O 1
ATOM 5471 N N . TYR A 1 730 ? 39.659 43.899 105.565 1.00 113.58 730 TYR A N 1
ATOM 5472 C CA . TYR A 1 730 ? 41.039 43.460 105.415 1.00 111.27 730 TYR A CA 1
ATOM 5473 C C . TYR A 1 730 ? 41.938 44.632 105.050 1.00 107.67 730 TYR A C 1
ATOM 5474 O O . TYR A 1 730 ? 41.463 45.691 104.634 1.00 104.64 730 TYR A O 1
ATOM 5483 N N . ASP A 1 731 ? 43.242 44.434 105.212 1.00 108.61 731 ASP A N 1
ATOM 5484 C CA . ASP A 1 731 ? 44.229 45.394 104.744 1.00 104.94 731 ASP A CA 1
ATOM 5485 C C . ASP A 1 731 ? 45.004 44.767 103.599 1.00 95.17 731 ASP A C 1
ATOM 5486 O O . ASP A 1 731 ? 45.293 43.569 103.624 1.00 97.20 731 ASP A O 1
ATOM 5491 N N . THR A 1 732 ? 45.331 45.569 102.592 1.00 85.24 732 THR A N 1
ATOM 5492 C CA . THR A 1 732 ? 46.153 45.087 101.487 1.00 79.88 732 THR A CA 1
ATOM 5493 C C . THR A 1 732 ? 47.373 45.958 101.257 1.00 76.74 732 THR A C 1
ATOM 5494 O O . THR A 1 732 ? 47.277 47.186 101.197 1.00 71.99 732 THR A O 1
ATOM 5498 N N . ALA A 1 733 ? 48.520 45.303 101.130 1.00 80.24 733 ALA A N 1
ATOM 5499 C CA . ALA A 1 733 ? 49.754 45.967 100.755 1.00 75.60 733 ALA A CA 1
ATOM 5500 C C . ALA A 1 733 ? 49.728 46.219 99.257 1.00 78.00 733 ALA A C 1
ATOM 5501 O O . ALA A 1 733 ? 50.380 47.133 98.752 1.00 86.13 733 ALA A O 1
ATOM 5503 N N . LEU A 1 734 ? 48.959 45.395 98.553 1.00 73.81 734 LEU A N 1
ATOM 5504 C CA . LEU A 1 734 ? 48.905 45.433 97.100 1.00 65.86 734 LEU A CA 1
ATOM 5505 C C . LEU A 1 734 ? 47.861 46.422 96.593 1.00 62.58 734 LEU A C 1
ATOM 5506 O O . LEU A 1 734 ? 47.716 46.627 95.386 1.00 62.13 734 LEU A O 1
ATOM 5511 N N . GLY A 1 735 ? 47.135 47.034 97.519 1.00 58.98 735 GLY A N 1
ATOM 5512 C CA . GLY A 1 735 ? 46.106 47.990 97.157 1.00 78.96 735 GLY A CA 1
ATOM 5513 C C . GLY A 1 735 ? 44.830 47.325 96.678 1.00 75.59 735 GLY A C 1
ATOM 5514 O O . GLY A 1 735 ? 44.809 46.124 96.394 1.00 67.40 735 GLY A O 1
ATOM 5515 N N . TYR A 1 736 ? 43.758 48.107 96.599 1.00 80.31 736 TYR A N 1
ATOM 5516 C CA . TYR A 1 736 ? 42.479 47.605 96.113 1.00 80.66 736 TYR A CA 1
ATOM 5517 C C . TYR A 1 736 ? 42.534 47.474 94.601 1.00 71.39 736 TYR A C 1
ATOM 5518 O O . TYR A 1 736 ? 42.779 48.457 93.897 1.00 69.85 736 TYR A O 1
ATOM 5527 N N . LEU A 1 737 ? 42.315 46.263 94.097 1.00 65.50 737 LEU A N 1
ATOM 5528 C CA . LEU A 1 737 ? 42.320 46.062 92.651 1.00 74.68 737 LEU A CA 1
ATOM 5529 C C . LEU A 1 737 ? 41.119 46.750 92.001 1.00 68.80 737 LEU A C 1
ATOM 5530 O O . LEU A 1 737 ? 39.990 46.615 92.461 1.00 55.38 737 LEU A O 1
ATOM 5535 N N . SER A 1 738 ? 41.385 47.510 90.945 1.00 67.27 738 SER A N 1
ATOM 5536 C CA . SER A 1 738 ? 40.359 48.324 90.308 1.00 66.26 738 SER A CA 1
ATOM 5537 C C . SER A 1 738 ? 39.530 47.502 89.336 1.00 70.92 738 SER A C 1
ATOM 5538 O O . SER A 1 738 ? 39.728 46.293 89.194 1.00 72.69 738 SER A O 1
ATOM 5541 N N . ALA A 1 739 ? 38.605 48.175 88.661 1.00 64.97 739 ALA A N 1
ATOM 5542 C CA . ALA A 1 739 ? 37.719 47.518 87.720 1.00 58.05 739 ALA A CA 1
ATOM 5543 C C . ALA A 1 739 ? 38.516 46.851 86.601 1.00 62.29 739 ALA A C 1
ATOM 5544 O O . ALA A 1 739 ? 38.241 45.709 86.235 1.00 58.47 739 ALA A O 1
ATOM 5546 N N . ASP A 1 740 ? 39.516 47.559 86.081 1.00 64.73 740 ASP A N 1
ATOM 5547 C CA . ASP A 1 740 ? 40.343 47.034 84.997 1.00 63.26 740 ASP A CA 1
ATOM 5548 C C . ASP A 1 740 ? 41.113 45.786 85.415 1.00 58.15 740 ASP A C 1
ATOM 5549 O O . ASP A 1 740 ? 41.248 44.842 84.640 1.00 55.71 740 ASP A O 1
ATOM 5554 N N . GLU A 1 741 ? 41.616 45.780 86.644 1.00 53.60 741 GLU A N 1
ATOM 5555 C CA . GLU A 1 741 ? 42.373 44.640 87.138 1.00 49.57 741 GLU A CA 1
ATOM 5556 C C . GLU A 1 741 ? 41.440 43.487 87.480 1.00 55.50 741 GLU A C 1
ATOM 5557 O O . GLU A 1 741 ? 41.833 42.321 87.455 1.00 55.15 741 GLU A O 1
ATOM 5563 N N . LEU A 1 742 ? 40.194 43.825 87.788 1.00 62.19 742 LEU A N 1
ATOM 5564 C CA . LEU A 1 742 ? 39.167 42.826 88.039 1.00 64.95 742 LEU A CA 1
ATOM 5565 C C . LEU A 1 742 ? 38.835 42.088 86.738 1.00 63.15 742 LEU A C 1
ATOM 5566 O O . LEU A 1 742 ? 38.765 40.861 86.714 1.00 67.84 742 LEU A O 1
ATOM 5571 N N . ILE A 1 743 ? 38.652 42.844 85.656 1.00 54.54 743 ILE A N 1
ATOM 5572 C CA . ILE A 1 743 ? 38.351 42.274 84.341 1.00 52.21 743 ILE A CA 1
ATOM 5573 C C . ILE A 1 743 ? 39.469 41.366 83.837 1.00 48.06 743 ILE A C 1
ATOM 5574 O O . ILE A 1 743 ? 39.239 40.215 83.457 1.00 44.43 743 ILE A O 1
ATOM 5579 N N . GLU A 1 744 ? 40.680 41.909 83.821 1.00 44.06 744 GLU A N 1
ATOM 5580 C CA . GLU A 1 744 ? 41.851 41.198 83.330 1.00 41.27 744 GLU A CA 1
ATOM 5581 C C . GLU A 1 744 ? 42.189 39.961 84.163 1.00 44.17 744 GLU A C 1
ATOM 5582 O O . GLU A 1 744 ? 42.545 38.914 83.622 1.00 43.66 744 GLU A O 1
ATOM 5588 N N . GLY A 1 745 ? 42.078 40.082 85.482 1.00 40.78 745 GLY A N 1
ATOM 5589 C CA . GLY A 1 745 ? 42.454 38.997 86.366 1.00 41.81 745 GLY A CA 1
ATOM 5590 C C . GLY A 1 745 ? 41.563 37.770 86.298 1.00 46.61 745 GLY A C 1
ATOM 5591 O O . GLY A 1 745 ? 42.052 36.641 86.355 1.00 45.53 745 GLY A O 1
ATOM 5592 N N . ILE A 1 746 ? 40.254 37.982 86.193 1.00 44.18 746 ILE A N 1
ATOM 5593 C CA . ILE A 1 746 ? 39.312 36.870 86.117 1.00 44.31 746 ILE A CA 1
ATOM 5594 C C . ILE A 1 746 ? 39.376 36.195 84.747 1.00 48.26 746 ILE A C 1
ATOM 5595 O O . ILE A 1 746 ? 39.268 34.972 84.644 1.00 52.80 746 ILE A O 1
ATOM 5600 N N . SER A 1 747 ? 39.562 36.997 83.700 1.00 40.60 747 SER A N 1
ATOM 5601 C CA . SER A 1 747 ? 39.680 36.469 82.344 1.00 49.38 747 SER A CA 1
ATOM 5602 C C . SER A 1 747 ? 40.882 35.552 82.239 1.00 48.55 747 SER A C 1
ATOM 5603 O O . SER A 1 747 ? 40.845 34.541 81.541 1.00 48.06 747 SER A O 1
ATOM 5606 N N . LEU A 1 748 ? 41.951 35.923 82.934 1.00 47.93 748 LEU A N 1
ATOM 5607 C CA . LEU A 1 748 ? 43.156 35.110 82.973 1.00 40.54 748 LEU A CA 1
ATOM 5608 C C . LEU A 1 748 ? 42.844 33.791 83.662 1.00 44.36 748 LEU A C 1
ATOM 5609 O O . LEU A 1 748 ? 43.208 32.720 83.172 1.00 47.03 748 LEU A O 1
ATOM 5614 N N . LEU A 1 749 ? 42.157 33.891 84.797 1.00 49.77 749 LEU A N 1
ATOM 5615 C CA . LEU A 1 749 ? 41.715 32.733 85.562 1.00 48.55 749 LEU A CA 1
ATOM 5616 C C . LEU A 1 749 ? 40.826 31.839 84.717 1.00 42.21 749 LEU A C 1
ATOM 5617 O O . LEU A 1 749 ? 40.998 30.624 84.693 1.00 43.34 749 LEU A O 1
ATOM 5622 N N . ALA A 1 750 ? 39.873 32.455 84.025 1.00 41.56 750 ALA A N 1
ATOM 5623 C CA . ALA A 1 750 ? 38.985 31.733 83.124 1.00 40.73 750 ALA A CA 1
ATOM 5624 C C . ALA A 1 750 ? 39.778 31.032 82.030 1.00 39.25 750 ALA A C 1
ATOM 5625 O O . ALA A 1 750 ? 39.603 29.840 81.793 1.00 54.82 750 ALA A O 1
ATOM 5627 N N . THR A 1 751 ? 40.662 31.776 81.375 1.00 43.07 751 THR A N 1
ATOM 5628 C CA . THR A 1 751 ? 41.439 31.238 80.267 1.00 36.41 751 THR A CA 1
ATOM 5629 C C . THR A 1 751 ? 42.349 30.093 80.708 1.00 46.31 751 THR A C 1
ATOM 5630 O O . THR A 1 751 ? 42.407 29.052 80.050 1.00 47.08 751 THR A O 1
ATOM 5634 N N . VAL A 1 752 ? 43.052 30.281 81.821 1.00 47.24 752 VAL A N 1
ATOM 5635 C CA . VAL A 1 752 ? 43.979 29.259 82.303 1.00 48.56 752 VAL A CA 1
ATOM 5636 C C . VAL A 1 752 ? 43.235 27.995 82.719 1.00 51.46 752 VAL A C 1
ATOM 5637 O O . VAL A 1 752 ? 43.656 26.882 82.397 1.00 50.92 752 VAL A O 1
ATOM 5641 N N . LEU A 1 753 ? 42.122 28.175 83.422 1.00 51.78 753 LEU A N 1
ATOM 5642 C CA . LEU A 1 753 ? 41.253 27.060 83.768 1.00 52.01 753 LEU A CA 1
ATOM 5643 C C . LEU A 1 753 ? 40.828 26.316 82.504 1.00 50.46 753 LEU A C 1
ATOM 5644 O O . LEU A 1 753 ? 40.970 25.094 82.418 1.00 46.05 753 LEU A O 1
ATOM 5649 N N . ARG A 1 754 ? 40.337 27.066 81.518 1.00 50.54 754 ARG A N 1
ATOM 5650 C CA . ARG A 1 754 ? 39.836 26.487 80.273 1.00 45.03 754 ARG A CA 1
ATOM 5651 C C . ARG A 1 754 ? 40.931 25.760 79.503 1.00 49.59 754 ARG A C 1
ATOM 5652 O O . ARG A 1 754 ? 40.718 24.656 79.001 1.00 50.39 754 ARG A O 1
ATOM 5660 N N . ALA A 1 755 ? 42.100 26.388 79.410 1.00 49.79 755 ALA A N 1
ATOM 5661 C CA . ALA A 1 755 ? 43.247 25.788 78.739 1.00 52.15 755 ALA A CA 1
ATOM 5662 C C . ALA A 1 755 ? 43.640 24.452 79.375 1.00 52.05 755 ALA A C 1
ATOM 5663 O O . ALA A 1 755 ? 43.795 23.447 78.680 1.00 50.73 755 ALA A O 1
ATOM 5665 N N . GLU A 1 756 ? 43.795 24.449 80.696 1.00 52.59 756 GLU A N 1
ATOM 5666 C CA . GLU A 1 756 ? 44.181 23.244 81.427 1.00 57.64 756 GLU A CA 1
ATOM 5667 C C . GLU A 1 756 ? 43.124 22.156 81.304 1.00 64.40 756 GLU A C 1
ATOM 5668 O O . GLU A 1 756 ? 43.430 20.966 81.368 1.00 72.69 756 GLU A O 1
ATOM 5674 N N . THR A 1 757 ? 41.876 22.572 81.135 1.00 61.05 757 THR A N 1
ATOM 5675 C CA . THR A 1 757 ? 40.789 21.632 80.914 1.00 61.77 757 THR A CA 1
ATOM 5676 C C . THR A 1 757 ? 40.981 20.915 79.584 1.00 66.47 757 THR A C 1
ATOM 5677 O O . THR A 1 757 ? 40.938 19.687 79.519 1.00 73.77 757 THR A O 1
ATOM 5681 N N . LEU A 1 758 ? 41.213 21.690 78.529 1.00 62.91 758 LEU A N 1
ATOM 5682 C CA . LEU A 1 758 ? 41.352 21.139 77.185 1.00 42.02 758 LEU A CA 1
ATOM 5683 C C . LEU A 1 758 ? 42.598 20.276 77.024 1.00 58.91 758 LEU A C 1
ATOM 5684 O O . LEU A 1 758 ? 42.646 19.409 76.157 1.00 65.67 758 LEU A O 1
ATOM 5689 N N . ARG A 1 759 ? 43.604 20.516 77.855 1.00 56.83 759 ARG A N 1
ATOM 5690 C CA . ARG A 1 759 ? 44.827 19.727 77.807 1.00 62.18 759 ARG A CA 1
ATOM 5691 C C . ARG A 1 759 ? 44.669 18.405 78.549 1.00 72.97 759 ARG A C 1
ATOM 5692 O O . ARG A 1 759 ? 45.463 17.485 78.359 1.00 76.40 759 ARG A O 1
ATOM 5700 N N . SER A 1 760 ? 43.649 18.313 79.399 1.00 82.49 760 SER A N 1
ATOM 5701 C CA . SER A 1 760 ? 43.485 17.143 80.263 1.00 86.95 760 SER A CA 1
ATOM 5702 C C . SER A 1 760 ? 43.167 15.874 79.479 1.00 84.10 760 SER A C 1
ATOM 5703 O O . SER A 1 760 ? 42.541 15.922 78.420 1.00 78.02 760 SER A O 1
ATOM 5706 N N . SER A 1 761 ? 43.611 14.742 80.012 1.00 89.49 761 SER A N 1
ATOM 5707 C CA . SER A 1 761 ? 43.413 13.449 79.369 1.00 102.07 761 SER A CA 1
ATOM 5708 C C . SER A 1 761 ? 42.568 12.522 80.241 1.00 115.86 761 SER A C 1
ATOM 5709 O O . SER A 1 761 ? 42.166 12.888 81.346 1.00 120.05 761 SER A O 1
ATOM 5712 N N . LYS A 1 762 ? 42.295 11.321 79.740 1.00 121.33 762 LYS A N 1
ATOM 5713 C CA . LYS A 1 762 ? 41.583 10.322 80.527 1.00 123.72 762 LYS A CA 1
ATOM 5714 C C . LYS A 1 762 ? 42.570 9.550 81.394 1.00 123.86 762 LYS A C 1
ATOM 5715 O O . LYS A 1 762 ? 42.175 8.822 82.305 1.00 127.39 762 LYS A O 1
ATOM 5721 N N . THR A 1 763 ? 43.856 9.714 81.096 1.00 119.70 763 THR A N 1
ATOM 5722 C CA . THR A 1 763 ? 44.918 9.166 81.932 1.00 121.30 763 THR A CA 1
ATOM 5723 C C . THR A 1 763 ? 45.433 10.246 82.874 1.00 121.85 763 THR A C 1
ATOM 5724 O O . THR A 1 763 ? 46.085 9.953 83.875 1.00 124.00 763 THR A O 1
ATOM 5728 N N . ASP A 1 764 ? 45.137 11.498 82.539 1.00 121.05 764 ASP A N 1
ATOM 5729 C CA . ASP A 1 764 ? 45.442 12.626 83.415 1.00 115.70 764 ASP A CA 1
ATOM 5730 C C . ASP A 1 764 ? 44.329 13.670 83.374 1.00 104.52 764 ASP A C 1
ATOM 5731 O O . ASP A 1 764 ? 44.458 14.695 82.708 1.00 101.24 764 ASP A O 1
ATOM 5736 N N . PRO A 1 765 ? 43.220 13.404 84.081 1.00 98.58 765 PRO A N 1
ATOM 5737 C CA . PRO A 1 765 ? 42.157 14.403 84.196 1.00 92.23 765 PRO A CA 1
ATOM 5738 C C . PRO A 1 765 ? 42.463 15.340 85.352 1.00 94.80 765 PRO A C 1
ATOM 5739 O O . PRO A 1 765 ? 43.624 15.460 85.751 1.00 95.31 765 PRO A O 1
ATOM 5743 N N . ASP A 1 766 ? 41.431 15.994 85.876 1.00 97.85 766 ASP A N 1
ATOM 5744 C CA . ASP A 1 766 ? 41.553 16.828 87.071 1.00 101.55 766 ASP A CA 1
ATOM 5745 C C . ASP A 1 766 ? 42.572 17.957 86.929 1.00 95.71 766 ASP A C 1
ATOM 5746 O O . ASP A 1 766 ? 43.033 18.508 87.928 1.00 97.22 766 ASP A O 1
ATOM 5751 N N . ARG A 1 767 ? 42.926 18.295 85.694 1.00 91.55 767 ARG A N 1
ATOM 5752 C CA . ARG A 1 767 ? 43.854 19.392 85.450 1.00 86.02 767 ARG A CA 1
ATOM 5753 C C . ARG A 1 767 ? 43.195 20.720 85.787 1.00 74.44 767 ARG A C 1
ATOM 5754 O O . ARG A 1 767 ? 43.812 21.595 86.393 1.00 74.47 767 ARG A O 1
ATOM 5762 N N . GLY A 1 768 ? 41.938 20.864 85.385 1.00 68.75 768 GLY A N 1
ATOM 5763 C CA . GLY A 1 768 ? 41.168 22.044 85.721 1.00 70.25 768 GLY A CA 1
ATOM 5764 C C . GLY A 1 768 ? 40.920 22.082 87.213 1.00 75.49 768 GLY A C 1
ATOM 5765 O O . GLY A 1 768 ? 40.942 23.148 87.831 1.00 77.95 768 GLY A O 1
ATOM 5766 N N . LEU A 1 769 ? 40.687 20.906 87.788 1.00 78.83 769 LEU A N 1
ATOM 5767 C CA . LEU A 1 769 ? 40.479 20.771 89.225 1.00 78.51 769 LEU A CA 1
ATOM 5768 C C . LEU A 1 769 ? 41.662 21.332 90.005 1.00 76.05 769 LEU A C 1
ATOM 5769 O O . LEU A 1 769 ? 41.482 22.129 90.925 1.00 81.86 769 LEU A O 1
ATOM 5774 N N . ARG A 1 770 ? 42.868 20.921 89.625 1.00 72.17 770 ARG A N 1
ATOM 5775 C CA . ARG A 1 770 ? 44.085 21.392 90.279 1.00 71.27 770 ARG A CA 1
ATOM 5776 C C . ARG A 1 770 ? 44.199 22.912 90.253 1.00 69.70 770 ARG A C 1
ATOM 5777 O O . ARG A 1 770 ? 44.599 23.528 91.243 1.00 69.88 770 ARG A O 1
ATOM 5785 N N . ILE A 1 771 ? 43.851 23.507 89.115 1.00 63.77 771 ILE A N 1
ATOM 5786 C CA . ILE A 1 771 ? 43.951 24.952 88.943 1.00 54.17 771 ILE A CA 1
ATOM 5787 C C . ILE A 1 771 ? 42.964 25.664 89.865 1.00 62.92 771 ILE A C 1
ATOM 5788 O O . ILE A 1 771 ? 43.283 26.703 90.446 1.00 65.73 771 ILE A O 1
ATOM 5793 N N . LEU A 1 772 ? 41.779 25.080 90.020 1.00 62.68 772 LEU A N 1
ATOM 5794 C CA . LEU A 1 772 ? 40.763 25.615 90.925 1.00 61.26 772 LEU A CA 1
ATOM 5795 C C . LEU A 1 772 ? 41.236 25.663 92.372 1.00 64.29 772 LEU A C 1
ATOM 5796 O O . LEU A 1 772 ? 41.038 26.661 93.065 1.00 65.66 772 LEU A O 1
ATOM 5801 N N . THR A 1 773 ? 41.855 24.579 92.827 1.00 63.17 773 THR A N 1
ATOM 5802 C CA . THR A 1 773 ? 42.281 24.476 94.215 1.00 73.32 773 THR A CA 1
ATOM 5803 C C . THR A 1 773 ? 43.568 25.263 94.468 1.00 78.05 773 THR A C 1
ATOM 5804 O O . THR A 1 773 ? 43.794 25.763 95.570 1.00 80.85 773 THR A O 1
ATOM 5808 N N . GLU A 1 774 ? 44.405 25.377 93.441 1.00 74.87 774 GLU A N 1
ATOM 5809 C CA . GLU A 1 774 ? 45.618 26.184 93.535 1.00 73.42 774 GLU A CA 1
ATOM 5810 C C . GLU A 1 774 ? 45.266 27.658 93.709 1.00 71.19 774 GLU A C 1
ATOM 5811 O O . GLU A 1 774 ? 45.982 28.406 94.376 1.00 79.15 774 GLU A O 1
ATOM 5817 N N . ALA A 1 775 ? 44.155 28.070 93.111 1.00 65.26 775 ALA A N 1
ATOM 5818 C CA . ALA A 1 775 ? 43.686 29.442 93.241 1.00 63.83 775 ALA A CA 1
ATOM 5819 C C . ALA A 1 775 ? 42.853 29.607 94.510 1.00 60.75 775 ALA A C 1
ATOM 5820 O O . ALA A 1 775 ? 42.546 30.726 94.921 1.00 96.34 775 ALA A O 1
ATOM 5822 N N . SER A 1 776 ? 42.495 28.481 95.122 1.00 72.86 776 SER A N 1
ATOM 5823 C CA . SER A 1 776 ? 41.720 28.474 96.364 1.00 76.62 776 SER A CA 1
ATOM 5824 C C . SER A 1 776 ? 42.588 28.064 97.546 1.00 69.42 776 SER A C 1
ATOM 5825 O O . SER A 1 776 ? 42.076 27.688 98.595 1.00 75.19 776 SER A O 1
ATOM 5828 N N . ARG A 1 777 ? 43.902 28.147 97.368 1.00 80.30 777 ARG A N 1
ATOM 5829 C CA . ARG A 1 777 ? 44.854 27.593 98.323 1.00 78.03 777 ARG A CA 1
ATOM 5830 C C . ARG A 1 777 ? 45.231 28.604 99.397 1.00 83.03 777 ARG A C 1
ATOM 5831 O O . ARG A 1 777 ? 46.082 28.340 100.245 1.00 88.95 777 ARG A O 1
ATOM 5839 N N . LEU A 1 778 ? 44.590 29.764 99.370 1.00 81.38 778 LEU A N 1
ATOM 5840 C CA . LEU A 1 778 ? 45.027 30.869 100.209 1.00 77.45 778 LEU A CA 1
ATOM 5841 C C . LEU A 1 778 ? 43.837 31.586 100.829 1.00 82.17 778 LEU A C 1
ATOM 5842 O O . LEU A 1 778 ? 43.993 32.554 101.577 1.00 86.19 778 LEU A O 1
ATOM 5847 N N . LEU A 1 779 ? 42.642 31.098 100.520 1.00 81.52 779 LEU A N 1
ATOM 5848 C CA . LEU A 1 779 ? 41.421 31.753 100.958 1.00 75.40 779 LEU A CA 1
ATOM 5849 C C . LEU A 1 779 ? 41.065 31.374 102.394 1.00 88.63 779 LEU A C 1
ATOM 5850 O O . LEU A 1 779 ? 41.821 30.678 103.074 1.00 81.74 779 LEU A O 1
ATOM 5855 N N . SER A 1 780 ? 39.908 31.840 102.848 1.00 89.82 780 SER A N 1
ATOM 5856 C CA . SER A 1 780 ? 39.478 31.626 104.219 1.00 95.54 780 SER A CA 1
ATOM 5857 C C . SER A 1 780 ? 38.368 30.598 104.309 1.00 101.17 780 SER A C 1
ATOM 5858 O O . SER A 1 780 ? 37.851 30.141 103.292 1.00 106.08 780 SER A O 1
ATOM 5861 N N . ARG A 1 781 ? 38.037 30.226 105.542 1.00 102.80 781 ARG A N 1
ATOM 5862 C CA . ARG A 1 781 ? 36.741 29.647 105.882 1.00 107.58 781 ARG A CA 1
ATOM 5863 C C . ARG A 1 781 ? 36.272 28.497 104.992 1.00 105.24 781 ARG A C 1
ATOM 5864 O O . ARG A 1 781 ? 35.076 28.368 104.724 1.00 103.92 781 ARG A O 1
ATOM 5872 N N . GLY A 1 782 ? 37.210 27.666 104.543 1.00 105.64 782 GLY A N 1
ATOM 5873 C CA . GLY A 1 782 ? 36.892 26.564 103.650 1.00 106.25 782 GLY A CA 1
ATOM 5874 C C . GLY A 1 782 ? 36.180 27.046 102.398 1.00 111.40 782 GLY A C 1
ATOM 5875 O O . GLY A 1 782 ? 35.279 26.381 101.879 1.00 110.09 782 GLY A O 1
ATOM 5876 N N . ARG A 1 783 ? 36.582 28.218 101.917 1.00 112.43 783 ARG A N 1
ATOM 5877 C CA . ARG A 1 783 ? 35.930 28.827 100.769 1.00 109.47 783 ARG A CA 1
ATOM 5878 C C . ARG A 1 783 ? 36.754 28.620 99.503 1.00 102.33 783 ARG A C 1
ATOM 5879 O O . ARG A 1 783 ? 37.982 28.560 99.557 1.00 102.64 783 ARG A O 1
ATOM 5887 N N . ASP A 1 784 ? 36.071 28.503 98.369 1.00 97.78 784 ASP A N 1
ATOM 5888 C CA . ASP A 1 784 ? 36.734 28.282 97.088 1.00 94.39 784 ASP A CA 1
ATOM 5889 C C . ASP A 1 784 ? 36.842 29.568 96.284 1.00 87.18 784 ASP A C 1
ATOM 5890 O O . ASP A 1 784 ? 36.194 30.566 96.600 1.00 86.51 784 ASP A O 1
ATOM 5895 N N . ILE A 1 785 ? 37.667 29.537 95.241 1.00 82.78 785 ILE A N 1
ATOM 5896 C CA . ILE A 1 785 ? 37.730 30.635 94.285 1.00 78.12 785 ILE A CA 1
ATOM 5897 C C . ILE A 1 785 ? 36.383 30.733 93.564 1.00 62.45 785 ILE A C 1
ATOM 5898 O O . ILE A 1 785 ? 35.934 31.819 93.192 1.00 62.46 785 ILE A O 1
ATOM 5903 N N . MET A 1 786 ? 35.741 29.580 93.402 1.00 67.12 786 MET A N 1
ATOM 5904 C CA . MET A 1 786 ? 34.389 29.481 92.867 1.00 67.00 786 MET A CA 1
ATOM 5905 C C . MET A 1 786 ? 33.428 30.417 93.593 1.00 70.25 786 MET A C 1
ATOM 5906 O O . MET A 1 786 ? 32.742 31.222 92.963 1.00 66.39 786 MET A O 1
ATOM 5911 N N . ASN A 1 787 ? 33.385 30.304 94.920 1.00 72.04 787 ASN A N 1
ATOM 5912 C CA . ASN A 1 787 ? 32.532 31.159 95.738 1.00 71.55 787 ASN A CA 1
ATOM 5913 C C . ASN A 1 787 ? 32.902 32.633 95.623 1.00 69.66 787 ASN A C 1
ATOM 5914 O O . ASN A 1 787 ? 32.028 33.495 95.568 1.00 76.22 787 ASN A O 1
ATOM 5919 N N . VAL A 1 788 ? 34.202 32.914 95.591 1.00 68.01 788 VAL A N 1
ATOM 5920 C CA . VAL A 1 788 ? 34.689 34.283 95.448 1.00 66.49 788 VAL A CA 1
ATOM 5921 C C . VAL A 1 788 ? 34.184 34.928 94.155 1.00 63.72 788 VAL A C 1
ATOM 5922 O O . VAL A 1 788 ? 33.670 36.044 94.177 1.00 64.00 788 VAL A O 1
ATOM 5926 N N . VAL A 1 789 ? 34.322 34.223 93.035 1.00 61.28 789 VAL A N 1
ATOM 5927 C CA . VAL A 1 789 ? 33.877 34.752 91.745 1.00 63.08 789 VAL A CA 1
ATOM 5928 C C . VAL A 1 789 ? 32.356 34.886 91.691 1.00 63.42 789 VAL A C 1
ATOM 5929 O O . VAL A 1 789 ? 31.821 35.851 91.139 1.00 62.37 789 VAL A O 1
ATOM 5933 N N . CYS A 1 790 ? 31.664 33.916 92.277 1.00 69.65 790 CYS A N 1
ATOM 5934 C CA . CYS A 1 790 ? 30.212 33.960 92.356 1.00 64.46 790 CYS A CA 1
ATOM 5935 C C . CYS A 1 790 ? 29.721 35.095 93.256 1.00 68.49 790 CYS A C 1
ATOM 5936 O O . CYS A 1 790 ? 28.743 35.772 92.928 1.00 69.82 790 CYS A O 1
ATOM 5939 N N . ASP A 1 791 ? 30.396 35.301 94.384 1.00 72.69 791 ASP A N 1
ATOM 5940 C CA . ASP A 1 791 ? 30.055 36.409 95.272 1.00 78.87 791 ASP A CA 1
ATOM 5941 C C . ASP A 1 791 ? 30.392 37.725 94.591 1.00 74.66 791 ASP A C 1
ATOM 5942 O O . ASP A 1 791 ? 29.634 38.692 94.678 1.00 69.83 791 ASP A O 1
ATOM 5947 N N . THR A 1 792 ? 31.542 37.748 93.922 1.00 65.60 792 THR A N 1
ATOM 5948 C CA . THR A 1 792 ? 31.948 38.890 93.111 1.00 71.48 792 THR A CA 1
ATOM 5949 C C . THR A 1 792 ? 30.856 39.201 92.095 1.00 72.04 792 THR A C 1
ATOM 5950 O O . THR A 1 792 ? 30.410 40.340 91.983 1.00 73.69 792 THR A O 1
ATOM 5954 N N . LEU A 1 793 ? 30.423 38.170 91.375 1.00 65.50 793 LEU A N 1
ATOM 5955 C CA . LEU A 1 793 ? 29.359 38.293 90.385 1.00 60.34 793 LEU A CA 1
ATOM 5956 C C . LEU A 1 793 ? 28.099 38.940 90.954 1.00 65.96 793 LEU A C 1
ATOM 5957 O O . LEU A 1 793 ? 27.564 39.885 90.373 1.00 65.70 793 LEU A O 1
ATOM 5962 N N . ASP A 1 794 ? 27.636 38.441 92.096 1.00 69.86 794 ASP A N 1
ATOM 5963 C CA . ASP A 1 794 ? 26.435 38.984 92.728 1.00 84.68 794 ASP A CA 1
ATOM 5964 C C . ASP A 1 794 ? 26.657 40.392 93.268 1.00 89.58 794 ASP A C 1
ATOM 5965 O O . ASP A 1 794 ? 25.797 41.264 93.127 1.00 72.01 794 ASP A O 1
ATOM 5970 N N . SER A 1 795 ? 27.806 40.612 93.898 1.00 70.72 795 SER A N 1
ATOM 5971 C CA . SER A 1 795 ? 28.098 41.917 94.474 1.00 84.54 795 SER A CA 1
ATOM 5972 C C . SER A 1 795 ? 28.230 42.920 93.343 1.00 83.53 795 SER A C 1
ATOM 5973 O O . SER A 1 795 ? 27.644 44.004 93.384 1.00 70.95 795 SER A O 1
ATOM 5976 N N . LEU A 1 796 ? 28.982 42.529 92.320 1.00 84.70 796 LEU A N 1
ATOM 5977 C CA . LEU A 1 796 ? 29.196 43.366 91.148 1.00 85.56 796 LEU A CA 1
ATOM 5978 C C . LEU A 1 796 ? 27.890 43.868 90.564 1.00 86.23 796 LEU A C 1
ATOM 5979 O O . LEU A 1 796 ? 27.771 45.033 90.211 1.00 89.36 796 LEU A O 1
ATOM 5984 N N . VAL A 1 797 ? 26.906 42.981 90.488 1.00 87.41 797 VAL A N 1
ATOM 5985 C CA . VAL A 1 797 ? 25.665 43.275 89.782 1.00 94.92 797 VAL A CA 1
ATOM 5986 C C . VAL A 1 797 ? 24.684 44.134 90.586 1.00 113.55 797 VAL A C 1
ATOM 5987 O O . VAL A 1 797 ? 23.775 44.741 90.017 1.00 117.97 797 VAL A O 1
ATOM 5991 N N . GLU A 1 798 ? 24.864 44.177 91.904 1.00 121.03 798 GLU A N 1
ATOM 5992 C CA . GLU A 1 798 ? 24.122 45.114 92.739 1.00 125.92 798 GLU A CA 1
ATOM 5993 C C . GLU A 1 798 ? 24.803 46.471 92.614 1.00 124.84 798 GLU A C 1
ATOM 5994 O O . GLU A 1 798 ? 24.154 47.520 92.640 1.00 126.14 798 GLU A O 1
ATOM 6000 N N . GLU A 1 799 ? 26.125 46.428 92.473 1.00 125.17 799 GLU A N 1
ATOM 6001 C CA . GLU A 1 799 ? 26.921 47.602 92.138 1.00 129.43 799 GLU A CA 1
ATOM 6002 C C . GLU A 1 799 ? 26.627 47.994 90.697 1.00 134.38 799 GLU A C 1
ATOM 6003 O O . GLU A 1 799 ? 26.517 49.179 90.371 1.00 134.36 799 GLU A O 1
ATOM 6009 N N . GLU A 1 800 ? 26.486 46.982 89.843 1.00 139.33 800 GLU A N 1
ATOM 6010 C CA . GLU A 1 800 ? 26.144 47.180 88.439 1.00 141.28 800 GLU A CA 1
ATOM 6011 C C . GLU A 1 800 ? 24.633 47.395 88.288 1.00 154.49 800 GLU A C 1
ATOM 6012 O O . GLU A 1 800 ? 24.128 47.567 87.172 1.00 159.37 800 GLU A O 1
ATOM 6018 N N . LEU A 1 801 ? 23.905 47.403 89.405 1.00 159.38 801 LEU A N 1
ATOM 6019 C CA . LEU A 1 801 ? 22.495 47.768 89.344 1.00 157.43 801 LEU A CA 1
ATOM 6020 C C . LEU A 1 801 ? 22.390 49.276 89.125 1.00 160.20 801 LEU A C 1
ATOM 6021 O O . LEU A 1 801 ? 21.363 49.778 88.664 1.00 157.98 801 LEU A O 1
ATOM 6026 N N . ALA A 1 802 ? 23.467 49.989 89.455 1.00 165.32 802 ALA A N 1
ATOM 6027 C CA . ALA A 1 802 ? 23.608 51.395 89.082 1.00 170.03 802 ALA A CA 1
ATOM 6028 C C . ALA A 1 802 ? 23.643 51.502 87.560 1.00 171.69 802 ALA A C 1
ATOM 6029 O O . ALA A 1 802 ? 23.073 52.423 86.972 1.00 172.42 802 ALA A O 1
ATOM 6031 N N . ASP A 1 803 ? 24.351 50.555 86.948 1.00 170.15 803 ASP A N 1
ATOM 6032 C CA . ASP A 1 803 ? 24.241 50.229 85.520 1.00 167.05 803 ASP A CA 1
ATOM 6033 C C . ASP A 1 803 ? 24.945 51.151 84.526 1.00 156.47 803 ASP A C 1
ATOM 6034 O O . ASP A 1 803 ? 24.870 50.926 83.317 1.00 149.94 803 ASP A O 1
ATOM 6039 N N . LEU A 1 804 ? 25.644 52.165 85.022 1.00 154.79 804 LEU A N 1
ATOM 6040 C CA . LEU A 1 804 ? 26.232 53.162 84.134 1.00 150.93 804 LEU A CA 1
ATOM 6041 C C . LEU A 1 804 ? 27.649 52.810 83.686 1.00 140.65 804 LEU A C 1
ATOM 6042 O O . LEU A 1 804 ? 28.173 53.416 82.751 1.00 141.61 804 LEU A O 1
ATOM 6047 N N . ASP A 1 805 ? 28.259 51.821 84.335 1.00 129.08 805 ASP A N 1
ATOM 6048 C CA . ASP A 1 805 ? 29.681 51.558 84.124 1.00 116.93 805 ASP A CA 1
ATOM 6049 C C . ASP A 1 805 ? 30.003 50.392 83.186 1.00 98.09 805 ASP A C 1
ATOM 6050 O O . ASP A 1 805 ? 29.572 49.258 83.402 1.00 98.55 805 ASP A O 1
ATOM 6055 N N . GLY A 1 806 ? 30.778 50.689 82.150 1.00 78.85 806 GLY A N 1
ATOM 6056 C CA . GLY A 1 806 ? 31.310 49.673 81.261 1.00 66.99 806 GLY A CA 1
ATOM 6057 C C . GLY A 1 806 ? 32.317 48.720 81.890 1.00 67.57 806 GLY A C 1
ATOM 6058 O O . GLY A 1 806 ? 32.194 47.505 81.721 1.00 64.91 806 GLY A O 1
ATOM 6059 N N . PRO A 1 807 ? 33.335 49.258 82.592 1.00 71.17 807 PRO A N 1
ATOM 6060 C CA . PRO A 1 807 ? 34.339 48.419 83.261 1.00 72.12 807 PRO A CA 1
ATOM 6061 C C . PRO A 1 807 ? 33.753 47.358 84.194 1.00 66.08 807 PRO A C 1
ATOM 6062 O O . PRO A 1 807 ? 34.240 46.227 84.210 1.00 66.81 807 PRO A O 1
ATOM 6066 N N . LYS A 1 808 ? 32.732 47.717 84.963 1.00 63.14 808 LYS A N 1
ATOM 6067 C CA . LYS A 1 808 ? 32.043 46.739 85.796 1.00 69.87 808 LYS A CA 1
ATOM 6068 C C . LYS A 1 808 ? 31.285 45.738 84.921 1.00 68.13 808 LYS A C 1
ATOM 6069 O O . LYS A 1 808 ? 31.316 44.533 85.177 1.00 67.97 808 LYS A O 1
ATOM 6075 N N . THR A 1 809 ? 30.610 46.244 83.889 1.00 63.27 809 THR A N 1
ATOM 6076 C CA . THR A 1 809 ? 29.884 45.395 82.939 1.00 59.40 809 THR A CA 1
ATOM 6077 C C . THR A 1 809 ? 30.816 44.387 82.269 1.00 57.78 809 THR A C 1
ATOM 6078 O O . THR A 1 809 ? 30.435 43.241 82.017 1.00 55.46 809 THR A O 1
ATOM 6082 N N . ALA A 1 810 ? 32.046 44.813 81.998 1.00 45.20 810 ALA A N 1
ATOM 6083 C CA . ALA A 1 810 ? 33.051 43.920 81.434 1.00 49.11 810 ALA A CA 1
ATOM 6084 C C . ALA A 1 810 ? 33.464 42.861 82.452 1.00 50.03 810 ALA A C 1
ATOM 6085 O O . ALA A 1 810 ? 33.706 41.704 82.104 1.00 49.88 810 ALA A O 1
ATOM 6087 N N . ALA A 1 811 ? 33.540 43.269 83.713 1.00 47.88 811 ALA A N 1
ATOM 6088 C CA . ALA A 1 811 ? 33.896 42.361 84.795 1.00 51.23 811 ALA A CA 1
ATOM 6089 C C . ALA A 1 811 ? 32.846 41.265 84.957 1.00 52.45 811 ALA A C 1
ATOM 6090 O O . ALA A 1 811 ? 33.173 40.129 85.297 1.00 56.08 811 ALA A O 1
ATOM 6092 N N . LEU A 1 812 ? 31.585 41.609 84.711 1.00 55.08 812 LEU A N 1
ATOM 6093 C CA . LEU A 1 812 ? 30.519 40.613 84.668 1.00 56.03 812 LEU A CA 1
ATOM 6094 C C . LEU A 1 812 ? 30.786 39.554 83.591 1.00 52.85 812 LEU A C 1
ATOM 6095 O O . LEU A 1 812 ? 30.578 38.361 83.826 1.00 48.40 812 LEU A O 1
ATOM 6100 N N . SER A 1 813 ? 31.241 39.992 82.415 1.00 47.66 813 SER A N 1
ATOM 6101 C CA . SER A 1 813 ? 31.595 39.068 81.338 1.00 53.00 813 SER A CA 1
ATOM 6102 C C . SER A 1 813 ? 32.605 38.046 81.823 1.00 54.82 813 SER A C 1
ATOM 6103 O O . SER A 1 813 ? 32.438 36.846 81.599 1.00 52.88 813 SER A O 1
ATOM 6106 N N . SER A 1 814 ? 33.647 38.535 82.494 1.00 55.03 814 SER A N 1
ATOM 6107 C CA . SER A 1 814 ? 34.724 37.687 82.984 1.00 41.73 814 SER A CA 1
ATOM 6108 C C . SER A 1 814 ? 34.220 36.654 83.980 1.00 54.28 814 SER A C 1
ATOM 6109 O O . SER A 1 814 ? 34.678 35.511 83.983 1.00 55.66 814 SER A O 1
ATOM 6112 N N . CYS A 1 815 ? 33.279 37.060 84.828 1.00 45.72 815 CYS A N 1
ATOM 6113 C CA . CYS A 1 815 ? 32.716 36.154 85.817 1.00 47.94 815 CYS A CA 1
ATOM 6114 C C . CYS A 1 815 ? 31.974 35.029 85.113 1.00 54.06 815 CYS A C 1
ATOM 6115 O O . CYS A 1 815 ? 32.124 33.860 85.461 1.00 60.86 815 CYS A O 1
ATOM 6118 N N . LEU A 1 816 ? 31.188 35.396 84.106 1.00 54.50 816 LEU A N 1
ATOM 6119 C CA . LEU A 1 816 ? 30.444 34.426 83.309 1.00 55.44 816 LEU A CA 1
ATOM 6120 C C . LEU A 1 816 ? 31.374 33.489 82.543 1.00 50.81 816 LEU A C 1
ATOM 6121 O O . LEU A 1 816 ? 31.078 32.303 82.387 1.00 48.40 816 LEU A O 1
ATOM 6126 N N . GLN A 1 817 ? 32.496 34.025 82.072 1.00 42.27 817 GLN A N 1
ATOM 6127 C CA . GLN A 1 817 ? 33.482 33.231 81.348 1.00 41.21 817 GLN A CA 1
ATOM 6128 C C . GLN A 1 817 ? 34.170 32.229 82.267 1.00 41.89 817 GLN A C 1
ATOM 6129 O O . GLN A 1 817 ? 34.473 31.104 81.865 1.00 56.23 817 GLN A O 1
ATOM 6135 N N . PHE A 1 818 ? 34.419 32.645 83.503 1.00 56.05 818 PHE A N 1
ATOM 6136 C CA . PHE A 1 818 ? 34.986 31.749 84.501 1.00 58.33 818 PHE A CA 1
ATOM 6137 C C . PHE A 1 818 ? 34.006 30.614 84.771 1.00 62.38 818 PHE A C 1
ATOM 6138 O O . PHE A 1 818 ? 34.384 29.442 84.770 1.00 47.20 818 PHE A O 1
ATOM 6146 N N . LEU A 1 819 ? 32.745 30.981 84.991 1.00 47.92 819 LEU A N 1
ATOM 6147 C CA . LEU A 1 819 ? 31.669 30.020 85.207 1.00 49.66 819 LEU A CA 1
ATOM 6148 C C . LEU A 1 819 ? 31.539 29.034 84.048 1.00 56.46 819 LEU A C 1
ATOM 6149 O O . LEU A 1 819 ? 31.297 27.845 84.256 1.00 58.02 819 LEU A O 1
ATOM 6154 N N . HIS A 1 820 ? 31.693 29.542 82.830 1.00 45.72 820 HIS A N 1
ATOM 6155 C CA . HIS A 1 820 ? 31.676 28.711 81.635 1.00 44.24 820 HIS A CA 1
ATOM 6156 C C . HIS A 1 820 ? 32.836 27.725 81.646 1.00 60.97 820 HIS A C 1
ATOM 6157 O O . HIS A 1 820 ? 32.663 26.545 81.357 1.00 59.80 820 HIS A O 1
ATOM 6164 N N . ALA A 1 821 ? 34.021 28.223 81.980 1.00 43.61 821 ALA A N 1
ATOM 6165 C CA . ALA A 1 821 ? 35.217 27.393 82.043 1.00 59.40 821 ALA A CA 1
ATOM 6166 C C . ALA A 1 821 ? 35.140 26.389 83.188 1.00 62.92 821 ALA A C 1
ATOM 6167 O O . ALA A 1 821 ? 35.722 25.309 83.112 1.00 46.89 821 ALA A O 1
ATOM 6169 N N . ALA A 1 822 ? 34.430 26.762 84.251 1.00 62.79 822 ALA A N 1
ATOM 6170 C CA . ALA A 1 822 ? 34.322 25.929 85.447 1.00 62.22 822 ALA A CA 1
ATOM 6171 C C . ALA A 1 822 ? 33.293 24.815 85.300 1.00 61.92 822 ALA A C 1
ATOM 6172 O O . ALA A 1 822 ? 33.312 23.840 86.055 1.00 66.30 822 ALA A O 1
ATOM 6174 N N . LEU A 1 823 ? 32.392 24.972 84.336 1.00 56.61 823 LEU A N 1
ATOM 6175 C CA . LEU A 1 823 ? 31.316 24.008 84.123 1.00 60.57 823 LEU A CA 1
ATOM 6176 C C . LEU A 1 823 ? 31.781 22.550 83.941 1.00 63.18 823 LEU A C 1
ATOM 6177 O O . LEU A 1 823 ? 31.263 21.661 84.614 1.00 56.08 823 LEU A O 1
ATOM 6182 N N . PRO A 1 824 ? 32.759 22.298 83.044 1.00 57.36 824 PRO A N 1
ATOM 6183 C CA . PRO A 1 824 ? 33.201 20.907 82.862 1.00 55.92 824 PRO A CA 1
ATOM 6184 C C . PRO A 1 824 ? 33.825 20.254 84.099 1.00 63.47 824 PRO A C 1
ATOM 6185 O O . PRO A 1 824 ? 33.660 19.048 84.268 1.00 75.29 824 PRO A O 1
ATOM 6189 N N . VAL A 1 825 ? 34.529 21.013 84.937 1.00 60.86 825 VAL A N 1
ATOM 6190 C CA . VAL A 1 825 ? 35.212 20.407 86.084 1.00 68.86 825 VAL A CA 1
ATOM 6191 C C . VAL A 1 825 ? 34.304 20.207 87.299 1.00 73.00 825 VAL A C 1
ATOM 6192 O O . VAL A 1 825 ? 34.381 19.178 87.968 1.00 64.29 825 VAL A O 1
ATOM 6196 N N . CYS A 1 826 ? 33.446 21.182 87.579 1.00 72.01 826 CYS A N 1
ATOM 6197 C CA . CYS A 1 826 ? 32.499 21.059 88.684 1.00 75.84 826 CYS A CA 1
ATOM 6198 C C . CYS A 1 826 ? 31.092 21.516 88.295 1.00 74.46 826 CYS A C 1
ATOM 6199 O O . CYS A 1 826 ? 30.647 22.586 88.709 1.00 64.05 826 CYS A O 1
ATOM 6202 N N . PRO A 1 827 ? 30.384 20.692 87.503 1.00 63.93 827 PRO A N 1
ATOM 6203 C CA . PRO A 1 827 ? 29.051 21.015 86.979 1.00 63.45 827 PRO A CA 1
ATOM 6204 C C . PRO A 1 827 ? 28.061 21.389 88.073 1.00 66.32 827 PRO A C 1
ATOM 6205 O O . PRO A 1 827 ? 27.404 22.425 87.971 1.00 76.57 827 PRO A O 1
ATOM 6209 N N . GLY A 1 828 ? 27.969 20.552 89.105 1.00 73.62 828 GLY A N 1
ATOM 6210 C CA . GLY A 1 828 ? 27.030 20.748 90.198 1.00 79.04 828 GLY A CA 1
ATOM 6211 C C . GLY A 1 828 ? 27.082 22.103 90.880 1.00 77.30 828 GLY A C 1
ATOM 6212 O O . GLY A 1 828 ? 26.041 22.686 91.189 1.00 78.42 828 GLY A O 1
ATOM 6213 N N . ARG A 1 829 ? 28.288 22.605 91.121 1.00 71.94 829 ARG A N 1
ATOM 6214 C CA . ARG A 1 829 ? 28.460 23.920 91.731 1.00 83.77 829 ARG A CA 1
ATOM 6215 C C . ARG A 1 829 ? 27.866 25.030 90.862 1.00 78.75 829 ARG A C 1
ATOM 6216 O O . ARG A 1 829 ? 27.192 25.932 91.365 1.00 77.99 829 ARG A O 1
ATOM 6224 N N . VAL A 1 830 ? 28.116 24.957 89.557 1.00 71.47 830 VAL A N 1
ATOM 6225 C CA . VAL A 1 830 ? 27.621 25.960 88.615 1.00 69.13 830 VAL A CA 1
ATOM 6226 C C . VAL A 1 830 ? 26.092 25.962 88.538 1.00 71.43 830 VAL A C 1
ATOM 6227 O O . VAL A 1 830 ? 25.461 27.021 88.573 1.00 68.87 830 VAL A O 1
ATOM 6231 N N . TRP A 1 831 ? 25.502 24.775 88.439 1.00 66.17 831 TRP A N 1
ATOM 6232 C CA . TRP A 1 831 ? 24.049 24.639 88.456 1.00 76.09 831 TRP A CA 1
ATOM 6233 C C . TRP A 1 831 ? 23.460 25.166 89.761 1.00 85.71 831 TRP A C 1
ATOM 6234 O O . TRP A 1 831 ? 22.453 25.878 89.757 1.00 88.50 831 TRP A O 1
ATOM 6245 N N . ALA A 1 832 ? 24.101 24.814 90.873 1.00 73.76 832 ALA A N 1
ATOM 6246 C CA . ALA A 1 832 ? 23.657 25.241 92.194 1.00 77.39 832 ALA A CA 1
ATOM 6247 C C . ALA A 1 832 ? 23.648 26.758 92.321 1.00 76.55 832 ALA A C 1
ATOM 6248 O O . ALA A 1 832 ? 22.740 27.331 92.924 1.00 78.89 832 ALA A O 1
ATOM 6250 N N . TYR A 1 833 ? 24.660 27.408 91.753 1.00 73.15 833 TYR A N 1
ATOM 6251 C CA . TYR A 1 833 ? 24.746 28.859 91.835 1.00 72.25 833 TYR A CA 1
ATOM 6252 C C . TYR A 1 833 ? 23.746 29.536 90.912 1.00 70.85 833 TYR A C 1
ATOM 6253 O O . TYR A 1 833 ? 23.184 30.580 91.245 1.00 92.60 833 TYR A O 1
ATOM 6262 N N . MET A 1 834 ? 23.536 28.944 89.743 1.00 68.58 834 MET A N 1
ATOM 6263 C CA . MET A 1 834 ? 22.639 29.520 88.751 1.00 72.78 834 MET A CA 1
ATOM 6264 C C . MET A 1 834 ? 21.209 29.611 89.276 1.00 78.50 834 MET A C 1
ATOM 6265 O O . MET A 1 834 ? 20.421 30.444 88.822 1.00 78.30 834 MET A O 1
ATOM 6270 N N . ALA A 1 835 ? 20.883 28.755 90.239 1.00 73.56 835 ALA A N 1
ATOM 6271 C CA . ALA A 1 835 ? 19.571 28.781 90.872 1.00 77.13 835 ALA A CA 1
ATOM 6272 C C . ALA A 1 835 ? 19.343 30.099 91.611 1.00 93.22 835 ALA A C 1
ATOM 6273 O O . ALA A 1 835 ? 18.232 30.631 91.619 1.00 80.40 835 ALA A O 1
ATOM 6275 N N . ARG A 1 836 ? 20.402 30.628 92.220 1.00 89.14 836 ARG A N 1
ATOM 6276 C CA . ARG A 1 836 ? 20.313 31.894 92.943 1.00 91.52 836 ARG A CA 1
ATOM 6277 C C . ARG A 1 836 ? 20.965 33.047 92.184 1.00 89.27 836 ARG A C 1
ATOM 6278 O O . ARG A 1 836 ? 20.970 34.177 92.671 1.00 77.83 836 ARG A O 1
ATOM 6286 N N . CYS A 1 837 ? 21.516 32.760 91.003 1.00 84.00 837 CYS A N 1
ATOM 6287 C CA . CYS A 1 837 ? 22.167 33.791 90.191 1.00 80.20 837 CYS A CA 1
ATOM 6288 C C . CYS A 1 837 ? 21.184 34.879 89.798 1.00 74.28 837 CYS A C 1
ATOM 6289 O O . CYS A 1 837 ? 20.289 34.639 88.993 1.00 74.35 837 CYS A O 1
ATOM 6292 N N . PRO A 1 838 ? 21.369 36.088 90.345 1.00 71.20 838 PRO A N 1
ATOM 6293 C CA . PRO A 1 838 ? 20.379 37.160 90.214 1.00 89.00 838 PRO A CA 1
ATOM 6294 C C . PRO A 1 838 ? 20.152 37.582 88.769 1.00 88.91 838 PRO A C 1
ATOM 6295 O O . PRO A 1 838 ? 19.073 38.080 88.460 1.00 96.67 838 PRO A O 1
ATOM 6299 N N . LEU A 1 839 ? 21.143 37.364 87.906 1.00 82.87 839 LEU A N 1
ATOM 6300 C CA . LEU A 1 839 ? 21.038 37.726 86.490 1.00 82.10 839 LEU A CA 1
ATOM 6301 C C . LEU A 1 839 ? 19.797 37.149 85.800 1.00 88.26 839 LEU A C 1
ATOM 6302 O O . LEU A 1 839 ? 19.154 37.825 84.997 1.00 86.80 839 LEU A O 1
ATOM 6307 N N . ILE A 1 840 ? 19.459 35.903 86.114 1.00 94.70 840 ILE A N 1
ATOM 6308 C CA . ILE A 1 840 ? 18.313 35.263 85.482 1.00 98.18 840 ILE A CA 1
ATOM 6309 C C . ILE A 1 840 ? 17.103 35.090 86.394 1.00 113.51 840 ILE A C 1
ATOM 6310 O O . ILE A 1 840 ? 16.000 35.502 86.025 1.00 118.72 840 ILE A O 1
ATOM 6315 N N . ASN A 1 841 ? 17.312 34.502 87.575 1.00 126.08 841 ASN A N 1
ATOM 6316 C CA . ASN A 1 841 ? 16.206 33.960 88.375 1.00 136.07 841 ASN A CA 1
ATOM 6317 C C . ASN A 1 841 ? 14.965 34.858 88.449 1.00 138.47 841 ASN A C 1
ATOM 6318 O O . ASN A 1 841 ? 14.730 35.590 89.416 1.00 142.97 841 ASN A O 1
ATOM 6323 N N . THR A 1 842 ? 14.210 34.815 87.353 1.00 135.12 842 THR A N 1
ATOM 6324 C CA . THR A 1 842 ? 12.915 35.465 87.259 1.00 144.25 842 THR A CA 1
ATOM 6325 C C . THR A 1 842 ? 12.132 34.983 88.478 1.00 154.82 842 THR A C 1
ATOM 6326 O O . THR A 1 842 ? 11.630 35.785 89.268 1.00 160.60 842 THR A O 1
ATOM 6330 N N . ASP A 1 843 ? 12.069 33.662 88.627 1.00 152.69 843 ASP A N 1
ATOM 6331 C CA . ASP A 1 843 ? 11.837 33.012 89.920 1.00 147.26 843 ASP A CA 1
ATOM 6332 C C . ASP A 1 843 ? 10.609 33.481 90.697 1.00 150.62 843 ASP A C 1
ATOM 6333 O O . ASP A 1 843 ? 9.473 33.374 90.228 1.00 148.44 843 ASP A O 1
ATOM 6338 N N . THR A 1 844 ? 10.873 34.001 91.893 1.00 153.78 844 THR A N 1
ATOM 6339 C CA . THR A 1 844 ? 9.845 34.383 92.856 1.00 156.05 844 THR A CA 1
ATOM 6340 C C . THR A 1 844 ? 8.832 35.376 92.286 1.00 160.09 844 THR A C 1
ATOM 6341 O O . THR A 1 844 ? 7.623 35.139 92.332 1.00 161.16 844 THR A O 1
ATOM 6345 N N . ARG A 1 845 ? 9.327 36.483 91.742 1.00 160.80 845 ARG A N 1
ATOM 6346 C CA . ARG A 1 845 ? 8.452 37.498 91.168 1.00 162.47 845 ARG A CA 1
ATOM 6347 C C . ARG A 1 845 ? 9.194 38.342 90.134 1.00 168.00 845 ARG A C 1
ATOM 6348 O O . ARG A 1 845 ? 9.456 39.528 90.349 1.00 169.20 845 ARG A O 1
ATOM 6356 N N . SER A 1 846 ? 9.531 37.706 89.015 1.00 170.01 846 SER A N 1
ATOM 6357 C CA . SER A 1 846 ? 10.208 38.351 87.888 1.00 165.85 846 SER A CA 1
ATOM 6358 C C . SER A 1 846 ? 11.522 39.063 88.235 1.00 158.81 846 SER A C 1
ATOM 6359 O O . SER A 1 846 ? 11.765 40.185 87.788 1.00 155.39 846 SER A O 1
ATOM 6362 N N . GLY A 1 847 ? 12.370 38.400 89.016 1.00 148.22 847 GLY A N 1
ATOM 6363 C CA . GLY A 1 847 ? 13.668 38.949 89.361 1.00 144.34 847 GLY A CA 1
ATOM 6364 C C . GLY A 1 847 ? 14.697 38.729 88.268 1.00 141.03 847 GLY A C 1
ATOM 6365 O O . GLY A 1 847 ? 15.765 38.156 88.512 1.00 141.30 847 GLY A O 1
ATOM 6366 N N . ARG A 1 848 ? 14.377 39.188 87.060 1.00 136.25 848 ARG A N 1
ATOM 6367 C CA . ARG A 1 848 ? 15.258 39.016 85.904 1.00 121.70 848 ARG A CA 1
ATOM 6368 C C . ARG A 1 848 ? 16.179 40.217 85.701 1.00 98.33 848 ARG A C 1
ATOM 6369 O O . ARG A 1 848 ? 15.781 41.262 85.176 1.00 92.57 848 ARG A O 1
ATOM 6377 N N . LEU A 1 849 ? 17.423 40.043 86.105 1.00 84.81 849 LEU A N 1
ATOM 6378 C CA . LEU A 1 849 ? 18.332 41.151 86.218 1.00 92.05 849 LEU A CA 1
ATOM 6379 C C . LEU A 1 849 ? 19.175 41.408 84.966 1.00 93.28 849 LEU A C 1
ATOM 6380 O O . LEU A 1 849 ? 19.440 42.561 84.626 1.00 88.78 849 LEU A O 1
ATOM 6385 N N . SER A 1 850 ? 19.581 40.338 84.282 1.00 97.47 850 SER A N 1
ATOM 6386 C CA . SER A 1 850 ? 20.338 40.450 83.030 1.00 91.87 850 SER A CA 1
ATOM 6387 C C . SER A 1 850 ? 19.548 41.211 81.969 1.00 88.99 850 SER A C 1
ATOM 6388 O O . SER A 1 850 ? 20.101 42.042 81.254 1.00 85.66 850 SER A O 1
ATOM 6391 N N . ARG A 1 851 ? 18.252 40.926 81.881 1.00 96.08 851 ARG A N 1
ATOM 6392 C CA . ARG A 1 851 ? 17.372 41.622 80.947 1.00 104.07 851 ARG A CA 1
ATOM 6393 C C . ARG A 1 851 ? 17.366 43.132 81.171 1.00 111.52 851 ARG A C 1
ATOM 6394 O O . ARG A 1 851 ? 17.569 43.901 80.232 1.00 110.40 851 ARG A O 1
ATOM 6402 N N . ILE A 1 852 ? 17.150 43.554 82.414 1.00 119.33 852 ILE A N 1
ATOM 6403 C CA . ILE A 1 852 ? 17.135 44.978 82.743 1.00 121.77 852 ILE A CA 1
ATOM 6404 C C . ILE A 1 852 ? 18.487 45.640 82.466 1.00 116.82 852 ILE A C 1
ATOM 6405 O O . ILE A 1 852 ? 18.552 46.691 81.826 1.00 111.51 852 ILE A O 1
ATOM 6410 N N . THR A 1 853 ? 19.562 45.010 82.938 1.00 120.10 853 THR A N 1
ATOM 6411 C CA . THR A 1 853 ? 20.908 45.584 82.839 1.00 121.25 853 THR A CA 1
ATOM 6412 C C . THR A 1 853 ? 21.476 45.598 81.412 1.00 119.65 853 THR A C 1
ATOM 6413 O O . THR A 1 853 ? 22.301 46.450 81.078 1.00 119.20 853 THR A O 1
ATOM 6417 N N . ALA A 1 854 ? 21.039 44.662 80.573 1.00 118.63 854 ALA A N 1
ATOM 6418 C CA . ALA A 1 854 ? 21.546 44.581 79.206 1.00 115.70 854 ALA A CA 1
ATOM 6419 C C . ALA A 1 854 ? 20.732 45.442 78.240 1.00 125.57 854 ALA A C 1
ATOM 6420 O O . ALA A 1 854 ? 21.293 46.273 77.533 1.00 126.66 854 ALA A O 1
ATOM 6422 N N . ASN A 1 855 ? 19.414 45.244 78.230 1.00 132.20 855 ASN A N 1
ATOM 6423 C CA . ASN A 1 855 ? 18.506 45.919 77.292 1.00 133.79 855 ASN A CA 1
ATOM 6424 C C . ASN A 1 855 ? 18.676 47.435 77.132 1.00 139.04 855 ASN A C 1
ATOM 6425 O O . ASN A 1 855 ? 18.450 47.970 76.043 1.00 141.66 855 ASN A O 1
ATOM 6430 N N . LEU A 1 856 ? 19.063 48.109 78.216 1.00 139.01 856 LEU A N 1
ATOM 6431 C CA . LEU A 1 856 ? 19.188 49.571 78.262 1.00 141.29 856 LEU A CA 1
ATOM 6432 C C . LEU A 1 856 ? 19.898 50.171 77.040 1.00 151.37 856 LEU A C 1
ATOM 6433 O O . LEU A 1 856 ? 19.437 51.163 76.469 1.00 155.64 856 LEU A O 1
ATOM 6438 N N . ASP A 1 857 ? 21.015 49.565 76.650 1.00 156.04 857 ASP A N 1
ATOM 6439 C CA . ASP A 1 857 ? 21.700 49.909 75.404 1.00 159.31 857 ASP A CA 1
ATOM 6440 C C . ASP A 1 857 ? 22.342 48.644 74.843 1.00 153.48 857 ASP A C 1
ATOM 6441 O O . ASP A 1 857 ? 22.416 47.631 75.532 1.00 156.58 857 ASP A O 1
ATOM 6446 N N . MET A 1 858 ? 22.807 48.682 73.600 1.00 143.89 858 MET A N 1
ATOM 6447 C CA . MET A 1 858 ? 23.330 47.459 72.999 1.00 138.91 858 MET A CA 1
ATOM 6448 C C . MET A 1 858 ? 24.640 47.646 72.235 1.00 134.85 858 MET A C 1
ATOM 6449 O O . MET A 1 858 ? 24.768 47.216 71.090 1.00 135.66 858 MET A O 1
ATOM 6454 N N . LEU A 1 859 ? 25.620 48.272 72.879 1.00 126.36 859 LEU A N 1
ATOM 6455 C CA . LEU A 1 859 ? 26.924 48.466 72.257 1.00 111.69 859 LEU A CA 1
ATOM 6456 C C . LEU A 1 859 ? 28.075 48.195 73.223 1.00 101.92 859 LEU A C 1
ATOM 6457 O O . LEU A 1 859 ? 27.898 48.216 74.444 1.00 101.08 859 LEU A O 1
ATOM 6462 N N . ALA A 1 860 ? 29.249 47.933 72.656 1.00 92.24 860 ALA A N 1
ATOM 6463 C CA . ALA A 1 860 ? 30.484 47.788 73.420 1.00 82.32 860 ALA A CA 1
ATOM 6464 C C . ALA A 1 860 ? 30.438 46.672 74.463 1.00 73.94 860 ALA A C 1
ATOM 6465 O O . ALA A 1 860 ? 30.320 45.495 74.121 1.00 67.60 860 ALA A O 1
ATOM 6467 N N . GLU A 1 861 ? 30.533 47.051 75.735 1.00 72.81 861 GLU A N 1
ATOM 6468 C CA . GLU A 1 861 ? 30.623 46.078 76.819 1.00 63.98 861 GLU A CA 1
ATOM 6469 C C . GLU A 1 861 ? 29.304 45.374 77.093 1.00 52.23 861 GLU A C 1
ATOM 6470 O O . GLU A 1 861 ? 29.291 44.242 77.573 1.00 51.65 861 GLU A O 1
ATOM 6476 N N . ARG A 1 862 ? 28.197 46.047 76.794 1.00 47.95 862 ARG A N 1
ATOM 6477 C CA . ARG A 1 862 ? 26.880 45.443 76.961 1.00 44.55 862 ARG A CA 1
ATOM 6478 C C . ARG A 1 862 ? 26.712 44.222 76.061 1.00 42.66 862 ARG A C 1
ATOM 6479 O O . ARG A 1 862 ? 26.204 43.195 76.499 1.00 51.00 862 ARG A O 1
ATOM 6487 N N . TYR A 1 863 ? 27.160 44.334 74.812 1.00 46.40 863 TYR A N 1
ATOM 6488 C CA . TYR A 1 863 ? 27.106 43.218 73.872 1.00 46.24 863 TYR A CA 1
ATOM 6489 C C . TYR A 1 863 ? 27.938 42.039 74.353 1.00 38.13 863 TYR A C 1
ATOM 6490 O O . TYR A 1 863 ? 27.523 40.884 74.243 1.00 40.69 863 TYR A O 1
ATOM 6499 N N . ASP A 1 864 ? 29.130 42.336 74.849 1.00 37.81 864 ASP A N 1
ATOM 6500 C CA . ASP A 1 864 ? 30.031 41.299 75.326 1.00 53.06 864 ASP A CA 1
ATOM 6501 C C . ASP A 1 864 ? 29.413 40.590 76.519 1.00 48.02 864 ASP A C 1
ATOM 6502 O O . ASP A 1 864 ? 29.520 39.373 76.658 1.00 48.51 864 ASP A O 1
ATOM 6507 N N . LEU A 1 865 ? 28.751 41.361 77.373 1.00 40.28 865 LEU A N 1
ATOM 6508 C CA . LEU A 1 865 ? 28.061 40.796 78.520 1.00 51.08 865 LEU A CA 1
ATOM 6509 C C . LEU A 1 865 ? 26.952 39.856 78.071 1.00 53.00 865 LEU A C 1
ATOM 6510 O O . LEU A 1 865 ? 26.906 38.695 78.480 1.00 53.28 865 LEU A O 1
ATOM 6515 N N . LEU A 1 866 ? 26.063 40.358 77.224 1.00 42.13 866 LEU A N 1
ATOM 6516 C CA . LEU A 1 866 ? 24.961 39.544 76.735 1.00 42.49 866 LEU A CA 1
ATOM 6517 C C . LEU A 1 866 ? 25.449 38.291 76.010 1.00 40.94 866 LEU A C 1
ATOM 6518 O O . LEU A 1 866 ? 24.848 37.225 76.137 1.00 41.32 866 LEU A O 1
ATOM 6523 N N . LEU A 1 867 ? 26.543 38.416 75.265 1.00 38.46 867 LEU A N 1
ATOM 6524 C CA . LEU A 1 867 ? 27.108 37.273 74.560 1.00 36.80 867 LEU A CA 1
ATOM 6525 C C . LEU A 1 867 ? 27.633 36.224 75.530 1.00 44.30 867 LEU A C 1
ATOM 6526 O O . LEU A 1 867 ? 27.477 35.023 75.307 1.00 45.37 867 LEU A O 1
ATOM 6531 N N . SER A 1 868 ? 28.262 36.684 76.605 1.00 44.69 868 SER A N 1
ATOM 6532 C CA . SER A 1 868 ? 28.800 35.778 77.608 1.00 40.04 868 SER A CA 1
ATOM 6533 C C . SER A 1 868 ? 27.692 34.979 78.277 1.00 44.29 868 SER A C 1
ATOM 6534 O O . SER A 1 868 ? 27.827 33.771 78.474 1.00 45.43 868 SER A O 1
ATOM 6537 N N . ALA A 1 869 ? 26.599 35.659 78.616 1.00 45.85 869 ALA A N 1
ATOM 6538 C CA . ALA A 1 869 ? 25.436 35.007 79.211 1.00 52.32 869 ALA A CA 1
ATOM 6539 C C . ALA A 1 869 ? 24.858 33.952 78.275 1.00 52.78 869 ALA A C 1
ATOM 6540 O O . ALA A 1 869 ? 24.665 32.801 78.664 1.00 53.78 869 ALA A O 1
ATOM 6542 N N . VAL A 1 870 ? 24.582 34.361 77.041 1.00 59.01 870 VAL A N 1
ATOM 6543 C CA . VAL A 1 870 ? 24.064 33.462 76.015 1.00 57.38 870 VAL A CA 1
ATOM 6544 C C . VAL A 1 870 ? 24.952 32.231 75.861 1.00 49.41 870 VAL A C 1
ATOM 6545 O O . VAL A 1 870 ? 24.472 31.096 75.875 1.00 40.34 870 VAL A O 1
ATOM 6549 N N . LYS A 1 871 ? 26.252 32.466 75.734 1.00 45.63 871 LYS A N 1
ATOM 6550 C CA . LYS A 1 871 ? 27.208 31.385 75.557 1.00 40.98 871 LYS A CA 1
ATOM 6551 C C . LYS A 1 871 ? 27.198 30.434 76.744 1.00 39.45 871 LYS A C 1
ATOM 6552 O O . LYS A 1 871 ? 27.293 29.222 76.573 1.00 61.62 871 LYS A O 1
ATOM 6558 N N . LEU A 1 872 ? 27.080 30.992 77.945 1.00 41.08 872 LEU A N 1
ATOM 6559 C CA . LEU A 1 872 ? 27.032 30.188 79.166 1.00 43.20 872 LEU A CA 1
ATOM 6560 C C . LEU A 1 872 ? 25.730 29.394 79.253 1.00 44.76 872 LEU A C 1
ATOM 6561 O O . LEU A 1 872 ? 25.737 28.215 79.613 1.00 73.05 872 LEU A O 1
ATOM 6566 N N . PHE A 1 873 ? 24.618 30.045 78.921 1.00 45.01 873 PHE A N 1
ATOM 6567 C CA . PHE A 1 873 ? 23.323 29.367 78.842 1.00 54.47 873 PHE A CA 1
ATOM 6568 C C . PHE A 1 873 ? 23.398 28.170 77.900 1.00 47.06 873 PHE A C 1
ATOM 6569 O O . PHE A 1 873 ? 22.908 27.092 78.224 1.00 47.85 873 PHE A O 1
ATOM 6577 N N . SER A 1 874 ? 24.018 28.366 76.740 1.00 42.78 874 SER A N 1
ATOM 6578 C CA . SER A 1 874 ? 24.165 27.291 75.766 1.00 47.31 874 SER A CA 1
ATOM 6579 C C . SER A 1 874 ? 24.960 26.111 76.316 1.00 48.38 874 SER A C 1
ATOM 6580 O O . SER A 1 874 ? 24.617 24.964 76.062 1.00 59.40 874 SER A O 1
ATOM 6583 N N . SER A 1 875 ? 26.017 26.386 77.069 1.00 47.13 875 SER A N 1
ATOM 6584 C CA . SER A 1 875 ? 26.791 25.308 77.681 1.00 52.97 875 SER A CA 1
ATOM 6585 C C . SER A 1 875 ? 25.991 24.582 78.761 1.00 54.35 875 SER A C 1
ATOM 6586 O O . SER A 1 875 ? 26.192 23.388 78.995 1.00 56.64 875 SER A O 1
ATOM 6589 N N . LEU A 1 876 ? 25.089 25.308 79.416 1.00 53.84 876 LEU A N 1
ATOM 6590 C CA . LEU A 1 876 ? 24.256 24.720 80.463 1.00 64.95 876 LEU A CA 1
ATOM 6591 C C . LEU A 1 876 ? 23.305 23.665 79.907 1.00 66.16 876 LEU A C 1
ATOM 6592 O O . LEU A 1 876 ? 23.225 22.559 80.442 1.00 66.45 876 LEU A O 1
ATOM 6597 N N . VAL A 1 877 ? 22.599 23.995 78.828 1.00 60.55 877 VAL A N 1
ATOM 6598 C CA . VAL A 1 877 ? 21.678 23.034 78.234 1.00 62.15 877 VAL A CA 1
ATOM 6599 C C . VAL A 1 877 ? 22.453 21.893 77.577 1.00 59.55 877 VAL A C 1
ATOM 6600 O O . VAL A 1 877 ? 21.926 20.794 77.406 1.00 72.77 877 VAL A O 1
ATOM 6604 N N . ASP A 1 878 ? 23.708 22.149 77.226 1.00 52.10 878 ASP A N 1
ATOM 6605 C CA . ASP A 1 878 ? 24.578 21.093 76.721 1.00 62.69 878 ASP A CA 1
ATOM 6606 C C . ASP A 1 878 ? 24.910 20.137 77.856 1.00 69.17 878 ASP A C 1
ATOM 6607 O O . ASP A 1 878 ? 25.089 18.936 77.646 1.00 69.02 878 ASP A O 1
ATOM 6612 N N . SER A 1 879 ? 24.986 20.682 79.065 1.00 69.36 879 SER A N 1
ATOM 6613 C CA . SER A 1 879 ? 25.392 19.905 80.227 1.00 69.26 879 SER A CA 1
ATOM 6614 C C . SER A 1 879 ? 24.305 18.920 80.647 1.00 71.89 879 SER A C 1
ATOM 6615 O O . SER A 1 879 ? 24.595 17.870 81.219 1.00 71.35 879 SER A O 1
ATOM 6618 N N . ALA A 1 880 ? 23.054 19.261 80.354 1.00 75.06 880 ALA A N 1
ATOM 6619 C CA . ALA A 1 880 ? 21.933 18.387 80.678 1.00 77.58 880 ALA A CA 1
ATOM 6620 C C . ALA A 1 880 ? 21.896 17.154 79.771 1.00 89.64 880 ALA A C 1
ATOM 6621 O O . ALA A 1 880 ? 21.468 16.081 80.195 1.00 97.11 880 ALA A O 1
ATOM 6623 N N . LYS A 1 881 ? 22.351 17.307 78.528 1.00 90.34 881 LYS A N 1
ATOM 6624 C CA . LYS A 1 881 ? 22.362 16.196 77.577 1.00 93.42 881 LYS A CA 1
ATOM 6625 C C . LYS A 1 881 ? 23.421 15.153 77.942 1.00 101.95 881 LYS A C 1
ATOM 6626 O O . LYS A 1 881 ? 23.249 13.964 77.672 1.00 105.89 881 LYS A O 1
ATOM 6632 N N . THR A 1 882 ? 24.511 15.601 78.562 1.00 106.39 882 THR A N 1
ATOM 6633 C CA . THR A 1 882 ? 25.611 14.708 78.920 1.00 106.46 882 THR A CA 1
ATOM 6634 C C . THR A 1 882 ? 25.483 14.243 80.366 1.00 111.50 882 THR A C 1
ATOM 6635 O O . THR A 1 882 ? 26.187 13.327 80.799 1.00 112.90 882 THR A O 1
ATOM 6639 N N . SER A 1 883 ? 24.585 14.885 81.108 1.00 113.38 883 SER A N 1
ATOM 6640 C CA . SER A 1 883 ? 24.255 14.448 82.459 1.00 115.26 883 SER A CA 1
ATOM 6641 C C . SER A 1 883 ? 23.359 13.222 82.369 1.00 119.36 883 SER A C 1
ATOM 6642 O O . SER A 1 883 ? 23.242 12.448 83.322 1.00 121.13 883 SER A O 1
ATOM 6645 N N . ALA A 1 884 ? 22.733 13.054 81.207 1.00 120.55 884 ALA A N 1
ATOM 6646 C CA . ALA A 1 884 ? 21.882 11.903 80.936 1.00 125.92 884 ALA A CA 1
ATOM 6647 C C . ALA A 1 884 ? 22.712 10.721 80.439 1.00 130.64 884 ALA A C 1
ATOM 6648 O O . ALA A 1 884 ? 22.241 9.915 79.633 1.00 133.83 884 ALA A O 1
ATOM 6650 N N . VAL A 1 885 ? 23.949 10.630 80.920 1.00 128.74 885 VAL A N 1
ATOM 6651 C CA . VAL A 1 885 ? 24.851 9.543 80.553 1.00 124.37 885 VAL A CA 1
ATOM 6652 C C . VAL A 1 885 ? 25.543 8.977 81.788 1.00 128.47 885 VAL A C 1
ATOM 6653 O O . VAL A 1 885 ? 26.278 9.686 82.475 1.00 129.19 885 VAL A O 1
ATOM 6657 N N . PRO A 1 903 ? 31.233 16.446 92.731 1.00 125.09 903 PRO A N 1
ATOM 6658 C CA . PRO A 1 903 ? 31.430 16.672 91.293 1.00 123.83 903 PRO A CA 1
ATOM 6659 C C . PRO A 1 903 ? 30.142 17.093 90.588 1.00 119.93 903 PRO A C 1
ATOM 6660 O O . PRO A 1 903 ? 30.075 18.204 90.060 1.00 111.71 903 PRO A O 1
ATOM 6664 N N . TRP A 1 904 ? 29.138 16.218 90.593 1.00 121.08 904 TRP A N 1
ATOM 6665 C CA . TRP A 1 904 ? 27.848 16.492 89.963 1.00 110.67 904 TRP A CA 1
ATOM 6666 C C . TRP A 1 904 ? 26.772 16.712 91.019 1.00 116.58 904 TRP A C 1
ATOM 6667 O O . TRP A 1 904 ? 25.576 16.657 90.724 1.00 115.91 904 TRP A O 1
ATOM 6678 N N . ILE A 1 905 ? 27.212 16.982 92.244 1.00 120.80 905 ILE A N 1
ATOM 6679 C CA . ILE A 1 905 ? 26.356 16.883 93.427 1.00 128.16 905 ILE A CA 1
ATOM 6680 C C . ILE A 1 905 ? 25.315 18.011 93.582 1.00 126.23 905 ILE A C 1
ATOM 6681 O O . ILE A 1 905 ? 24.243 17.801 94.161 1.00 133.26 905 ILE A O 1
ATOM 6686 N N . GLY A 1 906 ? 25.606 19.186 93.033 1.00 112.32 906 GLY A N 1
ATOM 6687 C CA . GLY A 1 906 ? 24.700 20.318 93.156 1.00 104.92 906 GLY A CA 1
ATOM 6688 C C . GLY A 1 906 ? 23.561 20.371 92.148 1.00 96.00 906 GLY A C 1
ATOM 6689 O O . GLY A 1 906 ? 22.775 21.322 92.149 1.00 91.86 906 GLY A O 1
ATOM 6690 N N . ALA A 1 907 ? 23.458 19.355 91.294 1.00 92.63 907 ALA A N 1
ATOM 6691 C CA . ALA A 1 907 ? 22.443 19.350 90.239 1.00 93.36 907 ALA A CA 1
ATOM 6692 C C . ALA A 1 907 ? 21.274 18.403 90.521 1.00 102.64 907 ALA A C 1
ATOM 6693 O O . ALA A 1 907 ? 21.446 17.185 90.567 1.00 108.72 907 ALA A O 1
ATOM 6695 N N . SER A 1 908 ? 20.084 18.971 90.699 1.00 102.61 908 SER A N 1
ATOM 6696 C CA . SER A 1 908 ? 18.875 18.178 90.897 1.00 107.38 908 SER A CA 1
ATOM 6697 C C . SER A 1 908 ? 17.835 18.571 89.858 1.00 110.01 908 SER A C 1
ATOM 6698 O O . SER A 1 908 ? 17.918 19.653 89.280 1.00 109.70 908 SER A O 1
ATOM 6701 N N . ASP A 1 909 ? 16.860 17.694 89.629 1.00 110.81 909 ASP A N 1
ATOM 6702 C CA . ASP A 1 909 ? 15.790 17.950 88.666 1.00 107.87 909 ASP A CA 1
ATOM 6703 C C . ASP A 1 909 ? 15.089 19.277 88.939 1.00 99.35 909 ASP A C 1
ATOM 6704 O O . ASP A 1 909 ? 14.747 20.016 88.013 1.00 88.05 909 ASP A O 1
ATOM 6709 N N . LYS A 1 910 ? 14.889 19.567 90.222 1.00 101.70 910 LYS A N 1
ATOM 6710 C CA . LYS A 1 910 ? 14.273 20.814 90.662 1.00 102.12 910 LYS A CA 1
ATOM 6711 C C . LYS A 1 910 ? 15.033 22.027 90.128 1.00 99.47 910 LYS A C 1
ATOM 6712 O O . LYS A 1 910 ? 14.461 22.889 89.460 1.00 100.81 910 LYS A O 1
ATOM 6718 N N . ILE A 1 911 ? 16.329 22.079 90.422 1.00 95.26 911 ILE A N 1
ATOM 6719 C CA . ILE A 1 911 ? 17.169 23.208 90.032 1.00 89.57 911 ILE A CA 1
ATOM 6720 C C . ILE A 1 911 ? 17.350 23.327 88.515 1.00 85.86 911 ILE A C 1
ATOM 6721 O O . ILE A 1 911 ? 17.179 24.407 87.943 1.00 78.98 911 ILE A O 1
ATOM 6726 N N . VAL A 1 912 ? 17.692 22.213 87.874 1.00 83.29 912 VAL A N 1
ATOM 6727 C CA . VAL A 1 912 ? 17.860 22.155 86.423 1.00 80.37 912 VAL A CA 1
ATOM 6728 C C . VAL A 1 912 ? 16.616 22.658 85.679 1.00 72.53 912 VAL A C 1
ATOM 6729 O O . VAL A 1 912 ? 16.713 23.189 84.572 1.00 69.27 912 VAL A O 1
ATOM 6733 N N . SER A 1 913 ? 15.451 22.512 86.303 1.00 95.25 913 SER A N 1
ATOM 6734 C CA . SER A 1 913 ? 14.202 22.943 85.685 1.00 93.57 913 SER A CA 1
ATOM 6735 C C . SER A 1 913 ? 13.997 24.456 85.728 1.00 75.07 913 SER A C 1
ATOM 6736 O O . SER A 1 913 ? 13.552 25.046 84.747 1.00 72.94 913 SER A O 1
ATOM 6739 N N . ARG A 1 914 ? 14.315 25.083 86.858 1.00 77.02 914 ARG A N 1
ATOM 6740 C CA . ARG A 1 914 ? 14.138 26.530 86.976 1.00 82.35 914 ARG A CA 1
ATOM 6741 C C . ARG A 1 914 ? 15.232 27.284 86.236 1.00 79.37 914 ARG A C 1
ATOM 6742 O O . ARG A 1 914 ? 14.975 28.324 85.625 1.00 76.73 914 ARG A O 1
ATOM 6750 N N . VAL A 1 915 ? 16.453 26.759 86.301 1.00 77.92 915 VAL A N 1
ATOM 6751 C CA . VAL A 1 915 ? 17.569 27.338 85.564 1.00 76.58 915 VAL A CA 1
ATOM 6752 C C . VAL A 1 915 ? 17.273 27.348 84.067 1.00 70.27 915 VAL A C 1
ATOM 6753 O O . VAL A 1 915 ? 17.302 28.403 83.434 1.00 64.75 915 VAL A O 1
ATOM 6757 N N . THR A 1 916 ? 16.967 26.178 83.508 1.00 70.04 916 THR A N 1
ATOM 6758 C CA . THR A 1 916 ? 16.700 26.074 82.074 1.00 71.00 916 THR A CA 1
ATOM 6759 C C . THR A 1 916 ? 15.420 26.794 81.655 1.00 69.87 916 THR A C 1
ATOM 6760 O O . THR A 1 916 ? 15.293 27.216 80.509 1.00 64.12 916 THR A O 1
ATOM 6764 N N . LEU A 1 917 ? 14.478 26.944 82.579 1.00 65.45 917 LEU A N 1
ATOM 6765 C CA . LEU A 1 917 ? 13.268 27.701 82.284 1.00 71.18 917 LEU A CA 1
ATOM 6766 C C . LEU A 1 917 ? 13.603 29.180 82.139 1.00 72.35 917 LEU A C 1
ATOM 6767 O O . LEU A 1 917 ? 13.129 29.846 81.219 1.00 71.52 917 LEU A O 1
ATOM 6772 N N . SER A 1 918 ? 14.426 29.682 83.054 1.00 72.66 918 SER A N 1
ATOM 6773 C CA . SER A 1 918 ? 14.866 31.072 83.027 1.00 73.14 918 SER A CA 1
ATOM 6774 C C . SER A 1 918 ? 15.651 31.334 81.751 1.00 69.60 918 SER A C 1
ATOM 6775 O O . SER A 1 918 ? 15.471 32.360 81.093 1.00 67.66 918 SER A O 1
ATOM 6778 N N . ILE A 1 919 ? 16.525 30.392 81.414 1.00 58.92 919 ILE A N 1
ATOM 6779 C CA . ILE A 1 919 ? 17.311 30.462 80.189 1.00 64.02 919 ILE A CA 1
ATOM 6780 C C . ILE A 1 919 ? 16.417 30.581 78.953 1.00 60.80 919 ILE A C 1
ATOM 6781 O O . ILE A 1 919 ? 16.659 31.422 78.086 1.00 52.29 919 ILE A O 1
ATOM 6786 N N . ALA A 1 920 ? 15.383 29.744 78.887 1.00 55.66 920 ALA A N 1
ATOM 6787 C CA . ALA A 1 920 ? 14.412 29.802 77.800 1.00 54.94 920 ALA A CA 1
ATOM 6788 C C . ALA A 1 920 ? 13.717 31.157 77.785 1.00 58.00 920 ALA A C 1
ATOM 6789 O O . ALA A 1 920 ? 13.610 31.799 76.742 1.00 60.46 920 ALA A O 1
ATOM 6791 N N . GLN A 1 921 ? 13.250 31.583 78.953 1.00 61.31 921 GLN A N 1
ATOM 6792 C CA . GLN A 1 921 ? 12.597 32.878 79.105 1.00 68.26 921 GLN A CA 1
ATOM 6793 C C . GLN A 1 921 ? 13.480 34.026 78.620 1.00 71.01 921 GLN A C 1
ATOM 6794 O O . GLN A 1 921 ? 13.022 34.894 77.876 1.00 78.73 921 GLN A O 1
ATOM 6800 N N . THR A 1 922 ? 14.741 34.028 79.048 1.00 61.36 922 THR A N 1
ATOM 6801 C CA . THR A 1 922 ? 15.697 35.050 78.625 1.00 61.12 922 THR A CA 1
ATOM 6802 C C . THR A 1 922 ? 16.021 34.958 77.134 1.00 68.25 922 THR A C 1
ATOM 6803 O O . THR A 1 922 ? 16.050 35.974 76.436 1.00 75.97 922 THR A O 1
ATOM 6807 N N . SER A 1 923 ? 16.260 33.740 76.652 1.00 62.42 923 SER A N 1
ATOM 6808 C CA . SER A 1 923 ? 16.578 33.523 75.242 1.00 59.24 923 SER A CA 1
ATOM 6809 C C . SER A 1 923 ? 15.510 34.097 74.321 1.00 54.20 923 SER A C 1
ATOM 6810 O O . SER A 1 923 ? 15.825 34.821 73.378 1.00 58.91 923 SER A O 1
ATOM 6813 N N . VAL A 1 924 ? 14.250 33.777 74.601 1.00 55.24 924 VAL A N 1
ATOM 6814 C CA . VAL A 1 924 ? 13.135 34.287 73.811 1.00 57.18 924 VAL A CA 1
ATOM 6815 C C . VAL A 1 924 ? 13.094 35.810 73.867 1.00 60.33 924 VAL A C 1
ATOM 6816 O O . VAL A 1 924 ? 12.830 36.473 72.863 1.00 59.29 924 VAL A O 1
ATOM 6820 N N . ASP A 1 925 ? 13.374 36.358 75.044 1.00 65.12 925 ASP A N 1
ATOM 6821 C CA . ASP A 1 925 ? 13.351 37.802 75.232 1.00 76.27 925 ASP A CA 1
ATOM 6822 C C . ASP A 1 925 ? 14.424 38.486 74.388 1.00 75.84 925 ASP A C 1
ATOM 6823 O O . ASP A 1 925 ? 14.157 39.491 73.727 1.00 81.28 925 ASP A O 1
ATOM 6828 N N . VAL A 1 926 ? 15.634 37.933 74.408 1.00 64.38 926 VAL A N 1
ATOM 6829 C CA . VAL A 1 926 ? 16.728 38.463 73.600 1.00 58.89 926 VAL A CA 1
ATOM 6830 C C . VAL A 1 926 ? 16.421 38.351 72.108 1.00 62.03 926 VAL A C 1
ATOM 6831 O O . VAL A 1 926 ? 16.474 39.343 71.377 1.00 68.55 926 VAL A O 1
ATOM 6835 N N . PHE A 1 927 ? 16.106 37.135 71.672 1.00 55.94 927 PHE A N 1
ATOM 6836 C CA . PHE A 1 927 ? 15.764 36.855 70.281 1.00 56.54 927 PHE A CA 1
ATOM 6837 C C . PHE A 1 927 ? 14.746 37.851 69.733 1.00 60.53 927 PHE A C 1
ATOM 6838 O O . PHE A 1 927 ? 14.939 38.439 68.670 1.00 59.64 927 PHE A O 1
ATOM 6846 N N . GLU A 1 928 ? 13.667 38.038 70.481 1.00 67.20 928 GLU A N 1
ATOM 6847 C CA . GLU A 1 928 ? 12.599 38.952 70.103 1.00 74.71 928 GLU A CA 1
ATOM 6848 C C . GLU A 1 928 ? 13.103 40.391 70.012 1.00 73.50 928 GLU A C 1
ATOM 6849 O O . GLU A 1 928 ? 12.781 41.114 69.070 1.00 68.01 928 GLU A O 1
ATOM 6855 N N . ASN A 1 929 ? 13.908 40.792 70.990 1.00 79.96 929 ASN A N 1
ATOM 6856 C CA . ASN A 1 929 ? 14.393 42.167 71.073 1.00 83.82 929 ASN A CA 1
ATOM 6857 C C . ASN A 1 929 ? 15.475 42.510 70.056 1.00 78.23 929 ASN A C 1
ATOM 6858 O O . ASN A 1 929 ? 15.675 43.680 69.729 1.00 82.18 929 ASN A O 1
ATOM 6863 N N . SER A 1 930 ? 16.158 41.488 69.549 1.00 72.20 930 SER A N 1
ATOM 6864 C CA . SER A 1 930 ? 17.248 41.680 68.593 1.00 71.55 930 SER A CA 1
ATOM 6865 C C . SER A 1 930 ? 16.785 42.394 67.325 1.00 81.31 930 SER A C 1
ATOM 6866 O O . SER A 1 930 ? 17.594 42.954 66.583 1.00 83.30 930 SER A O 1
ATOM 6869 N N . ALA A 1 931 ? 15.480 42.360 67.082 1.00 88.82 931 ALA A N 1
ATOM 6870 C CA . ALA A 1 931 ? 14.887 43.007 65.921 1.00 90.80 931 ALA A CA 1
ATOM 6871 C C . ALA A 1 931 ? 15.139 44.510 65.935 1.00 93.78 931 ALA A C 1
ATOM 6872 O O . ALA A 1 931 ? 15.446 45.108 64.903 1.00 94.64 931 ALA A O 1
ATOM 6874 N N . THR A 1 932 ? 15.019 45.110 67.115 1.00 92.10 932 THR A N 1
ATOM 6875 C CA . THR A 1 932 ? 15.111 46.557 67.257 1.00 89.99 932 THR A CA 1
ATOM 6876 C C . THR A 1 932 ? 16.507 47.030 67.666 1.00 83.76 932 THR A C 1
ATOM 6877 O O . THR A 1 932 ? 16.836 48.206 67.522 1.00 80.19 932 THR A O 1
ATOM 6881 N N . TRP A 1 933 ? 17.322 46.114 68.177 1.00 81.21 933 TRP A N 1
ATOM 6882 C CA . TRP A 1 933 ? 18.622 46.481 68.727 1.00 83.35 933 TRP A CA 1
ATOM 6883 C C . TRP A 1 933 ? 19.614 46.973 67.684 1.00 84.33 933 TRP A C 1
ATOM 6884 O O . TRP A 1 933 ? 19.452 46.745 66.487 1.00 87.96 933 TRP A O 1
ATOM 6895 N N . ARG A 1 934 ? 20.645 47.658 68.163 1.00 85.96 934 ARG A N 1
ATOM 6896 C CA . ARG A 1 934 ? 21.722 48.134 67.313 1.00 81.77 934 ARG A CA 1
ATOM 6897 C C . ARG A 1 934 ? 23.029 47.523 67.784 1.00 73.24 934 ARG A C 1
ATOM 6898 O O . ARG A 1 934 ? 23.580 47.927 68.804 1.00 80.31 934 ARG A O 1
ATOM 6906 N N . PHE A 1 935 ? 23.510 46.541 67.032 1.00 61.71 935 PHE A N 1
ATOM 6907 C CA . PHE A 1 935 ? 24.721 45.804 67.372 1.00 58.96 935 PHE A CA 1
ATOM 6908 C C . PHE A 1 935 ? 25.952 46.506 66.806 1.00 64.44 935 PHE A C 1
ATOM 6909 O O . PHE A 1 935 ? 25.845 47.235 65.819 1.00 72.99 935 PHE A O 1
ATOM 6917 N N . PRO A 1 936 ? 27.125 46.291 67.431 1.00 63.91 936 PRO A N 1
ATOM 6918 C CA . PRO A 1 936 ? 28.393 46.860 66.954 1.00 66.62 936 PRO A CA 1
ATOM 6919 C C . PRO A 1 936 ? 28.658 46.578 65.474 1.00 70.82 936 PRO A C 1
ATOM 6920 O O . PRO A 1 936 ? 29.166 47.445 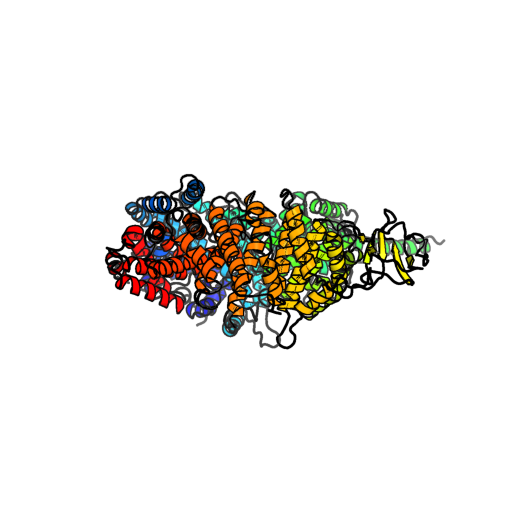64.762 1.00 77.90 936 PRO A O 1
ATOM 6924 N N . SER A 1 937 ? 28.309 45.378 65.024 1.00 66.14 937 SER A N 1
ATOM 6925 C CA . SER A 1 937 ? 28.433 45.014 63.618 1.00 55.61 937 SER A CA 1
ATOM 6926 C C . SER A 1 937 ? 27.480 43.872 63.289 1.00 52.99 937 SER A C 1
ATOM 6927 O O . SER A 1 937 ? 27.010 43.165 64.180 1.00 55.56 937 SER A O 1
ATOM 6930 N N . GLU A 1 938 ? 27.207 43.683 62.005 1.00 51.67 938 GLU A N 1
ATOM 6931 C CA . GLU A 1 938 ? 26.287 42.640 61.577 1.00 51.98 938 GLU A CA 1
ATOM 6932 C C . GLU A 1 938 ? 26.844 41.248 61.859 1.00 47.16 938 GLU A C 1
ATOM 6933 O O . GLU A 1 938 ? 26.089 40.297 62.076 1.00 49.32 938 GLU A O 1
ATOM 6939 N N . VAL A 1 939 ? 28.167 41.139 61.865 1.00 39.10 939 VAL A N 1
ATOM 6940 C CA . VAL A 1 939 ? 28.822 39.894 62.232 1.00 36.75 939 VAL A CA 1
ATOM 6941 C C . VAL A 1 939 ? 28.501 39.570 63.688 1.00 40.07 939 VAL A C 1
ATOM 6942 O O . VAL A 1 939 ? 28.229 38.421 64.034 1.00 31.50 939 VAL A O 1
ATOM 6946 N N . ASP A 1 940 ? 28.528 40.595 64.535 1.00 45.19 940 ASP A N 1
ATOM 6947 C CA . ASP A 1 940 ? 28.208 40.430 65.947 1.00 43.60 940 ASP A CA 1
ATOM 6948 C C . ASP A 1 940 ? 26.762 39.993 66.139 1.00 42.81 940 ASP A C 1
ATOM 6949 O O . ASP A 1 940 ? 26.481 39.111 66.950 1.00 45.54 940 ASP A O 1
ATOM 6954 N N . ARG A 1 941 ? 25.851 40.604 65.384 1.00 40.55 941 ARG A N 1
ATOM 6955 C CA . ARG A 1 941 ? 24.448 40.202 65.415 1.00 40.74 941 ARG A CA 1
ATOM 6956 C C . ARG A 1 941 ? 24.317 38.739 65.011 1.00 38.23 941 ARG A C 1
ATOM 6957 O O . ARG A 1 941 ? 23.618 37.970 65.666 1.00 40.60 941 ARG A O 1
ATOM 6965 N N . SER A 1 942 ? 25.009 38.362 63.939 1.00 30.85 942 SER A N 1
ATOM 6966 C CA . SER A 1 942 ? 24.978 36.991 63.438 1.00 40.74 942 SER A CA 1
ATOM 6967 C C . SER A 1 942 ? 25.440 35.959 64.468 1.00 39.98 942 SER A C 1
ATOM 6968 O O . SER A 1 942 ? 24.946 34.832 64.493 1.00 32.05 942 SER A O 1
ATOM 6971 N N . VAL A 1 943 ? 26.393 36.337 65.311 1.00 40.75 943 VAL A N 1
ATOM 6972 C CA . VAL A 1 943 ? 26.849 35.434 66.355 1.00 34.03 943 VAL A CA 1
ATOM 6973 C C . VAL A 1 943 ? 25.755 35.310 67.402 1.00 40.97 943 VAL A C 1
ATOM 6974 O O . VAL A 1 943 ? 25.406 34.212 67.834 1.00 42.09 943 VAL A O 1
ATOM 6978 N N . MET A 1 944 ? 25.211 36.457 67.790 1.00 39.59 944 MET A N 1
ATOM 6979 C CA . MET A 1 944 ? 24.148 36.519 68.772 1.00 45.05 944 MET A CA 1
ATOM 6980 C C . MET A 1 944 ? 22.969 35.645 68.349 1.00 43.75 944 MET A C 1
ATOM 6981 O O . MET A 1 944 ? 22.569 34.728 69.067 1.00 38.73 944 MET A O 1
ATOM 6986 N N . ILE A 1 945 ? 22.424 35.925 67.171 1.00 45.49 945 ILE A N 1
ATOM 6987 C CA . ILE A 1 945 ? 21.255 35.202 66.687 1.00 44.76 945 ILE A CA 1
ATOM 6988 C C . ILE A 1 945 ? 21.507 33.697 66.551 1.00 37.37 945 ILE A C 1
ATOM 6989 O O . ILE A 1 945 ? 20.687 32.894 66.988 1.00 39.18 945 ILE A O 1
ATOM 6994 N N . ARG A 1 946 ? 22.644 33.318 65.974 1.00 31.53 946 ARG A N 1
ATOM 6995 C CA . ARG A 1 946 ? 22.988 31.904 65.836 1.00 31.01 946 ARG A CA 1
ATOM 6996 C C . ARG A 1 946 ? 22.982 31.174 67.172 1.00 34.53 946 ARG A C 1
ATOM 6997 O O . ARG A 1 946 ? 22.512 30.044 67.271 1.00 36.92 946 ARG A O 1
ATOM 7005 N N . ASP A 1 947 ? 23.510 31.821 68.202 1.00 38.75 947 ASP A N 1
ATOM 7006 C CA . ASP A 1 947 ? 23.666 31.164 69.496 1.00 42.41 947 ASP A CA 1
ATOM 7007 C C . ASP A 1 947 ? 22.404 31.203 70.358 1.00 44.51 947 ASP A C 1
ATOM 7008 O O . ASP A 1 947 ? 22.142 30.275 71.121 1.00 36.49 947 ASP A O 1
ATOM 7013 N N . VAL A 1 948 ? 21.619 32.268 70.225 1.00 43.71 948 VAL A N 1
ATOM 7014 C CA . VAL A 1 948 ? 20.355 32.361 70.945 1.00 44.15 948 VAL A CA 1
ATOM 7015 C C . VAL A 1 948 ? 19.343 31.380 70.369 1.00 47.88 948 VAL A C 1
ATOM 7016 O O . VAL A 1 948 ? 18.664 30.666 71.112 1.00 50.42 948 VAL A O 1
ATOM 7020 N N . VAL A 1 949 ? 19.252 31.339 69.044 1.00 46.73 949 VAL A N 1
ATOM 7021 C CA . VAL A 1 949 ? 18.338 30.417 68.383 1.00 46.72 949 VAL A CA 1
ATOM 7022 C C . VAL A 1 949 ? 18.788 28.977 68.622 1.00 50.57 949 VAL A C 1
ATOM 7023 O O . VAL A 1 949 ? 17.962 28.077 68.804 1.00 37.83 949 VAL A O 1
ATOM 7027 N N . GLY A 1 950 ? 20.101 28.770 68.647 1.00 35.70 950 GLY A N 1
ATOM 7028 C CA . GLY A 1 950 ? 20.650 27.459 68.932 1.00 35.87 950 GLY A CA 1
ATOM 7029 C C . GLY A 1 950 ? 20.195 26.916 70.274 1.00 49.07 950 GLY A C 1
ATOM 7030 O O . GLY A 1 950 ? 19.880 25.729 70.402 1.00 48.60 950 GLY A O 1
ATOM 7031 N N . ILE A 1 951 ? 20.162 27.791 71.277 1.00 43.83 951 ILE A N 1
ATOM 7032 C CA . ILE A 1 951 ? 19.727 27.416 72.614 1.00 49.40 951 ILE A CA 1
ATOM 7033 C C . ILE A 1 951 ? 18.292 26.907 72.592 1.00 50.70 951 ILE A C 1
ATOM 7034 O O . ILE A 1 951 ? 17.993 25.837 73.121 1.00 48.83 951 ILE A O 1
ATOM 7039 N N . MET A 1 952 ? 17.408 27.679 71.971 1.00 51.27 952 MET A N 1
ATOM 7040 C CA . MET A 1 952 ? 16.001 27.310 71.884 1.00 51.32 952 MET A CA 1
ATOM 7041 C C . MET A 1 952 ? 15.812 26.021 71.094 1.00 47.46 952 MET A C 1
ATOM 7042 O O . MET A 1 952 ? 14.960 25.203 71.429 1.00 50.88 952 MET A O 1
ATOM 7047 N N . HIS A 1 953 ? 16.623 25.835 70.058 1.00 49.67 953 HIS A N 1
ATOM 7048 C CA . HIS A 1 953 ? 16.551 24.624 69.254 1.00 51.53 953 HIS A CA 1
ATOM 7049 C C . HIS A 1 953 ? 16.949 23.402 70.072 1.00 58.84 953 HIS A C 1
ATOM 7050 O O . HIS A 1 953 ? 16.325 22.346 69.966 1.00 66.89 953 HIS A O 1
ATOM 7057 N N . LYS A 1 954 ? 17.989 23.553 70.887 1.00 52.37 954 LYS A N 1
ATOM 7058 C CA . LYS A 1 954 ? 18.477 22.453 71.715 1.00 51.49 954 LYS A CA 1
ATOM 7059 C C . LYS A 1 954 ? 17.490 22.076 72.814 1.00 58.38 954 LYS A C 1
ATOM 7060 O O . LYS A 1 954 ? 17.411 20.914 73.214 1.00 64.82 954 LYS A O 1
ATOM 7066 N N . LEU A 1 955 ? 16.738 23.060 73.297 1.00 53.67 955 LEU A N 1
ATOM 7067 C CA . LEU A 1 955 ? 15.753 22.815 74.340 1.00 57.66 955 LEU A CA 1
ATOM 7068 C C . LEU A 1 955 ? 14.642 21.882 73.859 1.00 68.68 955 LEU A C 1
ATOM 7069 O O . LEU A 1 955 ? 14.234 20.972 74.578 1.00 76.13 955 LEU A O 1
ATOM 7074 N N . MET A 1 956 ? 14.158 22.108 72.644 1.00 68.51 956 MET A N 1
ATOM 7075 C CA . MET A 1 956 ? 13.105 21.268 72.088 1.00 71.79 956 MET A CA 1
ATOM 7076 C C . MET A 1 956 ? 13.647 19.902 71.698 1.00 70.76 956 MET A C 1
ATOM 7077 O O . MET A 1 956 ? 12.919 18.909 71.686 1.00 74.75 956 MET A O 1
ATOM 7082 N N . LEU A 1 957 ? 14.935 19.861 71.381 1.00 61.66 957 LEU A N 1
ATOM 7083 C CA . LEU A 1 957 ? 15.543 18.662 70.830 1.00 57.35 957 LEU A CA 1
ATOM 7084 C C . LEU A 1 957 ? 16.052 17.719 71.916 1.00 70.77 957 LEU A C 1
ATOM 7085 O O . LEU A 1 957 ? 16.253 16.531 71.665 1.00 77.70 957 LEU A O 1
ATOM 7090 N N . TYR A 1 958 ? 16.256 18.247 73.120 1.00 73.41 958 TYR A N 1
ATOM 7091 C CA . TYR A 1 958 ? 16.818 17.458 74.215 1.00 74.59 958 TYR A CA 1
ATOM 7092 C C . TYR A 1 958 ? 15.778 17.107 75.275 1.00 81.70 958 TYR A C 1
ATOM 7093 O O . TYR A 1 958 ? 16.097 16.461 76.273 1.00 80.43 958 TYR A O 1
ATOM 7102 N N . THR A 1 959 ? 14.539 17.534 75.055 1.00 90.77 959 THR A N 1
ATOM 7103 C CA . THR A 1 959 ? 13.491 17.419 76.066 1.00 102.13 959 THR A CA 1
ATOM 7104 C C . THR A 1 959 ? 13.113 15.972 76.365 1.00 110.47 959 THR A C 1
ATOM 7105 O O . THR A 1 959 ? 12.664 15.649 77.467 1.00 113.68 959 THR A O 1
ATOM 7109 N N . HIS A 1 960 ? 13.303 15.103 75.380 1.00 113.46 960 HIS A N 1
ATOM 7110 C CA . HIS A 1 960 ? 12.829 13.729 75.475 1.00 121.25 960 HIS A CA 1
ATOM 7111 C C . HIS A 1 960 ? 13.883 12.784 76.054 1.00 123.05 960 HIS A C 1
ATOM 7112 O O . HIS A 1 960 ? 13.596 11.616 76.324 1.00 127.39 960 HIS A O 1
ATOM 7119 N N . SER A 1 961 ? 15.097 13.290 76.254 1.00 118.41 961 SER A N 1
ATOM 7120 C CA . SER A 1 961 ? 16.204 12.452 76.712 1.00 115.92 961 SER A CA 1
ATOM 7121 C C . SER A 1 961 ? 16.816 12.914 78.038 1.00 113.92 961 SER A C 1
ATOM 7122 O O . SER A 1 961 ? 18.038 13.030 78.166 1.00 108.67 961 SER A O 1
ATOM 7125 N N . VAL A 1 962 ? 15.963 13.183 79.022 1.00 113.93 962 VAL A N 1
ATOM 7126 C CA . VAL A 1 962 ? 16.429 13.549 80.356 1.00 113.16 962 VAL A CA 1
ATOM 7127 C C . VAL A 1 962 ? 15.655 12.791 81.431 1.00 112.84 962 VAL A C 1
ATOM 7128 O O . VAL A 1 962 ? 15.651 11.560 81.458 1.00 113.27 962 VAL A O 1
ATOM 7132 N N . LEU A 1 971 ? 6.035 11.169 82.752 1.00 127.58 971 LEU A N 1
ATOM 7133 C CA . LEU A 1 971 ? 6.724 12.232 83.476 1.00 129.09 971 LEU A CA 1
ATOM 7134 C C . LEU A 1 971 ? 7.124 13.356 82.525 1.00 130.54 971 LEU A C 1
ATOM 7135 O O . LEU A 1 971 ? 7.464 13.109 81.367 1.00 127.91 971 LEU A O 1
ATOM 7140 N N . THR A 1 972 ? 7.087 14.588 83.022 1.00 133.15 972 THR A N 1
ATOM 7141 C CA . THR A 1 972 ? 7.404 15.757 82.206 1.00 128.14 972 THR A CA 1
ATOM 7142 C C . THR A 1 972 ? 8.868 15.777 81.768 1.00 123.78 972 THR A C 1
ATOM 7143 O O . THR A 1 972 ? 9.169 15.759 80.572 1.00 121.44 972 THR A O 1
ATOM 7147 N N . GLY A 1 973 ? 9.774 15.808 82.741 1.00 118.44 973 GLY A N 1
ATOM 7148 C CA . GLY A 1 973 ? 11.194 15.894 82.454 1.00 110.49 973 GLY A CA 1
ATOM 7149 C C . GLY A 1 973 ? 11.730 17.276 82.773 1.00 105.17 973 GLY A C 1
ATOM 7150 O O . GLY A 1 973 ? 11.041 18.272 82.556 1.00 103.99 973 GLY A O 1
ATOM 7151 N N . PRO A 1 974 ? 12.964 17.345 83.294 1.00 103.65 974 PRO A N 1
ATOM 7152 C CA . PRO A 1 974 ? 13.594 18.592 83.748 1.00 100.40 974 PRO A CA 1
ATOM 7153 C C . PRO A 1 974 ? 13.608 19.719 82.710 1.00 93.40 974 PRO A C 1
ATOM 7154 O O . PRO A 1 974 ? 13.510 20.886 83.092 1.00 93.67 974 PRO A O 1
ATOM 7158 N N . LEU A 1 975 ? 13.719 19.381 81.429 1.00 80.95 975 LEU A N 1
ATOM 7159 C CA . LEU A 1 975 ? 13.777 20.400 80.383 1.00 74.13 975 LEU A CA 1
ATOM 7160 C C . LEU A 1 975 ? 12.401 20.786 79.858 1.00 83.04 975 LEU A C 1
ATOM 7161 O O . LEU A 1 975 ? 12.266 21.777 79.138 1.00 78.36 975 LEU A O 1
ATOM 7166 N N . ALA A 1 976 ? 11.390 19.998 80.216 1.00 91.39 976 ALA A N 1
ATOM 7167 C CA . ALA A 1 976 ? 10.039 20.173 79.679 1.00 83.97 976 ALA A CA 1
ATOM 7168 C C . ALA A 1 976 ? 9.425 21.574 79.828 1.00 78.29 976 ALA A C 1
ATOM 7169 O O . ALA A 1 976 ? 8.904 22.113 78.850 1.00 75.70 976 ALA A O 1
ATOM 7171 N N . PRO A 1 977 ? 9.472 22.167 81.039 1.00 77.66 977 PRO A N 1
ATOM 7172 C CA . PRO A 1 977 ? 8.888 23.511 81.151 1.00 81.86 977 PRO A CA 1
ATOM 7173 C C . PRO A 1 977 ? 9.588 24.531 80.253 1.00 78.83 977 PRO A C 1
ATOM 7174 O O . PRO A 1 977 ? 8.931 25.411 79.697 1.00 77.13 977 PRO A O 1
ATOM 7178 N N . ALA A 1 978 ? 10.903 24.404 80.112 1.00 77.00 978 ALA A N 1
ATOM 7179 C CA . ALA A 1 978 ? 11.668 25.298 79.250 1.00 74.23 978 ALA A CA 1
ATOM 7180 C C . ALA A 1 978 ? 11.268 25.101 77.794 1.00 68.35 978 ALA A C 1
ATOM 7181 O O . ALA A 1 978 ? 10.948 26.059 77.089 1.00 66.89 978 ALA A O 1
ATOM 7183 N N . ALA A 1 979 ? 11.287 23.847 77.355 1.00 65.33 979 ALA A N 1
ATOM 7184 C CA . ALA A 1 979 ? 10.905 23.495 75.995 1.00 61.94 979 ALA A CA 1
ATOM 7185 C C . ALA A 1 979 ? 9.482 23.949 75.686 1.00 62.16 979 ALA A C 1
ATOM 7186 O O . ALA A 1 979 ? 9.201 24.441 74.593 1.00 59.82 979 ALA A O 1
ATOM 7188 N N . ASP A 1 980 ? 8.590 23.787 76.657 1.00 63.02 980 ASP A N 1
ATOM 7189 C CA . ASP A 1 980 ? 7.212 24.231 76.506 1.00 81.93 980 ASP A CA 1
ATOM 7190 C C . ASP A 1 980 ? 7.140 25.750 76.398 1.00 73.36 980 ASP A C 1
ATOM 7191 O O . ASP A 1 980 ? 6.319 26.286 75.653 1.00 69.55 980 ASP A O 1
ATOM 7196 N N . TYR A 1 981 ? 8.002 26.441 77.141 1.00 70.98 981 TYR A N 1
ATOM 7197 C CA . TYR A 1 981 ? 8.039 27.899 77.103 1.00 68.40 981 TYR A CA 1
ATOM 7198 C C . TYR A 1 981 ? 8.384 28.400 75.705 1.00 65.74 981 TYR A C 1
ATOM 7199 O O . TYR A 1 981 ? 7.787 29.360 75.221 1.00 69.97 981 TYR A O 1
ATOM 7208 N N . VAL A 1 982 ? 9.352 27.752 75.065 1.00 57.44 982 VAL A N 1
ATOM 7209 C CA . VAL A 1 982 ? 9.752 28.139 73.715 1.00 62.64 982 VAL A CA 1
ATOM 7210 C C . VAL A 1 982 ? 8.660 27.814 72.695 1.00 62.73 982 VAL A C 1
ATOM 7211 O O . VAL A 1 982 ? 8.351 28.635 71.832 1.00 61.37 982 VAL A O 1
ATOM 7215 N N . VAL A 1 983 ? 8.077 26.621 72.808 1.00 65.56 983 VAL A N 1
ATOM 7216 C CA . VAL A 1 983 ? 7.012 26.189 71.904 1.00 62.28 983 VAL A CA 1
ATOM 7217 C C . VAL A 1 983 ? 5.807 27.121 71.978 1.00 64.06 983 VAL A C 1
ATOM 7218 O O . VAL A 1 983 ? 5.278 27.554 70.954 1.00 64.09 983 VAL A O 1
ATOM 7222 N N . GLU A 1 984 ? 5.385 27.435 73.197 1.00 73.14 984 GLU A N 1
ATOM 7223 C CA . GLU A 1 984 ? 4.234 28.305 73.400 1.00 79.12 984 GLU A CA 1
ATOM 7224 C C . GLU A 1 984 ? 4.519 29.732 72.926 1.00 75.29 984 GLU A C 1
ATOM 7225 O O . GLU A 1 984 ? 3.622 30.427 72.447 1.00 69.72 984 GLU A O 1
ATOM 7231 N N . SER A 1 985 ? 5.774 30.155 73.043 1.00 74.91 985 SER A N 1
ATOM 7232 C CA . SER A 1 985 ? 6.178 31.489 72.606 1.00 73.75 985 SER A CA 1
ATOM 7233 C C . SER A 1 985 ? 6.015 31.694 71.097 1.00 70.72 985 SER A C 1
ATOM 7234 O O . SER A 1 985 ? 5.589 32.760 70.654 1.00 73.01 985 SER A O 1
ATOM 7237 N N . PHE A 1 986 ? 6.351 30.674 70.312 1.00 65.16 986 PHE A N 1
ATOM 7238 C CA . PHE A 1 986 ? 6.305 30.794 68.854 1.00 66.45 986 PHE A CA 1
ATOM 7239 C C . PHE A 1 986 ? 4.982 30.369 68.209 1.00 70.29 986 PHE A C 1
ATOM 7240 O O . PHE A 1 986 ? 4.670 30.792 67.094 1.00 66.68 986 PHE A O 1
ATOM 7248 N N . LEU A 1 987 ? 4.205 29.544 68.901 1.00 75.76 987 LEU A N 1
ATOM 7249 C CA . LEU A 1 987 ? 2.959 29.046 68.323 1.00 86.86 987 LEU A CA 1
ATOM 7250 C C . LEU A 1 987 ? 1.775 29.985 68.547 1.00 103.09 987 LEU A C 1
ATOM 7251 O O . LEU A 1 987 ? 0.838 30.008 67.746 1.00 109.41 987 LEU A O 1
ATOM 7256 N N . SER A 1 988 ? 1.816 30.753 69.632 1.00 108.50 988 SER A N 1
ATOM 7257 C CA . SER A 1 988 ? 0.774 31.739 69.907 1.00 113.89 988 SER A CA 1
ATOM 7258 C C . SER A 1 988 ? 0.870 32.902 68.924 1.00 121.23 988 SER A C 1
ATOM 7259 O O . SER A 1 988 ? 1.892 33.588 68.860 1.00 120.93 988 SER A O 1
ATOM 7262 N N . SER A 1 989 ? -0.200 33.126 68.163 1.00 124.44 989 SER A N 1
ATOM 7263 C CA . SER A 1 989 ? -0.233 34.214 67.188 1.00 121.71 989 SER A CA 1
ATOM 7264 C C . SER A 1 989 ? -0.489 35.564 67.850 1.00 118.29 989 SER A C 1
ATOM 7265 O O . SER A 1 989 ? -0.745 36.562 67.174 1.00 112.82 989 SER A O 1
ATOM 7268 N N . SER A 1 990 ? -0.418 35.583 69.177 1.00 123.15 990 SER A N 1
ATOM 7269 C CA . SER A 1 990 ? -0.547 36.813 69.945 1.00 126.80 990 SER A CA 1
ATOM 7270 C C . SER A 1 990 ? 0.670 37.700 69.716 1.00 123.22 990 SER A C 1
ATOM 7271 O O . SER A 1 990 ? 0.617 38.914 69.916 1.00 123.90 990 SER A O 1
ATOM 7274 N N . SER A 1 991 ? 1.770 37.080 69.300 1.00 116.98 991 SER A N 1
ATOM 7275 C CA . SER A 1 991 ? 3.009 37.802 69.048 1.00 111.67 991 SER A CA 1
ATOM 7276 C C . SER A 1 991 ? 3.852 37.107 67.982 1.00 115.07 991 SER A C 1
ATOM 7277 O O . SER A 1 991 ? 4.957 37.554 67.670 1.00 115.92 991 SER A O 1
ATOM 7280 N N . SER A 1 992 ? 3.329 36.014 67.431 1.00 116.69 992 SER A N 1
ATOM 7281 C CA . SER A 1 992 ? 4.032 35.261 66.396 1.00 116.84 992 SER A CA 1
ATOM 7282 C C . SER A 1 992 ? 4.272 36.124 65.161 1.00 115.78 992 SER A C 1
ATOM 7283 O O . SER A 1 992 ? 5.284 35.975 64.472 1.00 115.70 992 SER A O 1
ATOM 7286 N N . SER A 1 993 ? 3.342 37.036 64.893 1.00 111.96 993 SER A N 1
ATOM 7287 C CA . SER A 1 993 ? 3.454 37.932 63.747 1.00 108.40 993 SER A CA 1
ATOM 7288 C C . SER A 1 993 ? 4.537 38.993 63.957 1.00 101.41 993 SER A C 1
ATOM 7289 O O . SER A 1 993 ? 4.844 39.770 63.053 1.00 97.77 993 SER A O 1
ATOM 7292 N N . LEU A 1 994 ? 5.113 39.011 65.155 1.00 99.45 994 LEU A N 1
ATOM 7293 C CA . LEU A 1 994 ? 6.181 39.942 65.501 1.00 91.16 994 LEU A CA 1
ATOM 7294 C C . LEU A 1 994 ? 7.452 39.163 65.822 1.00 88.31 994 LEU A C 1
ATOM 7295 O O . LEU A 1 994 ? 8.561 39.690 65.736 1.00 88.03 994 LEU A O 1
ATOM 7300 N N . ARG A 1 995 ? 7.275 37.898 66.188 1.00 88.34 995 ARG A N 1
ATOM 7301 C CA . ARG A 1 995 ? 8.380 37.032 66.586 1.00 82.78 995 ARG A CA 1
ATOM 7302 C C . ARG A 1 995 ? 8.930 36.263 65.383 1.00 73.87 995 ARG A C 1
ATOM 7303 O O . ARG A 1 995 ? 9.676 35.295 65.534 1.00 67.48 995 ARG A O 1
ATOM 7311 N N . PHE A 1 996 ? 8.556 36.695 64.183 1.00 69.97 996 PHE A N 1
ATOM 7312 C CA . PHE A 1 996 ? 9.050 36.067 62.964 1.00 64.78 996 PHE A CA 1
ATOM 7313 C C . PHE A 1 996 ? 10.097 36.953 62.310 1.00 68.79 996 PHE A C 1
ATOM 7314 O O . PHE A 1 996 ? 10.924 36.482 61.535 1.00 74.27 996 PHE A O 1
ATOM 7322 N N . GLN A 1 997 ? 10.052 38.240 62.634 1.00 71.87 997 GLN A N 1
ATOM 7323 C CA . GLN A 1 997 ? 10.974 39.222 62.066 1.00 74.23 997 GLN A CA 1
ATOM 7324 C C . GLN A 1 997 ? 12.467 38.861 62.154 1.00 67.56 997 GLN A C 1
ATOM 7325 O O . GLN A 1 997 ? 13.186 39.006 61.165 1.00 64.39 997 GLN A O 1
ATOM 7331 N N . PRO A 1 998 ? 12.944 38.398 63.330 1.00 61.57 998 PRO A N 1
ATOM 7332 C CA . PRO A 1 998 ? 14.361 38.015 63.388 1.00 46.90 998 PRO A CA 1
ATOM 7333 C C . PRO A 1 998 ? 14.692 36.847 62.466 1.00 52.84 998 PRO A C 1
ATOM 7334 O O . PRO A 1 998 ? 15.810 36.773 61.950 1.00 57.55 998 PRO A O 1
ATOM 7338 N N . LEU A 1 999 ? 13.734 35.946 62.269 1.00 56.82 999 LEU A N 1
ATOM 7339 C CA . LEU A 1 999 ? 13.911 34.822 61.357 1.00 54.18 999 LEU A CA 1
ATOM 7340 C C . LEU A 1 999 ? 14.076 35.327 59.931 1.00 49.97 999 LEU A C 1
ATOM 7341 O O . LEU A 1 999 ? 14.928 34.847 59.182 1.00 56.09 999 LEU A O 1
ATOM 7346 N N . LEU A 1 1000 ? 13.260 36.307 59.567 1.00 40.76 1000 LEU A N 1
ATOM 7347 C CA . LEU A 1 1000 ? 13.302 36.882 58.232 1.00 42.27 1000 LEU A CA 1
ATOM 7348 C C . LEU A 1 1000 ? 14.567 37.709 58.045 1.00 50.96 1000 LEU A C 1
ATOM 7349 O O . LEU A 1 1000 ? 15.111 37.790 56.944 1.00 58.92 1000 LEU A O 1
ATOM 7354 N N . ALA A 1 1001 ? 15.032 38.323 59.126 1.00 51.63 1001 ALA A N 1
ATOM 7355 C CA . ALA A 1 1001 ? 16.251 39.120 59.086 1.00 50.93 1001 ALA A CA 1
ATOM 7356 C C . ALA A 1 1001 ? 17.450 38.239 58.739 1.00 53.31 1001 ALA A C 1
ATOM 7357 O O . ALA A 1 1001 ? 18.319 38.636 57.961 1.00 44.21 1001 ALA A O 1
ATOM 7359 N N . THR A 1 1002 ? 17.489 37.041 59.313 1.00 33.61 1002 THR A N 1
ATOM 7360 C CA . THR A 1 1002 ? 18.522 36.076 58.967 1.00 32.12 1002 THR A CA 1
ATOM 7361 C C . THR A 1 1002 ? 18.424 35.712 57.487 1.00 34.60 1002 THR A C 1
ATOM 7362 O O . THR A 1 1002 ? 19.431 35.660 56.788 1.00 30.87 1002 THR A O 1
ATOM 7366 N N . LEU A 1 1003 ? 17.201 35.470 57.022 1.00 32.24 1003 LEU A N 1
ATOM 7367 C CA . LEU A 1 1003 ? 16.953 35.140 55.622 1.00 47.20 1003 LEU A CA 1
ATOM 7368 C C . LEU A 1 1003 ? 17.524 36.194 54.678 1.00 44.42 1003 LEU A C 1
ATOM 7369 O O . LEU A 1 1003 ? 18.158 35.862 53.676 1.00 42.37 1003 LEU A O 1
ATOM 7374 N N . LEU A 1 1004 ? 17.302 37.464 55.004 1.00 44.21 1004 LEU A N 1
ATOM 7375 C CA . LEU A 1 1004 ? 17.740 38.554 54.139 1.00 46.55 1004 LEU A CA 1
ATOM 7376 C C . LEU A 1 1004 ? 19.231 38.855 54.309 1.00 50.90 1004 LEU A C 1
ATOM 7377 O O . LEU A 1 1004 ? 19.891 39.294 53.368 1.00 55.56 1004 LEU A O 1
ATOM 7382 N N . ALA A 1 1005 ? 19.758 38.615 55.506 1.00 46.26 1005 ALA A N 1
ATOM 7383 C CA . ALA A 1 1005 ? 21.186 38.790 55.743 1.00 45.00 1005 ALA A CA 1
ATOM 7384 C C . ALA A 1 1005 ? 21.962 37.797 54.891 1.00 46.76 1005 ALA A C 1
ATOM 7385 O O . ALA A 1 1005 ? 22.931 38.164 54.229 1.00 49.50 1005 ALA A O 1
ATOM 7387 N N . ALA A 1 1006 ? 21.517 36.543 54.910 1.00 42.89 1006 ALA A N 1
ATOM 7388 C CA . ALA A 1 1006 ? 22.143 35.476 54.138 1.00 44.18 1006 ALA A CA 1
ATOM 7389 C C . ALA A 1 1006 ? 22.090 35.775 52.646 1.00 53.58 1006 ALA A C 1
ATOM 7390 O O . ALA A 1 1006 ? 23.036 35.504 51.905 1.00 61.47 1006 ALA A O 1
ATOM 7392 N N . PHE A 1 1007 ? 20.975 36.350 52.216 1.00 55.42 1007 PHE A N 1
ATOM 7393 C CA . PHE A 1 1007 ? 20.750 36.658 50.813 1.00 57.45 1007 PHE A CA 1
ATOM 7394 C C . PHE A 1 1007 ? 21.643 37.805 50.337 1.00 61.67 1007 PHE A C 1
ATOM 7395 O O . PHE A 1 1007 ? 21.766 38.050 49.139 1.00 68.21 1007 PHE A O 1
ATOM 7403 N N . GLN A 1 1008 ? 22.274 38.500 51.278 1.00 55.80 1008 GLN A N 1
ATOM 7404 C CA . GLN A 1 1008 ? 23.097 39.657 50.943 1.00 49.16 1008 GLN A CA 1
ATOM 7405 C C . GLN A 1 1008 ? 24.526 39.504 51.444 1.00 54.09 1008 GLN A C 1
ATOM 7406 O O . GLN A 1 1008 ? 25.211 40.494 51.715 1.00 51.21 1008 GLN A O 1
ATOM 7412 N N . LEU A 1 1009 ? 24.967 38.259 51.577 1.00 52.51 1009 LEU A N 1
ATOM 7413 C CA . LEU A 1 1009 ? 26.355 37.981 51.910 1.00 45.98 1009 LEU A CA 1
ATOM 7414 C C . LEU A 1 1009 ? 27.196 38.297 50.683 1.00 41.68 1009 LEU A C 1
ATOM 7415 O O . LEU A 1 1009 ? 26.929 37.773 49.602 1.00 40.80 1009 LEU A O 1
ATOM 7420 N N . PRO A 1 1010 ? 28.199 39.178 50.840 1.00 40.18 1010 PRO A N 1
ATOM 7421 C CA . PRO A 1 1010 ? 29.062 39.586 49.723 1.00 40.86 1010 PRO A CA 1
ATOM 7422 C C . PRO A 1 1010 ? 29.728 38.395 49.043 1.00 47.03 1010 PRO A C 1
ATOM 7423 O O . PRO A 1 1010 ? 29.997 37.379 49.682 1.00 58.09 1010 PRO A O 1
ATOM 7427 N N . ASP A 1 1011 ? 29.985 38.520 47.751 1.00 58.40 1011 ASP A N 1
ATOM 7428 C CA . ASP A 1 1011 ? 30.702 37.487 47.028 1.00 62.97 1011 ASP A CA 1
ATOM 7429 C C . ASP A 1 1011 ? 32.197 37.724 47.181 1.00 67.84 1011 ASP A C 1
ATOM 7430 O O . ASP A 1 1011 ? 32.815 38.406 46.361 1.00 83.36 1011 ASP A O 1
ATOM 7435 N N . THR A 1 1012 ? 32.778 37.171 48.237 1.00 54.80 1012 THR A N 1
ATOM 7436 C CA . THR A 1 1012 ? 34.198 37.355 48.491 1.00 48.22 1012 THR A CA 1
ATOM 7437 C C . THR A 1 1012 ? 34.864 36.031 48.798 1.00 36.80 1012 THR A C 1
ATOM 7438 O O . THR A 1 1012 ? 34.264 35.146 49.402 1.00 38.98 1012 THR A O 1
ATOM 7442 N N . THR A 1 1013 ? 36.118 35.909 48.387 1.00 39.72 1013 THR A N 1
ATOM 7443 C CA . THR A 1 1013 ? 36.898 34.719 48.678 1.00 43.08 1013 THR A CA 1
ATOM 7444 C C . THR A 1 1013 ? 37.810 34.927 49.882 1.00 40.35 1013 THR A C 1
ATOM 7445 O O . THR A 1 1013 ? 38.541 34.023 50.275 1.00 38.56 1013 THR A O 1
ATOM 7449 N N . ILE A 1 1014 ? 37.771 36.125 50.455 1.00 32.18 1014 ILE A N 1
ATOM 7450 C CA . ILE A 1 1014 ? 38.399 36.360 51.745 1.00 31.39 1014 ILE A CA 1
ATOM 7451 C C . ILE A 1 1014 ? 37.305 36.638 52.775 1.00 30.28 1014 ILE A C 1
ATOM 7452 O O . ILE A 1 1014 ? 36.124 36.561 52.444 1.00 31.69 1014 ILE A O 1
ATOM 7457 N N . TYR A 1 1015 ? 37.696 36.959 54.006 1.00 29.65 1015 TYR A N 1
ATOM 7458 C CA . TYR A 1 1015 ? 36.758 37.059 55.118 1.00 28.75 1015 TYR A CA 1
ATOM 7459 C C . TYR A 1 1015 ? 35.900 35.806 55.190 1.00 28.47 1015 TYR A C 1
ATOM 7460 O O . TYR A 1 1015 ? 34.689 35.891 55.347 1.00 30.90 1015 TYR A O 1
ATOM 7469 N N . GLN A 1 1016 ? 36.529 34.644 55.060 1.00 31.80 1016 GLN A N 1
ATOM 7470 C CA . GLN A 1 1016 ? 35.800 33.385 55.103 1.00 36.15 1016 GLN A CA 1
ATOM 7471 C C . GLN A 1 1016 ? 35.115 33.150 56.447 1.00 26.71 1016 GLN A C 1
ATOM 7472 O O . GLN A 1 1016 ? 34.025 32.576 56.501 1.00 45.62 1016 GLN A O 1
ATOM 7478 N N . ARG A 1 1017 ? 35.745 33.602 57.526 1.00 32.85 1017 ARG A N 1
ATOM 7479 C CA . ARG A 1 1017 ? 35.187 33.414 58.859 1.00 26.07 1017 ARG A CA 1
ATOM 7480 C C . ARG A 1 1017 ? 33.877 34.179 58.995 1.00 38.91 1017 ARG A C 1
ATOM 7481 O O . ARG A 1 1017 ? 32.968 33.749 59.707 1.00 30.48 1017 ARG A O 1
ATOM 7489 N N . ARG A 1 1018 ? 33.771 35.306 58.297 1.00 26.48 1018 ARG A N 1
ATOM 7490 C CA . ARG A 1 1018 ? 32.521 36.051 58.274 1.00 26.75 1018 ARG A CA 1
ATOM 7491 C C . ARG A 1 1018 ? 31.442 35.236 57.568 1.00 40.15 1018 ARG A C 1
ATOM 7492 O O . ARG A 1 1018 ? 30.290 35.202 57.998 1.00 41.32 1018 ARG A O 1
ATOM 7500 N N . ALA A 1 1019 ? 31.831 34.569 56.487 1.00 33.62 1019 ALA A N 1
ATOM 7501 C CA . ALA A 1 1019 ? 30.899 33.798 55.680 1.00 33.03 1019 ALA A CA 1
ATOM 7502 C C . ALA A 1 1019 ? 30.455 32.510 56.380 1.00 26.30 1019 ALA A C 1
ATOM 7503 O O . ALA A 1 1019 ? 29.299 32.109 56.269 1.00 44.56 1019 ALA A O 1
ATOM 7505 N N . GLN A 1 1020 ? 31.370 31.872 57.104 1.00 31.62 1020 GLN A N 1
ATOM 7506 C CA . GLN A 1 1020 ? 31.031 30.682 57.881 1.00 25.93 1020 GLN A CA 1
ATOM 7507 C C . GLN A 1 1020 ? 30.014 31.016 58.968 1.00 32.95 1020 GLN A C 1
ATOM 7508 O O . GLN A 1 1020 ? 29.166 30.195 59.305 1.00 39.65 1020 GLN A O 1
ATOM 7514 N N . ILE A 1 1021 ? 30.108 32.225 59.516 1.00 32.67 1021 ILE A N 1
ATOM 7515 C CA . ILE A 1 1021 ? 29.245 32.651 60.617 1.00 38.45 1021 ILE A CA 1
ATOM 7516 C C . ILE A 1 1021 ? 27.822 32.974 60.156 1.00 43.33 1021 ILE A C 1
ATOM 7517 O O . ILE A 1 1021 ? 26.853 32.552 60.786 1.00 52.83 1021 ILE A O 1
ATOM 7522 N N . VAL A 1 1022 ? 27.700 33.716 59.058 1.00 33.70 1022 VAL A N 1
ATOM 7523 C CA . VAL A 1 1022 ? 26.393 34.009 58.476 1.00 31.65 1022 VAL A CA 1
ATOM 7524 C C . VAL A 1 1022 ? 25.729 32.710 58.030 1.00 37.52 1022 VAL A C 1
ATOM 7525 O O . VAL A 1 1022 ? 24.519 32.528 58.169 1.00 33.17 1022 VAL A O 1
ATOM 7529 N N . SER A 1 1023 ? 26.544 31.802 57.510 1.00 43.79 1023 SER A N 1
ATOM 7530 C CA . SER A 1 1023 ? 26.071 30.494 57.089 1.00 36.53 1023 SER A CA 1
ATOM 7531 C C . SER A 1 1023 ? 25.569 29.679 58.279 1.00 39.12 1023 SER A C 1
ATOM 7532 O O . SER A 1 1023 ? 24.602 28.930 58.157 1.00 44.97 1023 SER A O 1
ATOM 7535 N N . GLU A 1 1024 ? 26.225 29.821 59.428 1.00 26.70 1024 GLU A N 1
ATOM 7536 C CA . GLU A 1 1024 ? 25.817 29.083 60.623 1.00 31.80 1024 GLU A CA 1
ATOM 7537 C C . GLU A 1 1024 ? 24.562 29.697 61.240 1.00 29.35 1024 GLU A C 1
ATOM 7538 O O . GLU A 1 1024 ? 23.752 28.999 61.839 1.00 34.32 1024 GLU A O 1
ATOM 7544 N N . ARG A 1 1025 ? 24.412 31.007 61.080 1.00 29.95 1025 ARG A N 1
ATOM 7545 C CA . ARG A 1 1025 ? 23.218 31.710 61.528 1.00 37.35 1025 ARG A CA 1
ATOM 7546 C C . ARG A 1 1025 ? 22.009 31.308 60.677 1.00 41.29 1025 ARG A C 1
ATOM 7547 O O . ARG A 1 1025 ? 20.918 31.082 61.199 1.00 44.61 1025 ARG A O 1
ATOM 7555 N N . LEU A 1 1026 ? 22.212 31.225 59.365 1.00 37.60 1026 LEU A N 1
ATOM 7556 C CA . LEU A 1 1026 ? 21.156 30.814 58.447 1.00 37.20 1026 LEU A CA 1
ATOM 7557 C C . LEU A 1 1026 ? 20.709 29.385 58.714 1.00 42.12 1026 LEU A C 1
ATOM 7558 O O . LEU A 1 1026 ? 19.525 29.117 58.918 1.00 29.30 1026 LEU A O 1
ATOM 7563 N N . THR A 1 1027 ? 21.675 28.475 58.702 1.00 28.19 1027 THR A N 1
ATOM 7564 C CA . THR A 1 1027 ? 21.427 27.061 58.943 1.00 32.33 1027 THR A CA 1
ATOM 7565 C C . THR A 1 1027 ? 20.701 26.810 60.263 1.00 36.14 1027 THR A C 1
ATOM 7566 O O . THR A 1 1027 ? 19.755 26.025 60.322 1.00 43.67 1027 THR A O 1
ATOM 7570 N N . THR A 1 1028 ? 21.133 27.494 61.316 1.00 36.20 1028 THR A N 1
ATOM 7571 C CA . THR A 1 1028 ? 20.549 27.292 62.631 1.00 30.68 1028 THR A CA 1
ATOM 7572 C C . THR A 1 1028 ? 19.089 27.772 62.671 1.00 32.51 1028 THR A C 1
ATOM 7573 O O . THR A 1 1028 ? 18.234 27.108 63.253 1.00 32.63 1028 THR A O 1
ATOM 7577 N N . VAL A 1 1029 ? 18.806 28.897 62.018 1.00 31.22 1029 VAL A N 1
ATOM 7578 C CA . VAL A 1 1029 ? 17.454 29.444 61.950 1.00 32.13 1029 VAL A CA 1
ATOM 7579 C C . VAL A 1 1029 ? 16.530 28.568 61.101 1.00 48.32 1029 VAL A C 1
ATOM 7580 O O . VAL A 1 1029 ? 15.396 28.268 61.498 1.00 39.70 1029 VAL A O 1
ATOM 7584 N N . LEU A 1 1030 ? 17.020 28.160 59.932 1.00 31.26 1030 LEU A N 1
ATOM 7585 C CA . LEU A 1 1030 ? 16.272 27.262 59.062 1.00 31.36 1030 LEU A CA 1
ATOM 7586 C C . LEU A 1 1030 ? 15.915 25.973 59.778 1.00 32.14 1030 LEU A C 1
ATOM 7587 O O . LEU A 1 1030 ? 14.775 25.530 59.717 1.00 32.99 1030 LEU A O 1
ATOM 7592 N N . GLU A 1 1031 ? 16.884 25.374 60.460 1.00 32.03 1031 GLU A N 1
ATOM 7593 C CA . GLU A 1 1031 ? 16.634 24.115 61.157 1.00 33.03 1031 GLU A CA 1
ATOM 7594 C C . GLU A 1 1031 ? 15.709 24.309 62.352 1.00 37.89 1031 GLU A C 1
ATOM 7595 O O . GLU A 1 1031 ? 14.950 23.409 62.724 1.00 43.32 1031 GLU A O 1
ATOM 7601 N N . PHE A 1 1032 ? 15.760 25.495 62.942 1.00 37.62 1032 PHE A N 1
ATOM 7602 C CA . PHE A 1 1032 ? 14.867 25.819 64.035 1.00 36.17 1032 PHE A CA 1
ATOM 7603 C C . PHE A 1 1032 ? 13.440 25.970 63.525 1.00 47.39 1032 PHE A C 1
ATOM 7604 O O . PHE A 1 1032 ? 12.488 25.579 64.195 1.00 52.53 1032 PHE A O 1
ATOM 7612 N N . ALA A 1 1033 ? 13.295 26.546 62.338 1.00 43.52 1033 ALA A N 1
ATOM 7613 C CA . ALA A 1 1033 ? 11.983 26.695 61.727 1.00 40.16 1033 ALA A CA 1
ATOM 7614 C C . ALA A 1 1033 ? 11.371 25.331 61.428 1.00 43.13 1033 ALA A C 1
ATOM 7615 O O . ALA A 1 1033 ? 10.184 25.109 61.669 1.00 48.74 1033 ALA A O 1
ATOM 7617 N N . THR A 1 1034 ? 12.185 24.413 60.917 1.00 36.14 1034 THR A N 1
ATOM 7618 C CA . THR A 1 1034 ? 11.695 23.073 60.606 1.00 46.05 1034 THR A CA 1
ATOM 7619 C C . THR A 1 1034 ? 11.194 22.341 61.849 1.00 38.52 1034 THR A C 1
ATOM 7620 O O . THR A 1 1034 ? 10.159 21.682 61.799 1.00 55.60 1034 THR A O 1
ATOM 7624 N N . ILE A 1 1035 ? 11.920 22.457 62.958 1.00 38.88 1035 ILE A N 1
ATOM 7625 C CA . ILE A 1 1035 ? 11.497 21.813 64.201 1.00 55.58 1035 ILE A CA 1
ATOM 7626 C C . ILE A 1 1035 ? 10.186 22.422 64.709 1.00 60.61 1035 ILE A C 1
ATOM 7627 O O . ILE A 1 1035 ? 9.368 21.727 65.309 1.00 66.31 1035 ILE A O 1
ATOM 7632 N N . LEU A 1 1036 ? 9.977 23.709 64.435 1.00 54.66 1036 LEU A N 1
ATOM 7633 C CA . LEU A 1 1036 ? 8.745 24.382 64.831 1.00 50.00 1036 LEU A CA 1
ATOM 7634 C C . LEU A 1 1036 ? 7.546 23.829 64.077 1.00 51.81 1036 LEU A C 1
ATOM 7635 O O . LEU A 1 1036 ? 6.534 23.485 64.682 1.00 60.15 1036 LEU A O 1
ATOM 7640 N N . LEU A 1 1037 ? 7.671 23.752 62.754 1.00 48.20 1037 LEU A N 1
ATOM 7641 C CA . LEU A 1 1037 ? 6.613 23.229 61.897 1.00 48.68 1037 LEU A CA 1
ATOM 7642 C C . LEU A 1 1037 ? 6.233 21.809 62.285 1.00 50.84 1037 LEU A C 1
ATOM 7643 O O . LEU A 1 1037 ? 5.052 21.465 62.336 1.00 49.03 1037 LEU A O 1
ATOM 7648 N N . ARG A 1 1038 ? 7.242 20.989 62.556 1.00 43.76 1038 ARG A N 1
ATOM 7649 C CA . ARG A 1 1038 ? 7.011 19.608 62.947 1.00 47.65 1038 ARG A CA 1
ATOM 7650 C C . ARG A 1 1038 ? 6.263 19.508 64.272 1.00 48.97 1038 ARG A C 1
ATOM 7651 O O . ARG A 1 1038 ? 5.248 18.824 64.359 1.00 67.44 1038 ARG A O 1
ATOM 7659 N N . VAL A 1 1039 ? 6.758 20.205 65.289 1.00 48.15 1039 VAL A N 1
ATOM 7660 C CA . VAL A 1 1039 ? 6.120 20.219 66.602 1.00 50.70 1039 VAL A CA 1
ATOM 7661 C C . VAL A 1 1039 ? 4.711 20.823 66.548 1.00 65.40 1039 VAL A C 1
ATOM 7662 O O . VAL A 1 1039 ? 3.798 20.339 67.217 1.00 65.08 1039 VAL A O 1
ATOM 7666 N N . ALA A 1 1040 ? 4.525 21.862 65.737 1.00 63.41 1040 ALA A N 1
ATOM 7667 C CA . ALA A 1 1040 ? 3.208 22.484 65.597 1.00 65.10 1040 ALA A CA 1
ATOM 7668 C C . ALA A 1 1040 ? 2.179 21.510 65.019 1.00 73.78 1040 ALA A C 1
ATOM 7669 O O . ALA A 1 1040 ? 1.066 21.397 65.534 1.00 82.83 1040 ALA A O 1
ATOM 7671 N N . ASP A 1 1041 ? 2.551 20.818 63.944 1.00 70.95 1041 ASP A N 1
ATOM 7672 C CA . ASP A 1 1041 ? 1.719 19.758 63.386 1.00 73.80 1041 ASP A CA 1
ATOM 7673 C C . ASP A 1 1041 ? 1.529 18.648 64.410 1.00 75.33 1041 ASP A C 1
ATOM 7674 O O . ASP A 1 1041 ? 0.451 18.065 64.519 1.00 76.36 1041 ASP A O 1
ATOM 7679 N N . TYR A 1 1042 ? 2.593 18.367 65.157 1.00 75.64 1042 TYR A N 1
ATOM 7680 C CA . TYR A 1 1042 ? 2.637 17.235 66.075 1.00 81.44 1042 TYR A CA 1
ATOM 7681 C C . TYR A 1 1042 ? 1.639 17.351 67.221 1.00 84.62 1042 TYR A C 1
ATOM 7682 O O . TYR A 1 1042 ? 1.162 16.341 67.737 1.00 90.62 1042 TYR A O 1
ATOM 7691 N N . LEU A 1 1043 ? 1.329 18.578 67.627 1.00 79.74 1043 LEU A N 1
ATOM 7692 C CA . LEU A 1 1043 ? 0.305 18.788 68.644 1.00 80.24 1043 LEU A CA 1
ATOM 7693 C C . LEU A 1 1043 ? -0.885 19.559 68.080 1.00 88.91 1043 LEU A C 1
ATOM 7694 O O . LEU A 1 1043 ? -1.668 20.146 68.826 1.00 95.22 1043 LEU A O 1
ATOM 7699 N N . ASN A 1 1044 ? -0.996 19.555 66.754 1.00 94.16 1044 ASN A N 1
ATOM 7700 C CA . ASN A 1 1044 ? -2.153 20.088 66.023 1.00 101.02 1044 ASN A CA 1
ATOM 7701 C C . ASN A 1 1044 ? -2.552 21.549 66.279 1.00 103.16 1044 ASN A C 1
ATOM 7702 O O . ASN A 1 1044 ? -3.403 22.089 65.571 1.00 99.96 1044 ASN A O 1
ATOM 7707 N N . LYS A 1 1045 ? -1.944 22.187 67.276 1.00 109.47 1045 LYS A N 1
ATOM 7708 C CA . LYS A 1 1045 ? -2.115 23.624 67.467 1.00 111.94 1045 LYS A CA 1
ATOM 7709 C C . LYS A 1 1045 ? -1.354 24.351 66.369 1.00 107.96 1045 LYS A C 1
ATOM 7710 O O . LYS A 1 1045 ? -0.722 23.723 65.521 1.00 99.93 1045 LYS A O 1
ATOM 7716 N N . ALA A 1 1046 ? -1.410 25.677 66.399 1.00 113.58 1046 ALA A N 1
ATOM 7717 C CA . ALA A 1 1046 ? -0.702 26.511 65.432 1.00 113.19 1046 ALA A CA 1
ATOM 7718 C C . ALA A 1 1046 ? -1.055 26.199 63.981 1.00 113.28 1046 ALA A C 1
ATOM 7719 O O . ALA A 1 1046 ? -2.159 26.515 63.528 1.00 117.51 1046 ALA A O 1
ATOM 7721 N N . SER A 1 1047 ? -0.124 25.557 63.275 1.00 109.72 1047 SER A N 1
ATOM 7722 C CA . SER A 1 1047 ? -0.124 25.565 61.819 1.00 103.58 1047 SER A CA 1
ATOM 7723 C C . SER A 1 1047 ? -0.188 27.030 61.413 1.00 101.95 1047 SER A C 1
ATOM 7724 O O . SER A 1 1047 ? 0.834 27.717 61.399 1.00 100.54 1047 SER A O 1
ATOM 7727 N N . ALA A 1 1048 ? -1.401 27.486 61.104 1.00 101.17 1048 ALA A N 1
ATOM 7728 C CA . ALA A 1 1048 ? -1.754 28.905 60.964 1.00 98.86 1048 ALA A CA 1
ATOM 7729 C C . ALA A 1 1048 ? -0.671 29.865 60.461 1.00 103.78 1048 ALA A C 1
ATOM 7730 O O . ALA A 1 1048 ? -0.229 29.784 59.312 1.00 104.43 1048 ALA A O 1
ATOM 7732 N N . GLY A 1 1049 ? -0.252 30.768 61.344 1.00 101.94 1049 GLY A N 1
ATOM 7733 C CA . GLY A 1 1049 ? 0.622 31.870 60.981 1.00 96.29 1049 GLY A CA 1
ATOM 7734 C C . GLY A 1 1049 ? 2.065 31.544 60.634 1.00 80.93 1049 GLY A C 1
ATOM 7735 O O . GLY A 1 1049 ? 2.589 32.065 59.648 1.00 76.52 1049 GLY A O 1
ATOM 7736 N N . ILE A 1 1050 ? 2.713 30.707 61.441 1.00 70.54 1050 ILE A N 1
ATOM 7737 C CA . ILE A 1 1050 ? 4.129 30.400 61.233 1.00 65.49 1050 ILE A CA 1
ATOM 7738 C C . ILE A 1 1050 ? 4.367 29.709 59.892 1.00 56.23 1050 ILE A C 1
ATOM 7739 O O . ILE A 1 1050 ? 5.362 29.967 59.215 1.00 54.51 1050 ILE A O 1
ATOM 7744 N N . GLN A 1 1051 ? 3.433 28.848 59.506 1.00 50.46 1051 GLN A N 1
ATOM 7745 C CA . GLN A 1 1051 ? 3.484 28.170 58.221 1.00 46.73 1051 GLN A CA 1
ATOM 7746 C C . GLN A 1 1051 ? 3.209 29.172 57.107 1.00 47.60 1051 GLN A C 1
ATOM 7747 O O . GLN A 1 1051 ? 3.864 29.164 56.067 1.00 50.60 1051 GLN A O 1
ATOM 7753 N N . THR A 1 1052 ? 2.237 30.042 57.343 1.00 52.45 1052 THR A N 1
ATOM 7754 C CA . THR A 1 1052 ? 1.893 31.091 56.398 1.00 54.30 1052 THR A CA 1
ATOM 7755 C C . THR A 1 1052 ? 3.066 32.037 56.174 1.00 50.61 1052 THR A C 1
ATOM 7756 O O . THR A 1 1052 ? 3.399 32.367 55.039 1.00 52.96 1052 THR A O 1
ATOM 7760 N N . GLN A 1 1053 ? 3.698 32.462 57.260 1.00 43.85 1053 GLN A N 1
ATOM 7761 C CA . GLN A 1 1053 ? 4.807 33.398 57.164 1.00 42.97 1053 GLN A CA 1
ATOM 7762 C C . GLN A 1 1053 ? 5.967 32.811 56.363 1.00 49.11 1053 GLN A C 1
ATOM 7763 O O . GLN A 1 1053 ? 6.626 33.525 55.603 1.00 48.69 1053 GLN A O 1
ATOM 7769 N N . LEU A 1 1054 ? 6.192 31.507 56.512 1.00 45.90 1054 LEU A N 1
ATOM 7770 C CA . LEU A 1 1054 ? 7.230 30.822 55.747 1.00 38.08 1054 LEU A CA 1
ATOM 7771 C C . LEU A 1 1054 ? 6.918 30.802 54.254 1.00 75.16 1054 LEU A C 1
ATOM 7772 O O . LEU A 1 1054 ? 7.822 30.916 53.424 1.00 36.64 1054 LEU A O 1
ATOM 7777 N N . PHE A 1 1055 ? 5.640 30.653 53.915 1.00 38.85 1055 PHE A N 1
ATOM 7778 C CA . PHE A 1 1055 ? 5.217 30.730 52.523 1.00 38.83 1055 PHE A CA 1
ATOM 7779 C C . PHE A 1 1055 ? 5.430 32.129 51.964 1.00 47.77 1055 PHE A C 1
ATOM 7780 O O . PHE A 1 1055 ? 5.884 32.288 50.831 1.00 49.12 1055 PHE A O 1
ATOM 7788 N N . LYS A 1 1056 ? 5.110 33.141 52.766 1.00 40.46 1056 LYS A N 1
ATOM 7789 C CA . LYS A 1 1056 ? 5.326 34.524 52.365 1.00 58.41 1056 LYS A CA 1
ATOM 7790 C C . LYS A 1 1056 ? 6.813 34.759 52.137 1.00 58.42 1056 LYS A C 1
ATOM 7791 O O . LYS A 1 1056 ? 7.206 35.620 51.347 1.00 58.30 1056 LYS A O 1
ATOM 7797 N N . SER A 1 1057 ? 7.633 33.977 52.838 1.00 56.21 1057 SER A N 1
ATOM 7798 C CA . SER A 1 1057 ? 9.086 34.099 52.782 1.00 47.57 1057 SER A CA 1
ATOM 7799 C C . SER A 1 1057 ? 9.727 33.141 51.776 1.00 45.45 1057 SER A C 1
ATOM 7800 O O . SER A 1 1057 ? 10.931 33.220 51.524 1.00 43.23 1057 SER A O 1
ATOM 7803 N N . ALA A 1 1058 ? 8.927 32.241 51.207 1.00 45.65 1058 ALA A N 1
ATOM 7804 C CA . ALA A 1 1058 ? 9.437 31.224 50.282 1.00 42.89 1058 ALA A CA 1
ATOM 7805 C C . ALA A 1 1058 ? 10.219 31.799 49.096 1.00 45.97 1058 ALA A C 1
ATOM 7806 O O . ALA A 1 1058 ? 11.124 31.153 48.574 1.00 44.24 1058 ALA A O 1
ATOM 7808 N N . CYS A 1 1059 ? 9.870 33.012 48.679 1.00 52.76 1059 CYS A N 1
ATOM 7809 C CA . CYS A 1 1059 ? 10.559 33.672 47.573 1.00 53.70 1059 CYS A CA 1
ATOM 7810 C C . CYS A 1 1059 ? 12.026 33.954 47.905 1.00 61.99 1059 CYS A C 1
ATOM 7811 O O . CYS A 1 1059 ? 12.899 33.859 47.040 1.00 71.67 1059 CYS A O 1
ATOM 7814 N N . VAL A 1 1060 ? 12.292 34.312 49.156 1.00 50.65 1060 VAL A N 1
ATOM 7815 C CA . VAL A 1 1060 ? 13.662 34.526 49.603 1.00 41.49 1060 VAL A CA 1
ATOM 7816 C C . VAL A 1 1060 ? 14.360 33.192 49.872 1.00 41.05 1060 VAL A C 1
ATOM 7817 O O . VAL A 1 1060 ? 15.500 32.983 49.460 1.00 45.58 1060 VAL A O 1
ATOM 7821 N N . ILE A 1 1061 ? 13.664 32.290 50.557 1.00 42.01 1061 ILE A N 1
ATOM 7822 C CA . ILE A 1 1061 ? 14.223 30.990 50.917 1.00 40.57 1061 ILE A CA 1
ATOM 7823 C C . ILE A 1 1061 ? 14.691 30.191 49.703 1.00 45.35 1061 ILE A C 1
ATOM 7824 O O . ILE A 1 1061 ? 15.773 29.605 49.722 1.00 49.55 1061 ILE A O 1
ATOM 7829 N N . ALA A 1 1062 ? 13.888 30.181 48.644 1.00 32.96 1062 ALA A N 1
ATOM 7830 C CA . ALA A 1 1062 ? 14.218 29.393 47.462 1.00 39.25 1062 ALA A CA 1
ATOM 7831 C C . ALA A 1 1062 ? 15.396 29.978 46.685 1.00 44.95 1062 ALA A C 1
ATOM 7832 O O . ALA A 1 1062 ? 16.058 29.270 45.925 1.00 48.35 1062 ALA A O 1
ATOM 7834 N N . ARG A 1 1063 ? 15.653 31.268 46.874 1.00 39.53 1063 ARG A N 1
ATOM 7835 C CA . ARG A 1 1063 ? 16.757 31.934 46.184 1.00 39.47 1063 ARG A CA 1
ATOM 7836 C C . ARG A 1 1063 ? 18.096 31.691 46.867 1.00 41.79 1063 ARG A C 1
ATOM 7837 O O . ARG A 1 1063 ? 19.153 31.840 46.250 1.00 48.31 1063 ARG A O 1
ATOM 7845 N N . LEU A 1 1064 ? 18.038 31.310 48.141 1.00 36.17 1064 LEU A N 1
ATOM 7846 C CA . LEU A 1 1064 ? 19.236 31.025 48.934 1.00 43.19 1064 LEU A CA 1
ATOM 7847 C C . LEU A 1 1064 ? 20.231 30.015 48.337 1.00 43.84 1064 LEU A C 1
ATOM 7848 O O . LEU A 1 1064 ? 21.437 30.268 48.366 1.00 44.84 1064 LEU A O 1
ATOM 7853 N N . PRO A 1 1065 ? 19.745 28.875 47.801 1.00 42.23 1065 PRO A N 1
ATOM 7854 C CA . PRO A 1 1065 ? 20.687 27.898 47.243 1.00 39.97 1065 PRO A CA 1
ATOM 7855 C C . PRO A 1 1065 ? 21.554 28.426 46.102 1.00 41.60 1065 PRO A C 1
ATOM 7856 O O . PRO A 1 1065 ? 22.518 27.763 45.736 1.00 42.94 1065 PRO A O 1
ATOM 7860 N N . ALA A 1 1066 ? 21.223 29.586 45.547 1.00 44.51 1066 ALA A N 1
ATOM 7861 C CA . ALA A 1 1066 ? 22.029 30.147 44.470 1.00 49.01 1066 ALA A CA 1
ATOM 7862 C C . ALA A 1 1066 ? 23.024 31.178 44.989 1.00 57.04 1066 ALA A C 1
ATOM 7863 O O . ALA A 1 1066 ? 23.727 31.817 44.210 1.00 68.21 1066 ALA A O 1
ATOM 7865 N N . ILE A 1 1067 ? 23.075 31.338 46.308 1.00 54.81 1067 ILE A N 1
ATOM 7866 C CA . ILE A 1 1067 ? 23.981 32.297 46.938 1.00 48.40 1067 ILE A CA 1
ATOM 7867 C C . ILE A 1 1067 ? 25.236 31.611 47.473 1.00 49.04 1067 ILE A C 1
ATOM 7868 O O . ILE A 1 1067 ? 26.337 32.152 47.382 1.00 58.72 1067 ILE A O 1
ATOM 7873 N N . ARG A 1 1068 ? 25.071 30.409 48.012 1.00 29.41 1068 ARG A N 1
ATOM 7874 C CA . ARG A 1 1068 ? 26.194 29.656 48.551 1.00 56.31 1068 ARG A CA 1
ATOM 7875 C C . ARG A 1 1068 ? 25.833 28.177 48.641 1.00 56.15 1068 ARG A C 1
ATOM 7876 O O . ARG A 1 1068 ? 24.679 27.829 48.897 1.00 56.54 1068 ARG A O 1
ATOM 7884 N N . HIS A 1 1069 ? 26.821 27.313 48.418 1.00 57.67 1069 HIS A N 1
ATOM 7885 C CA . HIS A 1 1069 ? 26.613 25.866 48.458 1.00 59.89 1069 HIS A CA 1
ATOM 7886 C C . HIS A 1 1069 ? 26.095 25.393 49.810 1.00 54.88 1069 HIS A C 1
ATOM 7887 O O . HIS A 1 1069 ? 25.194 24.553 49.884 1.00 51.91 1069 HIS A O 1
ATOM 7894 N N . SER A 1 1070 ? 26.669 25.938 50.877 1.00 47.73 1070 SER A N 1
ATOM 7895 C CA . SER A 1 1070 ? 26.302 25.536 52.228 1.00 52.45 1070 SER A CA 1
ATOM 7896 C C . SER A 1 1070 ? 24.862 25.919 52.575 1.00 46.84 1070 SER A C 1
ATOM 7897 O O . SER A 1 1070 ? 24.301 25.411 53.540 1.00 48.30 1070 SER A O 1
ATOM 7900 N N . PHE A 1 1071 ? 24.271 26.809 51.784 1.00 38.24 1071 PHE A N 1
ATOM 7901 C CA . PHE A 1 1071 ? 22.880 27.205 51.983 1.00 40.07 1071 PHE A CA 1
ATOM 7902 C C . PHE A 1 1071 ? 21.913 26.167 51.411 1.00 47.79 1071 PHE A C 1
ATOM 7903 O O . PHE A 1 1071 ? 20.787 26.045 51.885 1.00 50.76 1071 PHE A O 1
ATOM 7911 N N . ARG A 1 1072 ? 22.365 25.432 50.393 1.00 51.09 1072 ARG A N 1
ATOM 7912 C CA . ARG A 1 1072 ? 21.499 24.575 49.570 1.00 51.85 1072 ARG A CA 1
ATOM 7913 C C . ARG A 1 1072 ? 20.636 23.589 50.356 1.00 41.88 1072 ARG A C 1
ATOM 7914 O O . ARG A 1 1072 ? 19.413 23.692 50.357 1.00 48.21 1072 ARG A O 1
ATOM 7922 N N . ILE A 1 1073 ? 21.274 22.633 51.017 1.00 35.79 1073 ILE A N 1
ATOM 7923 C CA . ILE A 1 1073 ? 20.552 21.620 51.783 1.00 37.08 1073 ILE A CA 1
ATOM 7924 C C . ILE A 1 1073 ? 19.638 22.153 52.900 1.00 47.32 1073 ILE A C 1
ATOM 7925 O O . ILE A 1 1073 ? 18.493 21.719 53.004 1.00 50.15 1073 ILE A O 1
ATOM 7930 N N . PRO A 1 1074 ? 20.126 23.087 53.737 1.00 50.53 1074 PRO A N 1
ATOM 7931 C CA . PRO A 1 1074 ? 19.203 23.585 54.768 1.00 48.87 1074 PRO A CA 1
ATOM 7932 C C . PRO A 1 1074 ? 17.981 24.320 54.205 1.00 39.22 1074 PRO A C 1
ATOM 7933 O O . PRO A 1 1074 ? 16.892 24.204 54.766 1.00 38.84 1074 PRO A O 1
ATOM 7937 N N . ALA A 1 1075 ? 18.158 25.060 53.116 1.00 30.63 1075 ALA A N 1
ATOM 7938 C CA . ALA A 1 1075 ? 17.040 25.754 52.484 1.00 33.89 1075 ALA A CA 1
ATOM 7939 C C . ALA A 1 1075 ? 16.020 24.770 51.909 1.00 37.28 1075 ALA A C 1
ATOM 7940 O O . ALA A 1 1075 ? 14.823 24.866 52.184 1.00 39.09 1075 ALA A O 1
ATOM 7942 N N . ILE A 1 1076 ? 16.502 23.827 51.107 1.00 38.08 1076 ILE A N 1
ATOM 7943 C CA . ILE A 1 1076 ? 15.644 22.817 50.504 1.00 30.38 1076 ILE A CA 1
ATOM 7944 C C . ILE A 1 1076 ? 14.957 21.979 51.574 1.00 34.02 1076 ILE A C 1
ATOM 7945 O O . ILE A 1 1076 ? 13.770 21.677 51.468 1.00 43.77 1076 ILE A O 1
ATOM 7950 N N . SER A 1 1077 ? 15.704 21.620 52.612 1.00 30.89 1077 SER A N 1
ATOM 7951 C CA . SER A 1 1077 ? 15.164 20.815 53.698 1.00 31.68 1077 SER A CA 1
ATOM 7952 C C . SER A 1 1077 ? 13.967 21.507 54.330 1.00 35.77 1077 SER A C 1
ATOM 7953 O O . SER A 1 1077 ? 12.959 20.867 54.644 1.00 41.93 1077 SER A O 1
ATOM 7956 N N . LEU A 1 1078 ? 14.081 22.819 54.499 1.00 31.67 1078 LEU A N 1
ATOM 7957 C CA . LEU A 1 1078 ? 13.009 23.618 55.079 1.00 40.56 1078 LEU A CA 1
ATOM 7958 C C . LEU A 1 1078 ? 11.756 23.611 54.207 1.00 36.39 1078 LEU A C 1
ATOM 7959 O O . LEU A 1 1078 ? 10.661 23.339 54.693 1.00 36.02 1078 LEU A O 1
ATOM 7964 N N . LEU A 1 1079 ? 11.924 23.915 52.922 1.00 40.87 1079 LEU A N 1
ATOM 7965 C CA . LEU A 1 1079 ? 10.809 23.916 51.973 1.00 42.48 1079 LEU A CA 1
ATOM 7966 C C . LEU A 1 1079 ? 10.072 22.580 51.957 1.00 46.93 1079 LEU A C 1
ATOM 7967 O O . LEU A 1 1079 ? 8.852 22.541 51.818 1.00 46.07 1079 LEU A O 1
ATOM 7972 N N . SER A 1 1080 ? 10.821 21.490 52.099 1.00 33.27 1080 SER A N 1
ATOM 7973 C CA . SER A 1 1080 ? 10.228 20.165 52.184 1.00 37.35 1080 SER A CA 1
ATOM 7974 C C . SER A 1 1080 ? 9.383 20.036 53.444 1.00 35.21 1080 SER A C 1
ATOM 7975 O O . SER A 1 1080 ? 8.306 19.440 53.421 1.00 36.57 1080 SER A O 1
ATOM 7978 N N . ALA A 1 1081 ? 9.880 20.589 54.546 1.00 35.13 1081 ALA A N 1
ATOM 7979 C CA . ALA A 1 1081 ? 9.166 20.511 55.812 1.00 47.23 1081 ALA A CA 1
ATOM 7980 C C . ALA A 1 1081 ? 7.931 21.393 55.759 1.00 37.01 1081 ALA A C 1
ATOM 7981 O O . ALA A 1 1081 ? 6.919 21.091 56.384 1.00 38.40 1081 ALA A O 1
ATOM 7983 N N . LEU A 1 1082 ? 8.026 22.482 55.004 1.00 36.18 1082 LEU A N 1
ATOM 7984 C CA . LEU A 1 1082 ? 6.899 23.380 54.781 1.00 39.44 1082 LEU A CA 1
ATOM 7985 C C . LEU A 1 1082 ? 5.785 22.701 53.969 1.00 38.41 1082 LEU A C 1
ATOM 7986 O O . LEU A 1 1082 ? 4.614 22.725 54.352 1.00 39.25 1082 LEU A O 1
ATOM 7991 N N . VAL A 1 1083 ? 6.170 22.093 52.851 1.00 36.76 1083 VAL A N 1
ATOM 7992 C CA . VAL A 1 1083 ? 5.248 21.361 51.997 1.00 37.32 1083 VAL A CA 1
ATOM 7993 C C . VAL A 1 1083 ? 4.586 20.199 52.744 1.00 47.46 1083 VAL A C 1
ATOM 7994 O O . VAL A 1 1083 ? 3.382 19.969 52.603 1.00 39.66 1083 VAL A O 1
ATOM 7998 N N . GLU A 1 1084 ? 5.367 19.482 53.546 1.00 38.59 1084 GLU A N 1
ATOM 7999 C CA . GLU A 1 1084 ? 4.834 18.356 54.307 1.00 43.59 1084 GLU A CA 1
ATOM 8000 C C . GLU A 1 1084 ? 3.821 18.820 55.349 1.00 41.49 1084 GLU A C 1
ATOM 8001 O O . GLU A 1 1084 ? 2.818 18.148 55.588 1.00 47.56 1084 GLU A O 1
ATOM 8007 N N . SER A 1 1085 ? 4.083 19.973 55.958 1.00 41.21 1085 SER A N 1
ATOM 8008 C CA . SER A 1 1085 ? 3.170 20.547 56.943 1.00 55.44 1085 SER A CA 1
ATOM 8009 C C . SER A 1 1085 ? 1.858 20.988 56.308 1.00 58.81 1085 SER A C 1
ATOM 8010 O O . SER A 1 1085 ? 0.780 20.728 56.845 1.00 62.33 1085 SER A O 1
ATOM 8013 N N . ALA A 1 1086 ? 1.958 21.661 55.165 1.00 57.44 1086 ALA A N 1
ATOM 8014 C CA . ALA A 1 1086 ? 0.785 22.125 54.436 1.00 56.88 1086 ALA A CA 1
ATOM 8015 C C . ALA A 1 1086 ? -0.124 20.961 54.042 1.00 54.68 1086 ALA A C 1
ATOM 8016 O O . ALA A 1 1086 ? -1.347 21.093 54.031 1.00 55.22 1086 ALA A O 1
ATOM 8018 N N . GLY A 1 1087 ? 0.485 19.819 53.734 1.00 48.67 1087 GLY A N 1
ATOM 8019 C CA . GLY A 1 1087 ? -0.256 18.626 53.376 1.00 48.83 1087 GLY A CA 1
ATOM 8020 C C . GLY A 1 1087 ? -1.008 18.039 54.553 1.00 55.16 1087 GLY A C 1
ATOM 8021 O O . GLY A 1 1087 ? -1.871 17.178 54.380 1.00 60.41 1087 GLY A O 1
ATOM 8022 N N . LYS A 1 1088 ? -0.680 18.508 55.753 1.00 55.23 1088 LYS A N 1
ATOM 8023 C CA . LYS A 1 1088 ? -1.341 18.046 56.968 1.00 53.38 1088 LYS A CA 1
ATOM 8024 C C . LYS A 1 1088 ? -2.430 19.013 57.435 1.00 60.67 1088 LYS A C 1
ATOM 8025 O O . LYS A 1 1088 ? -3.016 18.822 58.499 1.00 64.04 1088 LYS A O 1
ATOM 8031 N N . SER A 1 1089 ? -2.698 20.047 56.641 1.00 68.82 1089 SER A N 1
ATOM 8032 C CA . SER A 1 1089 ? -3.764 20.999 56.954 1.00 80.70 1089 SER A CA 1
ATOM 8033 C C . SER A 1 1089 ? -5.100 20.572 56.356 1.00 84.10 1089 SER A C 1
ATOM 8034 O O . SER A 1 1089 ? -5.175 20.205 55.185 1.00 75.23 1089 SER A O 1
ATOM 8037 N N . SER A 1 1090 ? -6.152 20.663 57.164 1.00 97.14 1090 SER A N 1
ATOM 8038 C CA . SER A 1 1090 ? -7.469 20.109 56.837 1.00 103.90 1090 SER A CA 1
ATOM 8039 C C . SER A 1 1090 ? -8.056 20.490 55.472 1.00 102.65 1090 SER A C 1
ATOM 8040 O O . SER A 1 1090 ? -8.949 19.805 54.973 1.00 103.79 1090 SER A O 1
ATOM 8043 N N . GLY A 1 1091 ? -7.565 21.571 54.873 1.00 97.99 1091 GLY A N 1
ATOM 8044 C CA . GLY A 1 1091 ? -8.098 22.026 53.599 1.00 93.82 1091 GLY A CA 1
ATOM 8045 C C . GLY A 1 1091 ? -7.228 21.703 52.396 1.00 88.69 1091 GLY A C 1
ATOM 8046 O O . GLY A 1 1091 ? -6.734 20.582 52.246 1.00 81.14 1091 GLY A O 1
ATOM 8047 N N . GLU A 1 1092 ? -7.058 22.694 51.525 1.00 86.42 1092 GLU A N 1
ATOM 8048 C CA . GLU A 1 1092 ? -6.186 22.568 50.364 1.00 80.84 1092 GLU A CA 1
ATOM 8049 C C . GLU A 1 1092 ? -4.940 23.423 50.567 1.00 76.64 1092 GLU A C 1
ATOM 8050 O O . GLU A 1 1092 ? -5.037 24.627 50.809 1.00 81.79 1092 GLU A O 1
ATOM 8056 N N . PRO A 1 1093 ? -3.759 22.797 50.472 1.00 66.84 1093 PRO A N 1
ATOM 8057 C CA . PRO A 1 1093 ? -2.484 23.447 50.792 1.00 62.21 1093 PRO A CA 1
ATOM 8058 C C . PRO A 1 1093 ? -2.137 24.586 49.842 1.00 55.36 1093 PRO A C 1
ATOM 8059 O O . PRO A 1 1093 ? -2.375 24.471 48.636 1.00 50.12 1093 PRO A O 1
ATOM 8063 N N . PRO A 1 1094 ? -1.583 25.681 50.387 1.00 47.07 1094 PRO A N 1
ATOM 8064 C CA . PRO A 1 1094 ? -1.098 26.833 49.621 1.00 47.75 1094 PRO A CA 1
ATOM 8065 C C . PRO A 1 1094 ? -0.111 26.393 48.545 1.00 48.91 1094 PRO A C 1
ATOM 8066 O O . PRO A 1 1094 ? 0.789 25.607 48.838 1.00 47.50 1094 PRO A O 1
ATOM 8070 N N . SER A 1 1095 ? -0.276 26.883 47.320 1.00 46.13 1095 SER A N 1
ATOM 8071 C CA . SER A 1 1095 ? 0.644 26.523 46.245 1.00 50.24 1095 SER A CA 1
ATOM 8072 C C . SER A 1 1095 ? 2.028 27.140 46.445 1.00 55.83 1095 SER A C 1
ATOM 8073 O O . SER A 1 1095 ? 2.167 28.352 46.622 1.00 56.45 1095 SER A O 1
ATOM 8076 N N . LEU A 1 1096 ? 3.051 26.296 46.420 1.00 55.09 1096 LEU A N 1
ATOM 8077 C CA . LEU A 1 1096 ? 4.417 26.773 46.536 1.00 46.79 1096 LEU A CA 1
ATOM 8078 C C . LEU A 1 1096 ? 4.839 27.437 45.227 1.00 49.91 1096 LEU A C 1
ATOM 8079 O O . LEU A 1 1096 ? 5.495 28.484 45.234 1.00 37.02 1096 LEU A O 1
ATOM 8084 N N . LEU A 1 1097 ? 4.451 26.831 44.107 1.00 43.80 1097 LEU A N 1
ATOM 8085 C CA . LEU A 1 1097 ? 4.685 27.432 42.797 1.00 44.30 1097 LEU A CA 1
ATOM 8086 C C . LEU A 1 1097 ? 3.968 28.777 42.729 1.00 47.30 1097 LEU A C 1
ATOM 8087 O O . LEU A 1 1097 ? 4.482 29.738 42.155 1.00 58.56 1097 LEU A O 1
ATOM 8092 N N . GLY A 1 1098 ? 2.795 28.847 43.347 1.00 41.49 1098 GLY A N 1
ATOM 8093 C CA . GLY A 1 1098 ? 2.040 30.084 43.415 1.00 46.19 1098 GLY A CA 1
ATOM 8094 C C . GLY A 1 1098 ? 2.820 31.233 44.027 1.00 52.62 1098 GLY A C 1
ATOM 8095 O O . GLY A 1 1098 ? 2.797 32.346 43.508 1.00 65.90 1098 GLY A O 1
ATOM 8096 N N . TYR A 1 1099 ? 3.518 30.967 45.127 1.00 48.74 1099 TYR A N 1
ATOM 8097 C CA . TYR A 1 1099 ? 4.288 32.006 45.805 1.00 54.10 1099 TYR A CA 1
ATOM 8098 C C . TYR A 1 1099 ? 5.573 32.374 45.067 1.00 53.05 1099 TYR A C 1
ATOM 8099 O O . TYR A 1 1099 ? 5.876 33.552 44.886 1.00 62.84 1099 TYR A O 1
ATOM 8108 N N . LEU A 1 1100 ? 6.323 31.364 44.644 1.00 42.42 1100 LEU A N 1
ATOM 8109 C CA . LEU A 1 1100 ? 7.593 31.597 43.970 1.00 45.99 1100 LEU A CA 1
ATOM 8110 C C . LEU A 1 1100 ? 7.376 32.212 42.592 1.00 52.64 1100 LEU A C 1
ATOM 8111 O O . LEU A 1 1100 ? 8.191 33.004 42.123 1.00 58.51 1100 LEU A O 1
ATOM 8116 N N . GLY A 1 1101 ? 6.269 31.850 41.952 1.00 52.31 1101 GLY A N 1
ATOM 8117 C CA . GLY A 1 1101 ? 6.020 32.244 40.579 1.00 50.97 1101 GLY A CA 1
ATOM 8118 C C . GLY A 1 1101 ? 6.498 31.161 39.629 1.00 59.09 1101 GLY A C 1
ATOM 8119 O O . GLY A 1 1101 ? 7.265 30.286 40.023 1.00 60.41 1101 GLY A O 1
ATOM 8120 N N . PRO A 1 1102 ? 6.041 31.205 38.370 1.00 65.71 1102 PRO A N 1
ATOM 8121 C CA . PRO A 1 1102 ? 6.421 30.201 37.370 1.00 62.00 1102 PRO A CA 1
ATOM 8122 C C . PRO A 1 1102 ? 7.927 30.119 37.126 1.00 63.54 1102 PRO A C 1
ATOM 8123 O O . PRO A 1 1102 ? 8.509 29.047 37.281 1.00 60.15 1102 PRO A O 1
ATOM 8127 N N . GLN A 1 1103 ? 8.544 31.239 36.762 1.00 69.16 1103 GLN A N 1
ATOM 8128 C CA . GLN A 1 1103 ? 9.949 31.247 36.357 1.00 69.04 1103 GLN A CA 1
ATOM 8129 C C . GLN A 1 1103 ? 10.917 30.869 37.483 1.00 62.75 1103 GLN A C 1
ATOM 8130 O O . GLN A 1 1103 ? 11.810 30.042 37.287 1.00 57.26 1103 GLN A O 1
ATOM 8136 N N . VAL A 1 1104 ? 10.740 31.475 38.653 1.00 55.43 1104 VAL A N 1
ATOM 8137 C CA . VAL A 1 1104 ? 11.567 31.156 39.810 1.00 49.59 1104 VAL A CA 1
ATOM 8138 C C . VAL A 1 1104 ? 11.506 29.665 40.133 1.00 53.24 1104 VAL A C 1
ATOM 8139 O O . VAL A 1 1104 ? 12.518 29.048 40.465 1.00 59.00 1104 VAL A O 1
ATOM 8143 N N . SER A 1 1105 ? 10.316 29.086 40.013 1.00 54.38 1105 SER A N 1
ATOM 8144 C CA . SER A 1 1105 ? 10.129 27.666 40.272 1.00 42.99 1105 SER A CA 1
ATOM 8145 C C . SER A 1 1105 ? 10.882 26.809 39.269 1.00 42.35 1105 SER A C 1
ATOM 8146 O O . SER A 1 1105 ? 11.526 25.830 39.644 1.00 46.61 1105 SER A O 1
ATOM 8149 N N . ARG A 1 1106 ? 10.797 27.177 37.995 1.00 41.41 1106 ARG A N 1
ATOM 8150 C CA . ARG A 1 1106 ? 11.542 26.479 36.952 1.00 46.89 1106 ARG A CA 1
ATOM 8151 C C . ARG A 1 1106 ? 13.045 26.514 37.248 1.00 54.37 1106 ARG A C 1
ATOM 8152 O O . ARG A 1 1106 ? 13.730 25.500 37.129 1.00 59.24 1106 ARG A O 1
ATOM 8160 N N . SER A 1 1107 ? 13.550 27.675 37.655 1.00 37.39 1107 SER A N 1
ATOM 8161 C CA . SER A 1 1107 ? 14.973 27.816 37.968 1.00 54.90 1107 SER A CA 1
ATOM 8162 C C . SER A 1 1107 ? 15.368 27.029 39.215 1.00 46.26 1107 SER A C 1
ATOM 8163 O O . SER A 1 1107 ? 16.438 26.420 39.261 1.00 35.29 1107 SER A O 1
ATOM 8166 N N . PHE A 1 1108 ? 14.495 27.039 40.219 1.00 37.53 1108 PHE A N 1
ATOM 8167 C CA . PHE A 1 1108 ? 14.744 26.323 41.463 1.00 34.56 1108 PHE A CA 1
ATOM 8168 C C . PHE A 1 1108 ? 14.821 24.810 41.256 1.00 37.26 1108 PHE A C 1
ATOM 8169 O O . PHE A 1 1108 ? 15.755 24.161 41.725 1.00 45.74 1108 PHE A O 1
ATOM 8177 N N . ILE A 1 1109 ? 13.841 24.257 40.552 1.00 34.25 1109 ILE A N 1
ATOM 8178 C CA . ILE A 1 1109 ? 13.804 22.824 40.276 1.00 37.21 1109 ILE A CA 1
ATOM 8179 C C . ILE A 1 1109 ? 15.034 22.386 39.477 1.00 36.77 1109 ILE A C 1
ATOM 8180 O O . ILE A 1 1109 ? 15.639 21.349 39.766 1.00 39.77 1109 ILE A O 1
ATOM 8185 N N . GLN A 1 1110 ? 15.404 23.196 38.488 1.00 37.02 1110 GLN A N 1
ATOM 8186 C CA . GLN A 1 1110 ? 16.623 22.986 37.707 1.00 37.66 1110 GLN A CA 1
ATOM 8187 C C . GLN A 1 1110 ? 17.850 22.819 38.605 1.00 37.51 1110 GLN A C 1
ATOM 8188 O O . GLN A 1 1110 ? 18.653 21.909 38.408 1.00 43.11 1110 GLN A O 1
ATOM 8194 N N . ILE A 1 1111 ? 17.976 23.701 39.594 1.00 34.82 1111 ILE A N 1
ATOM 8195 C CA . ILE A 1 1111 ? 19.097 23.679 40.532 1.00 51.81 1111 ILE A CA 1
ATOM 8196 C C . ILE A 1 1111 ? 19.090 22.441 41.441 1.00 56.45 1111 ILE A C 1
ATOM 8197 O O . ILE A 1 1111 ? 20.149 21.920 41.793 1.00 63.66 1111 ILE A O 1
ATOM 8202 N N . ALA A 1 1112 ? 17.902 21.957 41.795 1.00 50.30 1112 ALA A N 1
ATOM 8203 C CA . ALA A 1 1112 ? 17.781 20.712 42.549 1.00 41.17 1112 ALA A CA 1
ATOM 8204 C C . ALA A 1 1112 ? 18.299 19.516 41.748 1.00 57.78 1112 ALA A C 1
ATOM 8205 O O . ALA A 1 1112 ? 18.701 18.510 42.327 1.00 70.60 1112 ALA A O 1
ATOM 8207 N N . ALA A 1 1113 ? 18.296 19.625 40.422 1.00 64.93 1113 ALA A N 1
ATOM 8208 C CA . ALA A 1 1113 ? 18.992 18.651 39.579 1.00 75.82 1113 ALA A CA 1
ATOM 8209 C C . ALA A 1 1113 ? 20.478 19.008 39.436 1.00 87.54 1113 ALA A C 1
ATOM 8210 O O . ALA A 1 1113 ? 21.340 18.125 39.419 1.00 95.10 1113 ALA A O 1
ATOM 8212 N N . GLN A 1 1114 ? 20.768 20.306 39.349 1.00 90.45 1114 GLN A N 1
ATOM 8213 C CA . GLN A 1 1114 ? 22.145 20.803 39.332 1.00 101.19 1114 GLN A CA 1
ATOM 8214 C C . GLN A 1 1114 ? 22.815 20.606 40.696 1.00 101.06 1114 GLN A C 1
ATOM 8215 O O . GLN A 1 1114 ? 24.030 20.749 40.832 1.00 105.48 1114 GLN A O 1
ATOM 8221 N N . LEU A 1 1115 ? 22.003 20.303 41.704 1.00 92.16 1115 LEU A N 1
ATOM 8222 C CA . LEU A 1 1115 ? 22.483 20.017 43.050 1.00 85.45 1115 LEU A CA 1
ATOM 8223 C C . LEU A 1 1115 ? 23.230 18.694 43.025 1.00 92.97 1115 LEU A C 1
ATOM 8224 O O . LEU A 1 1115 ? 24.322 18.559 43.585 1.00 84.57 1115 LEU A O 1
ATOM 8229 N N . ASP A 1 1116 ? 22.616 17.724 42.355 1.00 104.35 1116 ASP A N 1
ATOM 8230 C CA . ASP A 1 1116 ? 23.153 16.378 42.238 1.00 112.15 1116 ASP A CA 1
ATOM 8231 C C . ASP A 1 1116 ? 24.492 16.364 41.510 1.00 118.46 1116 ASP A C 1
ATOM 8232 O O . ASP A 1 1116 ? 25.397 15.609 41.863 1.00 120.42 1116 ASP A O 1
ATOM 8237 N N . LYS A 1 1117 ? 24.608 17.220 40.501 1.00 120.87 1117 LYS A N 1
ATOM 8238 C CA . LYS A 1 1117 ? 25.635 17.079 39.464 1.00 116.02 1117 LYS A CA 1
ATOM 8239 C C . LYS A 1 1117 ? 27.115 17.318 39.815 1.00 112.84 1117 LYS A C 1
ATOM 8240 O O . LYS A 1 1117 ? 27.929 16.407 39.657 1.00 120.74 1117 LYS A O 1
ATOM 8246 N N . PRO A 1 1118 ? 27.469 18.529 40.286 1.00 99.55 1118 PRO A N 1
ATOM 8247 C CA . PRO A 1 1118 ? 28.873 18.963 40.156 1.00 89.95 1118 PRO A CA 1
ATOM 8248 C C . PRO A 1 1118 ? 29.905 18.168 40.969 1.00 75.08 1118 PRO A C 1
ATOM 8249 O O . PRO A 1 1118 ? 30.929 17.765 40.410 1.00 63.23 1118 PRO A O 1
ATOM 8253 N N . PHE A 1 1119 ? 29.630 17.937 42.251 1.00 73.06 1119 PHE A N 1
ATOM 8254 C CA . PHE A 1 1119 ? 30.576 17.262 43.138 1.00 66.76 1119 PHE A CA 1
ATOM 8255 C C . PHE A 1 1119 ? 30.189 15.818 43.487 1.00 76.05 1119 PHE A C 1
ATOM 8256 O O . PHE A 1 1119 ? 30.968 15.106 44.123 1.00 79.87 1119 PHE A O 1
ATOM 8264 N N . ASP A 1 1120 ? 28.988 15.402 43.083 1.00 84.38 1120 ASP A N 1
ATOM 8265 C CA . ASP A 1 1120 ? 28.495 14.037 43.311 1.00 87.11 1120 ASP A CA 1
ATOM 8266 C C . ASP A 1 1120 ? 28.301 13.663 44.785 1.00 78.29 1120 ASP A C 1
ATOM 8267 O O . ASP A 1 1120 ? 28.312 12.481 45.128 1.00 80.91 1120 ASP A O 1
ATOM 8272 N N . ARG A 1 1121 ? 28.114 14.655 45.651 1.00 71.53 1121 ARG A N 1
ATOM 8273 C CA . ARG A 1 1121 ? 27.932 14.375 47.077 1.00 67.44 1121 ARG A CA 1
ATOM 8274 C C . ARG A 1 1121 ? 26.626 13.636 47.375 1.00 63.01 1121 ARG A C 1
ATOM 8275 O O . ARG A 1 1121 ? 25.557 14.027 46.905 1.00 53.72 1121 ARG A O 1
ATOM 8283 N N . VAL A 1 1122 ? 26.735 12.569 48.162 1.00 60.93 1122 VAL A N 1
ATOM 8284 C CA . VAL A 1 1122 ? 25.596 11.739 48.540 1.00 52.77 1122 VAL A CA 1
ATOM 8285 C C . VAL A 1 1122 ? 24.514 12.557 49.241 1.00 57.79 1122 VAL A C 1
ATOM 8286 O O . VAL A 1 1122 ? 23.318 12.342 49.023 1.00 65.86 1122 VAL A O 1
ATOM 8290 N N . ALA A 1 1123 ? 24.936 13.507 50.068 1.00 53.32 1123 ALA A N 1
ATOM 8291 C CA . ALA A 1 1123 ? 23.995 14.334 50.816 1.00 56.10 1123 ALA A CA 1
ATOM 8292 C C . ALA A 1 1123 ? 23.138 15.197 49.889 1.00 49.90 1123 ALA A C 1
ATOM 8293 O O . ALA A 1 1123 ? 21.936 15.348 50.111 1.00 48.75 1123 ALA A O 1
ATOM 8295 N N . GLU A 1 1124 ? 23.763 15.758 48.856 1.00 45.22 1124 GLU A N 1
ATOM 8296 C CA . GLU A 1 1124 ? 23.060 16.606 47.898 1.00 45.33 1124 GLU A CA 1
ATOM 8297 C C . GLU A 1 1124 ? 21.983 15.814 47.183 1.00 42.61 1124 GLU A C 1
ATOM 8298 O O . GLU A 1 1124 ? 20.868 16.297 46.999 1.00 44.75 1124 GLU A O 1
ATOM 8304 N N . VAL A 1 1125 ? 22.323 14.592 46.787 1.00 39.93 1125 VAL A N 1
ATOM 8305 C CA . VAL A 1 1125 ? 21.387 13.720 46.088 1.00 44.66 1125 VAL A CA 1
ATOM 8306 C C . VAL A 1 1125 ? 20.170 13.390 46.957 1.00 45.91 1125 VAL A C 1
ATOM 8307 O O . VAL A 1 1125 ? 19.037 13.421 46.482 1.00 36.41 1125 VAL A O 1
ATOM 8311 N N . ALA A 1 1126 ? 20.412 13.107 48.235 1.00 44.22 1126 ALA A N 1
ATOM 8312 C CA . ALA A 1 1126 ? 19.347 12.754 49.171 1.00 36.70 1126 ALA A CA 1
ATOM 8313 C C . ALA A 1 1126 ? 18.356 13.892 49.438 1.00 35.51 1126 ALA A C 1
ATOM 8314 O O . ALA A 1 1126 ? 17.189 13.645 49.734 1.00 50.75 1126 ALA A O 1
ATOM 8316 N N . SER A 1 1127 ? 18.816 15.134 49.340 1.00 34.30 1127 SER A N 1
ATOM 8317 C CA . SER A 1 1127 ? 17.950 16.273 49.623 1.00 40.54 1127 SER A CA 1
ATOM 8318 C C . SER A 1 1127 ? 17.059 16.602 48.433 1.00 45.85 1127 SER A C 1
ATOM 8319 O O . SER A 1 1127 ? 15.907 16.994 48.607 1.00 48.25 1127 SER A O 1
ATOM 8322 N N . THR A 1 1128 ? 17.598 16.448 47.229 1.00 33.57 1128 THR A N 1
ATOM 8323 C CA . THR A 1 1128 ? 16.799 16.571 46.020 1.00 33.82 1128 THR A CA 1
ATOM 8324 C C . THR A 1 1128 ? 15.727 15.487 46.006 1.00 35.88 1128 THR A C 1
ATOM 8325 O O . THR A 1 1128 ? 14.568 15.742 45.680 1.00 34.72 1128 THR A O 1
ATOM 8329 N N . TRP A 1 1129 ? 16.125 14.275 46.374 1.00 35.60 1129 TRP A N 1
ATOM 8330 C CA . TRP A 1 1129 ? 15.200 13.157 46.425 1.00 36.69 1129 TRP A CA 1
ATOM 8331 C C . TRP A 1 1129 ? 14.111 13.367 47.473 1.00 36.55 1129 TRP A C 1
ATOM 8332 O O . TRP A 1 1129 ? 12.950 13.042 47.236 1.00 41.94 1129 TRP A O 1
ATOM 8343 N N . ARG A 1 1130 ? 14.484 13.910 48.629 1.00 37.53 1130 ARG A N 1
ATOM 8344 C CA . ARG A 1 1130 ? 13.515 14.163 49.686 1.00 36.53 1130 ARG A CA 1
ATOM 8345 C C . ARG A 1 1130 ? 12.554 15.264 49.263 1.00 35.38 1130 ARG A C 1
ATOM 8346 O O . ARG A 1 1130 ? 11.361 15.192 49.532 1.00 36.74 1130 ARG A O 1
ATOM 8354 N N . PHE A 1 1131 ? 13.078 16.280 48.591 1.00 34.40 1131 PHE A N 1
ATOM 8355 C CA . PHE A 1 1131 ? 12.254 17.398 48.165 1.00 33.93 1131 PHE A CA 1
ATOM 8356 C C . PHE A 1 1131 ? 11.240 16.958 47.114 1.00 54.00 1131 PHE A C 1
ATOM 8357 O O . PHE A 1 1131 ? 10.044 17.221 47.245 1.00 34.86 1131 PHE A O 1
ATOM 8365 N N . PHE A 1 1132 ? 11.724 16.275 46.081 1.00 34.89 1132 PHE A N 1
ATOM 8366 C CA . PHE A 1 1132 ? 10.862 15.805 45.002 1.00 35.58 1132 PHE A CA 1
ATOM 8367 C C . PHE A 1 1132 ? 9.828 14.801 45.505 1.00 36.53 1132 PHE A C 1
ATOM 8368 O O . PHE A 1 1132 ? 8.670 14.851 45.105 1.00 37.50 1132 PHE A O 1
ATOM 8376 N N . SER A 1 1133 ? 10.247 13.904 46.390 1.00 37.06 1133 SER A N 1
ATOM 8377 C CA . SER A 1 1133 ? 9.323 12.942 46.983 1.00 41.75 1133 SER A CA 1
ATOM 8378 C C . SER A 1 1133 ? 8.162 13.615 47.710 1.00 38.22 1133 SER A C 1
ATOM 8379 O O . SER A 1 1133 ? 7.021 13.203 47.551 1.00 39.07 1133 SER A O 1
ATOM 8382 N N . THR A 1 1134 ? 8.448 14.643 48.508 1.00 37.42 1134 THR A N 1
ATOM 8383 C CA . THR A 1 1134 ? 7.399 15.287 49.292 1.00 41.04 1134 THR A CA 1
ATOM 8384 C C . THR A 1 1134 ? 6.475 16.130 48.417 1.00 44.95 1134 THR A C 1
ATOM 8385 O O . THR A 1 1134 ? 5.293 16.278 48.718 1.00 62.86 1134 THR A O 1
ATOM 8389 N N . ILE A 1 1135 ? 7.021 16.673 47.334 1.00 36.63 1135 ILE A N 1
ATOM 8390 C CA . ILE A 1 1135 ? 6.230 17.427 46.366 1.00 36.60 1135 ILE A CA 1
ATOM 8391 C C . ILE A 1 1135 ? 5.191 16.526 45.706 1.00 45.42 1135 ILE A C 1
ATOM 8392 O O . ILE A 1 1135 ? 4.030 16.910 45.550 1.00 38.09 1135 ILE A O 1
ATOM 8397 N N . LEU A 1 1136 ? 5.616 15.319 45.346 1.00 38.00 1136 LEU A N 1
ATOM 8398 C CA . LEU A 1 1136 ? 4.754 14.346 44.690 1.00 39.04 1136 LEU A CA 1
ATOM 8399 C C . LEU A 1 1136 ? 3.740 13.684 45.628 1.00 40.16 1136 LEU A C 1
ATOM 8400 O O . LEU A 1 1136 ? 2.766 13.084 45.174 1.00 70.70 1136 LEU A O 1
ATOM 8405 N N . ARG A 1 1137 ? 3.965 13.797 46.930 1.00 45.03 1137 ARG A N 1
ATOM 8406 C CA . ARG A 1 1137 ? 3.110 13.132 47.904 1.00 41.53 1137 ARG A CA 1
ATOM 8407 C C . ARG A 1 1137 ? 2.176 14.081 48.646 1.00 41.78 1137 ARG A C 1
ATOM 8408 O O . ARG A 1 1137 ? 1.369 13.637 49.452 1.00 63.44 1137 ARG A O 1
ATOM 8416 N N . ASN A 1 1138 ? 2.283 15.382 48.387 1.00 49.71 1138 ASN A N 1
ATOM 8417 C CA . ASN A 1 1138 ? 1.562 16.364 49.199 1.00 53.41 1138 ASN A CA 1
ATOM 8418 C C . ASN A 1 1138 ? 0.705 17.376 48.438 1.00 57.84 1138 ASN A C 1
ATOM 8419 O O . ASN A 1 1138 ? 0.480 18.490 48.918 1.00 56.07 1138 ASN A O 1
ATOM 8424 N N . ARG A 1 1139 ? 0.230 16.984 47.260 1.00 61.61 1139 ARG A N 1
ATOM 8425 C CA . ARG A 1 1139 ? -0.731 17.785 46.505 1.00 57.78 1139 ARG A CA 1
ATOM 8426 C C . ARG A 1 1139 ? -0.213 19.186 46.171 1.00 54.16 1139 ARG A C 1
ATOM 8427 O O . ARG A 1 1139 ? -0.809 20.196 46.548 1.00 57.97 1139 ARG A O 1
ATOM 8435 N N . GLN A 1 1140 ? 0.914 19.225 45.472 1.00 49.94 1140 GLN A N 1
ATOM 8436 C CA . GLN A 1 1140 ? 1.463 20.458 44.926 1.00 47.14 1140 GLN A CA 1
ATOM 8437 C C . GLN A 1 1140 ? 1.558 20.249 43.427 1.00 48.99 1140 GLN A C 1
ATOM 8438 O O . GLN A 1 1140 ? 2.635 20.362 42.841 1.00 48.42 1140 GLN A O 1
ATOM 8444 N N . GLN A 1 1141 ? 0.416 19.930 42.824 1.00 57.11 1141 GLN A N 1
ATOM 8445 C CA . GLN A 1 1141 ? 0.332 19.495 41.429 1.00 56.54 1141 GLN A CA 1
ATOM 8446 C C . GLN A 1 1141 ? 1.044 20.419 40.446 1.00 49.73 1141 GLN A C 1
ATOM 8447 O O . GLN A 1 1141 ? 1.690 19.952 39.513 1.00 39.47 1141 GLN A O 1
ATOM 8453 N N . TRP A 1 1142 ? 0.921 21.726 40.652 1.00 47.79 1142 TRP A N 1
ATOM 8454 C CA . TRP A 1 1142 ? 1.585 22.687 39.783 1.00 48.80 1142 TRP A CA 1
ATOM 8455 C C . TRP A 1 1142 ? 3.094 22.503 39.835 1.00 55.26 1142 TRP A C 1
ATOM 8456 O O . TRP A 1 1142 ? 3.755 22.451 38.797 1.00 64.01 1142 TRP A O 1
ATOM 8467 N N . MET A 1 1143 ? 3.634 22.397 41.046 1.00 51.96 1143 MET A N 1
ATOM 8468 C CA . MET A 1 1143 ? 5.052 22.105 41.229 1.00 51.10 1143 MET A CA 1
ATOM 8469 C C . MET A 1 1143 ? 5.406 20.716 40.695 1.00 47.92 1143 MET A C 1
ATOM 8470 O O . MET A 1 1143 ? 6.451 20.528 40.070 1.00 41.80 1143 MET A O 1
ATOM 8475 N N . ALA A 1 1144 ? 4.526 19.750 40.945 1.00 39.59 1144 ALA A N 1
ATOM 8476 C CA . ALA A 1 1144 ? 4.750 18.378 40.511 1.00 42.21 1144 ALA A CA 1
ATOM 8477 C C . ALA A 1 1144 ? 4.914 18.292 38.999 1.00 44.00 1144 ALA A C 1
ATOM 8478 O O . ALA A 1 1144 ? 5.780 17.573 38.505 1.00 47.95 1144 ALA A O 1
ATOM 8480 N N . ASN A 1 1145 ? 4.088 19.029 38.265 1.00 48.35 1145 ASN A N 1
ATOM 8481 C CA . ASN A 1 1145 ? 4.181 19.034 36.812 1.00 48.02 1145 ASN A CA 1
ATOM 8482 C C . ASN A 1 1145 ? 5.428 19.764 36.340 1.00 43.36 1145 ASN A C 1
ATOM 8483 O O . ASN A 1 1145 ? 6.065 19.365 35.368 1.00 46.51 1145 ASN A O 1
ATOM 8488 N N . CYS A 1 1146 ? 5.779 20.827 37.052 1.00 38.64 1146 CYS A N 1
ATOM 8489 C CA . CYS A 1 1146 ? 6.986 21.581 36.758 1.00 41.63 1146 CYS A CA 1
ATOM 8490 C C . CYS A 1 1146 ? 8.235 20.711 36.917 1.00 41.31 1146 CYS A C 1
ATOM 8491 O O . CYS A 1 1146 ? 9.225 20.894 36.204 1.00 40.15 1146 CYS A O 1
ATOM 8494 N N . LEU A 1 1147 ? 8.175 19.762 37.851 1.00 39.48 1147 LEU A N 1
ATOM 8495 C CA . LEU A 1 1147 ? 9.249 18.788 38.058 1.00 38.80 1147 LEU A CA 1
ATOM 8496 C C . LEU A 1 1147 ? 9.637 18.029 36.793 1.00 38.37 1147 LEU A C 1
ATOM 8497 O O . LEU A 1 1147 ? 10.778 17.595 36.653 1.00 56.67 1147 LEU A O 1
ATOM 8502 N N . LEU A 1 1148 ? 8.684 17.868 35.878 1.00 44.55 1148 LEU A N 1
ATOM 8503 C CA . LEU A 1 1148 ? 8.886 17.033 34.697 1.00 48.16 1148 LEU A CA 1
ATOM 8504 C C . LEU A 1 1148 ? 9.038 17.805 33.383 1.00 55.34 1148 LEU A C 1
ATOM 8505 O O . LEU A 1 1148 ? 9.229 17.199 32.327 1.00 67.08 1148 LEU A O 1
ATOM 8510 N N . THR A 1 1149 ? 8.958 19.131 33.438 1.00 51.84 1149 THR A N 1
ATOM 8511 C CA . THR A 1 1149 ? 9.032 19.932 32.218 1.00 57.11 1149 THR A CA 1
ATOM 8512 C C . THR A 1 1149 ? 10.370 20.650 32.083 1.00 66.51 1149 THR A C 1
ATOM 8513 O O . THR A 1 1149 ? 10.907 20.765 30.980 1.00 77.41 1149 THR A O 1
#

Foldseek 3Di:
DPDFDCCLQPPQPVCLVVPVDPHCFLLNLLQCLFPQHFLLCPFPSNLCCLLGLVNLVCLLFVCQLQPFADPVLVVVLCVSLVPDVPPPSVLLQVLLVQQCQAQGGYSVNSSSLSSNLVNCVLLVLLLDADEQLLLVLQLQLQDDPPLCVLVVVLNVVSPYYHDPVCSVVQCPDPLNSNLSSLLSVLSSLLSNLSSSLSLLVVLVFQLFPHDPRPCVVSSQSSCCSNQVAHPPDPDGDRVSLLSLQLNLLVCLLVLLVQLVDRPPSHDPPSPDPVSNVSSNLSSLSSLLSSLSSNLSSLLVPAPAADDLVSLLSLLVSCQVSVLVQDGDQPDPSSVLSVLSNLLSSQLVNLRNLVLQVLLCVLVVNDDHDDPGDHNLLAQVSVLSNVVSLLVCLVVLRLSCLLSLLSVLLSLVSVLVSLVVQVVVQVVVVVVVVVVVVVCDDDGDTDDDSHVVSCVVVVSNVDSVSSVVSNVSSVPVSVVLVSLLSSLLCLADALSHWDQVLSSLSSLVSVVSSLLRCCVVPPQDPRSLVSLLSNLQSHPALVSQDLAARSNDPCSCCSLCCCPVPPRNVVRHQVVVLQCPPVPPPRNLSSLLSSLSRCLNPPVSNCVSQVCLAWPQKHKAFDDPVCVPQKAADDDDHALFKIWGNAKDWQKAFCDPLIRIAGTGFMKTADDPPHGMMMTRGIGHNLLVVLALLQVLLVPSRMDGRRDNDDLQSLLSNLSSLLSSLLSLQSNADPVGHCSSVVSFVSNQVRYDDPDTSLVSLLSLLVVLLVVCVVQPDLSSLSSNLSSLSSLLSCCVQQVLSSLLSLLVRQCFCCDPPHSHRLCVNLVVAAEDSSLSSLLSVLVSLLVLLVVLLVVLVVNPNDDLVSLQSSLQSLLVVLLVCLLCLSPHDHPDVLSSLSSLLSSLLSLLSLLVCQVRRVRHSSNNSNVSSLCSCQDPVCVSSSCNSLVVLLSVLSPDDDHSTSVSSVVSSLSSNLSSLVSLLSNLVVCLVVVGRPDSSLSSVLSCLLSLLSNCSRRVSSNLSSLVSVLSSLLSQLSDPDARDASCVSNDVSSLLSSLSVLVVQCPDSNDPSSVVSSVSNLVSCVVRPNVVSVVSNPD

Sequence (1096 aa):
MATLTDRSYFPPLGECLSGNKIILSWRLVATALEDLACDRLRSAAVSAFLRDGYVHQLLREPTKTFAPPTNETKLDFETKTGAIDPYNLDTIKDDARWLSRNVNINEVAALRVVIIEYQSRAHSHLTGPLSTQDVANVQEAAGVGDAQASAIVALLNVTTVADADSAWADFESETTRRRRLLATYLSERRSFLAAVDALLAFLLHSRAPGTGVELDPLRNAVLQGAFGFDQNAAKPDTTQLDALAPTYIRTLEGCFDRMQMAPESLDNQMLTEQFEVDWIRTALTEAIHAMSLIFQILDLKASQFAAPALVTQWFALMDTCEFFEPVPRGHELIAELLMPLHSLVAAISLKLLNVDRTLSYLDQDVDLLEEEEPYLASSDNLAQMHTTIAAAASAGLISTMPVVFAWSLILHQMHVGYQERAERRDLLQNQRAQAGFELGSIVSIEASSYDVFLVSQQLERNIEPAENMARIATGRGQVYELMADMAVCLGSGQLAAFRPVLGARARLTFQDLLKRSAHYVGYQAEPVSCLLSILSGGSQYWDISAEAPSNEKSALDIYTRMLSDDTLNVQYASQSRNRFPYEFLPFASMCRILSAALVSDNESSELITGLLVKNPSLTLNWDPRWDRSYELVFEEENTNSFRLTKDIDLFDAAPEEKCTISRGTFGRFVTDVGRVAKLEFEHSTLALFGKRLEVNLMAGAYDTALGYLSADELIEGISLLATVLRAETLRSSKTDPDRGLRILTEASRLLSRGRDIMNVVCDTLDSLVEEELADLDGPKTAALSSCLQFLHAALPVCPGRVWAYMARCPLINTDTRSGRLSRITANLDMLAERYDLLLSAVKLFSSLVDSAKTSAVPWIGASDKIVSRVTLSIAQTSVDVFENSATWRFPSEVDRSVMIRDVVGIMHKLMLYTHSVLTGPLAPAADYVVESFLSSSSSSLRFQPLLATLLAAFQLPDTTIYQRRAQIVSERLTTVLEFATILLRVADYLNKASAGIQTQLFKSACVIARLPAIRHSFRIPAISLLSALVESAGKSSGEPPSLLGYLGPQVSRSFIQIAAQLDKPFDRVAEVASTWRFFSTILRNRQQWMANCLLT

B-factor: mean 64.4, std 33.86, range [10.84, 202.62]

Solvent-accessible surface area: 46445 Å² total; per-residue (Å²): 246,95,128,77,52,27,160,65,16,1,14,63,2,34,64,1,11,63,37,105,93,49,4,24,5,3,93,33,0,10,31,0,15,32,65,110,17,16,60,17,6,160,15,85,43,0,22,55,8,4,120,20,20,47,0,8,62,5,4,78,70,11,86,110,10,27,28,84,50,73,116,144,33,104,120,52,0,76,92,30,9,64,90,125,165,126,103,76,56,107,42,3,30,79,3,0,99,14,0,8,138,1,11,77,2,10,17,15,10,0,0,10,2,4,0,18,4,54,22,36,58,4,38,29,35,0,68,20,77,0,14,74,118,5,17,45,15,8,75,108,3,2,37,20,84,128,17,55,60,46,12,72,85,20,20,114,101,7,87,34,134,17,88,47,117,48,42,119,60,93,19,86,44,96,62,43,30,27,91,32,1,2,47,23,3,1,12,3,38,18,5,5,9,5,3,1,3,14,2,0,11,27,3,42,37,51,186,28,72,35,80,59,43,148,18,48,80,8,3,59,36,0,3,97,43,0,0,21,38,52,84,130,39,104,191,47,71,44,91,64,2,37,50,3,0,31,15,0,2,152,20,0,75,23,0,21,67,52,2,90,121,30,30,173,55,19,73,129,120,16,78,29,127,150,16,93,16,17,16,11,25,3,1,0,6,7,0,1,6,1,0,0,1,0,1,15,7,16,26,73,105,30,94,42,8,26,58,22,75,25,0,25,48,0,3,58,15,0,76,84,0,94,3,0,32,50,13,53,129,78,88,134,45,4,37,42,2,24,64,0,0,17,0,0,0,0,0,0,0,8,38,3,0,24,6,27,40,0,7,24,58,25,87,156,109,43,116,69,103,188,171,13,96,3,1,0,44,35,17,104,26,0,40,100,1,10,77,8,0,22,58,3,2,91,73,22,36,84,4,0,1,0,0,0,5,0,0,4,6,0,0,48,29,0,26,60,18,39,74,122,24,10,109,149,60,51,98,57,88,88,112,131,31,136,73,55,172,120,229,136,68,171,30,93,50,104,94,33,50,18,24,111,3,0,72,70,73,90,1,12,146,56,21,105,53,2,96,67,12,26,150,19,0,41,32,164,2,72,0,12,110,18,0,20,77,0,0,52,6,0,0,36,6,38,97,5,3,18,39,55,8,10,0,1,30,0,2,14,10,0,0,27,0,0,23,51,0,3,151,85,38,34,44,99,87,84,2,13,63,4,1,13,37,0,0,28,0,37,42,84,20,48,62,25,52,59,81,12,31,38,67,25,176,55,1,9,45,0,12,34,46,0,54,89,22,116,54,0,45,82,64,4,16,29,50,4,35,35,56,12,11,100,65,10,95,19,6,0,6,9,7,60,16,6,4,25,27,0,7,51,44,80,125,9,5,78,115,6,14,32,56,0,53,131,2,57,2,1,0,3,75,13,28,70,181,23,84,216,15,56,92,95,49,162,115,127,147,18,57,40,22,0,92,2,54,121,68,4,39,1,4,52,66,96,103,158,28,75,12,59,0,64,166,30,32,106,6,112,33,62,57,107,132,54,146,4,0,42,1,84,39,103,26,8,5,1,4,9,10,0,0,8,1,0,1,47,46,38,92,40,57,23,53,30,14,24,32,150,9,62,30,89,39,25,40,18,1,0,16,5,5,0,2,2,0,49,4,1,20,51,38,43,55,206,133,50,64,80,31,1,84,114,14,17,75,32,1,22,144,33,20,5,196,88,47,55,1,6,41,0,0,3,50,6,0,26,48,10,1,121,94,1,105,81,24,168,49,22,53,58,4,17,0,0,8,2,0,1,24,2,0,28,0,0,8,75,39,18,11,0,89,0,2,34,5,2,33,140,0,32,3,1,31,14,57,132,218,61,38,89,22,3,30,113,2,1,51,113,78,9,98,59,69,32,9,69,3,3,8,1,2,2,38,0,3,21,26,0,0,41,13,6,84,76,59,54,164,122,89,148,22,30,51,102,172,44,18,25,70,2,0,32,1,0,0,23,2,3,8,32,4,3,61,44,2,18,95,24,197,15,66,38,110,18,21,39,2,8,0,4,38,23,2,0,14,0,0,27,37,0,9,85,44,21,160,66,80,231,118,21,18,0,20,57,0,8,82,79,0,15,96,17,3,14,45,73,98,31,6,52,84,24,1,12,0,4,3,37,0,5,8,33,0,20,72,20,41,58,18,51,10,29,20,83,38,4,45,2,15,13,73,5,0,39,21,3,2,78,0,3,18,27,0,1,122,33,0,23,187,72,135,117,30,31,62,23,6,12,59,14,5,1,30,0,0,2,0,0,0,8,0,1,14,40,49,28,44,0,12,53,16,0,2,48,1,0,4,9,0,0,62,3,0,17,126,49,130,43,162,21,54,45,0,14,56,57,5,16,88,58,21,0,120,2,3,15,79,2,1,57,41,3,45,78,29,8,105,39,129,54,11,68,58,12,8,186,126,0,46,20,17,1,116,182,20,133,7,118,190,1,9,80,24,29,160,151

Secondary structure (DSSP, 8-state):
--SPPSTTTS--HHHHHHSSS----HHHHHHHTSSS--HHHHSHHHHHHHT-HHHHHHHH-GGGTTPPP-HHHHHHHHHTTS------HHHHHHHHHHHHHHS---HHHHHHHHHHHHTTHHHHHHHSPPPHHHHHHHHHHH--SSTHHHHHHHHHHH-----HHHHHHHHTSHHHHHHHHHHHHHHHHHHHHHHHHHHHHHHS-TT-SSTTS--HHHHHHHHHHHH---TTSSS---HHHHHHHHHHHHHHHHHHHHTT---TTSPTTS--HHHHHHHHHHHHHHHHHHHHHHHHHHGGG-SSPPPHHHHHHHHHHHHHTGGG------SHHHHHHHHHHHHHHHHHHHHHH-HHHHHHHHTT-----TT---GGG-HHHHHHHHHHHHHHHHHT-GGGHHHHHHHHHHHHHHHHHHHHHHHHHHHHHHHHHHHHS-----PPPPP-SSHHHHHHTTTTT--HHHHHHHHHHHTTT-HHHHHHHHHHHTSSSTT--S-HHHHHHHHHHHHHHHHHHTTTS-S-HHHHHHHHHHHHTT--GGG--SS-GGG-SGGGHHHHHHHH-HHHIIIIIHHHHTTTBTS-HHHHHHHHHHHHH-TT-HHHHHHHHHHHHSB--EEEEPPGGGTTSEE---SSS-SSEEEESS-EESEEE------EE-TT-EEEE--SSS-EEEE---B-HHHHHHHHHHHHHSTTSEEESS----HHHHHHHHHHHHHHHHHHHHH--SSS--HHHHHHHHTTSS-STT--HHHHHHHHHHHHHHHTTS---HHHHHHHHHHHHHHHHHTTT-HHHHHHHHHH-TTT--TTTT--HHHHHHHT--STHHHHHHHHHHHHHHHHHHHHHHHT---TT--HHHHHHHHHHHHHHHHHHHHHTTT---S-HHHHHHHHHHHHHHHHHHHHSTT-----TTHHHHHHHHHHHH-TTTTTTSSHHHHHHHHHHTT----SS-HHHHHHHHHHHHHHHHHHHHHHHHHHHTSS--HHHHHHHHHHHHHHTTGGGT-HHHHHHHHHHHHHHHHHHTTSSS-PPPHHHHH-HHHHHHHHHHHHHHHTTT--HHHHHHHHHHHHHHHHTT-HHHHHHTT-

Organism: Thermothelomyces thermophilus (strain ATCC 42464 / BCRC 31852 / DSM 1799) (NCBI:txid573729)